Protein AF-A0A7C3YXE2-F1 (afdb_monomer_lite)

Structure (mmCIF, N/CA/C/O backbone):
data_AF-A0A7C3YXE2-F1
#
_entry.id   AF-A0A7C3YXE2-F1
#
loop_
_atom_site.group_PDB
_atom_site.id
_atom_site.type_symbol
_atom_site.label_atom_id
_atom_site.label_alt_id
_atom_site.label_comp_id
_atom_site.label_asym_id
_atom_site.label_entity_id
_atom_site.label_seq_id
_atom_site.pdbx_PDB_ins_code
_atom_site.Cartn_x
_atom_site.Cartn_y
_atom_site.Cartn_z
_atom_site.occupancy
_atom_site.B_iso_or_equiv
_atom_site.auth_seq_id
_atom_site.auth_comp_id
_atom_site.auth_asym_id
_atom_site.auth_atom_id
_atom_site.pdbx_PDB_model_num
ATOM 1 N N . MET A 1 1 ? 27.335 13.358 20.413 1.00 78.31 1 MET A N 1
ATOM 2 C CA . MET A 1 1 ? 26.277 12.509 19.819 1.00 78.31 1 MET A CA 1
ATOM 3 C C . MET A 1 1 ? 26.398 11.057 20.270 1.00 78.31 1 MET A C 1
ATOM 5 O O . MET A 1 1 ? 27.453 10.447 20.118 1.00 78.31 1 MET A O 1
ATOM 9 N N . LYS A 1 2 ? 25.299 10.468 20.757 1.00 79.69 2 LYS A N 1
ATOM 10 C CA . LYS A 1 2 ? 25.162 9.008 20.910 1.00 79.69 2 LYS A CA 1
ATOM 11 C C . LYS A 1 2 ? 24.327 8.440 19.769 1.00 79.69 2 LYS A C 1
ATOM 13 O O . LYS A 1 2 ? 23.264 8.982 19.465 1.00 79.69 2 LYS A O 1
ATOM 18 N N . LEU A 1 3 ? 24.813 7.360 19.159 1.00 84.31 3 LEU A N 1
ATOM 19 C CA . LEU A 1 3 ? 24.190 6.716 18.006 1.00 84.31 3 LEU A CA 1
ATOM 20 C C . LEU A 1 3 ? 23.857 5.260 18.322 1.00 84.31 3 LEU A C 1
ATOM 22 O O . LEU A 1 3 ? 24.724 4.492 18.732 1.00 84.31 3 LEU A O 1
ATOM 26 N N . PHE A 1 4 ? 22.603 4.887 18.087 1.00 86.56 4 PHE A N 1
ATOM 27 C CA . PHE A 1 4 ? 22.105 3.525 18.264 1.00 86.56 4 PHE A CA 1
ATOM 28 C C . PHE A 1 4 ? 21.360 3.076 17.014 1.00 86.56 4 PHE A C 1
ATOM 30 O O . PHE A 1 4 ? 20.896 3.897 16.221 1.00 86.56 4 PHE A O 1
ATOM 37 N N . LYS A 1 5 ? 21.221 1.761 16.844 1.00 88.50 5 LYS A N 1
ATOM 38 C CA . LYS A 1 5 ? 20.434 1.185 15.758 1.00 88.50 5 LYS A CA 1
ATOM 39 C C . LYS A 1 5 ? 19.344 0.298 16.334 1.00 88.50 5 LYS A C 1
ATOM 41 O O . LYS A 1 5 ? 19.643 -0.725 16.938 1.00 88.50 5 LYS A O 1
ATOM 46 N N . ASN A 1 6 ? 18.093 0.679 16.115 1.00 87.56 6 ASN A N 1
ATOM 47 C CA . ASN A 1 6 ? 16.924 -0.112 16.471 1.00 87.56 6 ASN A CA 1
ATOM 48 C C . ASN A 1 6 ? 15.952 -0.103 15.290 1.00 87.56 6 ASN A C 1
ATOM 50 O O . ASN A 1 6 ? 15.237 0.869 15.063 1.00 87.56 6 ASN A O 1
ATOM 54 N N . LYS A 1 7 ? 15.935 -1.197 14.526 1.00 83.06 7 LYS A N 1
ATOM 55 C CA . LYS A 1 7 ? 15.065 -1.336 13.349 1.00 83.06 7 LYS A CA 1
ATOM 56 C C . LYS A 1 7 ? 13.582 -1.509 13.700 1.00 83.06 7 LYS A C 1
ATOM 58 O O . LYS A 1 7 ? 12.754 -1.369 12.811 1.00 83.06 7 LYS A O 1
ATOM 63 N N . ASN A 1 8 ? 13.267 -1.771 14.968 1.00 79.06 8 ASN A N 1
ATOM 64 C CA . ASN A 1 8 ? 11.909 -1.986 15.464 1.00 79.06 8 ASN A CA 1
ATOM 65 C C . ASN A 1 8 ? 11.398 -0.773 16.261 1.00 79.06 8 ASN A C 1
ATOM 67 O O . ASN A 1 8 ? 10.461 -0.897 17.043 1.00 79.06 8 ASN A O 1
ATOM 71 N N . HIS A 1 9 ? 12.032 0.396 16.112 1.00 86.44 9 HIS A N 1
ATOM 72 C CA . HIS A 1 9 ? 11.605 1.600 16.817 1.00 86.44 9 HIS A CA 1
ATOM 73 C C . HIS A 1 9 ? 10.192 2.028 16.368 1.00 86.44 9 HIS A C 1
ATOM 75 O O . HIS A 1 9 ? 9.956 2.112 15.159 1.00 86.44 9 HIS A O 1
ATOM 81 N N . PRO A 1 10 ? 9.268 2.364 17.290 1.00 75.31 10 PRO A N 1
ATOM 82 C CA . PRO A 1 10 ? 7.867 2.664 16.960 1.00 75.31 10 PRO A CA 1
ATOM 83 C C . PRO A 1 10 ? 7.683 3.864 16.016 1.00 75.31 10 PRO A C 1
ATOM 85 O O . PRO A 1 10 ? 6.721 3.912 15.256 1.00 75.31 10 PRO A O 1
ATOM 88 N N . LEU A 1 11 ? 8.635 4.803 15.981 1.00 82.81 11 LEU A N 1
ATOM 89 C CA . LEU A 1 11 ? 8.600 5.938 15.043 1.00 82.81 11 LEU A CA 1
ATOM 90 C C . LEU A 1 11 ? 8.930 5.571 13.585 1.00 82.81 11 LEU A C 1
ATOM 92 O O . LEU A 1 11 ? 8.681 6.373 12.688 1.00 82.81 11 LEU A O 1
ATOM 96 N N . ILE A 1 12 ? 9.492 4.389 13.312 1.00 80.81 12 ILE A N 1
ATOM 97 C CA . ILE A 1 12 ? 9.786 3.968 11.932 1.00 80.81 12 ILE A CA 1
ATOM 98 C C . ILE A 1 12 ? 8.480 3.732 11.154 1.00 80.81 12 ILE A C 1
ATOM 100 O O . ILE A 1 12 ? 8.338 4.313 10.074 1.00 80.81 12 ILE A O 1
ATOM 104 N N . PRO A 1 13 ? 7.504 2.953 11.672 1.00 66.69 13 PRO A N 1
ATOM 105 C CA . PRO A 1 13 ? 6.154 2.912 11.116 1.00 66.69 13 PRO A CA 1
ATOM 106 C C . PRO A 1 13 ? 5.524 4.297 10.944 1.00 66.69 13 PRO A C 1
ATOM 108 O O . PRO A 1 13 ? 4.987 4.570 9.876 1.00 66.69 13 PRO A O 1
ATOM 111 N N . VAL A 1 14 ? 5.668 5.196 11.927 1.00 78.75 14 VAL A N 1
ATOM 112 C CA . VAL A 1 14 ? 5.126 6.567 11.855 1.00 78.75 14 VAL A CA 1
ATOM 113 C C . VAL A 1 14 ? 5.714 7.346 10.673 1.00 78.75 14 VAL A C 1
ATOM 115 O O . VAL A 1 14 ? 4.969 7.923 9.889 1.00 78.75 14 VAL A O 1
ATOM 118 N N . LEU A 1 15 ? 7.036 7.312 10.473 1.00 80.00 15 LEU A N 1
ATOM 119 C CA . LEU A 1 15 ? 7.688 7.938 9.312 1.00 80.00 15 LEU A CA 1
ATOM 120 C C . LEU A 1 15 ? 7.250 7.324 7.976 1.00 80.00 15 LEU A C 1
ATOM 122 O O . LEU A 1 15 ? 7.129 8.030 6.971 1.00 80.00 15 LEU A O 1
ATOM 126 N N . ASN A 1 16 ? 7.051 6.004 7.942 1.00 78.06 16 ASN A N 1
ATOM 127 C CA . ASN A 1 16 ? 6.598 5.299 6.745 1.00 78.06 16 ASN A CA 1
ATOM 128 C C . ASN A 1 16 ? 5.166 5.688 6.376 1.00 78.06 16 ASN A C 1
ATOM 130 O O . ASN A 1 16 ? 4.917 6.017 5.215 1.00 78.06 16 ASN A O 1
ATOM 134 N N . GLU A 1 17 ? 4.259 5.685 7.353 1.00 79.25 17 GLU A N 1
ATOM 135 C CA . GLU A 1 17 ? 2.869 6.092 7.160 1.00 79.25 17 GLU A CA 1
ATOM 136 C C . GLU A 1 17 ? 2.775 7.579 6.828 1.00 79.25 17 GLU A C 1
ATOM 138 O O . GLU A 1 17 ? 2.114 7.927 5.855 1.00 79.25 17 GLU A O 1
ATOM 143 N N . TRP A 1 18 ? 3.534 8.454 7.496 1.00 85.38 18 TRP A N 1
ATOM 144 C CA . TRP A 1 18 ? 3.583 9.871 7.134 1.00 85.38 18 TRP A CA 1
ATOM 145 C C . TRP A 1 18 ? 3.963 10.074 5.665 1.00 85.38 18 TRP A C 1
ATOM 147 O O . TRP A 1 18 ? 3.294 10.809 4.944 1.00 85.38 18 TRP A O 1
ATOM 157 N N . LYS A 1 19 ? 4.999 9.378 5.182 1.00 80.06 19 LYS A N 1
ATOM 158 C CA . LYS A 1 19 ? 5.432 9.465 3.779 1.00 80.06 19 LYS A CA 1
ATOM 159 C C . LYS A 1 19 ? 4.392 8.910 2.798 1.00 80.06 19 LYS A C 1
ATOM 161 O O . LYS A 1 19 ? 4.336 9.356 1.653 1.00 80.06 19 LYS A O 1
ATOM 166 N N . LYS A 1 20 ? 3.620 7.908 3.219 1.00 76.69 20 LYS A N 1
ATOM 167 C CA . LYS A 1 20 ? 2.567 7.270 2.422 1.00 76.69 20 LYS A CA 1
ATOM 168 C C . LYS A 1 20 ? 1.321 8.150 2.330 1.00 76.69 20 LYS A C 1
ATOM 170 O O . LYS A 1 20 ? 0.796 8.301 1.232 1.00 76.69 20 LYS A O 1
ATOM 175 N N . LEU A 1 21 ? 0.900 8.746 3.446 1.00 73.81 21 LEU A N 1
ATOM 176 C CA . LEU A 1 21 ? -0.204 9.707 3.513 1.00 73.81 21 LEU A CA 1
ATOM 177 C C . LEU A 1 21 ? 0.131 10.977 2.724 1.00 73.81 21 LEU A C 1
ATOM 179 O O . LEU A 1 21 ? -0.668 11.445 1.923 1.00 73.81 21 LEU A O 1
ATOM 183 N N . ASN A 1 22 ? 1.364 11.470 2.855 1.00 75.62 22 ASN A N 1
ATOM 184 C CA . ASN A 1 22 ? 1.864 12.639 2.134 1.00 75.62 22 ASN A CA 1
ATOM 185 C C . ASN A 1 22 ? 2.500 12.245 0.791 1.00 75.62 22 ASN A C 1
ATOM 187 O O . ASN A 1 22 ? 3.631 12.637 0.490 1.00 75.62 22 ASN A O 1
ATOM 191 N N . LYS A 1 23 ? 1.819 11.420 -0.016 1.00 76.06 23 LYS A N 1
ATOM 192 C CA . LYS A 1 23 ? 2.333 10.972 -1.319 1.00 76.06 23 LYS A CA 1
ATOM 193 C C . LYS A 1 23 ? 2.567 12.180 -2.235 1.00 76.06 23 LYS A C 1
ATOM 195 O O . LYS A 1 23 ? 1.632 12.740 -2.790 1.00 76.06 23 LYS A O 1
ATOM 200 N N . MET A 1 24 ? 3.834 12.556 -2.409 1.00 83.00 24 MET A N 1
ATOM 201 C CA . MET A 1 24 ? 4.199 13.745 -3.183 1.00 83.00 24 MET A CA 1
ATOM 202 C C . MET A 1 24 ? 4.261 13.458 -4.687 1.00 83.00 24 MET A C 1
ATOM 204 O O . MET A 1 24 ? 5.080 12.640 -5.133 1.00 83.00 24 MET A O 1
ATOM 208 N N . GLU A 1 25 ? 3.471 14.185 -5.473 1.00 83.94 25 GLU A N 1
ATOM 209 C CA . GLU A 1 25 ? 3.553 14.200 -6.937 1.00 83.94 25 GLU A CA 1
ATOM 210 C C . GLU A 1 25 ? 4.815 14.926 -7.396 1.00 83.94 25 GLU A C 1
ATOM 212 O O . GLU A 1 25 ? 5.172 15.958 -6.839 1.00 83.94 25 GLU A O 1
ATOM 217 N N . SER A 1 26 ? 5.500 14.410 -8.418 1.00 80.88 26 SER A N 1
ATOM 218 C CA . SER A 1 26 ? 6.638 15.112 -9.022 1.00 80.88 26 SER A CA 1
ATOM 219 C C . SER A 1 26 ? 6.165 15.916 -10.224 1.00 80.88 26 SER A C 1
ATOM 221 O O . SER A 1 26 ? 5.592 15.334 -11.142 1.00 80.88 26 SER A O 1
ATOM 223 N N . ARG A 1 27 ? 6.437 17.222 -10.239 1.00 80.56 27 ARG A N 1
ATOM 224 C CA . ARG A 1 27 ? 6.075 18.128 -11.337 1.00 80.56 27 ARG A CA 1
ATOM 225 C C . ARG A 1 27 ? 7.246 19.022 -11.744 1.00 80.56 27 ARG A C 1
ATOM 227 O O . ARG A 1 27 ? 8.227 19.149 -11.009 1.00 80.56 27 ARG A O 1
ATOM 234 N N . THR A 1 28 ? 7.146 19.622 -12.926 1.00 74.56 28 THR A N 1
ATOM 235 C CA . THR A 1 28 ? 8.038 20.703 -13.372 1.00 74.56 28 THR A CA 1
ATOM 236 C C . THR A 1 28 ? 7.448 22.049 -12.997 1.00 74.56 28 THR A C 1
ATOM 238 O O . THR A 1 28 ? 6.236 22.151 -12.810 1.00 74.56 28 THR A O 1
ATOM 241 N N . LEU A 1 29 ? 8.287 23.084 -12.916 1.00 77.44 29 LEU A N 1
ATOM 242 C CA . LEU A 1 29 ? 7.809 24.428 -12.602 1.00 77.44 29 LEU A CA 1
ATOM 243 C C . LEU A 1 29 ? 6.757 24.912 -13.615 1.00 77.44 29 LEU A C 1
ATOM 245 O O . LEU A 1 29 ? 5.714 25.406 -13.208 1.00 77.44 29 LEU A O 1
ATOM 249 N N . ASP A 1 30 ? 6.974 24.652 -14.906 1.00 74.44 30 ASP A N 1
ATOM 250 C CA . ASP A 1 30 ? 6.050 25.045 -15.983 1.00 74.44 30 ASP A CA 1
ATOM 251 C C . ASP A 1 30 ? 4.701 24.306 -15.945 1.00 74.44 30 ASP A C 1
ATOM 253 O O . ASP A 1 30 ? 3.745 24.718 -16.595 1.00 74.44 30 ASP A O 1
ATOM 257 N N . SER A 1 31 ? 4.616 23.199 -15.199 1.00 76.56 31 SER A N 1
ATOM 258 C CA . SER A 1 31 ? 3.384 22.414 -15.028 1.00 76.56 31 SER A CA 1
ATOM 259 C C . SER A 1 31 ? 2.580 22.797 -13.780 1.00 76.56 31 SER A C 1
ATOM 261 O O . SER A 1 31 ? 1.645 22.083 -13.411 1.00 76.56 31 SER A O 1
ATOM 263 N N . ILE A 1 32 ? 2.971 23.879 -13.096 1.00 82.12 32 ILE A N 1
ATOM 264 C CA . ILE A 1 32 ? 2.245 24.424 -11.949 1.00 82.12 32 ILE A CA 1
ATOM 265 C C . ILE A 1 32 ? 1.249 25.472 -12.448 1.00 82.12 32 ILE A C 1
ATOM 267 O O . ILE A 1 32 ? 1.629 26.552 -12.890 1.00 82.12 32 ILE A O 1
ATOM 271 N N . ASP A 1 33 ? -0.030 25.127 -12.368 1.00 78.12 33 ASP A N 1
ATOM 272 C CA . ASP A 1 33 ? -1.176 25.916 -12.827 1.00 78.12 33 ASP A CA 1
ATOM 273 C C . ASP A 1 33 ? -2.081 26.404 -11.681 1.00 78.12 33 ASP A C 1
ATOM 275 O O . ASP A 1 33 ? -2.885 27.318 -11.866 1.00 78.12 33 ASP A O 1
ATOM 279 N N . GLU A 1 34 ? -1.919 25.838 -10.484 1.00 81.06 34 GLU A N 1
ATOM 280 C CA . GLU A 1 34 ? -2.685 26.160 -9.278 1.00 81.06 34 GLU A CA 1
ATOM 281 C C . GLU A 1 34 ? -1.802 26.824 -8.204 1.00 81.06 34 GLU A C 1
ATOM 283 O O . GLU A 1 34 ? -0.666 26.393 -7.972 1.00 81.06 34 GLU A O 1
ATOM 288 N N . GLU A 1 35 ? -2.340 27.815 -7.479 1.00 84.88 35 GLU A N 1
ATOM 289 C CA . GLU A 1 35 ? -1.634 28.470 -6.366 1.00 84.88 35 GLU A CA 1
ATOM 290 C C . GLU A 1 35 ? -1.684 27.597 -5.093 1.00 84.88 35 GLU A C 1
ATOM 292 O O . GLU A 1 35 ? -2.773 27.274 -4.608 1.00 84.88 35 GLU A O 1
ATOM 297 N N . PRO A 1 36 ? -0.530 27.210 -4.525 1.00 87.12 36 PRO A N 1
ATOM 298 C CA . PRO A 1 36 ? -0.472 26.414 -3.299 1.00 87.12 36 PRO A CA 1
ATOM 299 C C . PRO A 1 36 ? -0.748 27.243 -2.036 1.00 87.12 36 PRO A C 1
ATOM 301 O O . PRO A 1 36 ? -0.425 28.427 -1.960 1.00 87.12 36 PRO A O 1
ATOM 304 N N . ILE A 1 37 ? -1.263 26.583 -0.994 1.00 84.81 37 ILE A N 1
ATOM 305 C CA . ILE A 1 37 ? -1.507 27.177 0.333 1.00 84.81 37 ILE A CA 1
ATOM 306 C C . ILE A 1 37 ? -0.189 27.473 1.051 1.00 84.81 37 ILE A C 1
ATOM 308 O O . ILE A 1 37 ? -0.042 28.505 1.703 1.00 84.81 37 ILE A O 1
ATOM 312 N N . LEU A 1 38 ? 0.774 26.559 0.940 1.00 87.50 38 LEU A N 1
ATOM 313 C CA . LEU A 1 38 ? 2.100 26.699 1.529 1.00 87.50 38 LEU A CA 1
ATOM 314 C C . LEU A 1 38 ? 3.158 26.326 0.490 1.00 87.50 38 LEU A C 1
ATOM 316 O O . LEU A 1 38 ? 3.027 25.343 -0.239 1.00 87.50 38 LEU A O 1
ATOM 320 N N . LYS A 1 39 ? 4.231 27.115 0.443 1.00 92.94 39 LYS A N 1
ATOM 321 C CA . LYS A 1 39 ? 5.383 26.905 -0.438 1.00 92.94 39 LYS A CA 1
ATOM 322 C C . LYS A 1 39 ? 6.627 26.813 0.420 1.00 92.94 39 LYS A C 1
ATOM 324 O O . LYS A 1 39 ? 6.935 27.763 1.138 1.00 92.94 39 LYS A O 1
ATOM 329 N N . THR A 1 40 ? 7.360 25.712 0.336 1.00 93.75 40 THR A N 1
ATOM 330 C CA . THR A 1 40 ? 8.627 25.556 1.055 1.00 93.75 40 THR A CA 1
ATOM 331 C C . THR A 1 40 ? 9.755 25.168 0.115 1.00 93.75 40 THR A C 1
ATOM 333 O O . THR A 1 40 ? 9.544 24.571 -0.944 1.00 93.75 40 THR A O 1
ATOM 336 N N . PHE A 1 41 ? 10.984 25.481 0.510 1.00 91.12 41 PHE A N 1
ATOM 337 C CA . PHE A 1 41 ? 12.154 24.917 -0.148 1.00 91.12 41 PHE A CA 1
ATOM 338 C C . PHE A 1 41 ? 12.254 23.416 0.137 1.00 91.12 41 PHE A C 1
ATOM 340 O O . PHE A 1 41 ? 11.876 22.944 1.211 1.00 91.12 41 PHE A O 1
ATOM 347 N N . LYS A 1 42 ? 12.781 22.660 -0.828 1.00 88.56 42 LYS A N 1
ATOM 348 C CA . LYS A 1 42 ? 13.110 21.250 -0.647 1.00 88.56 42 LYS A CA 1
ATOM 349 C C . LYS A 1 42 ? 14.563 21.122 -0.189 1.00 88.56 42 LYS A C 1
ATOM 351 O O . LYS A 1 42 ? 15.488 21.306 -0.980 1.00 88.56 42 LYS A O 1
ATOM 356 N N . ILE A 1 43 ? 14.749 20.805 1.087 1.00 89.31 43 ILE A N 1
ATOM 357 C CA . ILE A 1 43 ? 16.056 20.470 1.663 1.00 89.31 43 ILE A CA 1
ATOM 358 C C . ILE A 1 43 ? 16.457 19.054 1.225 1.00 89.31 43 ILE A C 1
ATOM 360 O O . ILE A 1 43 ? 15.605 18.169 1.110 1.00 89.31 43 ILE A O 1
ATOM 364 N N . ASP A 1 44 ? 17.747 18.873 0.941 1.00 79.25 44 ASP A N 1
ATOM 365 C CA . ASP A 1 44 ? 18.355 17.595 0.554 1.00 79.25 44 ASP A CA 1
ATOM 366 C C . ASP A 1 44 ? 19.072 16.981 1.770 1.00 79.25 44 ASP A C 1
ATOM 368 O O . ASP A 1 44 ? 20.267 17.195 1.990 1.00 79.25 44 ASP A O 1
ATOM 372 N N . GLY A 1 45 ? 18.313 16.289 2.627 1.00 87.44 45 GLY A N 1
ATOM 373 C CA . GLY A 1 45 ? 18.793 15.755 3.902 1.00 87.44 45 GLY A CA 1
ATOM 374 C C . GLY A 1 45 ? 18.247 14.361 4.231 1.00 87.44 45 GLY A C 1
ATOM 375 O O . GLY A 1 45 ? 17.862 13.586 3.357 1.00 87.44 45 GLY A O 1
ATOM 376 N N . GLU A 1 46 ? 18.287 13.994 5.512 1.00 92.00 46 GLU A N 1
ATOM 377 C CA . GLU A 1 46 ? 17.716 12.750 6.031 1.00 92.00 46 GLU A CA 1
ATOM 378 C C . GLU A 1 46 ? 16.390 13.036 6.748 1.00 92.00 46 GLU A C 1
ATOM 380 O O . GLU A 1 46 ? 16.372 13.615 7.838 1.00 92.00 46 GLU A O 1
ATOM 385 N N . LEU A 1 47 ? 15.281 12.567 6.168 1.00 93.56 47 LEU A N 1
ATOM 386 C CA . LEU A 1 47 ? 13.967 12.602 6.811 1.00 93.56 47 LEU A CA 1
ATOM 387 C C . LEU A 1 47 ? 14.014 11.927 8.190 1.00 93.56 47 LEU A C 1
ATOM 389 O O . LEU A 1 47 ? 14.341 10.738 8.311 1.00 93.56 47 LEU A O 1
ATOM 393 N N . THR A 1 48 ? 13.654 12.693 9.215 1.00 95.81 48 THR A N 1
ATOM 394 C CA . THR A 1 48 ? 13.828 12.334 10.622 1.00 95.81 48 THR A CA 1
ATOM 395 C C . THR A 1 48 ? 12.564 12.650 11.417 1.00 95.81 48 THR A C 1
ATOM 397 O O . THR A 1 48 ? 12.004 13.740 11.307 1.00 95.81 48 THR A O 1
ATOM 400 N N . ALA A 1 49 ? 12.131 11.694 12.241 1.00 96.12 49 ALA A N 1
ATOM 401 C CA . ALA A 1 49 ? 11.134 11.927 13.278 1.00 96.12 49 ALA A CA 1
ATOM 402 C C . ALA A 1 49 ? 11.845 12.283 14.579 1.00 96.12 49 ALA A C 1
ATOM 404 O O . ALA A 1 49 ? 12.868 11.686 14.918 1.00 96.12 49 ALA A O 1
ATOM 405 N N . VAL A 1 50 ? 11.290 13.231 15.317 1.00 97.38 50 VAL A N 1
ATOM 406 C CA . VAL A 1 50 ? 11.737 13.581 16.659 1.00 97.38 50 VAL A CA 1
ATOM 407 C C . VAL A 1 50 ? 10.650 13.195 17.638 1.00 97.38 50 VAL A C 1
ATOM 409 O O . VAL A 1 50 ? 9.485 13.520 17.422 1.00 97.38 50 VAL A O 1
ATOM 412 N N . TYR A 1 51 ? 11.051 12.524 18.710 1.00 95.31 51 TYR A N 1
ATOM 413 C CA . TYR A 1 51 ? 10.200 12.249 19.854 1.00 95.31 51 TYR A CA 1
ATOM 414 C C . TYR A 1 51 ? 10.739 12.981 21.072 1.00 95.31 51 TYR A C 1
ATOM 416 O O . TYR A 1 51 ? 11.888 12.780 21.473 1.00 95.31 51 TYR A O 1
ATOM 424 N N . TYR A 1 52 ? 9.906 13.863 21.608 1.00 96.00 52 TYR A N 1
ATOM 425 C CA . TYR A 1 52 ? 10.117 14.566 22.859 1.00 96.00 52 TYR A CA 1
ATOM 426 C C . TYR A 1 52 ? 9.200 13.953 23.919 1.00 96.00 52 TYR A C 1
ATOM 428 O O . TYR A 1 52 ? 8.002 13.823 23.677 1.00 96.00 52 TYR A O 1
ATOM 436 N N . ASN A 1 53 ? 9.742 13.600 25.083 1.00 92.06 53 ASN A N 1
ATOM 437 C CA . ASN A 1 53 ? 8.974 13.080 26.213 1.00 92.06 53 ASN A CA 1
ATOM 438 C C . ASN A 1 53 ? 9.578 13.562 27.538 1.00 92.06 53 ASN A C 1
ATOM 440 O O . ASN A 1 53 ? 10.646 13.105 27.935 1.00 92.06 53 ASN A O 1
ATOM 444 N N . ASN A 1 54 ? 8.898 14.481 28.224 1.00 90.00 54 ASN A N 1
ATOM 445 C CA . ASN A 1 54 ? 9.272 15.035 29.528 1.00 90.00 54 ASN A CA 1
ATOM 446 C C . ASN A 1 54 ? 10.750 15.467 29.612 1.00 90.00 54 ASN A C 1
ATOM 448 O O . ASN A 1 54 ? 11.456 15.162 30.573 1.00 90.00 54 ASN A O 1
ATOM 452 N N . GLY A 1 55 ? 11.229 16.173 28.584 1.00 88.69 55 GLY A N 1
ATOM 453 C CA . GLY A 1 55 ? 12.609 16.656 28.499 1.00 88.69 55 GLY A CA 1
ATOM 454 C C . GLY A 1 55 ? 13.601 15.687 27.849 1.00 88.69 55 GLY A C 1
ATOM 455 O O . GLY A 1 55 ? 14.711 16.111 27.526 1.00 88.69 55 GLY A O 1
ATOM 456 N N . ASP A 1 56 ? 13.226 14.433 27.590 1.00 93.81 56 ASP A N 1
ATOM 457 C CA . ASP A 1 56 ? 14.028 13.513 26.781 1.00 93.81 56 ASP A CA 1
ATOM 458 C C . ASP A 1 56 ? 13.752 13.720 25.290 1.00 93.81 56 ASP A C 1
ATOM 460 O O . ASP A 1 56 ? 12.607 13.877 24.879 1.00 93.81 56 ASP A O 1
ATOM 464 N N . VAL A 1 57 ? 14.811 13.718 24.472 1.00 97.00 57 VAL A N 1
ATOM 465 C CA . VAL A 1 57 ? 14.730 13.946 23.020 1.00 97.00 57 VAL A CA 1
ATOM 466 C C . VAL A 1 57 ? 15.438 12.834 22.263 1.00 97.00 57 VAL A C 1
ATOM 468 O O . VAL A 1 57 ? 16.616 12.547 22.507 1.00 97.00 57 VAL A O 1
ATOM 471 N N . GLU A 1 58 ? 14.741 12.262 21.286 1.00 95.25 58 GLU A N 1
ATOM 472 C CA . GLU A 1 58 ? 15.273 11.254 20.375 1.00 95.25 58 GLU A CA 1
ATOM 473 C C . GLU A 1 58 ? 15.014 11.640 18.920 1.00 95.25 58 GLU A C 1
ATOM 475 O O . GLU A 1 58 ? 13.893 11.977 18.551 1.00 95.25 58 GLU A O 1
ATOM 480 N N . LEU A 1 59 ? 16.046 11.554 18.079 1.00 96.81 59 LEU A N 1
ATOM 481 C CA . LEU A 1 59 ? 15.930 11.725 16.633 1.00 96.81 59 LEU A CA 1
ATOM 482 C C . LEU A 1 59 ? 16.047 10.364 15.961 1.00 96.81 59 LEU A C 1
ATOM 484 O O . LEU A 1 59 ? 17.069 9.695 16.108 1.00 96.81 59 LEU A O 1
ATOM 488 N N . VAL A 1 60 ? 15.034 9.963 15.203 1.00 94.38 60 VAL A N 1
ATOM 489 C CA . VAL A 1 60 ? 14.932 8.631 14.607 1.00 94.38 60 VAL A CA 1
ATOM 490 C C . VAL A 1 60 ? 14.798 8.742 13.097 1.00 94.38 60 VAL A C 1
ATOM 492 O O . VAL A 1 60 ? 13.879 9.378 12.586 1.00 94.38 60 VAL A O 1
ATOM 495 N N . SER A 1 61 ? 15.714 8.104 12.369 1.00 92.38 61 SER A N 1
ATOM 496 C CA . SER A 1 61 ? 15.640 8.020 10.910 1.00 92.38 61 SER A CA 1
ATOM 497 C C . SER A 1 61 ? 14.802 6.829 10.451 1.00 92.38 61 SER A C 1
ATOM 499 O O . SER A 1 61 ? 14.617 5.845 11.172 1.00 92.38 61 SER A O 1
ATOM 501 N N . LYS A 1 62 ? 14.382 6.850 9.183 1.00 86.94 62 LYS A N 1
ATOM 502 C CA . LYS A 1 62 ? 13.641 5.744 8.548 1.00 86.94 62 LYS A CA 1
ATOM 503 C C . LYS A 1 62 ? 14.375 4.391 8.600 1.00 86.94 62 LYS A C 1
ATOM 505 O O . LYS A 1 62 ? 13.753 3.338 8.512 1.00 86.94 62 LYS A O 1
ATOM 510 N N . THR A 1 63 ? 15.705 4.403 8.716 1.00 83.50 63 THR A N 1
ATOM 511 C CA . THR A 1 63 ? 16.526 3.175 8.770 1.00 83.50 63 THR A CA 1
ATOM 512 C C . THR A 1 63 ? 16.713 2.628 10.190 1.00 83.50 63 THR A C 1
ATOM 514 O O . THR A 1 63 ? 17.394 1.614 10.374 1.00 83.50 63 THR A O 1
ATOM 517 N N . GLY A 1 64 ? 16.107 3.288 11.183 1.00 84.00 64 GLY A N 1
ATOM 518 C CA . GLY A 1 64 ? 16.205 2.946 12.599 1.00 84.00 64 GLY A CA 1
ATOM 519 C C . GLY A 1 64 ? 17.479 3.434 13.275 1.00 84.00 64 GLY A C 1
ATOM 520 O O . GLY A 1 64 ? 17.861 2.891 14.311 1.00 84.00 64 GLY A O 1
ATOM 521 N N . THR A 1 65 ? 18.160 4.428 12.699 1.00 90.75 65 THR A N 1
ATOM 522 C CA . THR A 1 65 ? 19.257 5.124 13.383 1.00 90.75 65 THR A CA 1
ATOM 523 C C . THR A 1 65 ? 18.664 6.110 14.379 1.00 90.75 65 THR A C 1
ATOM 525 O O . THR A 1 65 ? 17.897 6.986 13.986 1.00 90.75 65 THR A O 1
ATOM 528 N N . ILE A 1 66 ? 19.040 5.973 15.648 1.00 93.56 66 ILE A N 1
ATOM 529 C CA . ILE A 1 66 ? 18.617 6.846 16.743 1.00 93.56 66 ILE A CA 1
ATOM 530 C C . ILE A 1 66 ? 19.794 7.734 17.129 1.00 93.56 66 ILE A C 1
ATOM 532 O O . ILE A 1 66 ? 20.887 7.225 17.396 1.00 93.56 66 ILE A O 1
ATOM 536 N N . ARG A 1 67 ? 19.570 9.048 17.176 1.00 93.56 67 ARG A N 1
ATOM 537 C CA . ARG A 1 67 ? 20.557 10.049 17.589 1.00 93.56 67 ARG A CA 1
ATOM 538 C C . ARG A 1 67 ? 20.057 10.797 18.817 1.00 93.56 67 ARG A C 1
ATOM 540 O O . ARG A 1 67 ? 18.920 11.263 18.852 1.00 93.56 67 ARG A O 1
ATOM 547 N N . LYS A 1 68 ? 20.936 10.911 19.811 1.00 93.12 68 LYS A N 1
ATOM 548 C CA . LYS A 1 68 ? 20.729 11.682 21.042 1.00 93.12 68 LYS A CA 1
ATOM 549 C C . LYS A 1 68 ? 21.929 12.586 21.302 1.00 93.12 68 LYS A C 1
ATOM 551 O O . LYS A 1 68 ? 23.019 12.342 20.772 1.00 93.12 68 LYS A O 1
ATOM 556 N N . GLU A 1 69 ? 21.736 13.575 22.172 1.00 90.12 69 GLU A N 1
ATOM 557 C CA . GLU A 1 69 ? 22.809 14.454 22.666 1.00 90.12 69 GLU A CA 1
ATOM 558 C C . GLU A 1 69 ? 23.508 15.217 21.526 1.00 90.12 69 GLU A C 1
ATOM 560 O O . GLU A 1 69 ? 24.735 15.300 21.471 1.00 90.12 69 GLU A O 1
ATOM 565 N N . LEU A 1 70 ? 22.720 15.717 20.570 1.00 92.75 70 LEU A N 1
ATOM 566 C CA . LEU A 1 70 ? 23.166 16.707 19.589 1.00 92.75 70 LEU A CA 1
ATOM 567 C C . LEU A 1 70 ? 22.877 18.118 20.123 1.00 92.75 70 LEU A C 1
ATOM 569 O O . LEU A 1 70 ? 21.916 18.275 20.875 1.00 92.75 70 LEU A O 1
ATOM 573 N N . PRO A 1 71 ? 23.619 19.159 19.700 1.00 93.19 71 PRO A N 1
ATOM 574 C CA . PRO A 1 71 ? 23.335 20.540 20.103 1.00 93.19 71 PRO A CA 1
ATOM 575 C C . PRO A 1 71 ? 21.874 20.970 19.877 1.00 93.19 71 PRO A C 1
ATOM 577 O O . PRO A 1 71 ? 21.288 21.620 20.736 1.00 93.19 71 PRO A O 1
ATOM 580 N N . LEU A 1 72 ? 21.252 20.525 18.777 1.00 94.88 72 LEU A N 1
ATOM 581 C CA . LEU A 1 72 ? 19.832 20.769 18.483 1.00 94.88 72 LEU A CA 1
ATOM 582 C C . LEU A 1 72 ? 18.861 20.151 19.504 1.00 94.88 72 LEU A C 1
ATOM 584 O O . LEU A 1 72 ? 17.735 20.620 19.623 1.00 94.88 72 LEU A O 1
ATOM 588 N N . CYS A 1 73 ? 19.264 19.113 20.249 1.00 96.00 73 CYS A N 1
ATOM 589 C CA . CYS A 1 73 ? 18.402 18.495 21.258 1.00 96.00 73 CYS A CA 1
ATOM 590 C C . CYS A 1 73 ? 18.122 19.454 22.418 1.00 96.00 73 CYS A C 1
ATOM 592 O O . CYS A 1 73 ? 17.036 19.401 22.980 1.00 96.00 73 CYS A O 1
ATOM 594 N N . GLU A 1 74 ? 19.066 20.329 22.769 1.00 96.25 74 GLU A N 1
ATOM 595 C CA . GLU A 1 74 ? 18.862 21.312 23.840 1.00 96.25 74 GLU A CA 1
ATOM 596 C C . GLU A 1 74 ? 17.892 22.420 23.413 1.00 96.25 74 GLU A C 1
ATOM 598 O O . GLU A 1 74 ? 17.050 22.832 24.205 1.00 96.25 74 GLU A O 1
ATOM 603 N N . GLU A 1 75 ? 17.938 22.840 22.145 1.00 97.31 75 GLU A N 1
ATOM 604 C CA . GLU A 1 75 ? 16.955 23.785 21.599 1.00 97.31 75 GLU A CA 1
ATOM 605 C C . GLU A 1 75 ? 15.550 23.171 21.538 1.00 97.31 75 GLU A C 1
ATOM 607 O O . GLU A 1 75 ? 14.587 23.823 21.925 1.00 97.31 75 GLU A O 1
ATOM 612 N N . ILE A 1 76 ? 15.429 21.894 21.146 1.00 97.50 76 ILE A N 1
ATOM 613 C CA . ILE A 1 76 ? 14.148 21.167 21.189 1.00 97.50 76 ILE A CA 1
ATOM 614 C C . ILE A 1 76 ? 13.589 21.132 22.615 1.00 97.50 76 ILE A C 1
ATOM 616 O O . ILE A 1 76 ? 12.398 21.364 22.811 1.00 97.50 76 ILE A O 1
ATOM 620 N N . LYS A 1 77 ? 14.434 20.852 23.616 1.00 97.25 77 LYS A N 1
ATOM 621 C CA . LYS A 1 77 ? 13.999 20.790 25.017 1.00 97.25 77 LYS A CA 1
ATOM 622 C C . LYS A 1 77 ? 13.471 22.122 25.523 1.00 97.25 77 LYS A C 1
ATOM 624 O O . LYS A 1 77 ? 12.461 22.133 26.215 1.00 97.25 77 LYS A O 1
ATOM 629 N N . ASP A 1 78 ? 14.154 23.218 25.202 1.00 96.50 78 ASP A N 1
ATOM 630 C CA . ASP A 1 78 ? 13.719 24.550 25.618 1.00 96.50 78 ASP A CA 1
ATOM 631 C C . ASP A 1 78 ? 12.435 24.982 24.896 1.00 96.50 78 ASP A C 1
ATOM 633 O O . ASP A 1 78 ? 11.521 25.487 25.550 1.00 96.50 78 ASP A O 1
ATOM 637 N N . ALA A 1 79 ? 12.333 24.713 23.589 1.00 94.69 79 ALA A N 1
ATOM 638 C CA . ALA A 1 79 ? 11.153 25.035 22.787 1.00 94.69 79 ALA A CA 1
ATOM 639 C C . ALA A 1 79 ? 9.898 24.281 23.255 1.00 94.69 79 ALA A C 1
ATOM 641 O O . ALA A 1 79 ? 8.797 24.822 23.219 1.00 94.69 79 ALA A O 1
ATOM 642 N N . LEU A 1 80 ? 10.058 23.030 23.703 1.00 94.94 80 LEU A N 1
ATOM 643 C CA . LEU A 1 80 ? 8.947 22.132 24.033 1.00 94.94 80 LEU A CA 1
ATOM 644 C C . LEU A 1 80 ? 8.723 21.932 25.538 1.00 94.94 80 LEU A C 1
ATOM 646 O O . LEU A 1 80 ? 7.957 21.056 25.920 1.00 94.94 80 LEU A O 1
ATOM 650 N N . LYS A 1 81 ? 9.352 22.734 26.405 1.00 93.19 81 LYS A N 1
ATOM 651 C CA . LYS A 1 81 ? 9.314 22.554 27.873 1.00 93.19 81 LYS A CA 1
ATOM 652 C C . LYS A 1 81 ? 7.924 22.609 28.517 1.00 93.19 81 LYS A C 1
ATOM 654 O O . LYS A 1 81 ? 7.760 22.096 29.619 1.00 93.19 81 LYS A O 1
ATOM 659 N N . GLU A 1 82 ? 6.960 23.250 27.858 1.00 88.12 82 GLU A N 1
ATOM 660 C CA . GLU A 1 82 ? 5.571 23.349 28.329 1.00 88.12 82 GLU A CA 1
ATOM 661 C C . GLU A 1 82 ? 4.728 22.120 27.943 1.00 88.12 82 GLU A C 1
ATOM 663 O O . GLU A 1 82 ? 3.617 21.957 28.440 1.00 88.12 82 GLU A O 1
ATOM 668 N N . TYR A 1 83 ? 5.255 21.244 27.082 1.00 86.75 83 TYR A N 1
ATOM 669 C CA . TYR A 1 83 ? 4.607 20.006 26.659 1.00 86.75 83 TYR A CA 1
ATOM 670 C C . TYR A 1 83 ? 5.174 18.816 27.435 1.00 86.75 83 TYR A C 1
ATOM 672 O O . TYR A 1 83 ? 6.315 18.829 27.898 1.00 86.75 83 TYR A O 1
ATOM 680 N N . LYS A 1 84 ? 4.390 17.747 27.566 1.00 86.00 84 LYS A N 1
ATOM 681 C CA . LYS A 1 84 ? 4.845 16.461 28.114 1.00 86.00 84 LYS A CA 1
ATOM 682 C C . LYS A 1 84 ? 5.360 15.544 27.019 1.00 86.00 84 LYS A C 1
ATOM 684 O O . LYS A 1 84 ? 6.350 14.858 27.236 1.00 86.00 84 LYS A O 1
ATOM 689 N N . GLU A 1 85 ? 4.705 15.512 25.867 1.00 87.94 85 GLU A N 1
ATOM 690 C CA . GLU A 1 85 ? 5.005 14.569 24.792 1.00 87.94 85 GLU A CA 1
ATOM 691 C C . GLU A 1 85 ? 4.766 15.212 23.424 1.00 87.94 85 GLU A C 1
ATOM 693 O O . GLU A 1 85 ? 3.685 15.728 23.169 1.00 87.94 85 GLU A O 1
ATOM 698 N N . VAL A 1 86 ? 5.744 15.177 22.517 1.00 90.44 86 VAL A N 1
ATOM 699 C CA . VAL A 1 86 ? 5.598 15.733 21.160 1.00 90.44 86 VAL A CA 1
ATOM 700 C C . VAL A 1 86 ? 6.275 14.824 20.139 1.00 90.44 86 VAL A C 1
ATOM 702 O O . VAL A 1 86 ? 7.412 14.393 20.335 1.00 90.44 86 VAL A O 1
ATOM 705 N N . ILE A 1 87 ? 5.599 14.571 19.018 1.00 92.69 87 ILE A N 1
ATOM 706 C CA . ILE A 1 87 ? 6.175 13.927 17.833 1.00 92.69 87 ILE A CA 1
ATOM 707 C C . ILE A 1 87 ? 6.191 14.952 16.704 1.00 92.69 87 ILE A C 1
ATOM 709 O O . ILE A 1 87 ? 5.142 15.472 16.328 1.00 92.69 87 ILE A O 1
ATOM 713 N N . LEU A 1 88 ? 7.359 15.216 16.122 1.00 96.12 88 LEU A N 1
ATOM 714 C CA . LEU A 1 88 ? 7.498 16.096 14.956 1.00 96.12 88 LEU A CA 1
ATOM 715 C C . LEU A 1 88 ? 8.345 15.457 13.856 1.00 96.12 88 LEU A C 1
ATOM 717 O O . LEU A 1 88 ? 9.122 14.534 14.100 1.00 96.12 88 LEU A O 1
ATOM 721 N N . ILE A 1 89 ? 8.184 15.944 12.630 1.00 96.38 89 ILE A N 1
ATOM 722 C CA . ILE A 1 89 ? 8.884 15.481 11.434 1.00 96.38 89 ILE A CA 1
ATOM 723 C C . ILE A 1 89 ? 9.628 16.649 10.797 1.00 96.38 89 ILE A C 1
ATOM 725 O O . ILE A 1 89 ? 9.107 17.761 10.676 1.00 96.38 89 ILE A O 1
ATOM 729 N N . GLY A 1 90 ? 10.852 16.376 10.353 1.00 96.00 90 GLY A N 1
ATOM 730 C CA . GLY A 1 90 ? 11.686 17.337 9.649 1.00 96.00 90 GLY A CA 1
ATOM 731 C C . GLY A 1 90 ? 12.804 16.687 8.845 1.00 96.00 90 GLY A C 1
ATOM 732 O O . GLY A 1 90 ? 12.992 15.469 8.864 1.00 96.00 90 GLY A O 1
ATOM 733 N N . GLU A 1 91 ? 13.564 17.527 8.155 1.00 95.75 91 GLU A N 1
ATOM 734 C CA . GLU A 1 91 ? 14.726 17.126 7.371 1.00 95.75 91 GLU A CA 1
ATOM 735 C C . GLU A 1 91 ? 16.007 17.461 8.142 1.00 95.75 91 GLU A C 1
ATOM 737 O O . GLU A 1 91 ? 16.263 18.623 8.476 1.00 95.75 91 GLU A O 1
ATOM 742 N N . LEU A 1 92 ? 16.806 16.439 8.454 1.00 96.06 92 LEU A N 1
ATOM 743 C CA . LEU A 1 92 ? 18.081 16.586 9.152 1.00 96.06 92 LEU A CA 1
ATOM 744 C C . LEU A 1 92 ? 19.209 16.750 8.128 1.00 96.06 92 LEU A C 1
ATOM 746 O O . LEU A 1 92 ? 19.387 15.891 7.264 1.00 96.06 92 LEU A O 1
ATOM 750 N N . TYR A 1 93 ? 19.983 17.829 8.212 1.00 94.75 93 TYR A N 1
ATOM 751 C CA . TYR A 1 93 ? 20.979 18.162 7.193 1.00 94.75 93 TYR A CA 1
ATOM 752 C C . TYR A 1 93 ? 22.259 18.782 7.773 1.00 94.75 93 TYR A C 1
ATOM 754 O O . TYR A 1 93 ? 22.289 19.221 8.923 1.00 94.75 93 TYR A O 1
ATOM 762 N N . GLY A 1 94 ? 23.342 18.773 6.991 1.00 92.12 94 GLY A N 1
ATOM 763 C CA . GLY A 1 94 ? 24.626 19.372 7.356 1.00 92.12 94 GLY A CA 1
ATOM 764 C C . GLY A 1 94 ? 24.833 20.752 6.731 1.00 92.12 94 GLY A C 1
ATOM 765 O O . GLY A 1 94 ? 24.354 21.026 5.631 1.00 92.12 94 GLY A O 1
ATOM 766 N N . VAL A 1 95 ? 25.592 21.612 7.409 1.00 92.50 95 VAL A N 1
ATOM 767 C CA . VAL A 1 95 ? 26.084 22.886 6.865 1.00 92.50 95 VAL A CA 1
ATOM 768 C C . VAL A 1 95 ? 27.613 22.961 6.873 1.00 92.50 95 VAL A C 1
ATOM 770 O O . VAL A 1 95 ? 28.279 22.281 7.649 1.00 92.50 95 VAL A O 1
ATOM 773 N N . ASP A 1 96 ? 28.194 23.784 6.006 1.00 86.56 96 ASP A N 1
ATOM 774 C CA . ASP A 1 96 ? 29.617 24.115 6.050 1.00 86.56 96 ASP A CA 1
ATOM 775 C C . ASP A 1 96 ? 29.940 25.092 7.202 1.00 86.56 96 ASP A C 1
ATOM 777 O O . ASP A 1 96 ? 29.075 25.490 7.987 1.00 86.56 96 ASP A O 1
ATOM 781 N N . GLU A 1 97 ? 31.206 25.497 7.320 1.00 83.19 97 GLU A N 1
ATOM 782 C CA . GLU A 1 97 ? 31.665 26.448 8.349 1.00 83.19 97 GLU A CA 1
ATOM 783 C C . GLU A 1 97 ? 31.022 27.843 8.231 1.00 83.19 97 GLU A C 1
ATOM 785 O O . GLU A 1 97 ? 31.002 28.604 9.198 1.00 83.19 97 GLU A O 1
ATOM 790 N N . ASN A 1 98 ? 30.467 28.171 7.062 1.00 80.50 98 ASN A N 1
ATOM 791 C CA . ASN A 1 98 ? 29.789 29.433 6.779 1.00 80.50 98 ASN A CA 1
ATOM 792 C C . ASN A 1 98 ? 28.259 29.322 6.919 1.00 80.50 98 ASN A C 1
ATOM 794 O O . ASN A 1 98 ? 27.552 30.297 6.657 1.00 80.50 98 ASN A O 1
ATOM 798 N N . GLY A 1 99 ? 27.736 28.156 7.318 1.00 81.25 99 GLY A N 1
ATOM 799 C CA . GLY A 1 99 ? 26.303 27.899 7.453 1.00 81.25 99 GLY A CA 1
ATOM 800 C C . GLY A 1 99 ? 25.585 27.579 6.137 1.00 81.25 99 GLY A C 1
ATOM 801 O O . GLY A 1 99 ? 24.355 27.558 6.112 1.00 81.25 99 GLY A O 1
ATOM 802 N N . LYS A 1 100 ? 26.312 27.331 5.039 1.00 83.44 100 LYS A N 1
ATOM 803 C CA . LYS A 1 100 ? 25.722 26.918 3.759 1.00 83.44 100 LYS A CA 1
ATOM 804 C C . LYS A 1 100 ? 25.398 25.427 3.788 1.00 83.44 100 LYS A C 1
ATOM 806 O O . LYS A 1 100 ? 26.214 24.628 4.227 1.00 83.44 100 LYS A O 1
ATOM 811 N N . MET A 1 101 ? 24.228 25.048 3.279 1.00 84.69 101 MET A N 1
ATOM 812 C CA . MET A 1 101 ? 23.794 23.652 3.216 1.00 84.69 101 MET A CA 1
ATOM 813 C C . MET A 1 101 ? 24.742 22.781 2.382 1.00 84.69 101 MET A C 1
ATOM 815 O O . MET A 1 101 ? 25.073 23.121 1.242 1.00 84.69 101 MET A O 1
ATOM 819 N N . LEU A 1 102 ? 25.143 21.650 2.957 1.00 83.81 102 LEU A N 1
ATOM 820 C CA . LEU A 1 102 ? 25.946 20.627 2.299 1.00 83.81 102 LEU A CA 1
ATOM 821 C C . LEU A 1 102 ? 25.055 19.703 1.457 1.00 83.81 102 LEU A C 1
ATOM 823 O O . LEU A 1 102 ? 23.909 19.462 1.841 1.00 83.81 102 LEU A O 1
ATOM 827 N N . PRO A 1 103 ? 25.558 19.143 0.344 1.00 76.38 103 PRO A N 1
ATOM 828 C CA . PRO A 1 103 ? 24.821 18.132 -0.407 1.00 76.38 103 PRO A CA 1
ATOM 829 C C . PRO A 1 103 ? 24.607 16.849 0.421 1.00 76.38 103 PRO A C 1
ATOM 831 O O . PRO A 1 103 ? 25.326 16.586 1.394 1.00 76.38 103 PRO A O 1
ATOM 834 N N . PHE A 1 104 ? 23.628 16.019 0.040 1.00 77.12 104 PHE A N 1
ATOM 835 C CA . PHE A 1 104 ? 23.231 14.854 0.841 1.00 77.12 104 PHE A CA 1
ATOM 836 C C . PHE A 1 104 ? 24.361 13.854 1.134 1.00 77.12 104 PHE A C 1
ATOM 838 O O . PHE A 1 104 ? 24.392 13.258 2.208 1.00 77.12 104 PHE A O 1
ATOM 845 N N . ASN A 1 105 ? 25.312 13.652 0.218 1.00 69.06 105 ASN A N 1
ATOM 846 C CA . ASN A 1 105 ? 26.449 12.748 0.435 1.00 69.06 105 ASN A CA 1
ATOM 847 C C . ASN A 1 105 ? 27.344 13.209 1.602 1.00 69.06 105 ASN A C 1
ATOM 849 O O . ASN A 1 105 ? 27.720 12.398 2.449 1.00 69.06 105 ASN A O 1
ATOM 853 N N . GLU A 1 106 ? 27.643 14.505 1.672 1.00 79.19 106 GLU A N 1
ATOM 854 C CA . GLU A 1 106 ? 28.431 15.114 2.745 1.00 79.19 106 GLU A CA 1
ATOM 855 C C . GLU A 1 106 ? 27.637 15.160 4.052 1.00 79.19 106 GLU A C 1
ATOM 857 O O . GLU A 1 106 ? 28.139 14.744 5.099 1.00 79.19 106 GLU A O 1
ATOM 862 N N . THR A 1 107 ? 26.359 15.544 3.975 1.00 84.94 107 THR A N 1
ATOM 863 C CA . THR A 1 107 ? 25.408 15.446 5.090 1.00 84.94 107 THR A CA 1
ATOM 864 C C . THR A 1 107 ? 25.382 14.024 5.661 1.00 84.94 107 THR A C 1
ATOM 866 O O . THR A 1 107 ? 25.564 13.832 6.861 1.00 84.94 107 THR A O 1
ATOM 869 N N . SER A 1 108 ? 25.237 12.998 4.818 1.00 79.81 108 SER A N 1
ATOM 870 C CA . SER A 1 108 ? 25.218 11.598 5.251 1.00 79.81 108 SER A CA 1
ATOM 871 C C . SER A 1 108 ? 26.540 11.163 5.881 1.00 79.81 108 SER A C 1
ATOM 873 O O . SER A 1 108 ? 26.517 10.273 6.733 1.00 79.81 108 SER A O 1
ATOM 875 N N . SER A 1 109 ? 27.673 11.727 5.459 1.00 81.19 109 SER A N 1
ATOM 876 C CA . SER A 1 109 ? 28.973 11.444 6.068 1.00 81.19 109 SER A CA 1
ATOM 877 C C . SER A 1 109 ? 29.020 11.979 7.501 1.00 81.19 109 SER A C 1
ATOM 879 O O . SER A 1 109 ? 29.291 11.222 8.436 1.00 81.19 109 SER A O 1
ATOM 881 N N . ILE A 1 110 ? 28.646 13.249 7.687 1.00 88.06 110 ILE A N 1
ATOM 882 C CA . ILE A 1 110 ? 28.608 13.909 9.000 1.00 88.06 110 ILE A CA 1
ATOM 883 C C . ILE A 1 110 ? 27.604 13.220 9.932 1.00 88.06 110 ILE A C 1
ATOM 885 O O . ILE A 1 110 ? 27.898 12.989 11.098 1.00 88.06 110 ILE A O 1
ATOM 889 N N . LEU A 1 111 ? 26.436 12.818 9.429 1.00 87.38 111 LEU A N 1
ATOM 890 C CA . LEU A 1 111 ? 25.399 12.172 10.241 1.00 87.38 111 LEU A CA 1
ATOM 891 C C . LEU A 1 111 ? 25.748 10.751 10.720 1.00 87.38 111 LEU A C 1
ATOM 893 O O . LEU A 1 111 ? 25.037 10.225 11.585 1.00 87.38 111 LEU A O 1
ATOM 897 N N . ARG A 1 112 ? 26.776 10.106 10.147 1.00 81.88 112 ARG A N 1
ATOM 898 C CA . ARG A 1 112 ? 27.232 8.762 10.550 1.00 81.88 112 ARG A CA 1
ATOM 899 C C . ARG A 1 112 ? 28.256 8.818 11.677 1.00 81.88 112 ARG A C 1
ATOM 901 O O . ARG A 1 112 ? 28.096 8.093 12.656 1.00 81.88 112 ARG A O 1
ATOM 908 N N . THR A 1 113 ? 29.274 9.665 11.536 1.00 81.81 113 THR A N 1
ATOM 909 C CA . THR A 1 113 ? 30.401 9.728 12.480 1.00 81.81 113 THR A CA 1
ATOM 910 C C . THR A 1 113 ? 30.934 11.166 12.602 1.00 81.81 113 THR A C 1
ATOM 912 O O . THR A 1 113 ? 32.042 11.440 12.143 1.00 81.81 113 THR A O 1
ATOM 915 N N . PRO A 1 114 ? 30.164 12.105 13.182 1.00 84.50 114 PRO A N 1
ATOM 916 C CA . PRO A 1 114 ? 30.584 13.493 13.311 1.00 84.50 114 PRO A CA 1
ATOM 917 C C . PRO A 1 114 ? 31.681 13.631 14.369 1.00 84.50 114 PRO A C 1
ATOM 919 O O . PRO A 1 114 ? 31.628 13.011 15.433 1.00 84.50 114 PRO A O 1
ATOM 922 N N . THR A 1 115 ? 32.655 14.498 14.117 1.00 86.06 115 THR A N 1
ATOM 923 C CA . THR A 1 115 ? 33.497 15.053 15.184 1.00 86.06 115 THR A CA 1
ATOM 924 C C . THR A 1 115 ? 32.719 16.078 16.019 1.00 86.06 115 THR A C 1
ATOM 926 O O . THR A 1 115 ? 31.674 16.580 15.608 1.00 86.06 115 THR A O 1
ATOM 929 N N . SER A 1 116 ? 33.237 16.451 17.193 1.00 83.31 116 SER A N 1
ATOM 930 C CA . SER A 1 116 ? 32.560 17.403 18.090 1.00 83.31 116 SER A CA 1
ATOM 931 C C . SER A 1 116 ? 32.307 18.786 17.470 1.00 83.31 116 SER A C 1
ATOM 933 O O . SER A 1 116 ? 31.334 19.444 17.835 1.00 83.31 116 SER A O 1
ATOM 935 N N . GLU A 1 117 ? 33.141 19.236 16.527 1.00 85.06 117 GLU A N 1
ATOM 936 C CA . GLU A 1 117 ? 32.876 20.474 15.776 1.00 85.06 117 GLU A CA 1
ATOM 937 C C . GLU A 1 117 ? 31.818 20.267 14.685 1.00 85.06 117 GLU A C 1
ATOM 939 O O . GLU A 1 117 ? 31.016 21.158 14.417 1.00 85.06 117 GLU A O 1
ATOM 944 N N . GLU A 1 118 ? 31.741 19.072 14.102 1.00 88.19 118 GLU A N 1
ATOM 945 C CA . GLU A 1 118 ? 30.752 18.742 13.076 1.00 88.19 118 GLU A CA 1
ATOM 946 C C . GLU A 1 118 ? 29.347 18.550 13.631 1.00 88.19 118 GLU A C 1
ATOM 948 O O . GLU A 1 118 ? 28.380 18.859 12.941 1.00 88.19 118 GLU A O 1
ATOM 953 N N . GLU A 1 119 ? 29.208 18.138 14.891 1.00 89.56 119 GLU A N 1
ATOM 954 C CA . GLU A 1 119 ? 27.905 18.107 15.563 1.00 89.56 119 GLU A CA 1
ATOM 955 C C . GLU A 1 119 ? 27.243 19.496 15.591 1.00 89.56 119 GLU A C 1
ATOM 957 O O . GLU A 1 119 ? 26.028 19.606 15.433 1.00 89.56 119 GLU A O 1
ATOM 962 N N . LYS A 1 120 ? 28.037 20.574 15.690 1.00 90.94 120 LYS A N 1
ATOM 963 C CA . LYS A 1 120 ? 27.559 21.970 15.617 1.00 90.94 120 LYS A CA 1
ATOM 964 C C . LYS A 1 120 ? 27.195 22.405 14.196 1.00 90.94 120 LYS A C 1
ATOM 966 O O . LYS A 1 120 ? 26.685 23.507 13.994 1.00 90.94 120 LYS A O 1
ATOM 971 N N . ARG A 1 121 ? 27.442 21.563 13.195 1.00 93.56 121 ARG A N 1
ATOM 972 C CA . ARG A 1 121 ? 27.084 21.784 11.788 1.00 93.56 121 ARG A CA 1
ATOM 973 C C . ARG A 1 121 ? 25.834 21.013 11.365 1.00 93.56 121 ARG A C 1
ATOM 975 O O . ARG A 1 121 ? 25.411 21.133 10.223 1.00 93.56 121 ARG A O 1
ATOM 982 N N . ILE A 1 122 ? 25.221 20.250 12.267 1.00 95.44 122 ILE A N 1
ATOM 983 C CA . ILE A 1 122 ? 23.963 19.547 11.999 1.00 95.44 122 ILE A CA 1
ATOM 984 C C . ILE A 1 122 ? 22.792 20.495 12.286 1.00 95.44 122 ILE A C 1
ATOM 986 O O . ILE A 1 122 ? 22.817 21.249 13.264 1.00 95.44 122 ILE A O 1
ATOM 990 N N . ARG A 1 123 ? 21.789 20.495 11.409 1.00 96.06 123 ARG A N 1
ATOM 991 C CA . ARG A 1 123 ? 20.558 21.285 11.509 1.00 96.06 123 ARG A CA 1
ATOM 992 C C . ARG A 1 123 ? 19.341 20.396 11.294 1.00 96.06 123 ARG A C 1
ATOM 994 O O . ARG A 1 123 ? 19.422 19.425 10.546 1.00 96.06 123 ARG A O 1
ATOM 1001 N N . LEU A 1 124 ? 18.224 20.744 11.928 1.00 97.50 124 LEU A N 1
ATOM 1002 C CA . LEU A 1 124 ? 16.921 20.129 11.688 1.00 97.50 124 LEU A CA 1
ATOM 1003 C C . LEU A 1 124 ? 15.935 21.186 11.199 1.00 97.50 124 LEU A C 1
ATOM 1005 O O . LEU A 1 124 ? 15.647 22.149 11.908 1.00 97.50 124 LEU A O 1
ATOM 1009 N N . SER A 1 125 ? 15.376 20.958 10.016 1.00 97.00 125 SER A N 1
ATOM 1010 C CA . SER A 1 125 ? 14.310 21.793 9.482 1.00 97.00 125 SER A CA 1
ATOM 1011 C C . SER A 1 125 ? 12.958 21.106 9.634 1.00 97.00 125 SER A C 1
ATOM 1013 O O . SER A 1 125 ? 12.698 20.093 8.987 1.00 97.00 125 SER A O 1
ATOM 1015 N N . VAL A 1 126 ? 12.112 21.625 10.518 1.00 97.44 126 VAL A N 1
ATOM 1016 C CA . VAL A 1 126 ? 10.836 21.008 10.902 1.00 97.44 126 VAL A CA 1
ATOM 1017 C C . VAL A 1 126 ? 9.747 21.373 9.901 1.00 97.44 126 VAL A C 1
ATOM 1019 O O . VAL A 1 126 ? 9.556 22.548 9.592 1.00 97.44 126 VAL A O 1
ATOM 1022 N N . ILE A 1 127 ? 9.014 2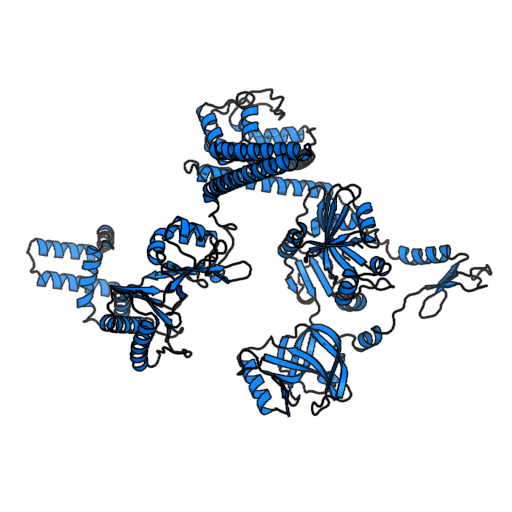0.371 9.416 1.00 94.94 127 ILE A N 1
ATOM 1023 C CA . ILE A 1 127 ? 7.887 20.574 8.498 1.00 94.94 127 ILE A CA 1
ATOM 1024 C C . ILE A 1 127 ? 6.530 20.351 9.161 1.00 94.94 127 ILE A C 1
ATOM 1026 O O . ILE A 1 127 ? 5.566 20.996 8.777 1.00 94.94 127 ILE A O 1
ATOM 1030 N N . GLN A 1 128 ? 6.427 19.464 10.148 1.00 94.25 128 GLN A N 1
ATOM 1031 C CA . GLN A 1 128 ? 5.140 19.147 10.767 1.00 94.25 128 GLN A CA 1
ATOM 1032 C C . GLN A 1 128 ? 5.325 18.689 12.207 1.00 94.25 128 GLN A C 1
ATOM 1034 O O . GLN A 1 128 ? 6.257 17.947 12.508 1.00 94.25 128 GLN A O 1
ATOM 1039 N N . ILE A 1 129 ? 4.396 19.075 13.077 1.00 93.69 129 ILE A N 1
ATOM 1040 C CA . ILE A 1 129 ? 4.165 18.394 14.355 1.00 93.69 129 ILE A CA 1
ATOM 1041 C C . ILE A 1 129 ? 3.050 17.385 14.098 1.00 93.69 129 ILE A C 1
ATOM 1043 O O . ILE A 1 129 ? 2.003 17.757 13.588 1.00 93.69 129 ILE A O 1
ATOM 1047 N N . LEU A 1 130 ? 3.290 16.106 14.379 1.00 88.19 130 LEU A N 1
ATOM 1048 C CA . LEU A 1 130 ? 2.282 15.052 14.243 1.00 88.19 130 LEU A CA 1
ATOM 1049 C C . LEU A 1 130 ? 1.404 14.953 15.474 1.00 88.19 130 LEU A C 1
ATOM 1051 O O . LEU A 1 130 ? 0.204 14.727 15.348 1.00 88.19 130 LEU A O 1
ATOM 1055 N N . SER A 1 131 ? 1.999 15.116 16.652 1.00 84.44 131 SER A N 1
ATOM 1056 C CA . SER A 1 131 ? 1.247 15.132 17.894 1.00 84.44 131 SER A CA 1
ATOM 1057 C C . SER A 1 131 ? 1.915 15.970 18.971 1.00 84.44 131 SER A C 1
ATOM 1059 O O . SER A 1 131 ? 3.141 16.025 19.029 1.00 84.44 131 SER A O 1
ATOM 1061 N N . ALA A 1 132 ? 1.112 16.574 19.843 1.00 85.31 132 ALA A N 1
ATOM 1062 C CA . ALA A 1 132 ? 1.547 17.259 21.057 1.00 85.31 132 ALA A CA 1
ATOM 1063 C C . ALA A 1 132 ? 0.561 16.946 22.194 1.00 85.31 132 ALA A C 1
ATOM 1065 O O . ALA A 1 132 ? -0.641 17.126 22.031 1.00 85.31 132 ALA A O 1
ATOM 1066 N N . ASP A 1 133 ? 1.044 16.416 23.317 1.00 78.62 133 ASP A N 1
ATOM 1067 C CA . ASP A 1 133 ? 0.259 15.974 24.479 1.00 78.62 133 ASP A CA 1
ATOM 1068 C C . ASP A 1 133 ? -0.970 15.128 24.115 1.00 78.62 133 ASP A C 1
ATOM 1070 O O . ASP A 1 133 ? -2.045 15.263 24.699 1.00 78.62 133 ASP A O 1
ATOM 1074 N N . LYS A 1 134 ? -0.774 14.206 23.159 1.00 60.47 134 LYS A N 1
ATOM 1075 C CA . LYS A 1 134 ? -1.783 13.291 22.587 1.00 60.47 134 LYS A CA 1
ATOM 1076 C C . LYS A 1 134 ? -2.822 13.940 21.664 1.00 60.47 134 LYS A C 1
ATOM 1078 O O . LYS A 1 134 ? -3.676 13.226 21.143 1.00 60.47 134 LYS A O 1
ATOM 1083 N N . LEU A 1 135 ? -2.738 15.244 21.407 1.00 60.84 135 LEU A N 1
ATOM 1084 C CA . LEU A 1 135 ? -3.442 15.876 20.292 1.00 60.84 135 LEU A CA 1
ATOM 1085 C C . LEU A 1 135 ? -2.708 15.531 18.994 1.00 60.84 135 LEU A C 1
ATOM 1087 O O . LEU A 1 135 ? -1.490 15.672 18.951 1.00 60.84 135 LEU A O 1
ATOM 1091 N N . PHE A 1 136 ? -3.422 15.094 17.956 1.00 69.88 136 PHE A N 1
ATOM 1092 C CA . PHE A 1 136 ? -2.847 14.757 16.649 1.00 69.88 136 PHE A CA 1
ATOM 1093 C C . PHE A 1 136 ? -3.204 15.814 15.607 1.00 69.88 136 PHE A C 1
ATOM 1095 O O . PHE A 1 136 ? -4.362 16.219 15.540 1.00 69.88 136 PHE A O 1
ATOM 1102 N N . PHE A 1 137 ? -2.232 16.191 14.777 1.00 76.12 137 PHE A N 1
ATOM 1103 C CA . PHE A 1 137 ? -2.422 17.104 13.650 1.00 76.12 137 PHE A CA 1
ATOM 1104 C C . PHE A 1 137 ? -2.462 16.309 12.346 1.00 76.12 137 PHE A C 1
ATOM 1106 O O . PHE A 1 137 ? -1.516 15.585 12.015 1.00 76.12 137 PHE A O 1
ATOM 1113 N N . ASP A 1 138 ? -3.539 16.471 11.586 1.00 67.00 138 ASP A N 1
ATOM 1114 C CA . ASP A 1 138 ? -3.838 15.623 10.433 1.00 67.00 138 ASP A CA 1
ATOM 1115 C C . ASP A 1 138 ? -3.130 16.110 9.158 1.00 67.00 138 ASP A C 1
ATOM 1117 O O . ASP A 1 138 ? -2.929 15.338 8.218 1.00 67.00 138 ASP A O 1
ATOM 1121 N N . SER A 1 139 ? -2.683 17.372 9.117 1.00 74.94 139 SER A N 1
ATOM 1122 C CA . SER A 1 139 ? -1.975 17.924 7.955 1.00 74.94 139 SER A CA 1
ATOM 1123 C C . SER A 1 139 ? -0.753 18.774 8.307 1.00 74.94 139 SER A C 1
ATOM 1125 O O . SER A 1 139 ? -0.655 19.378 9.377 1.00 74.94 139 SER A O 1
ATOM 1127 N N . VAL A 1 140 ? 0.176 18.871 7.347 1.00 82.38 140 VAL A N 1
ATOM 1128 C CA . VAL A 1 140 ? 1.317 19.798 7.419 1.00 82.38 140 VAL A CA 1
ATOM 1129 C C . VAL A 1 140 ? 0.819 21.220 7.667 1.00 82.38 140 VAL A C 1
ATOM 1131 O O . VAL A 1 140 ? 1.277 21.860 8.605 1.00 82.38 140 VAL A O 1
ATOM 1134 N N . ILE A 1 141 ? -0.163 21.674 6.880 1.00 77.56 141 ILE A N 1
ATOM 1135 C CA . ILE A 1 141 ? -0.706 23.042 6.913 1.00 77.56 141 ILE A CA 1
ATOM 1136 C C . ILE A 1 141 ? -1.199 23.411 8.318 1.00 77.56 141 ILE A C 1
ATOM 1138 O O . ILE A 1 141 ? -0.904 24.499 8.804 1.00 77.56 141 ILE A O 1
ATOM 1142 N N . GLU A 1 142 ? -1.907 22.492 8.972 1.00 72.56 142 GLU A N 1
ATOM 1143 C CA . GLU A 1 142 ? -2.490 22.683 10.301 1.00 72.56 142 GLU A CA 1
ATOM 1144 C C . GLU A 1 142 ? -1.425 22.927 11.377 1.00 72.56 142 GLU A C 1
ATOM 1146 O O . GLU A 1 142 ? -1.493 23.902 12.122 1.00 72.56 142 GLU A O 1
ATOM 1151 N N . SER A 1 143 ? -0.399 22.076 11.426 1.00 85.62 143 SER A N 1
ATOM 1152 C CA . SER A 1 143 ? 0.644 22.175 12.454 1.00 85.62 143 SER A CA 1
ATOM 1153 C C . SER A 1 143 ? 1.713 23.234 12.156 1.00 85.62 143 SER A C 1
ATOM 1155 O O . SER A 1 143 ? 2.476 23.618 13.043 1.00 85.62 143 SER A O 1
ATOM 1157 N N . TYR A 1 144 ? 1.814 23.708 10.911 1.00 90.12 144 TYR A N 1
ATOM 1158 C CA . TYR A 1 144 ? 2.966 24.497 10.475 1.00 90.12 144 TYR A CA 1
ATOM 1159 C C . TYR A 1 144 ? 3.049 25.885 11.119 1.00 90.12 144 TYR A C 1
ATOM 1161 O O . TYR A 1 144 ? 4.138 26.415 11.344 1.00 90.12 144 TYR A O 1
ATOM 1169 N N . SER A 1 145 ? 1.907 26.481 11.464 1.00 80.38 145 SER A N 1
ATOM 1170 C CA . SER A 1 145 ? 1.880 27.731 12.232 1.00 80.38 145 SER A CA 1
ATOM 1171 C C . SER A 1 145 ? 2.505 27.550 13.617 1.00 80.38 145 SER A C 1
ATOM 1173 O O . SER A 1 145 ? 3.327 28.371 14.019 1.00 80.38 145 SER A O 1
ATOM 1175 N N . LEU A 1 146 ? 2.205 26.433 14.288 1.00 81.88 146 LEU A N 1
ATOM 1176 C CA . LEU A 1 146 ? 2.806 26.079 15.574 1.00 81.88 146 LEU A CA 1
ATOM 1177 C C . LEU A 1 146 ? 4.301 25.758 15.424 1.00 81.88 146 LEU A C 1
ATOM 1179 O O . LEU A 1 146 ? 5.111 26.189 16.237 1.00 81.88 146 LEU A O 1
ATOM 1183 N N . VAL A 1 147 ? 4.699 25.080 14.341 1.00 92.56 147 VAL A N 1
ATOM 1184 C CA . VAL A 1 147 ? 6.121 24.884 14.000 1.00 92.56 147 VAL A CA 1
ATOM 1185 C C . VAL A 1 147 ? 6.852 26.229 13.924 1.00 92.56 147 VAL A C 1
ATOM 1187 O O . VAL A 1 147 ? 7.944 26.370 14.476 1.00 92.56 147 VAL A O 1
ATOM 1190 N N . LYS A 1 148 ? 6.261 27.235 13.269 1.00 91.75 148 LYS A N 1
ATOM 1191 C CA . LYS A 1 148 ? 6.849 28.579 13.194 1.00 91.75 148 LYS A CA 1
ATOM 1192 C C . LYS A 1 148 ? 6.955 29.246 14.550 1.00 91.75 148 LYS A C 1
ATOM 1194 O O . LYS A 1 148 ? 8.013 29.789 14.858 1.00 91.75 148 LYS A O 1
ATOM 1199 N N . GLU A 1 149 ? 5.887 29.211 15.330 1.00 86.19 149 GLU A N 1
ATOM 1200 C CA . GLU A 1 149 ? 5.869 29.791 16.668 1.00 86.19 149 GLU A CA 1
ATOM 1201 C C . GLU A 1 149 ? 6.969 29.196 17.555 1.00 86.19 149 GLU A C 1
ATOM 1203 O O . GLU A 1 149 ? 7.735 29.937 18.166 1.00 86.19 149 GLU A O 1
ATOM 1208 N N . LEU A 1 150 ? 7.098 27.867 17.556 1.00 88.50 150 LEU A N 1
ATOM 1209 C CA . LEU A 1 150 ? 8.021 27.163 18.439 1.00 88.50 150 LEU A CA 1
ATOM 1210 C C . LEU A 1 150 ? 9.483 27.266 18.000 1.00 88.50 150 LEU A C 1
ATOM 1212 O O . LEU A 1 150 ? 10.360 27.307 18.855 1.00 88.50 150 LEU A O 1
ATOM 1216 N N . PHE A 1 151 ? 9.775 27.286 16.694 1.00 94.81 151 PHE A N 1
ATOM 1217 C CA . PHE A 1 151 ? 11.147 27.058 16.220 1.00 94.81 151 PHE A CA 1
ATOM 1218 C C . PHE A 1 151 ? 11.820 28.253 15.524 1.00 94.81 151 PHE A C 1
ATOM 1220 O O . PHE A 1 151 ? 13.001 28.159 15.202 1.00 94.81 151 PHE A O 1
ATOM 1227 N N . SER A 1 152 ? 11.136 29.380 15.278 1.00 91.56 152 SER A N 1
ATOM 1228 C CA . SER A 1 152 ? 11.703 30.483 14.462 1.00 91.56 152 SER A CA 1
ATOM 1229 C C . SER A 1 152 ? 12.901 31.215 15.083 1.00 91.56 152 SER A C 1
ATOM 1231 O O . SER A 1 152 ? 13.696 31.801 14.350 1.00 91.56 152 SER A O 1
ATOM 1233 N N . GLU A 1 153 ? 13.038 31.198 16.411 1.00 90.06 153 GLU A N 1
ATOM 1234 C CA . GLU A 1 153 ? 14.096 31.923 17.138 1.00 90.06 153 GLU A CA 1
ATOM 1235 C C . GLU A 1 153 ? 15.360 31.072 17.386 1.00 90.06 153 GLU A C 1
ATOM 1237 O O . GLU A 1 153 ? 16.360 31.570 17.911 1.00 90.06 153 GLU A O 1
ATOM 1242 N N . TYR A 1 154 ? 15.332 29.791 17.007 1.00 93.19 154 TYR A N 1
ATOM 1243 C CA . TYR A 1 154 ? 16.404 28.831 17.262 1.00 93.19 154 TYR A CA 1
ATOM 1244 C C . TYR A 1 154 ? 17.371 28.702 16.074 1.00 93.19 154 TYR A C 1
ATOM 1246 O O . TYR A 1 154 ? 17.079 29.098 14.945 1.00 93.19 154 TYR A O 1
ATOM 1254 N N . THR A 1 155 ? 18.592 28.218 16.340 1.00 89.94 155 THR A N 1
ATOM 1255 C CA . THR A 1 155 ? 19.674 28.182 15.338 1.00 89.94 155 THR A CA 1
ATOM 1256 C C . THR A 1 155 ? 19.881 26.794 14.744 1.00 89.94 155 THR A C 1
ATOM 1258 O O . THR A 1 155 ? 20.160 26.669 13.548 1.00 89.94 155 THR A O 1
ATOM 1261 N N . TYR A 1 156 ? 19.827 25.754 15.573 1.00 95.19 156 TYR A N 1
ATOM 1262 C CA . TYR A 1 156 ? 20.053 24.368 15.176 1.00 95.19 156 TYR A CA 1
ATOM 1263 C C . TYR A 1 156 ? 18.768 23.645 14.760 1.00 95.19 156 TYR A C 1
ATOM 1265 O O . TYR A 1 156 ? 18.829 22.759 13.904 1.00 95.19 156 TYR A O 1
ATOM 1273 N N . ILE A 1 157 ? 17.626 24.035 15.322 1.00 96.38 157 ILE A N 1
ATOM 1274 C CA . ILE A 1 157 ? 16.284 23.669 14.864 1.00 96.38 157 ILE A CA 1
ATOM 1275 C C . ILE A 1 157 ? 15.561 24.906 14.332 1.00 96.38 157 ILE A C 1
ATOM 1277 O O . ILE A 1 157 ? 15.665 25.977 14.915 1.00 96.38 157 ILE A O 1
ATOM 1281 N N . HIS A 1 158 ? 14.848 24.777 13.216 1.00 96.44 158 HIS A N 1
ATOM 1282 C CA . HIS A 1 158 ? 14.059 25.875 12.654 1.00 96.44 158 HIS A CA 1
ATOM 1283 C C . HIS A 1 158 ? 12.910 25.345 11.781 1.00 96.44 158 HIS A C 1
ATOM 1285 O O . HIS A 1 158 ? 12.960 24.192 11.340 1.00 96.44 158 HIS A O 1
ATOM 1291 N N . PRO A 1 159 ? 11.888 26.161 11.468 1.00 96.38 159 PRO A N 1
ATOM 1292 C CA . PRO A 1 159 ? 10.848 25.792 10.511 1.00 96.38 159 PRO A CA 1
ATOM 1293 C C . PRO A 1 159 ? 11.436 25.543 9.121 1.00 96.38 159 PRO A C 1
ATOM 1295 O O . PRO A 1 159 ? 12.480 26.105 8.764 1.00 96.38 159 PRO A O 1
ATOM 1298 N N . MET A 1 160 ? 10.754 24.736 8.310 1.00 95.19 160 MET A N 1
ATOM 1299 C CA . MET A 1 160 ? 11.063 24.629 6.888 1.00 95.19 160 MET A CA 1
ATOM 1300 C C . MET A 1 160 ? 11.096 26.036 6.254 1.00 95.19 160 MET A C 1
ATOM 1302 O O . MET A 1 160 ? 10.249 26.878 6.543 1.00 95.19 160 MET A O 1
ATOM 1306 N N . PRO A 1 161 ? 12.104 26.395 5.446 1.00 91.44 161 PRO A N 1
ATOM 1307 C CA . PRO A 1 161 ? 12.129 27.730 4.865 1.00 91.44 161 PRO A CA 1
ATOM 1308 C C . PRO A 1 161 ? 10.966 27.927 3.880 1.00 91.44 161 PRO A C 1
ATOM 1310 O O . PRO A 1 161 ? 10.845 27.191 2.897 1.00 91.44 161 PRO A O 1
ATOM 1313 N N . GLU A 1 162 ? 10.118 28.923 4.142 1.00 91.06 162 GLU A N 1
ATOM 1314 C CA . GLU A 1 162 ? 9.014 29.298 3.254 1.00 91.06 162 GLU A CA 1
ATOM 1315 C C . GLU A 1 162 ? 9.502 30.066 2.016 1.00 91.06 162 GLU A C 1
ATOM 1317 O O . GLU A 1 162 ? 10.435 30.875 2.069 1.00 91.06 162 GLU A O 1
ATOM 1322 N N . VAL A 1 163 ? 8.812 29.854 0.897 1.00 88.00 163 VAL A N 1
ATOM 1323 C CA . VAL A 1 163 ? 9.028 30.558 -0.367 1.00 88.00 163 VAL A CA 1
ATOM 1324 C C . VAL A 1 163 ? 7.974 31.656 -0.494 1.00 88.00 163 VAL A C 1
ATOM 1326 O O . VAL A 1 163 ? 6.809 31.396 -0.784 1.00 88.00 163 VAL A O 1
ATOM 1329 N N . THR A 1 164 ? 8.387 32.900 -0.259 1.00 78.62 164 THR A N 1
ATOM 1330 C CA . THR A 1 164 ? 7.479 34.061 -0.185 1.00 78.62 164 THR A CA 1
ATOM 1331 C C . THR A 1 164 ? 7.426 34.908 -1.457 1.00 78.62 164 THR A C 1
ATOM 1333 O O . THR A 1 164 ? 6.563 35.775 -1.568 1.00 78.62 164 THR A O 1
ATOM 1336 N N . LYS A 1 165 ? 8.333 34.685 -2.417 1.00 77.12 165 LYS A N 1
ATOM 1337 C CA . LYS A 1 165 ? 8.331 35.374 -3.722 1.00 77.12 165 LYS A CA 1
ATOM 1338 C C . LYS A 1 165 ? 7.836 34.434 -4.823 1.00 77.12 165 LYS A C 1
ATOM 1340 O O . LYS A 1 165 ? 7.583 33.258 -4.563 1.00 77.12 165 LYS A O 1
ATOM 1345 N N . ASP A 1 166 ? 7.719 34.964 -6.037 1.00 78.19 166 ASP A N 1
ATOM 1346 C CA . ASP A 1 166 ? 7.356 34.184 -7.218 1.00 78.19 166 ASP A CA 1
ATOM 1347 C C . ASP A 1 166 ? 8.317 33.000 -7.425 1.00 78.19 166 ASP A C 1
ATOM 1349 O O . ASP A 1 166 ? 9.535 33.125 -7.242 1.00 78.19 166 ASP A O 1
ATOM 1353 N N . LEU A 1 167 ? 7.760 31.839 -7.781 1.00 79.06 167 LEU A N 1
ATOM 1354 C CA . LEU A 1 167 ? 8.541 30.616 -7.947 1.00 79.06 167 LEU A CA 1
ATOM 1355 C C . LEU A 1 167 ? 9.562 30.756 -9.086 1.00 79.06 167 LEU A C 1
ATOM 1357 O O . LEU A 1 167 ? 10.680 30.269 -8.927 1.00 79.06 167 LEU A O 1
ATOM 1361 N N . ASN A 1 168 ? 9.237 31.467 -10.174 1.00 72.12 168 ASN A N 1
ATOM 1362 C CA . ASN A 1 168 ? 10.139 31.675 -11.314 1.00 72.12 168 ASN A CA 1
ATOM 1363 C C . ASN A 1 168 ? 11.336 32.558 -10.946 1.00 72.12 168 ASN A C 1
ATOM 1365 O O . ASN A 1 168 ? 12.473 32.257 -11.320 1.00 72.12 168 ASN A O 1
ATOM 1369 N N . ASP A 1 169 ? 11.100 33.605 -10.152 1.00 69.62 169 ASP A N 1
ATOM 1370 C CA . ASP A 1 169 ? 12.149 34.524 -9.693 1.00 69.62 169 ASP A CA 1
ATOM 1371 C C . ASP A 1 169 ? 13.178 33.816 -8.795 1.00 69.62 169 ASP A C 1
ATOM 1373 O O . ASP A 1 169 ? 14.374 34.125 -8.808 1.00 69.62 169 ASP A O 1
ATOM 1377 N N . ILE A 1 170 ? 12.714 32.849 -7.999 1.00 70.12 170 ILE A N 1
ATOM 1378 C CA . ILE A 1 170 ? 13.530 32.104 -7.033 1.00 70.12 170 ILE A CA 1
ATOM 1379 C C . ILE A 1 170 ? 14.196 30.879 -7.677 1.00 70.12 170 ILE A C 1
ATOM 1381 O O . ILE A 1 170 ? 15.310 30.520 -7.272 1.00 70.12 170 ILE A O 1
ATOM 1385 N N . TRP A 1 171 ? 13.563 30.279 -8.693 1.00 65.00 171 TRP A N 1
ATOM 1386 C CA . TRP A 1 171 ? 13.982 29.032 -9.345 1.00 65.00 171 TRP A CA 1
ATOM 1387 C C . TRP A 1 171 ? 15.445 29.037 -9.784 1.00 65.00 171 TRP A C 1
ATOM 1389 O O . TRP A 1 171 ? 16.178 28.081 -9.551 1.00 65.00 171 TRP A O 1
ATOM 1399 N N . THR A 1 172 ? 15.907 30.144 -10.365 1.00 55.56 172 THR A N 1
ATOM 1400 C CA . THR A 1 172 ? 17.258 30.213 -10.946 1.00 55.56 172 THR A CA 1
ATOM 1401 C C . THR A 1 172 ? 18.310 30.685 -9.939 1.00 55.56 172 THR A C 1
ATOM 1403 O O . THR A 1 172 ? 19.473 30.284 -10.009 1.00 55.56 172 THR A O 1
ATOM 1406 N N . VAL A 1 173 ? 17.930 31.546 -8.987 1.00 52.84 173 VAL A N 1
ATOM 1407 C CA . VAL A 1 173 ? 18.886 32.215 -8.090 1.00 52.84 173 VAL A CA 1
ATOM 1408 C C . VAL A 1 173 ? 19.049 31.471 -6.773 1.00 52.84 173 VAL A C 1
ATOM 1410 O O . VAL A 1 173 ? 20.182 31.236 -6.366 1.00 52.84 173 VAL A O 1
ATOM 1413 N N . GLU A 1 174 ? 17.975 31.088 -6.081 1.00 57.00 174 GLU A N 1
ATOM 1414 C CA . GLU A 1 174 ? 18.093 30.546 -4.719 1.00 57.00 174 GLU A CA 1
ATOM 1415 C C . GLU A 1 174 ? 18.307 29.027 -4.700 1.00 57.00 174 GLU A C 1
ATOM 1417 O O . GLU A 1 174 ? 19.137 28.567 -3.917 1.00 57.00 174 GLU A O 1
ATOM 1422 N N . ILE A 1 175 ? 17.674 28.263 -5.602 1.00 62.88 175 ILE A N 1
ATOM 1423 C CA . ILE A 1 175 ? 17.908 26.808 -5.740 1.00 62.88 175 ILE A CA 1
ATOM 1424 C C . ILE A 1 175 ? 19.391 26.547 -6.049 1.00 62.88 175 ILE A C 1
ATOM 1426 O O . ILE A 1 175 ? 20.064 25.820 -5.320 1.00 62.88 175 ILE A O 1
ATOM 1430 N N . ALA A 1 176 ? 19.949 27.252 -7.041 1.00 51.69 176 ALA A N 1
ATOM 1431 C CA . ALA A 1 176 ? 21.342 27.081 -7.462 1.00 51.69 176 ALA A CA 1
ATOM 1432 C C . ALA A 1 176 ? 22.388 27.650 -6.478 1.00 51.69 176 ALA A C 1
ATOM 1434 O O . ALA A 1 176 ? 23.536 27.208 -6.476 1.00 51.69 176 ALA A O 1
ATOM 1435 N N . THR A 1 177 ? 22.053 28.659 -5.660 1.00 55.62 177 THR A N 1
ATOM 1436 C CA . THR A 1 177 ? 23.038 29.291 -4.751 1.00 55.62 177 THR A CA 1
ATOM 1437 C C . THR A 1 177 ? 23.000 28.748 -3.329 1.00 55.62 177 THR A C 1
ATOM 1439 O O . THR A 1 177 ? 24.055 28.687 -2.689 1.00 55.62 177 THR A O 1
ATOM 1442 N N . LYS A 1 178 ? 21.826 28.332 -2.841 1.00 64.44 178 LYS A N 1
ATOM 1443 C CA . LYS A 1 178 ? 21.623 27.800 -1.485 1.00 64.44 178 LYS A CA 1
ATOM 1444 C C . LYS A 1 178 ? 21.548 26.272 -1.431 1.00 64.44 178 LYS A C 1
ATOM 1446 O O . LYS A 1 178 ? 21.414 25.729 -0.341 1.00 64.44 178 LYS A O 1
ATOM 1451 N N . ASN A 1 179 ? 21.726 25.606 -2.574 1.00 70.19 179 ASN A N 1
ATOM 1452 C CA . ASN A 1 179 ? 21.824 24.151 -2.702 1.00 70.19 179 ASN A CA 1
ATOM 1453 C C . ASN A 1 179 ? 20.523 23.392 -2.379 1.00 70.19 179 ASN A C 1
ATOM 1455 O O . ASN A 1 179 ? 20.576 22.231 -1.992 1.00 70.19 179 ASN A O 1
ATOM 1459 N N . TYR A 1 180 ? 19.359 24.038 -2.503 1.00 78.56 180 TYR A N 1
ATOM 1460 C CA . TYR A 1 180 ? 18.068 23.354 -2.370 1.00 78.56 180 TYR A CA 1
ATOM 1461 C C . TYR A 1 180 ? 17.818 22.438 -3.574 1.00 78.56 180 TYR A C 1
ATOM 1463 O O . TYR A 1 180 ? 18.199 22.772 -4.691 1.00 78.56 180 TYR A O 1
ATOM 1471 N N . GLU A 1 181 ? 17.130 21.314 -3.370 1.00 74.50 181 GLU A N 1
ATOM 1472 C CA . GLU A 1 181 ? 16.811 20.357 -4.446 1.00 74.50 181 GLU A CA 1
ATOM 1473 C C . GLU A 1 181 ? 15.648 20.841 -5.334 1.00 74.50 181 GLU A C 1
ATOM 1475 O O . GLU A 1 181 ? 15.420 20.334 -6.432 1.00 74.50 181 GLU A O 1
ATOM 1480 N N . GLY A 1 182 ? 14.874 21.812 -4.846 1.00 85.56 182 GLY A N 1
ATOM 1481 C CA . GLY A 1 182 ? 13.663 22.287 -5.501 1.00 85.56 182 GLY A CA 1
ATOM 1482 C C . GLY A 1 182 ? 12.684 22.925 -4.524 1.00 85.56 182 GLY A C 1
ATOM 1483 O O . GLY A 1 182 ? 13.086 23.495 -3.506 1.00 85.56 182 GLY A O 1
ATOM 1484 N N . PHE A 1 183 ? 11.394 22.775 -4.812 1.00 89.50 183 PHE A N 1
ATOM 1485 C CA . PHE A 1 183 ? 10.296 23.207 -3.948 1.00 89.50 183 PHE A CA 1
ATOM 1486 C C . PHE A 1 183 ? 9.426 22.033 -3.502 1.00 89.50 183 PHE A C 1
ATOM 1488 O O . PHE A 1 183 ? 9.349 21.002 -4.177 1.00 89.50 183 PHE A O 1
ATOM 1495 N N . VAL A 1 184 ? 8.734 22.221 -2.382 1.00 92.19 184 VAL A N 1
ATOM 1496 C CA . VAL A 1 184 ? 7.562 21.432 -2.000 1.00 92.19 184 VAL A CA 1
ATOM 1497 C C . VAL A 1 184 ? 6.387 22.394 -1.854 1.00 92.19 184 VAL A C 1
ATOM 1499 O O . VAL A 1 184 ? 6.465 23.384 -1.127 1.00 92.19 184 VAL A O 1
ATOM 1502 N N . LEU A 1 185 ? 5.324 22.129 -2.604 1.00 92.50 185 LEU A N 1
ATOM 1503 C CA . LEU A 1 185 ? 4.111 22.931 -2.680 1.00 92.50 185 LEU A CA 1
ATOM 1504 C C . LEU A 1 185 ? 2.968 22.132 -2.052 1.00 92.50 185 LEU A C 1
ATOM 1506 O O . LEU A 1 185 ? 2.772 20.964 -2.392 1.00 92.50 185 LEU A O 1
ATOM 1510 N N . TYR A 1 186 ? 2.228 22.753 -1.142 1.00 90.56 186 TYR A N 1
ATOM 1511 C CA . TYR A 1 186 ? 1.151 22.116 -0.389 1.00 90.56 186 TYR A CA 1
ATOM 1512 C C . TYR A 1 186 ? -0.196 22.709 -0.804 1.00 90.56 186 TYR A C 1
ATOM 1514 O O . TYR A 1 186 ? -0.390 23.925 -0.741 1.00 90.56 186 TYR A O 1
ATOM 1522 N N . TYR A 1 187 ? -1.118 21.839 -1.197 1.00 84.75 187 TYR A N 1
ATOM 1523 C CA . TYR A 1 187 ? -2.500 22.135 -1.577 1.00 84.75 187 TYR A CA 1
ATOM 1524 C C . TYR A 1 187 ? -3.461 21.477 -0.565 1.00 84.75 187 TYR A C 1
ATOM 1526 O O . TYR A 1 187 ? -3.000 20.674 0.250 1.00 84.75 187 TYR A O 1
ATOM 1534 N N . PRO A 1 188 ? -4.777 21.783 -0.583 1.00 76.06 188 PRO A N 1
ATOM 1535 C CA . PRO A 1 188 ? -5.741 21.157 0.330 1.00 76.06 188 PRO A CA 1
ATOM 1536 C C . PRO A 1 188 ? -5.736 19.622 0.305 1.00 76.06 188 PRO A C 1
ATOM 1538 O O . PRO A 1 188 ? -5.939 18.988 1.334 1.00 76.06 188 PRO A O 1
ATOM 1541 N N . ASP A 1 189 ? -5.525 19.036 -0.872 1.00 78.75 189 ASP A N 1
ATOM 1542 C CA . ASP A 1 189 ? -5.729 17.615 -1.165 1.00 78.75 189 ASP A CA 1
ATOM 1543 C C . ASP A 1 189 ? -4.475 16.906 -1.706 1.00 78.75 189 ASP A C 1
ATOM 1545 O O . ASP A 1 189 ? -4.458 15.679 -1.820 1.00 78.75 189 ASP A O 1
ATOM 1549 N N . LYS A 1 190 ? -3.410 17.649 -2.035 1.00 85.25 190 LYS A N 1
ATOM 1550 C CA . LYS A 1 190 ? -2.181 17.100 -2.628 1.00 85.25 190 LYS A CA 1
ATOM 1551 C C . LYS A 1 190 ? -0.922 17.849 -2.201 1.00 85.25 190 LYS A C 1
ATOM 1553 O O . LYS A 1 190 ? -0.943 19.021 -1.830 1.00 85.25 190 LYS A O 1
ATOM 1558 N N . ILE A 1 191 ? 0.214 17.167 -2.321 1.00 89.38 191 ILE A N 1
ATOM 1559 C CA . ILE A 1 191 ? 1.544 17.752 -2.127 1.00 89.38 191 ILE A CA 1
ATOM 1560 C C . ILE A 1 191 ? 2.352 17.515 -3.395 1.00 89.38 191 ILE A C 1
ATOM 1562 O O . ILE A 1 191 ? 2.431 16.394 -3.898 1.00 89.38 191 ILE A O 1
ATOM 1566 N N . VAL A 1 192 ? 2.972 18.569 -3.908 1.00 89.19 192 VAL A N 1
ATOM 1567 C CA . VAL A 1 192 ? 3.729 18.541 -5.158 1.00 89.19 192 VAL A CA 1
ATOM 1568 C C . VAL A 1 192 ? 5.179 18.901 -4.870 1.00 89.19 192 VAL A C 1
ATOM 1570 O O . VAL A 1 192 ? 5.474 19.970 -4.347 1.00 89.19 192 VAL A O 1
ATOM 1573 N N . LYS A 1 193 ? 6.115 18.027 -5.241 1.00 87.94 193 LYS A N 1
ATOM 1574 C CA . LYS A 1 193 ? 7.542 18.360 -5.288 1.00 87.94 193 LYS A CA 1
ATOM 1575 C C . LYS A 1 193 ? 7.895 18.843 -6.692 1.00 87.94 193 LYS A C 1
ATOM 1577 O O . LYS A 1 193 ? 7.607 18.169 -7.683 1.00 87.94 193 LYS A O 1
ATOM 1582 N N . VAL A 1 194 ? 8.559 19.987 -6.761 1.00 84.94 194 VAL A N 1
ATOM 1583 C CA . VAL A 1 194 ? 8.997 20.598 -8.016 1.00 84.94 194 VAL A CA 1
ATOM 1584 C C . VAL A 1 194 ? 10.513 20.531 -8.067 1.00 84.94 194 VAL A C 1
ATOM 1586 O O . VAL A 1 194 ? 11.174 21.082 -7.188 1.00 84.94 194 VAL A O 1
ATOM 1589 N N . LYS A 1 195 ? 11.061 19.827 -9.061 1.00 74.94 195 LYS A N 1
ATOM 1590 C CA . LYS A 1 195 ? 12.510 19.659 -9.257 1.00 74.94 195 LYS A CA 1
ATOM 1591 C C . LYS A 1 195 ? 12.932 20.118 -10.656 1.00 74.94 195 LYS A C 1
ATOM 1593 O O . LYS A 1 195 ? 12.102 20.059 -11.567 1.00 74.94 195 LYS A O 1
ATOM 1598 N N . PRO A 1 196 ? 14.186 20.558 -10.850 1.00 64.88 196 PRO A N 1
ATOM 1599 C CA . PRO A 1 196 ? 14.710 20.853 -12.178 1.00 64.88 196 PRO A CA 1
ATOM 1600 C C . PRO A 1 196 ? 14.605 19.636 -13.102 1.00 64.88 196 PRO A C 1
ATOM 1602 O O . PRO A 1 196 ? 14.981 18.533 -12.711 1.00 64.88 196 PRO A O 1
ATOM 1605 N N . LYS A 1 197 ? 14.113 19.837 -14.330 1.00 64.81 197 LYS A N 1
ATOM 1606 C CA . LYS A 1 197 ? 14.358 18.907 -15.437 1.00 64.81 197 LYS A CA 1
ATOM 1607 C C . LYS A 1 197 ? 15.643 19.332 -16.124 1.00 64.81 197 LYS A C 1
ATOM 1609 O O . LYS A 1 197 ? 15.754 20.487 -16.532 1.00 64.81 197 LYS A O 1
ATOM 1614 N N . LEU A 1 198 ? 16.602 18.421 -16.223 1.00 74.50 198 LEU A N 1
ATOM 1615 C CA . LEU A 1 198 ? 17.848 18.670 -16.931 1.00 74.50 198 LEU A CA 1
ATOM 1616 C C . LEU A 1 198 ? 17.825 17.872 -18.228 1.00 74.50 198 LEU A C 1
ATOM 1618 O O . LEU A 1 198 ? 17.772 16.645 -18.204 1.00 74.50 198 LEU A O 1
ATOM 1622 N N . GLU A 1 199 ? 17.834 18.575 -19.353 1.00 86.38 199 GLU A N 1
ATOM 1623 C CA . GLU A 1 199 ? 17.925 17.969 -20.677 1.00 86.38 199 GLU A CA 1
ATOM 1624 C C . GLU A 1 199 ? 19.314 18.237 -21.255 1.00 86.38 199 GLU A C 1
ATOM 1626 O O . GLU A 1 199 ? 19.818 19.360 -21.183 1.00 86.38 199 GLU A O 1
ATOM 1631 N N . PHE A 1 200 ? 19.925 17.204 -21.823 1.00 92.31 200 PHE A N 1
ATOM 1632 C CA . PHE A 1 200 ? 21.257 17.260 -22.410 1.00 92.31 200 PHE A CA 1
ATOM 1633 C C . PHE A 1 200 ? 21.250 16.616 -23.786 1.00 92.31 200 PHE A C 1
ATOM 1635 O O . PHE A 1 200 ? 20.682 15.540 -23.966 1.00 92.31 200 PHE A O 1
ATOM 1642 N N . ASP A 1 201 ? 21.941 17.239 -24.730 1.00 95.38 201 ASP A N 1
ATOM 1643 C CA . ASP A 1 201 ? 22.285 16.619 -26.000 1.00 95.38 201 ASP A CA 1
ATOM 1644 C C . ASP A 1 201 ? 23.701 16.041 -25.886 1.00 95.38 201 ASP A C 1
ATOM 1646 O O . ASP A 1 201 ? 24.641 16.744 -25.501 1.00 95.38 201 ASP A O 1
ATOM 1650 N N . LEU A 1 202 ? 23.854 14.743 -26.157 1.00 97.81 202 LEU A N 1
ATOM 1651 C CA . LEU A 1 202 ? 25.086 13.991 -25.885 1.00 97.81 202 LEU A CA 1
ATOM 1652 C C . LEU A 1 202 ? 25.459 13.089 -27.056 1.00 97.81 202 LEU A C 1
ATOM 1654 O O . LEU A 1 202 ? 24.581 12.536 -27.720 1.00 97.81 202 LEU A O 1
ATOM 1658 N N . ALA A 1 203 ? 26.760 12.874 -27.260 1.00 97.69 203 ALA A N 1
ATOM 1659 C CA . ALA A 1 203 ? 27.237 11.847 -28.181 1.00 97.69 203 ALA A CA 1
ATOM 1660 C C . ALA A 1 203 ? 27.034 10.450 -27.593 1.00 97.69 203 ALA A C 1
ATOM 1662 O O . ALA A 1 203 ? 27.265 10.225 -26.401 1.00 97.69 203 ALA A O 1
ATOM 1663 N N . VAL A 1 204 ? 26.687 9.498 -28.458 1.00 97.81 204 VAL A N 1
ATOM 1664 C CA . VAL A 1 204 ? 26.732 8.068 -28.137 1.00 97.81 204 VAL A CA 1
ATOM 1665 C C . VAL A 1 204 ? 28.126 7.536 -28.458 1.00 97.81 204 VAL A C 1
ATOM 1667 O O . VAL A 1 204 ? 28.528 7.526 -29.617 1.00 97.81 204 VAL A O 1
ATOM 1670 N N . ILE A 1 205 ? 28.861 7.091 -27.439 1.00 97.56 205 ILE A N 1
ATOM 1671 C CA . ILE A 1 205 ? 30.247 6.607 -27.586 1.00 97.56 205 ILE A CA 1
ATOM 1672 C C . ILE A 1 205 ? 30.366 5.077 -27.519 1.00 97.56 205 ILE A C 1
ATOM 1674 O O . ILE A 1 205 ? 31.346 4.509 -27.999 1.00 97.56 205 ILE A O 1
ATOM 1678 N N . PHE A 1 206 ? 29.369 4.390 -26.955 1.00 97.75 206 PHE A N 1
ATOM 1679 C CA . PHE A 1 206 ? 29.273 2.931 -27.009 1.00 97.75 206 PHE A CA 1
ATOM 1680 C C . PHE A 1 206 ? 27.831 2.435 -26.860 1.00 97.75 206 PHE A C 1
ATOM 1682 O O . PHE A 1 206 ? 26.971 3.120 -26.303 1.00 97.75 206 PHE A O 1
ATOM 1689 N N . VAL A 1 207 ? 27.590 1.205 -27.310 1.00 98.00 207 VAL A N 1
ATOM 1690 C CA . VAL A 1 207 ? 26.364 0.433 -27.083 1.00 98.00 207 VAL A CA 1
ATOM 1691 C C . VAL A 1 207 ? 26.687 -0.731 -26.149 1.00 98.00 207 VAL A C 1
ATOM 1693 O O . VAL A 1 207 ? 27.542 -1.558 -26.454 1.00 98.00 207 VAL A O 1
ATOM 1696 N N . GLU A 1 208 ? 26.010 -0.804 -25.008 1.00 97.56 208 GLU A N 1
ATOM 1697 C CA . GLU A 1 208 ? 26.125 -1.912 -24.056 1.00 97.56 208 GLU A CA 1
ATOM 1698 C C . GLU A 1 208 ? 25.090 -2.991 -24.404 1.00 97.56 208 GLU A C 1
ATOM 1700 O O . GLU A 1 208 ? 23.892 -2.711 -24.495 1.00 97.56 208 GLU A O 1
ATOM 1705 N N . ILE A 1 209 ? 25.541 -4.224 -24.616 1.00 97.06 209 ILE A N 1
ATOM 1706 C CA . ILE A 1 209 ? 24.712 -5.405 -24.877 1.00 97.06 209 ILE A CA 1
ATOM 1707 C C . ILE A 1 209 ? 24.014 -5.807 -23.573 1.00 97.06 209 ILE A C 1
ATOM 1709 O O . ILE A 1 209 ? 24.624 -5.777 -22.507 1.00 97.06 209 ILE A O 1
ATOM 1713 N N . SER A 1 210 ? 22.732 -6.178 -23.630 1.00 93.62 210 SER A N 1
ATOM 1714 C CA . SER A 1 210 ? 22.016 -6.626 -22.432 1.00 93.62 210 SER A CA 1
ATOM 1715 C C . SER A 1 210 ? 22.544 -7.974 -21.932 1.00 93.62 210 SER A C 1
ATOM 1717 O O . SER A 1 210 ? 22.579 -8.946 -22.681 1.00 93.62 210 SER A O 1
ATOM 1719 N N . ASP A 1 211 ? 22.858 -8.051 -20.636 1.00 88.19 211 ASP A N 1
ATOM 1720 C CA . ASP A 1 211 ? 23.331 -9.290 -19.996 1.00 88.19 211 ASP A CA 1
ATOM 1721 C C . ASP A 1 211 ? 22.256 -10.395 -19.950 1.00 88.19 211 ASP A C 1
ATOM 1723 O O . ASP A 1 211 ? 22.577 -11.579 -19.918 1.00 88.19 211 ASP A O 1
ATOM 1727 N N . ILE A 1 212 ? 20.972 -10.014 -19.941 1.00 86.44 212 ILE A N 1
ATOM 1728 C CA . ILE A 1 212 ? 19.829 -10.942 -19.855 1.00 86.44 212 ILE A CA 1
ATOM 1729 C C . ILE A 1 212 ? 19.351 -11.351 -21.255 1.00 86.44 212 ILE A C 1
ATOM 1731 O O . ILE A 1 212 ? 18.930 -12.485 -21.464 1.00 86.44 212 ILE A O 1
ATOM 1735 N N . HIS A 1 213 ? 19.416 -10.426 -22.216 1.00 88.19 213 HIS A N 1
ATOM 1736 C CA . HIS A 1 213 ? 18.937 -10.622 -23.586 1.00 88.19 213 HIS A CA 1
ATOM 1737 C C . HIS A 1 213 ? 20.011 -10.166 -24.587 1.00 88.19 213 HIS A C 1
ATOM 1739 O O . HIS A 1 213 ? 19.956 -9.034 -25.074 1.00 88.19 213 HIS A O 1
ATOM 1745 N N . PRO A 1 214 ? 21.013 -11.012 -24.888 1.00 90.56 214 PRO A N 1
ATOM 1746 C CA . PRO A 1 214 ? 22.169 -10.625 -25.706 1.00 90.56 214 PRO A CA 1
ATOM 1747 C C . PRO A 1 214 ? 21.837 -10.214 -27.151 1.00 90.56 214 PRO A C 1
ATOM 1749 O O . PRO A 1 214 ? 22.689 -9.683 -27.865 1.00 90.56 214 PRO A O 1
ATOM 1752 N N . ASP A 1 215 ? 20.608 -10.471 -27.597 1.00 92.88 215 ASP A N 1
ATOM 1753 C CA . ASP A 1 215 ? 20.048 -10.085 -28.889 1.00 92.88 215 ASP A CA 1
ATOM 1754 C C . ASP A 1 215 ? 19.615 -8.611 -28.963 1.00 92.88 215 ASP A C 1
ATOM 1756 O O . ASP A 1 215 ? 19.253 -8.151 -30.045 1.00 92.88 215 ASP A O 1
ATOM 1760 N N . ARG A 1 216 ? 19.681 -7.849 -27.861 1.00 95.06 216 ARG A N 1
ATOM 1761 C CA . ARG A 1 216 ? 19.281 -6.432 -27.825 1.00 95.06 216 ARG A CA 1
ATOM 1762 C C . ARG A 1 216 ? 20.197 -5.548 -26.974 1.00 95.06 216 ARG A C 1
ATOM 1764 O O . ARG A 1 216 ? 20.942 -6.013 -26.109 1.00 95.06 216 ARG A O 1
ATOM 1771 N N . MET A 1 217 ? 20.116 -4.239 -27.205 1.00 97.38 217 MET A N 1
ATOM 1772 C CA . MET A 1 217 ? 20.834 -3.228 -26.426 1.00 97.38 217 MET A CA 1
ATOM 1773 C C . MET A 1 217 ? 20.288 -3.134 -24.989 1.00 97.38 217 MET A C 1
ATOM 1775 O O . MET A 1 217 ? 19.075 -3.057 -24.748 1.00 97.38 217 MET A O 1
ATOM 1779 N N . GLY A 1 218 ? 21.211 -3.134 -24.026 1.00 96.62 218 GLY A N 1
ATOM 1780 C CA . GLY A 1 218 ? 20.965 -2.880 -22.611 1.00 96.62 218 GLY A CA 1
ATOM 1781 C C . GLY A 1 218 ? 20.976 -1.387 -22.282 1.00 96.62 218 GLY A C 1
ATOM 1782 O O . GLY A 1 218 ? 20.022 -0.903 -21.664 1.00 96.62 218 GLY A O 1
ATOM 1783 N N . ALA A 1 219 ? 22.016 -0.667 -22.719 1.00 97.88 219 ALA A N 1
ATOM 1784 C CA . ALA A 1 219 ? 22.163 0.775 -22.515 1.00 97.88 219 ALA A CA 1
ATOM 1785 C C . ALA A 1 219 ? 23.016 1.463 -23.602 1.00 97.88 219 ALA A C 1
ATOM 1787 O O . ALA A 1 219 ? 23.808 0.818 -24.286 1.00 97.88 219 ALA A O 1
ATOM 1788 N N . LEU A 1 220 ? 22.899 2.790 -23.710 1.00 98.25 220 LEU A N 1
ATOM 1789 C CA . LEU A 1 220 ? 23.812 3.648 -24.474 1.00 98.25 220 LEU A CA 1
ATOM 1790 C C . LEU A 1 220 ? 24.810 4.337 -23.540 1.00 98.25 220 LEU A C 1
ATOM 1792 O O . LEU A 1 220 ? 24.405 4.893 -22.519 1.00 98.25 220 LEU A O 1
ATOM 1796 N N . GLY A 1 221 ? 26.090 4.334 -23.906 1.00 97.94 221 GLY A N 1
ATOM 1797 C CA . GLY A 1 221 ? 27.143 5.125 -23.274 1.00 97.94 221 GLY A CA 1
ATOM 1798 C C . GLY A 1 221 ? 27.190 6.537 -23.842 1.00 97.94 221 GLY A C 1
ATOM 1799 O O . GLY A 1 221 ? 27.266 6.707 -25.057 1.00 97.94 221 GLY A O 1
ATOM 1800 N N . LEU A 1 222 ? 27.148 7.538 -22.967 1.00 98.31 222 LEU A N 1
ATOM 1801 C CA . LEU A 1 222 ? 26.935 8.939 -23.325 1.00 98.31 222 LEU A CA 1
ATOM 1802 C C . LEU A 1 222 ? 28.157 9.791 -22.974 1.00 98.31 222 LEU A C 1
ATOM 1804 O O . LEU A 1 222 ? 28.808 9.543 -21.955 1.00 98.31 222 LEU A O 1
ATOM 1808 N N . ALA A 1 223 ? 28.438 10.822 -23.771 1.00 98.06 223 ALA A N 1
ATOM 1809 C CA . ALA A 1 223 ? 29.525 11.758 -23.501 1.00 98.06 223 ALA A CA 1
ATOM 1810 C C . ALA A 1 223 ? 29.212 13.203 -23.916 1.00 98.06 223 ALA A C 1
ATOM 1812 O O . ALA A 1 223 ? 28.551 13.448 -24.928 1.00 98.06 223 ALA A O 1
ATOM 1813 N N . PHE A 1 224 ? 29.757 14.147 -23.146 1.00 97.31 224 PHE A N 1
ATOM 1814 C CA . PHE A 1 224 ? 29.942 15.536 -23.571 1.00 97.31 224 PHE A CA 1
ATOM 1815 C C . PHE A 1 224 ? 31.196 15.648 -24.443 1.00 97.31 224 PHE A C 1
ATOM 1817 O O . PHE A 1 224 ? 32.100 14.822 -24.320 1.00 97.31 224 PHE A O 1
ATOM 1824 N N . MET A 1 225 ? 31.298 16.693 -25.262 1.00 95.44 225 MET A N 1
ATOM 1825 C CA . MET A 1 225 ? 32.539 17.040 -25.962 1.00 95.44 225 MET A CA 1
ATOM 1826 C C . MET A 1 225 ? 33.160 18.307 -25.364 1.00 95.44 225 MET A C 1
ATOM 1828 O O . MET A 1 225 ? 32.449 19.278 -25.109 1.00 95.44 225 MET A O 1
ATOM 1832 N N . ASP A 1 226 ? 34.472 18.305 -25.121 1.00 91.44 226 ASP A N 1
ATOM 1833 C CA . ASP A 1 226 ? 35.206 19.514 -24.722 1.00 91.44 226 ASP A CA 1
ATOM 1834 C C . ASP A 1 226 ? 35.748 20.309 -25.925 1.00 91.44 226 ASP A C 1
ATOM 1836 O O . ASP A 1 226 ? 35.679 19.861 -27.069 1.00 91.44 226 ASP A O 1
ATOM 1840 N N . GLU A 1 227 ? 36.282 21.512 -25.683 1.00 89.62 227 GLU A N 1
ATOM 1841 C CA . GLU A 1 227 ? 36.820 22.393 -26.740 1.00 89.62 227 GLU A CA 1
ATOM 1842 C C . GLU A 1 227 ? 37.978 21.750 -27.531 1.00 89.62 227 GLU A C 1
ATOM 1844 O O . GLU A 1 227 ? 38.196 22.066 -28.700 1.00 89.62 227 GLU A O 1
ATOM 1849 N N . GLU A 1 228 ? 38.699 20.808 -26.917 1.00 91.38 228 GLU A N 1
ATOM 1850 C CA . GLU A 1 228 ? 39.764 20.019 -27.548 1.00 91.38 228 GLU A CA 1
ATOM 1851 C C . GLU A 1 228 ? 39.214 18.840 -28.375 1.00 91.38 228 GLU A C 1
ATOM 1853 O O . GLU A 1 228 ? 39.988 18.084 -28.962 1.00 91.38 228 GLU A O 1
ATOM 1858 N N . ARG A 1 229 ? 37.883 18.709 -28.470 1.00 92.62 229 ARG A N 1
ATOM 1859 C CA . ARG A 1 229 ? 37.148 17.640 -29.164 1.00 92.62 229 ARG A CA 1
ATOM 1860 C C . ARG A 1 229 ? 37.329 16.255 -28.535 1.00 92.62 229 ARG A C 1
ATOM 1862 O O . ARG A 1 229 ? 37.210 15.250 -29.235 1.00 92.62 229 ARG A O 1
ATOM 1869 N N . ASN A 1 230 ? 37.600 16.196 -27.231 1.00 95.75 230 ASN A N 1
ATOM 1870 C CA . ASN A 1 230 ? 37.606 14.943 -26.480 1.00 95.75 230 ASN A CA 1
ATOM 1871 C C . ASN A 1 230 ? 36.211 14.648 -25.919 1.00 95.75 230 ASN A C 1
ATOM 1873 O O . ASN A 1 230 ? 35.505 15.555 -25.472 1.00 95.75 230 ASN A O 1
ATOM 1877 N N . PHE A 1 231 ? 35.846 13.372 -25.874 1.00 97.56 231 PHE A N 1
ATOM 1878 C CA . PHE A 1 231 ? 34.595 12.884 -25.307 1.00 97.56 231 PHE A CA 1
ATOM 1879 C C . PHE A 1 231 ? 34.753 12.599 -23.815 1.00 97.56 231 PHE A C 1
ATOM 1881 O O . PHE A 1 231 ? 35.455 11.667 -23.427 1.00 97.56 231 PHE A O 1
ATOM 1888 N N . ARG A 1 232 ? 34.082 13.379 -22.966 1.00 96.62 232 ARG A N 1
ATOM 1889 C CA . ARG A 1 232 ? 34.055 13.177 -21.512 1.00 96.62 232 ARG A CA 1
ATOM 1890 C C . ARG A 1 232 ? 32.832 12.369 -21.129 1.00 96.62 232 ARG A C 1
ATOM 1892 O O . ARG A 1 232 ? 31.703 12.811 -21.358 1.00 96.62 232 ARG A O 1
ATOM 1899 N N . TYR A 1 233 ? 33.049 11.197 -20.541 1.00 97.50 233 TYR A N 1
ATOM 1900 C CA . TYR A 1 233 ? 31.967 10.292 -20.181 1.00 97.50 233 TYR A CA 1
ATOM 1901 C C . TYR A 1 233 ? 30.949 10.973 -19.257 1.00 97.50 233 TYR A C 1
ATOM 1903 O O . TYR A 1 233 ? 31.316 11.647 -18.290 1.00 97.50 233 TYR A O 1
ATOM 1911 N N . ALA A 1 234 ? 29.666 10.797 -19.573 1.00 96.25 234 ALA A N 1
ATOM 1912 C CA . ALA A 1 234 ? 28.535 11.416 -18.886 1.00 96.25 234 ALA A CA 1
ATOM 1913 C C . ALA A 1 234 ? 27.619 10.389 -18.192 1.00 96.25 234 ALA A C 1
ATOM 1915 O O . ALA A 1 234 ? 26.701 10.764 -17.464 1.00 96.25 234 ALA A O 1
ATOM 1916 N N . GLY A 1 235 ? 27.864 9.087 -18.371 1.00 96.06 235 GLY A N 1
ATOM 1917 C CA . GLY A 1 235 ? 27.032 8.008 -17.831 1.00 96.06 235 GLY A CA 1
ATOM 1918 C C . GLY A 1 235 ? 26.393 7.148 -18.922 1.00 96.06 235 GLY A C 1
ATOM 1919 O O . GLY A 1 235 ? 26.745 7.247 -20.096 1.00 96.06 235 GLY A O 1
ATOM 1920 N N . LYS A 1 236 ? 25.444 6.291 -18.525 1.00 96.88 236 LYS A N 1
ATOM 1921 C CA . LYS A 1 236 ? 24.725 5.400 -19.444 1.00 96.88 236 LYS A CA 1
ATOM 1922 C C . LYS A 1 236 ? 23.215 5.477 -19.274 1.00 96.88 236 LYS A C 1
ATOM 1924 O O . LYS A 1 236 ? 22.739 5.464 -18.140 1.00 96.88 236 LYS A O 1
ATOM 1929 N N . ALA A 1 237 ? 22.475 5.502 -20.380 1.00 97.06 237 ALA A N 1
ATOM 1930 C CA . ALA A 1 237 ? 21.012 5.465 -20.396 1.00 97.06 237 ALA A CA 1
ATOM 1931 C C . ALA A 1 237 ? 20.517 4.070 -20.789 1.00 97.06 237 ALA A C 1
ATOM 1933 O O . ALA A 1 237 ? 20.801 3.598 -21.886 1.00 97.06 237 ALA A O 1
ATOM 1934 N N . GLY A 1 238 ? 19.773 3.416 -19.892 1.00 95.12 238 GLY A N 1
ATOM 1935 C CA . GLY A 1 238 ? 19.159 2.100 -20.128 1.00 95.12 238 GLY A CA 1
ATOM 1936 C C . GLY A 1 238 ? 17.631 2.130 -20.232 1.00 95.12 238 GLY A C 1
ATOM 1937 O O . GLY A 1 238 ? 17.009 1.090 -20.439 1.00 95.12 238 GLY A O 1
ATOM 1938 N N . THR A 1 239 ? 17.009 3.300 -20.072 1.00 89.81 239 THR A N 1
ATOM 1939 C CA . THR A 1 239 ? 15.552 3.515 -20.057 1.00 89.81 239 THR A CA 1
ATOM 1940 C C . THR A 1 239 ? 15.158 4.599 -21.061 1.00 89.81 239 THR A C 1
ATOM 1942 O O . THR A 1 239 ? 16.000 5.402 -21.454 1.00 89.81 239 THR A O 1
ATOM 1945 N N . GLY A 1 240 ? 13.886 4.629 -21.472 1.00 91.81 240 GLY A N 1
ATOM 1946 C CA . GLY A 1 240 ? 13.376 5.553 -22.503 1.00 91.81 240 GLY A CA 1
ATOM 1947 C C . GLY A 1 240 ? 13.284 4.951 -23.911 1.00 91.81 240 GLY A C 1
ATOM 1948 O O . GLY A 1 240 ? 12.749 5.578 -24.811 1.00 91.81 240 GLY A O 1
ATOM 1949 N N . PHE A 1 241 ? 13.746 3.713 -24.093 1.00 93.88 241 PHE A N 1
ATOM 1950 C CA . PHE A 1 241 ? 13.745 3.008 -25.377 1.00 93.88 241 PHE A CA 1
ATOM 1951 C C . PHE A 1 241 ? 12.546 2.067 -25.513 1.00 93.88 241 PHE A C 1
ATOM 1953 O O . PHE A 1 241 ? 12.249 1.303 -24.587 1.00 93.88 241 PHE A O 1
ATOM 1960 N N . SER A 1 242 ? 11.923 2.044 -26.690 1.00 89.31 242 SER A N 1
ATOM 1961 C CA . SER A 1 242 ? 11.033 0.955 -27.092 1.00 89.31 242 SER A CA 1
ATOM 1962 C C . SER A 1 242 ? 11.828 -0.333 -27.356 1.00 89.31 242 SER A C 1
ATOM 1964 O O . SER A 1 242 ? 13.052 -0.316 -27.499 1.00 89.31 242 SER A O 1
ATOM 1966 N N . ASN A 1 243 ? 11.146 -1.481 -27.449 1.00 89.12 243 ASN A N 1
ATOM 1967 C CA . ASN A 1 243 ? 11.819 -2.731 -27.825 1.00 89.12 243 ASN A CA 1
ATOM 1968 C C . ASN A 1 243 ? 12.471 -2.628 -29.208 1.00 89.12 243 ASN A C 1
ATOM 1970 O O . ASN A 1 243 ? 13.580 -3.122 -29.377 1.00 89.12 243 ASN A O 1
ATOM 1974 N N . LYS A 1 244 ? 11.820 -1.947 -30.158 1.00 92.44 244 LYS A N 1
ATOM 1975 C CA . LYS A 1 244 ? 12.371 -1.711 -31.493 1.00 92.44 244 LYS A CA 1
ATOM 1976 C C . LYS A 1 244 ? 13.676 -0.916 -31.415 1.00 92.44 244 LYS A C 1
ATOM 1978 O O . LYS A 1 244 ? 14.682 -1.382 -31.932 1.00 92.44 244 LYS A O 1
ATOM 1983 N N . ASP A 1 245 ? 13.692 0.192 -30.670 1.00 92.00 245 ASP A N 1
ATOM 1984 C CA . ASP A 1 245 ? 14.905 1.006 -30.502 1.00 92.00 245 ASP A CA 1
ATOM 1985 C C . ASP A 1 245 ? 16.069 0.172 -29.955 1.00 92.00 245 ASP A C 1
ATOM 1987 O O . ASP A 1 245 ? 17.214 0.364 -30.348 1.00 92.00 245 ASP A O 1
ATOM 1991 N N . ARG A 1 246 ? 15.800 -0.787 -29.059 1.00 96.50 246 ARG A N 1
ATOM 1992 C CA . ARG A 1 246 ? 16.845 -1.662 -28.505 1.00 96.50 246 ARG A CA 1
ATOM 1993 C C . ARG A 1 246 ? 17.467 -2.600 -29.535 1.00 96.50 246 ARG A C 1
ATOM 1995 O O . ARG A 1 246 ? 18.658 -2.892 -29.416 1.00 96.50 246 ARG A O 1
ATOM 2002 N N . TYR A 1 247 ? 16.687 -3.086 -30.495 1.00 96.62 247 TYR A N 1
ATOM 2003 C CA . TYR A 1 247 ? 17.210 -3.879 -31.606 1.00 96.62 247 TYR A CA 1
ATOM 2004 C C . TYR A 1 247 ? 17.980 -2.983 -32.577 1.00 96.62 247 TYR A C 1
ATOM 2006 O O . TYR A 1 247 ? 19.154 -3.248 -32.839 1.00 96.62 247 TYR A O 1
ATOM 2014 N N . ASP A 1 248 ? 17.371 -1.867 -32.983 1.00 95.69 248 ASP A N 1
ATOM 2015 C CA . ASP A 1 248 ? 17.945 -0.911 -33.932 1.00 95.69 248 ASP A CA 1
ATOM 2016 C C . ASP A 1 248 ? 19.288 -0.351 -33.427 1.00 95.69 248 ASP A C 1
ATOM 2018 O O . ASP A 1 248 ? 20.254 -0.267 -34.181 1.00 95.69 248 ASP A O 1
ATOM 2022 N N . TRP A 1 249 ? 19.403 -0.016 -32.136 1.00 97.31 249 TRP A N 1
ATOM 2023 C CA . TRP A 1 249 ? 20.658 0.465 -31.545 1.00 97.31 249 TRP A CA 1
ATOM 2024 C C . TRP A 1 249 ? 21.741 -0.609 -31.444 1.00 97.31 249 TRP A C 1
ATOM 2026 O O . TRP A 1 249 ? 22.923 -0.287 -31.571 1.00 97.31 249 TRP A O 1
ATOM 2036 N N . LEU A 1 250 ? 21.375 -1.874 -31.213 1.00 97.31 250 LEU A N 1
ATOM 2037 C CA . LEU A 1 250 ? 22.364 -2.951 -31.189 1.00 97.31 250 LEU A CA 1
ATOM 2038 C C . LEU A 1 250 ? 22.897 -3.240 -32.593 1.00 97.31 250 LEU A C 1
ATOM 2040 O O . LEU A 1 250 ? 24.103 -3.410 -32.761 1.00 97.31 250 LEU A O 1
ATOM 2044 N N . GLU A 1 251 ? 22.014 -3.296 -33.588 1.00 96.69 251 GLU A N 1
ATOM 2045 C CA . GLU A 1 251 ? 22.401 -3.443 -34.991 1.00 96.69 251 GLU A CA 1
ATOM 2046 C C . GLU A 1 251 ? 23.272 -2.266 -35.435 1.00 96.69 251 GLU A C 1
ATOM 2048 O O . GLU A 1 251 ? 24.388 -2.473 -35.913 1.00 96.69 251 GLU A O 1
ATOM 2053 N N . TYR A 1 252 ? 22.840 -1.040 -35.125 1.00 95.88 252 TYR A N 1
ATOM 2054 C CA . TYR A 1 252 ? 23.614 0.177 -35.352 1.00 95.88 252 TYR A CA 1
ATOM 2055 C C . TYR A 1 252 ? 25.027 0.094 -34.774 1.00 95.88 252 TYR A C 1
ATOM 2057 O O . TYR A 1 252 ? 25.998 0.457 -35.441 1.00 95.88 252 TYR A O 1
ATOM 2065 N N . GLY A 1 253 ? 25.143 -0.392 -33.533 1.00 95.31 253 GLY A N 1
ATOM 2066 C CA . GLY A 1 253 ? 26.428 -0.527 -32.870 1.00 95.31 253 GLY A CA 1
ATOM 2067 C C . GLY A 1 253 ? 27.338 -1.553 -33.536 1.00 95.31 253 GLY A C 1
ATOM 2068 O O . GLY A 1 253 ? 28.517 -1.275 -33.724 1.00 95.31 253 GLY A O 1
ATOM 2069 N N . LYS A 1 254 ? 26.791 -2.698 -33.963 1.00 94.56 254 LYS A N 1
ATOM 2070 C CA . LYS A 1 254 ? 27.546 -3.737 -34.685 1.00 94.56 254 LYS A CA 1
ATOM 2071 C C . LYS A 1 254 ? 28.063 -3.248 -36.040 1.00 94.56 254 LYS A C 1
ATOM 2073 O O . LYS A 1 254 ? 29.183 -3.573 -36.414 1.00 94.56 254 LYS A O 1
ATOM 2078 N N . GLU A 1 255 ? 27.275 -2.461 -36.771 1.00 94.62 255 GLU A N 1
ATOM 2079 C CA . GLU A 1 255 ? 27.680 -1.913 -38.076 1.00 94.62 255 GLU A CA 1
ATOM 2080 C C . GLU A 1 255 ? 28.810 -0.879 -37.983 1.00 94.62 255 GLU A C 1
ATOM 2082 O O . GLU A 1 255 ? 29.564 -0.693 -38.938 1.00 94.62 255 GLU A O 1
ATOM 2087 N N . ARG A 1 256 ? 28.901 -0.170 -36.853 1.00 93.00 256 ARG A N 1
ATOM 2088 C CA . ARG A 1 256 ? 29.813 0.969 -36.640 1.00 93.00 256 ARG A CA 1
ATOM 2089 C C . ARG A 1 256 ? 30.838 0.708 -35.544 1.00 93.00 256 ARG A C 1
ATOM 2091 O O . ARG A 1 256 ? 31.394 1.656 -34.985 1.00 93.00 256 ARG A O 1
ATOM 2098 N N . GLU A 1 257 ? 31.074 -0.563 -35.240 1.00 95.12 257 GLU A N 1
ATOM 2099 C CA . GLU A 1 257 ? 32.030 -0.993 -34.231 1.00 95.12 257 GLU A CA 1
ATOM 2100 C C . GLU A 1 257 ? 33.434 -0.480 -34.577 1.00 95.12 257 GLU A C 1
ATOM 2102 O O . GLU A 1 257 ? 33.995 -0.780 -35.631 1.00 95.12 257 GLU A O 1
ATOM 2107 N N . VAL A 1 258 ? 34.003 0.303 -33.662 1.00 94.00 258 VAL A N 1
ATOM 2108 C CA . VAL A 1 258 ? 35.413 0.711 -33.684 1.00 94.00 258 VAL A CA 1
ATOM 2109 C C . VAL A 1 258 ? 36.237 -0.294 -32.889 1.00 94.00 258 VAL A C 1
ATOM 2111 O O . VAL A 1 258 ? 37.305 -0.722 -33.326 1.00 94.00 258 VAL A O 1
ATOM 2114 N N . ARG A 1 259 ? 35.726 -0.682 -31.715 1.00 94.62 259 ARG A N 1
ATOM 2115 C CA . ARG A 1 259 ? 36.261 -1.767 -30.892 1.00 94.62 259 ARG A CA 1
ATOM 2116 C C . ARG A 1 259 ? 35.191 -2.319 -29.959 1.00 94.62 259 ARG A C 1
ATOM 2118 O O . ARG A 1 259 ? 34.192 -1.655 -29.686 1.00 94.62 259 ARG A O 1
ATOM 2125 N N . LYS A 1 260 ? 35.453 -3.488 -29.385 1.00 93.00 260 LYS A N 1
ATOM 2126 C CA . LYS A 1 260 ? 34.592 -4.118 -28.387 1.00 93.00 260 LYS A CA 1
ATOM 2127 C C . LYS A 1 260 ? 35.378 -4.489 -27.136 1.00 93.00 260 LYS A C 1
ATOM 2129 O O . LYS A 1 260 ? 36.448 -5.085 -27.229 1.00 93.00 260 LYS A O 1
ATOM 2134 N N . GLU A 1 261 ? 34.819 -4.156 -25.980 1.00 92.06 261 GLU A N 1
ATOM 2135 C CA . GLU A 1 261 ? 35.352 -4.465 -24.652 1.00 92.06 261 GLU A CA 1
ATOM 2136 C C . GLU A 1 261 ? 34.217 -5.041 -23.801 1.00 92.06 261 GLU A C 1
ATOM 2138 O O . GLU A 1 261 ? 33.208 -4.375 -23.578 1.00 92.06 261 GLU A O 1
ATOM 2143 N N . ASP A 1 262 ? 34.353 -6.289 -23.351 1.00 90.06 262 ASP A N 1
ATOM 2144 C CA . ASP A 1 262 ? 33.308 -7.024 -22.630 1.00 90.06 262 ASP A CA 1
ATOM 2145 C C . ASP A 1 262 ? 31.942 -6.981 -23.353 1.00 90.06 262 ASP A C 1
ATOM 2147 O O . ASP A 1 262 ? 31.802 -7.441 -24.494 1.00 90.06 262 ASP A O 1
ATOM 2151 N N . ASN A 1 263 ? 30.920 -6.430 -22.694 1.00 93.12 263 ASN A N 1
ATOM 2152 C CA . ASN A 1 263 ? 29.581 -6.232 -23.235 1.00 93.12 263 ASN A CA 1
ATOM 2153 C C . ASN A 1 263 ? 29.393 -4.851 -23.893 1.00 93.12 263 ASN A C 1
ATOM 2155 O O . ASN A 1 263 ? 28.273 -4.520 -24.265 1.00 93.12 263 ASN A O 1
ATOM 2159 N N . LYS A 1 264 ? 30.449 -4.050 -24.086 1.00 96.44 264 LYS A N 1
ATOM 2160 C CA . LYS A 1 264 ? 30.389 -2.720 -24.713 1.00 96.44 264 LYS A CA 1
ATOM 2161 C C . LYS A 1 264 ? 30.977 -2.738 -26.119 1.00 96.44 264 LYS A C 1
ATOM 2163 O O . LYS A 1 264 ? 32.131 -3.103 -26.326 1.00 96.44 264 LYS A O 1
ATOM 2168 N N . ILE A 1 265 ? 30.191 -2.282 -27.083 1.00 97.25 265 ILE A N 1
ATOM 2169 C CA . ILE A 1 265 ? 30.617 -2.023 -28.456 1.00 97.25 265 ILE A CA 1
ATOM 2170 C C . ILE A 1 265 ? 30.875 -0.520 -28.559 1.00 97.25 265 ILE A C 1
ATOM 2172 O O . ILE A 1 265 ? 29.924 0.259 -28.553 1.00 97.25 265 ILE A O 1
ATOM 2176 N N . PHE A 1 266 ? 32.136 -0.093 -28.602 1.00 97.38 266 PHE A N 1
ATOM 2177 C CA . PHE A 1 266 ? 32.487 1.303 -28.861 1.00 97.38 266 PHE A CA 1
ATOM 2178 C C . PHE A 1 266 ? 32.233 1.616 -30.330 1.00 97.38 266 PHE A C 1
ATOM 2180 O O . PHE A 1 266 ? 32.663 0.874 -31.217 1.00 97.38 266 PHE A O 1
ATOM 2187 N N . ILE A 1 267 ? 31.529 2.715 -30.579 1.00 96.19 267 ILE A N 1
ATOM 2188 C CA . ILE A 1 267 ? 31.044 3.083 -31.909 1.00 96.19 267 ILE A CA 1
ATOM 2189 C C . ILE A 1 267 ? 31.564 4.454 -32.275 1.00 96.19 267 ILE A C 1
ATOM 2191 O O . ILE A 1 267 ? 31.724 5.298 -31.399 1.00 96.19 267 ILE A O 1
ATOM 2195 N N . LYS A 1 268 ? 31.774 4.714 -33.565 1.00 91.56 268 LYS A N 1
ATOM 2196 C CA . LYS A 1 268 ? 32.097 6.073 -34.000 1.00 91.56 268 LYS A CA 1
ATOM 2197 C C . LYS A 1 268 ? 30.986 7.029 -33.514 1.00 91.56 268 LYS A C 1
ATOM 2199 O O . LYS A 1 268 ? 29.830 6.786 -33.849 1.00 91.56 268 LYS A O 1
ATOM 2204 N N . PRO A 1 269 ? 31.302 8.084 -32.743 1.00 90.19 269 PRO A N 1
ATOM 2205 C CA . PRO A 1 269 ? 30.301 8.969 -32.152 1.00 90.19 269 PRO A CA 1
ATOM 2206 C C . PRO A 1 269 ? 29.775 9.956 -33.197 1.00 90.19 269 PRO A C 1
ATOM 2208 O O . PRO A 1 269 ? 30.185 11.109 -33.258 1.00 90.19 269 PRO A O 1
ATOM 2211 N N . ASP A 1 270 ? 28.897 9.470 -34.067 1.00 90.31 270 ASP A N 1
ATOM 2212 C CA . ASP A 1 270 ? 28.256 10.208 -35.160 1.00 90.31 270 ASP A CA 1
ATOM 2213 C C . ASP A 1 270 ? 26.762 10.480 -34.909 1.00 90.31 270 ASP A C 1
ATOM 2215 O O . ASP A 1 270 ? 26.126 11.176 -35.697 1.00 90.31 270 ASP A O 1
ATOM 2219 N N . ARG A 1 271 ? 26.205 9.980 -33.797 1.00 93.00 271 ARG A N 1
ATOM 2220 C CA . ARG A 1 271 ? 24.835 10.266 -33.350 1.00 93.00 271 ARG A CA 1
ATOM 2221 C C . ARG A 1 271 ? 24.807 11.072 -32.061 1.00 93.00 271 ARG A C 1
ATOM 2223 O O . ARG A 1 271 ? 25.451 10.709 -31.073 1.00 93.00 271 ARG A O 1
ATOM 2230 N N . VAL A 1 272 ? 23.968 12.105 -32.071 1.00 96.06 272 VAL A N 1
ATOM 2231 C CA . VAL A 1 272 ? 23.581 12.876 -30.890 1.00 96.06 272 VAL A CA 1
ATOM 2232 C C . VAL A 1 272 ? 22.198 12.430 -30.430 1.00 96.06 272 VAL A C 1
ATOM 2234 O O . VAL A 1 272 ? 21.282 12.246 -31.234 1.00 96.06 272 VAL A O 1
ATOM 2237 N N . VAL A 1 273 ? 22.043 12.240 -29.125 1.00 96.50 273 VAL A N 1
ATOM 2238 C CA . VAL A 1 273 ? 20.769 11.876 -28.498 1.00 96.50 273 VAL A CA 1
ATOM 2239 C C . VAL A 1 273 ? 20.385 12.902 -27.447 1.00 96.50 273 VAL A C 1
ATOM 2241 O O . VAL A 1 273 ? 21.247 13.418 -26.733 1.00 96.50 273 VAL A O 1
ATOM 2244 N N . LYS A 1 274 ? 19.082 13.164 -27.339 1.00 95.44 274 LYS A N 1
ATOM 2245 C CA . LYS A 1 274 ? 18.513 13.978 -26.271 1.00 95.44 274 LYS A CA 1
ATOM 2246 C C . LYS A 1 274 ? 18.228 13.093 -25.064 1.00 95.44 274 LYS A C 1
ATOM 2248 O O . LYS A 1 274 ? 17.508 12.095 -25.165 1.00 95.44 274 LYS A O 1
ATOM 2253 N N . ILE A 1 275 ? 18.789 13.471 -23.923 1.00 95.88 275 ILE A N 1
ATOM 2254 C CA . ILE A 1 275 ? 18.695 12.753 -22.655 1.00 95.88 275 ILE A CA 1
ATOM 2255 C C . ILE A 1 275 ? 18.053 13.656 -21.611 1.00 95.88 275 ILE A C 1
ATOM 2257 O O . ILE A 1 275 ? 18.526 14.764 -21.372 1.00 95.88 275 ILE A O 1
ATOM 2261 N N . GLU A 1 276 ? 17.014 13.159 -20.947 1.00 87.94 276 GLU A N 1
ATOM 2262 C CA . GLU A 1 276 ? 16.497 13.752 -19.714 1.00 87.94 276 GLU A CA 1
ATOM 2263 C C . GLU A 1 276 ? 17.230 13.110 -18.529 1.00 87.94 276 GLU A C 1
ATOM 2265 O O . GLU A 1 276 ? 17.368 11.891 -18.464 1.00 87.94 276 GLU A O 1
ATOM 2270 N N . ALA A 1 277 ? 17.716 13.905 -17.583 1.00 83.88 277 ALA A N 1
ATOM 2271 C CA . ALA A 1 277 ? 18.325 13.420 -16.352 1.00 83.88 277 ALA A CA 1
ATOM 2272 C C . ALA A 1 277 ? 17.718 14.126 -15.139 1.00 83.88 277 ALA A C 1
ATOM 2274 O O . ALA A 1 277 ? 17.319 15.291 -15.197 1.00 83.88 277 ALA A O 1
ATOM 2275 N N . MET A 1 278 ? 17.677 13.412 -14.013 1.00 71.31 278 MET A N 1
ATOM 2276 C CA . MET A 1 278 ? 17.159 13.966 -12.761 1.00 71.31 278 MET A CA 1
ATOM 2277 C C . MET A 1 278 ? 18.161 14.922 -12.102 1.00 71.31 278 MET A C 1
ATOM 2279 O O . MET A 1 278 ? 17.755 15.839 -11.397 1.00 71.31 278 MET A O 1
ATOM 2283 N N . ASP A 1 279 ? 19.460 14.666 -12.272 1.00 68.38 279 ASP A N 1
ATOM 2284 C CA . ASP A 1 279 ? 20.539 15.414 -11.621 1.00 68.38 279 ASP A CA 1
ATOM 2285 C C . ASP A 1 279 ? 21.881 15.200 -12.348 1.00 68.38 279 ASP A C 1
ATOM 2287 O O . ASP A 1 279 ? 22.009 14.260 -13.142 1.00 68.38 279 ASP A O 1
ATOM 2291 N N . VAL A 1 280 ? 22.889 16.025 -12.046 1.00 78.00 280 VAL A N 1
ATOM 2292 C CA . VAL A 1 280 ? 24.260 15.905 -12.575 1.00 78.00 280 VAL A CA 1
ATOM 2293 C C . VAL A 1 280 ? 25.298 16.046 -11.467 1.00 78.00 280 VAL A C 1
ATOM 2295 O O . VAL A 1 280 ? 25.377 17.067 -10.790 1.00 78.00 280 VAL A O 1
ATOM 2298 N N . PHE A 1 281 ? 26.170 15.047 -11.336 1.00 76.56 281 PHE A N 1
ATOM 2299 C CA . PHE A 1 281 ? 27.301 15.081 -10.410 1.00 76.56 281 PHE A CA 1
ATOM 2300 C C . PHE A 1 281 ? 28.586 15.512 -11.109 1.00 76.56 281 PHE A C 1
ATOM 2302 O O . PHE A 1 281 ? 28.966 14.930 -12.121 1.00 76.56 281 PHE A O 1
ATOM 2309 N N . ILE A 1 282 ? 29.306 16.469 -10.531 1.00 80.44 282 ILE A N 1
ATOM 2310 C CA . ILE A 1 282 ? 30.608 16.902 -11.048 1.00 80.44 282 ILE A CA 1
ATOM 2311 C C . ILE A 1 282 ? 31.704 16.043 -10.418 1.00 80.44 282 ILE A C 1
ATOM 2313 O O . ILE A 1 282 ? 31.887 16.072 -9.201 1.00 80.44 282 ILE A O 1
ATOM 2317 N N . ARG A 1 283 ? 32.420 15.260 -11.229 1.00 80.44 283 ARG A N 1
ATOM 2318 C CA . ARG A 1 283 ? 33.556 14.437 -10.780 1.00 80.44 283 ARG A CA 1
ATOM 2319 C C . ARG A 1 283 ? 34.487 14.086 -11.938 1.00 80.44 283 ARG A C 1
ATOM 2321 O O . ARG A 1 283 ? 34.121 14.260 -13.095 1.00 80.44 283 ARG A O 1
ATOM 2328 N N . GLU A 1 284 ? 35.671 13.579 -11.619 1.00 85.94 284 GLU A N 1
ATOM 2329 C CA . GLU A 1 284 ? 36.575 12.981 -12.607 1.00 85.94 284 GLU A CA 1
ATOM 2330 C C . GLU A 1 284 ? 35.923 11.751 -13.255 1.00 85.94 284 GLU A C 1
ATOM 2332 O O . GLU A 1 284 ? 35.281 10.944 -12.570 1.00 85.94 284 GLU A O 1
ATOM 2337 N N . ALA A 1 285 ? 36.040 11.647 -14.577 1.00 90.62 285 ALA A N 1
ATOM 2338 C CA . ALA A 1 285 ? 35.483 10.558 -15.363 1.00 90.62 285 ALA A CA 1
ATOM 2339 C C . ALA A 1 285 ? 36.315 10.281 -16.616 1.00 90.62 285 ALA A C 1
ATOM 2341 O O . ALA A 1 285 ? 37.010 11.168 -17.124 1.00 90.62 285 ALA A O 1
ATOM 2342 N N . GLU A 1 286 ? 36.160 9.064 -17.136 1.00 95.75 286 GLU A N 1
ATOM 2343 C CA . GLU A 1 286 ? 36.883 8.587 -18.307 1.00 95.75 286 GLU A CA 1
ATOM 2344 C C . GLU A 1 286 ? 36.711 9.548 -19.487 1.00 95.75 286 GLU A C 1
ATOM 2346 O O . GLU A 1 286 ? 35.594 9.942 -19.844 1.00 95.75 286 GLU A O 1
ATOM 2351 N N . THR A 1 287 ? 37.830 9.950 -20.083 1.00 96.69 287 THR A N 1
ATOM 2352 C CA . THR A 1 287 ? 37.852 10.824 -21.254 1.00 96.69 287 THR A CA 1
ATOM 2353 C C . THR A 1 287 ? 38.520 10.117 -22.421 1.00 96.69 287 THR A C 1
ATOM 2355 O O . THR A 1 287 ? 39.542 9.447 -22.257 1.00 96.69 287 THR A O 1
ATOM 2358 N N . TYR A 1 288 ? 37.945 10.292 -23.608 1.00 96.38 288 TYR A N 1
ATOM 2359 C CA . TYR A 1 288 ? 38.386 9.648 -24.835 1.00 96.38 288 TYR A CA 1
ATOM 2360 C C . TYR A 1 288 ? 38.706 10.669 -25.930 1.00 96.38 288 TYR A C 1
ATOM 2362 O O . TYR A 1 288 ? 38.056 11.710 -26.015 1.00 96.38 288 TYR A O 1
ATOM 2370 N N . ASP A 1 289 ? 39.690 10.375 -26.778 1.00 95.12 289 ASP A N 1
ATOM 2371 C CA . ASP A 1 289 ? 39.964 11.166 -27.984 1.00 95.12 289 ASP A CA 1
ATOM 2372 C C . ASP A 1 289 ? 38.938 10.885 -29.109 1.00 95.12 289 ASP A C 1
ATOM 2374 O O . ASP A 1 289 ? 37.954 10.165 -28.922 1.00 95.12 289 ASP A O 1
ATOM 2378 N N . GLN A 1 290 ? 39.146 11.465 -30.296 1.00 92.00 290 GLN A N 1
ATOM 2379 C CA . GLN A 1 290 ? 38.240 11.300 -31.445 1.00 92.00 290 GLN A CA 1
ATOM 2380 C C . GLN A 1 290 ? 38.195 9.874 -32.008 1.00 92.00 290 GLN A C 1
ATOM 2382 O O . GLN A 1 290 ? 37.195 9.493 -32.616 1.00 92.00 290 GLN A O 1
ATOM 2387 N N . ASP A 1 291 ? 39.250 9.095 -31.781 1.00 90.75 291 ASP A N 1
ATOM 2388 C CA . ASP A 1 291 ? 39.340 7.681 -32.147 1.00 90.75 291 ASP A CA 1
ATOM 2389 C C . ASP A 1 291 ? 38.875 6.776 -30.985 1.00 90.75 291 ASP A C 1
ATOM 2391 O O . ASP A 1 291 ? 39.027 5.553 -31.017 1.00 90.75 291 ASP A O 1
ATOM 2395 N N . LEU A 1 292 ? 38.278 7.386 -29.954 1.00 93.50 292 LEU A N 1
ATOM 2396 C CA . LEU A 1 292 ? 37.801 6.786 -28.717 1.00 93.50 292 LEU A CA 1
ATOM 2397 C C . LEU A 1 292 ? 38.886 6.117 -27.865 1.00 93.50 292 LEU A C 1
ATOM 2399 O O . LEU A 1 292 ? 38.571 5.273 -27.023 1.00 93.50 292 LEU A O 1
ATOM 2403 N N . ASN A 1 293 ? 40.163 6.459 -28.021 1.00 93.31 293 ASN A N 1
ATOM 2404 C CA . ASN A 1 293 ? 41.208 5.975 -27.119 1.00 93.31 293 ASN A CA 1
ATOM 2405 C C . ASN A 1 293 ? 41.106 6.689 -25.774 1.00 93.31 293 ASN A C 1
ATOM 2407 O O . ASN A 1 293 ? 40.911 7.899 -25.721 1.00 93.31 293 ASN A O 1
ATOM 2411 N N . TYR A 1 294 ? 41.249 5.943 -24.681 1.00 94.00 294 TYR A N 1
ATOM 2412 C CA . TYR A 1 294 ? 41.256 6.520 -23.340 1.00 94.00 294 TYR A CA 1
ATOM 2413 C C . TYR A 1 294 ? 42.502 7.393 -23.135 1.00 94.00 294 TYR A C 1
ATOM 2415 O O . TYR A 1 294 ? 43.626 6.926 -23.326 1.00 94.00 294 TYR A O 1
ATOM 2423 N N . ILE A 1 295 ? 42.304 8.647 -22.719 1.00 95.25 295 ILE A N 1
ATOM 2424 C CA . ILE A 1 295 ? 43.377 9.640 -22.531 1.00 95.25 295 ILE A CA 1
ATOM 2425 C C . ILE A 1 295 ? 43.528 10.110 -21.076 1.00 95.25 295 ILE A C 1
ATOM 2427 O O . ILE A 1 295 ? 44.245 11.076 -20.806 1.00 95.25 295 ILE A O 1
ATOM 2431 N N . GLY A 1 296 ? 42.882 9.418 -20.136 1.00 91.75 296 GLY A N 1
ATOM 2432 C CA . GLY A 1 296 ? 42.864 9.758 -18.715 1.00 91.75 296 GLY A CA 1
ATOM 2433 C C . GLY A 1 296 ? 41.492 10.222 -18.234 1.00 91.75 296 GLY A C 1
ATOM 2434 O O . GLY A 1 296 ? 40.561 10.402 -19.022 1.00 91.75 296 GLY A O 1
ATOM 2435 N N . ASP A 1 297 ? 41.387 10.442 -16.928 1.00 91.75 297 ASP A N 1
ATOM 2436 C CA . ASP A 1 297 ? 40.205 11.046 -16.332 1.00 91.75 297 ASP A CA 1
ATOM 2437 C C . ASP A 1 297 ? 40.297 12.575 -16.418 1.00 91.75 297 ASP A C 1
ATOM 2439 O O . ASP A 1 297 ? 41.354 13.165 -16.167 1.00 91.75 297 ASP A O 1
ATOM 2443 N N . LYS A 1 298 ? 39.189 13.214 -16.800 1.00 91.38 298 LYS A N 1
ATOM 2444 C CA . LYS A 1 298 ? 38.999 14.666 -16.694 1.00 91.38 298 LYS A CA 1
ATOM 2445 C C . LYS A 1 298 ? 37.680 14.942 -15.977 1.00 91.38 298 LYS A C 1
ATOM 2447 O O . LYS A 1 298 ? 36.742 14.143 -16.029 1.00 91.38 298 LYS A O 1
ATOM 2452 N N . THR A 1 299 ? 37.561 16.119 -15.363 1.00 86.75 299 THR A N 1
ATOM 2453 C CA . THR A 1 299 ? 36.308 16.561 -14.741 1.00 86.75 299 THR A CA 1
ATOM 2454 C C . THR A 1 299 ? 35.167 16.551 -15.766 1.00 86.75 299 THR A C 1
ATOM 2456 O O . THR A 1 299 ? 35.256 17.204 -16.810 1.00 86.75 299 THR A O 1
ATOM 2459 N N . SER A 1 300 ? 34.082 15.847 -15.451 1.00 91.50 300 SER A N 1
ATOM 2460 C CA . SER A 1 300 ? 32.885 15.711 -16.282 1.00 91.50 300 SER A CA 1
ATOM 2461 C C . SER A 1 300 ? 31.606 15.877 -15.450 1.00 91.50 300 SER A C 1
ATOM 2463 O O . SER A 1 300 ? 31.648 15.905 -14.215 1.00 91.50 300 SER A O 1
ATOM 2465 N N . GLY A 1 301 ? 30.460 15.978 -16.124 1.00 86.25 301 GLY A N 1
ATOM 2466 C CA . GLY A 1 301 ? 29.140 15.874 -15.507 1.00 86.25 301 GLY A CA 1
ATOM 2467 C C . GLY A 1 301 ? 28.567 14.471 -15.669 1.00 86.25 301 GLY A C 1
ATOM 2468 O O . GLY A 1 301 ? 28.308 14.031 -16.782 1.00 86.25 301 GLY A O 1
ATOM 2469 N N . ILE A 1 302 ? 28.336 13.772 -14.562 1.00 92.38 302 ILE A N 1
ATOM 2470 C CA . ILE A 1 302 ? 27.762 12.426 -14.551 1.00 92.38 302 ILE A CA 1
ATOM 2471 C C . ILE A 1 302 ? 26.270 12.494 -14.269 1.00 92.38 302 ILE A C 1
ATOM 2473 O O . ILE A 1 302 ? 25.849 12.889 -13.181 1.00 92.38 302 ILE A O 1
ATOM 2477 N N . LEU A 1 303 ? 25.479 12.064 -15.247 1.00 88.94 303 LEU A N 1
ATOM 2478 C CA . LEU A 1 303 ? 24.026 12.107 -15.202 1.00 88.94 303 LEU A CA 1
ATOM 2479 C C . LEU A 1 303 ? 23.461 11.059 -14.240 1.00 88.94 303 LEU A C 1
ATOM 2481 O O . LEU A 1 303 ? 23.845 9.885 -14.255 1.00 88.94 303 LEU A O 1
ATOM 2485 N N . ARG A 1 304 ? 22.488 11.472 -13.426 1.00 83.44 304 ARG A N 1
ATOM 2486 C CA . ARG A 1 304 ? 21.729 10.598 -12.530 1.00 83.44 304 ARG A CA 1
ATOM 2487 C C . ARG A 1 304 ? 20.380 10.254 -13.153 1.00 83.44 304 ARG A C 1
ATOM 2489 O O . ARG A 1 304 ? 19.588 11.144 -13.447 1.00 83.44 304 ARG A O 1
ATOM 2496 N N . GLN A 1 305 ? 20.105 8.953 -13.265 1.00 82.38 305 GLN A N 1
ATOM 2497 C CA . GLN A 1 305 ? 18.890 8.415 -13.895 1.00 82.38 305 GLN A CA 1
ATOM 2498 C C . GLN A 1 305 ? 18.637 8.995 -15.301 1.00 82.38 305 GLN A C 1
ATOM 2500 O O . GLN A 1 305 ? 17.564 9.543 -15.537 1.00 82.38 305 GLN A O 1
ATOM 2505 N N . PRO A 1 306 ? 19.616 8.909 -16.223 1.00 92.44 306 PRO A N 1
ATOM 2506 C CA . PRO A 1 306 ? 19.418 9.382 -17.586 1.00 92.44 306 PRO A CA 1
ATOM 2507 C C . PRO A 1 306 ? 18.378 8.519 -18.317 1.00 92.44 306 PRO A C 1
ATOM 2509 O O . PRO A 1 306 ? 18.436 7.285 -18.293 1.00 92.44 306 PRO A O 1
ATOM 2512 N N . VAL A 1 307 ? 17.444 9.183 -18.986 1.00 91.12 307 VAL A N 1
ATOM 2513 C CA . VAL A 1 307 ? 16.363 8.607 -19.783 1.00 91.12 307 VAL A CA 1
ATOM 2514 C C . VAL A 1 307 ? 16.507 9.116 -21.210 1.00 91.12 307 VAL A C 1
ATOM 2516 O O . VAL A 1 307 ? 16.624 10.319 -21.440 1.00 91.12 307 VAL A O 1
ATOM 2519 N N . PHE A 1 308 ? 16.514 8.199 -22.172 1.00 96.12 308 PHE A N 1
ATOM 2520 C CA . PHE A 1 308 ? 16.500 8.551 -23.586 1.00 96.12 308 PHE A CA 1
ATOM 2521 C C . PHE A 1 308 ? 15.160 9.172 -23.982 1.00 96.12 308 PHE A C 1
ATOM 2523 O O . PHE A 1 308 ? 14.110 8.650 -23.608 1.00 96.12 308 PHE A O 1
ATOM 2530 N N . ILE A 1 309 ? 15.215 10.272 -24.736 1.00 91.12 309 ILE A N 1
ATOM 2531 C CA . ILE A 1 309 ? 14.033 10.956 -25.267 1.00 91.12 309 ILE A CA 1
ATOM 2532 C C . ILE A 1 309 ? 13.933 10.737 -26.775 1.00 91.12 309 ILE A C 1
ATOM 2534 O O . ILE A 1 309 ? 12.944 10.184 -27.246 1.00 91.12 309 ILE A O 1
ATOM 2538 N N . GLU A 1 310 ? 14.956 11.144 -27.528 1.00 89.75 310 GLU A N 1
ATOM 2539 C CA . GLU A 1 310 ? 14.956 11.054 -28.992 1.00 89.75 310 GLU A CA 1
ATOM 2540 C C . GLU A 1 310 ? 16.373 11.115 -29.585 1.00 89.75 310 GLU A C 1
ATOM 2542 O O . GLU A 1 310 ? 17.337 11.523 -28.927 1.00 89.75 310 GLU A O 1
ATOM 2547 N N . ILE A 1 311 ? 16.494 10.716 -30.855 1.00 94.00 311 ILE A N 1
ATOM 2548 C CA . ILE A 1 311 ? 17.685 10.968 -31.676 1.00 94.00 311 ILE A CA 1
ATOM 2549 C C . ILE A 1 311 ? 17.585 12.390 -32.225 1.00 94.00 311 ILE A C 1
ATOM 2551 O O . ILE A 1 311 ? 16.558 12.771 -32.781 1.00 94.00 311 ILE A O 1
ATOM 2555 N N . ARG A 1 312 ? 18.661 13.167 -32.101 1.00 91.06 312 ARG A N 1
ATOM 2556 C CA . ARG A 1 312 ? 18.736 14.538 -32.608 1.00 91.06 312 ARG A CA 1
ATOM 2557 C C . ARG A 1 312 ? 19.335 14.542 -34.004 1.00 91.06 312 ARG A C 1
ATOM 2559 O O . ARG A 1 312 ? 20.528 14.768 -34.172 1.00 91.06 312 ARG A O 1
ATOM 2566 N N . GLU A 1 313 ? 18.498 14.264 -35.003 1.00 88.62 313 GLU A N 1
ATOM 2567 C CA . GLU A 1 313 ? 18.896 14.295 -36.422 1.00 88.62 313 GLU A CA 1
ATOM 2568 C C . GLU A 1 313 ? 19.344 15.692 -36.886 1.00 88.62 313 GLU A C 1
ATOM 2570 O O . GLU A 1 313 ? 20.023 15.826 -37.900 1.00 88.62 313 GLU A O 1
ATOM 2575 N N . ASP A 1 314 ? 18.979 16.732 -36.133 1.00 76.94 314 ASP A N 1
ATOM 2576 C CA . ASP A 1 314 ? 19.352 18.125 -36.361 1.00 76.94 314 ASP A CA 1
ATOM 2577 C C . ASP A 1 314 ? 20.712 18.520 -35.757 1.00 76.94 314 ASP A C 1
ATOM 2579 O O . ASP A 1 314 ? 21.099 19.683 -35.872 1.00 76.94 314 ASP A O 1
ATOM 2583 N N . LYS A 1 315 ? 21.428 17.591 -35.107 1.00 88.06 315 LYS A N 1
ATOM 2584 C CA . LYS A 1 315 ? 22.687 17.858 -34.397 1.00 88.06 315 LYS A CA 1
ATOM 2585 C C . LYS A 1 315 ? 23.806 16.904 -34.787 1.00 88.06 315 LYS A C 1
ATOM 2587 O O . LYS A 1 315 ? 23.576 15.735 -35.088 1.00 88.06 315 LYS A O 1
ATOM 2592 N N . GLU A 1 316 ? 25.039 17.387 -34.682 1.00 90.44 316 GLU A N 1
ATOM 2593 C CA . GLU A 1 316 ? 26.247 16.597 -34.923 1.00 90.44 316 GLU A CA 1
ATOM 2594 C C . GLU A 1 316 ? 27.107 16.501 -33.656 1.00 90.44 316 GLU A C 1
ATOM 2596 O O . GLU A 1 316 ? 27.002 17.316 -32.744 1.00 90.44 316 GLU A O 1
ATOM 2601 N N . ALA A 1 317 ? 27.991 15.502 -33.570 1.00 91.00 317 ALA A N 1
ATOM 2602 C CA . ALA A 1 317 ? 28.916 15.361 -32.444 1.00 91.00 317 ALA A CA 1
ATOM 2603 C C . ALA A 1 317 ? 30.054 16.400 -32.525 1.00 91.00 317 ALA A C 1
ATOM 2605 O O . ALA A 1 317 ? 31.199 16.089 -32.863 1.00 91.00 317 ALA A O 1
ATOM 2606 N N . THR A 1 318 ? 29.716 17.656 -32.245 1.00 91.19 318 THR A N 1
ATOM 2607 C CA . THR A 1 318 ? 30.610 18.818 -32.265 1.00 91.19 318 THR A CA 1
ATOM 2608 C C . THR A 1 318 ? 30.716 19.441 -30.871 1.00 91.19 318 THR A C 1
ATOM 2610 O O . THR A 1 318 ? 29.789 19.294 -30.067 1.00 91.19 318 THR A O 1
ATOM 2613 N N . PRO A 1 319 ? 31.810 20.162 -30.550 1.00 88.56 319 PRO A N 1
ATOM 2614 C CA . PRO A 1 319 ? 31.905 20.875 -29.279 1.00 88.56 319 PRO A CA 1
ATOM 2615 C C . PRO A 1 319 ? 30.715 21.811 -29.071 1.00 88.56 319 PRO A C 1
ATOM 2617 O O . PRO A 1 319 ? 30.214 21.933 -27.966 1.00 88.56 319 PRO A O 1
ATOM 2620 N N . GLU A 1 320 ? 30.195 22.431 -30.125 1.00 86.56 320 GLU A N 1
ATOM 2621 C CA . GLU A 1 320 ? 29.065 23.344 -30.038 1.00 86.56 320 GLU A CA 1
ATOM 2622 C C . GLU A 1 320 ? 27.769 22.631 -29.631 1.00 86.56 320 GLU A C 1
ATOM 2624 O O . GLU A 1 320 ? 27.079 23.105 -28.727 1.00 86.56 320 GLU A O 1
ATOM 2629 N N . ASP A 1 321 ? 27.443 21.495 -30.247 1.00 81.88 321 ASP A N 1
ATOM 2630 C CA . ASP A 1 321 ? 26.151 20.825 -30.060 1.00 81.88 321 ASP A CA 1
ATOM 2631 C C . ASP A 1 321 ? 26.051 20.008 -28.774 1.00 81.88 321 ASP A C 1
ATOM 2633 O O . ASP A 1 321 ? 24.952 19.918 -28.214 1.00 81.88 321 ASP A O 1
ATOM 2637 N N . ILE A 1 322 ? 27.176 19.448 -28.312 1.00 92.25 322 ILE A N 1
ATOM 2638 C CA . ILE A 1 322 ? 27.245 18.529 -27.163 1.00 92.25 322 ILE A CA 1
ATOM 2639 C C . ILE A 1 322 ? 28.255 18.969 -26.083 1.00 92.25 322 ILE A C 1
ATOM 2641 O O . ILE A 1 322 ? 28.755 18.149 -25.308 1.00 92.25 322 ILE A O 1
ATOM 2645 N N . ARG A 1 323 ? 28.555 20.273 -26.006 1.00 92.38 323 ARG A N 1
ATOM 2646 C CA . ARG A 1 323 ? 29.422 20.887 -24.979 1.00 92.38 323 ARG A CA 1
ATOM 2647 C C . ARG A 1 323 ? 29.037 20.538 -23.548 1.00 92.38 323 ARG A C 1
ATOM 2649 O O . ARG A 1 323 ? 27.856 20.451 -23.207 1.00 92.38 323 ARG A O 1
ATOM 2656 N N . ILE A 1 324 ? 30.036 20.483 -22.674 1.00 86.88 324 ILE A N 1
ATOM 2657 C CA . ILE A 1 324 ? 29.834 20.320 -21.229 1.00 86.88 324 ILE A CA 1
ATOM 2658 C C . ILE A 1 324 ? 29.174 21.547 -20.574 1.00 86.88 324 ILE A C 1
ATOM 2660 O O . ILE A 1 324 ? 28.471 21.431 -19.572 1.00 86.88 324 ILE A O 1
ATOM 2664 N N . GLU A 1 325 ? 29.304 22.722 -21.191 1.00 83.50 325 GLU A N 1
ATOM 2665 C CA . GLU A 1 325 ? 28.668 23.977 -20.782 1.00 83.50 325 GLU A CA 1
ATOM 2666 C C . GLU A 1 325 ? 27.133 23.954 -20.898 1.00 83.50 325 GLU A C 1
ATOM 2668 O O . GLU A 1 325 ? 26.479 24.910 -20.480 1.00 83.50 325 GLU A O 1
ATOM 2673 N N . GLN A 1 326 ? 26.543 22.876 -21.433 1.00 82.50 326 GLN A N 1
ATOM 2674 C CA . GLN A 1 326 ? 25.112 22.590 -21.287 1.00 82.50 326 GLN A CA 1
ATOM 2675 C C . GLN A 1 326 ? 24.704 22.446 -19.813 1.00 82.50 326 GLN A C 1
ATOM 2677 O O . GLN A 1 326 ? 23.563 22.737 -19.462 1.00 82.50 326 GLN A O 1
ATOM 2682 N N . ILE A 1 327 ? 25.627 22.033 -18.937 1.00 78.75 327 ILE A N 1
ATOM 2683 C CA . ILE A 1 327 ? 25.396 21.976 -17.493 1.00 78.75 327 ILE A CA 1
ATOM 2684 C C . ILE A 1 327 ? 25.262 23.410 -16.960 1.00 78.75 327 ILE A C 1
ATOM 2686 O O . ILE A 1 327 ? 26.224 24.191 -17.041 1.00 78.75 327 ILE A O 1
ATOM 2690 N N . PRO A 1 328 ? 24.107 23.780 -16.369 1.00 67.94 328 PRO A N 1
ATOM 2691 C CA . PRO A 1 328 ? 23.896 25.127 -15.866 1.00 67.94 328 PRO A CA 1
ATOM 2692 C C . PRO A 1 328 ? 25.000 25.537 -14.892 1.00 67.94 328 PRO A C 1
ATOM 2694 O O . PRO A 1 328 ? 25.285 24.847 -13.916 1.00 67.94 328 PRO A O 1
ATOM 2697 N N . ASN A 1 329 ? 25.613 26.695 -15.140 1.00 61.66 329 ASN A N 1
ATOM 2698 C CA . ASN A 1 329 ? 26.694 27.240 -14.318 1.00 61.66 329 ASN A CA 1
ATOM 2699 C C . ASN A 1 329 ? 27.975 26.378 -14.251 1.00 61.66 329 ASN A C 1
ATOM 2701 O O . ASN A 1 329 ? 28.726 26.540 -13.291 1.00 61.66 329 ASN A O 1
ATOM 2705 N N . TRP A 1 330 ? 28.283 25.537 -15.250 1.00 70.12 330 TRP A N 1
ATOM 2706 C CA . TRP A 1 330 ? 29.518 24.726 -15.327 1.00 70.12 330 TRP A CA 1
ATOM 2707 C C . TRP A 1 330 ? 30.785 25.471 -14.861 1.00 70.12 330 TRP A C 1
ATOM 2709 O O . TRP A 1 330 ? 31.429 25.078 -13.890 1.00 70.12 330 TRP A O 1
ATOM 2719 N N . ASN A 1 331 ? 31.072 26.637 -15.449 1.00 66.00 331 ASN A N 1
ATOM 2720 C CA . ASN A 1 331 ? 32.236 27.467 -15.102 1.00 66.00 331 ASN A CA 1
ATOM 2721 C C . ASN A 1 331 ? 32.267 27.933 -13.638 1.00 66.00 331 ASN A C 1
ATOM 2723 O O . ASN A 1 331 ? 33.333 28.205 -13.083 1.00 66.00 331 ASN A O 1
ATOM 2727 N N . LYS A 1 332 ? 31.095 28.061 -13.008 1.00 54.47 332 LYS A N 1
ATOM 2728 C CA . LYS A 1 332 ? 30.965 28.375 -11.587 1.00 54.47 332 LYS A CA 1
ATOM 2729 C C . LYS A 1 332 ? 31.113 27.103 -10.765 1.00 54.47 332 LYS A C 1
ATOM 2731 O O . LYS A 1 332 ? 31.875 27.141 -9.818 1.00 54.47 332 LYS A O 1
ATOM 2736 N N . LEU A 1 333 ? 30.478 25.988 -11.121 1.00 50.59 333 LEU A N 1
ATOM 2737 C CA . LEU A 1 333 ? 30.577 24.705 -10.409 1.00 50.59 333 LEU A CA 1
ATOM 2738 C C . LEU A 1 333 ? 32.025 24.194 -10.338 1.00 50.59 333 LEU A C 1
ATOM 2740 O O . LEU A 1 333 ? 32.485 23.826 -9.260 1.00 50.59 333 LEU A O 1
ATOM 2744 N N . VAL A 1 334 ? 32.782 24.322 -11.432 1.00 48.97 334 VAL A N 1
ATOM 2745 C CA . VAL A 1 334 ? 34.217 23.988 -11.489 1.00 48.97 334 VAL A CA 1
ATOM 2746 C C . VAL A 1 334 ? 35.074 24.955 -10.655 1.00 48.97 334 VAL A C 1
ATOM 2748 O O . VAL A 1 334 ? 36.077 24.545 -10.084 1.00 48.97 334 VAL A O 1
ATOM 2751 N N . LYS A 1 335 ? 34.674 26.231 -10.515 1.00 39.75 335 LYS A N 1
ATOM 2752 C CA . LYS A 1 335 ? 35.360 27.228 -9.659 1.00 39.75 335 LYS A CA 1
ATOM 2753 C C . LYS A 1 335 ? 34.914 27.196 -8.191 1.00 39.75 335 LYS A C 1
ATOM 2755 O O . LYS A 1 335 ? 35.670 27.602 -7.314 1.00 39.75 335 LYS A O 1
ATOM 2760 N N . THR A 1 336 ? 33.704 26.729 -7.896 1.00 37.06 336 THR A N 1
ATOM 2761 C CA . THR A 1 336 ? 33.087 26.732 -6.554 1.00 37.06 336 THR A CA 1
ATOM 2762 C C . THR A 1 336 ? 33.529 25.527 -5.724 1.00 37.06 336 THR A C 1
ATOM 2764 O O . THR A 1 336 ? 33.359 25.549 -4.511 1.00 37.06 336 THR A O 1
ATOM 2767 N N . SER A 1 337 ? 34.224 24.554 -6.325 1.00 35.38 337 SER A N 1
ATOM 2768 C CA . SER A 1 337 ? 35.108 23.643 -5.585 1.00 35.38 337 SER A CA 1
ATOM 2769 C C . SER A 1 337 ? 36.319 24.360 -4.958 1.00 35.38 337 SER A C 1
ATOM 2771 O O . SER A 1 337 ? 37.088 23.722 -4.244 1.00 35.38 337 SER A O 1
ATOM 2773 N N . SER A 1 338 ? 36.498 25.677 -5.190 1.00 30.33 338 SER A N 1
ATOM 2774 C CA . SER A 1 338 ? 37.713 26.389 -4.781 1.00 30.33 338 SER A CA 1
ATOM 2775 C C . SER A 1 338 ? 37.618 27.757 -4.078 1.00 30.33 338 SER A C 1
ATOM 2777 O O . SER A 1 338 ? 38.701 28.212 -3.763 1.00 30.33 338 SER A O 1
ATOM 2779 N N . LEU A 1 339 ? 36.483 28.426 -3.757 1.00 28.02 339 LEU A N 1
ATOM 2780 C CA . LEU A 1 339 ? 36.477 29.677 -2.920 1.00 28.02 339 LEU A CA 1
ATOM 2781 C C . LEU A 1 339 ? 35.057 30.215 -2.548 1.00 28.02 339 LEU A C 1
ATOM 2783 O O . LEU A 1 339 ? 34.228 30.418 -3.434 1.00 28.02 339 LEU A O 1
ATOM 2787 N N . SER A 1 340 ? 34.797 30.561 -1.270 1.00 28.34 340 SER A N 1
ATOM 2788 C CA . SER A 1 340 ? 33.566 31.221 -0.745 1.00 28.34 340 SER A CA 1
ATOM 2789 C C . SER A 1 340 ? 33.871 32.538 0.013 1.00 28.34 340 SER A C 1
ATOM 2791 O O . SER A 1 340 ? 34.910 32.633 0.660 1.00 28.34 340 SER A O 1
ATOM 2793 N N . VAL A 1 341 ? 32.997 33.566 -0.040 1.00 38.97 341 VAL A N 1
ATOM 2794 C CA . VAL A 1 341 ? 33.263 34.940 0.484 1.00 38.97 341 VAL A CA 1
ATOM 2795 C C . VAL A 1 341 ? 32.057 35.556 1.236 1.00 38.97 341 VAL A C 1
ATOM 2797 O O . VAL A 1 341 ? 30.955 35.554 0.691 1.00 38.97 341 VAL A O 1
ATOM 2800 N N . VAL A 1 342 ? 32.271 36.174 2.422 1.00 42.28 342 VAL A N 1
ATOM 2801 C CA . VAL A 1 342 ? 31.322 37.069 3.157 1.00 42.28 342 VAL A CA 1
ATOM 2802 C C . VAL A 1 342 ? 32.079 38.147 3.971 1.00 42.28 342 VAL A C 1
ATOM 2804 O O . VAL A 1 342 ? 33.190 37.886 4.398 1.00 42.28 342 VAL A O 1
ATOM 2807 N N . SER A 1 343 ? 31.503 39.339 4.213 1.00 53.44 343 SER A N 1
ATOM 2808 C CA . SER A 1 343 ? 32.065 40.476 4.998 1.00 53.44 343 SER A CA 1
ATOM 2809 C C . SER A 1 343 ? 32.386 40.162 6.473 1.00 53.44 343 SER A C 1
ATOM 2811 O O . SER A 1 343 ? 31.686 39.378 7.106 1.00 53.44 343 SER A O 1
ATOM 2813 N N . TYR A 1 344 ? 33.399 40.825 7.051 1.00 69.94 344 TYR A N 1
ATOM 2814 C CA . TYR A 1 344 ? 34.033 40.405 8.312 1.00 69.94 344 TYR A CA 1
ATOM 2815 C C . TYR A 1 344 ? 34.426 41.564 9.241 1.00 69.94 344 TYR A C 1
ATOM 2817 O O . TYR A 1 344 ? 34.587 42.712 8.820 1.00 69.94 344 TYR A O 1
ATOM 2825 N N . ILE A 1 345 ? 34.600 41.248 10.528 1.00 78.44 345 ILE A N 1
ATOM 2826 C CA . ILE A 1 345 ? 35.125 42.173 11.540 1.00 78.44 345 ILE A CA 1
ATOM 2827 C C . ILE A 1 345 ? 36.639 42.001 11.620 1.00 78.44 345 ILE A C 1
ATOM 2829 O O . ILE A 1 345 ? 37.139 40.891 11.791 1.00 78.44 345 ILE A O 1
ATOM 2833 N N . GLN A 1 346 ? 37.376 43.103 11.533 1.00 85.69 346 GLN A N 1
ATOM 2834 C CA . GLN A 1 346 ? 38.833 43.108 11.605 1.00 85.69 346 GLN A CA 1
ATOM 2835 C C . GLN A 1 346 ? 39.313 44.072 12.690 1.00 85.69 346 GLN A C 1
ATOM 2837 O O . GLN A 1 346 ? 38.839 45.204 12.778 1.00 85.69 346 GLN A O 1
ATOM 2842 N N . TYR A 1 347 ? 40.296 43.649 13.489 1.00 90.56 347 TYR A N 1
ATOM 2843 C CA . TYR A 1 347 ? 41.039 44.561 14.356 1.00 90.56 347 TYR A CA 1
ATOM 2844 C C . TYR A 1 347 ? 42.149 45.251 13.567 1.00 90.56 347 TYR A C 1
ATOM 2846 O O . TYR A 1 347 ? 42.986 44.597 12.946 1.00 90.56 347 TYR A O 1
ATOM 2854 N N . ILE A 1 348 ? 42.191 46.575 13.626 1.00 86.62 348 ILE A N 1
ATOM 2855 C CA . ILE A 1 348 ? 43.229 47.403 13.028 1.00 86.62 348 ILE A CA 1
ATOM 2856 C C . ILE A 1 348 ? 43.841 48.256 14.140 1.00 86.62 348 ILE A C 1
ATOM 2858 O O . ILE A 1 348 ? 43.249 49.224 14.624 1.00 86.62 348 ILE A O 1
ATOM 2862 N N . LYS A 1 349 ? 45.053 47.879 14.563 1.00 86.00 349 LYS A N 1
ATOM 2863 C CA . LYS A 1 349 ? 45.798 48.545 15.641 1.00 86.00 349 LYS A CA 1
ATOM 2864 C C . LYS A 1 349 ? 46.005 50.028 15.305 1.00 86.00 349 LYS A C 1
ATOM 2866 O O . LYS A 1 349 ? 46.456 50.355 14.214 1.00 86.00 349 LYS A O 1
ATOM 2871 N N . ASN A 1 350 ? 45.700 50.912 16.258 1.00 87.56 350 ASN A N 1
ATOM 2872 C CA . ASN A 1 350 ? 45.749 52.378 16.129 1.00 87.56 350 ASN A CA 1
ATOM 2873 C C . ASN A 1 350 ? 44.752 53.004 15.129 1.00 87.56 350 ASN A C 1
ATOM 2875 O O . ASN A 1 350 ? 44.847 54.209 14.882 1.00 87.56 350 ASN A O 1
ATOM 2879 N N . HIS A 1 351 ? 43.791 52.246 14.576 1.00 89.25 351 HIS A N 1
ATOM 2880 C CA . HIS A 1 351 ? 42.749 52.829 13.722 1.00 89.25 351 HIS A CA 1
ATOM 2881 C C . HIS A 1 351 ? 41.865 53.785 14.525 1.00 89.25 351 HIS A C 1
ATOM 2883 O O . HIS A 1 351 ? 41.478 53.503 15.664 1.00 89.25 351 HIS A O 1
ATOM 2889 N N . LYS A 1 352 ? 41.561 54.935 13.922 1.00 90.50 352 LYS A N 1
ATOM 2890 C CA . LYS A 1 352 ? 40.709 55.972 14.498 1.00 90.50 352 LYS A CA 1
ATOM 2891 C C . LYS A 1 352 ? 39.495 56.170 13.607 1.00 90.50 352 LYS A C 1
ATOM 2893 O O . LYS A 1 352 ? 39.608 56.142 12.384 1.00 90.50 352 LYS A O 1
ATOM 2898 N N . ASN A 1 353 ? 38.334 56.372 14.217 1.00 86.50 353 ASN A N 1
ATOM 2899 C CA . ASN A 1 353 ? 37.139 56.720 13.456 1.00 86.50 353 ASN A CA 1
ATOM 2900 C C . ASN A 1 353 ? 37.269 58.139 12.867 1.00 86.50 353 ASN A C 1
ATOM 2902 O O . ASN A 1 353 ? 38.221 58.874 13.142 1.00 86.50 353 ASN A O 1
ATOM 2906 N N . SER A 1 354 ? 36.278 58.557 12.082 1.00 80.50 354 SER A N 1
ATOM 2907 C CA . SER A 1 354 ? 36.248 59.882 11.447 1.00 80.50 354 SER A CA 1
ATOM 2908 C C . SER A 1 354 ? 36.279 61.069 12.425 1.00 80.50 354 SER A C 1
ATOM 2910 O O . SER A 1 354 ? 36.492 62.195 11.988 1.00 80.50 354 SER A O 1
ATOM 2912 N N . LYS A 1 355 ? 36.110 60.842 13.737 1.00 83.88 355 LYS A N 1
ATOM 2913 C CA . LYS A 1 355 ? 36.199 61.861 14.797 1.00 83.88 355 LYS A CA 1
ATOM 2914 C C . LYS A 1 355 ? 37.566 61.897 15.501 1.00 83.88 355 LYS A C 1
ATOM 2916 O O . LYS A 1 355 ? 37.742 62.648 16.452 1.00 83.88 355 LYS A O 1
ATOM 2921 N N . GLY A 1 356 ? 38.539 61.097 15.057 1.00 83.56 356 GLY A N 1
ATOM 2922 C CA . GLY A 1 356 ? 39.886 61.044 15.639 1.00 83.56 356 GLY A CA 1
ATOM 2923 C C . GLY A 1 356 ? 39.996 60.212 16.923 1.00 83.56 356 GLY A C 1
ATOM 2924 O O . GLY A 1 356 ? 41.063 60.182 17.549 1.00 83.56 356 GLY A O 1
ATOM 2925 N N . GLU A 1 357 ? 38.928 59.511 17.301 1.00 88.25 357 GLU A N 1
ATOM 2926 C CA . GLU A 1 357 ? 38.890 58.647 18.479 1.00 88.25 357 GLU A CA 1
ATOM 2927 C C . GLU A 1 357 ? 39.399 57.238 18.141 1.00 88.25 357 GLU A C 1
ATOM 2929 O O . GLU A 1 357 ? 39.098 56.745 17.050 1.00 88.25 357 GLU A O 1
ATOM 2934 N N . PRO A 1 358 ? 40.127 56.556 19.049 1.00 88.19 358 PRO A N 1
ATOM 2935 C CA . PRO A 1 358 ? 40.543 55.169 18.842 1.00 88.19 358 PRO A CA 1
ATOM 2936 C C . PRO A 1 358 ? 39.325 54.262 18.637 1.00 88.19 358 PRO A C 1
ATOM 2938 O O . PRO A 1 358 ? 38.480 54.163 19.522 1.00 88.19 358 PRO A O 1
ATOM 2941 N N . ALA A 1 359 ? 39.238 53.612 17.478 1.00 90.31 359 ALA A N 1
ATOM 2942 C CA . ALA A 1 359 ? 38.133 52.732 17.107 1.00 90.31 359 ALA A CA 1
ATOM 2943 C C . ALA A 1 359 ? 38.660 51.516 16.332 1.00 90.31 359 ALA A C 1
ATOM 2945 O O . ALA A 1 359 ? 38.381 51.370 15.144 1.00 90.31 359 ALA A O 1
ATOM 2946 N N . PRO A 1 360 ? 39.489 50.674 16.966 1.00 85.38 360 PRO A N 1
ATOM 2947 C CA . PRO A 1 360 ? 40.301 49.705 16.251 1.00 85.38 360 PRO A CA 1
ATOM 2948 C C . PRO A 1 360 ? 39.511 48.519 15.682 1.00 85.38 360 PRO A C 1
ATOM 2950 O O . PRO A 1 360 ? 40.060 47.777 14.878 1.00 85.38 360 PRO A O 1
ATOM 2953 N N . TRP A 1 361 ? 38.243 48.324 16.048 1.00 88.94 361 TRP A N 1
ATOM 2954 C CA . TRP A 1 361 ? 37.422 47.219 15.549 1.00 88.94 361 TRP A CA 1
ATOM 2955 C C . TRP A 1 361 ? 36.531 47.685 14.403 1.00 88.94 361 TRP A C 1
ATOM 2957 O O . TRP A 1 361 ? 35.602 48.463 14.601 1.00 88.94 361 TRP A O 1
ATOM 2967 N N . VAL A 1 362 ? 36.813 47.231 13.183 1.00 87.31 362 VAL A N 1
ATOM 2968 C CA . VAL A 1 362 ? 36.126 47.697 11.974 1.00 87.31 362 VAL A CA 1
ATOM 2969 C C . VAL A 1 362 ? 35.311 46.591 11.322 1.00 87.31 362 VAL A C 1
ATOM 2971 O O . VAL A 1 362 ? 35.746 45.445 11.277 1.00 87.31 362 VAL A O 1
ATOM 2974 N N . ILE A 1 363 ? 34.147 46.938 10.776 1.00 82.62 363 ILE A N 1
ATOM 2975 C CA . ILE A 1 363 ? 33.371 46.061 9.896 1.00 82.62 363 ILE A CA 1
ATOM 2976 C C . ILE A 1 363 ? 33.811 46.358 8.467 1.00 82.62 363 ILE A C 1
ATOM 2978 O O . ILE A 1 363 ? 33.677 47.499 8.017 1.00 82.62 363 ILE A O 1
ATOM 2982 N N . LYS A 1 364 ? 34.336 45.358 7.759 1.00 71.25 364 LYS A N 1
ATOM 2983 C CA . LYS A 1 364 ? 34.818 45.493 6.385 1.00 71.25 364 LYS A CA 1
ATOM 2984 C C . LYS A 1 364 ? 34.000 44.679 5.405 1.00 71.25 364 LYS A C 1
ATOM 2986 O O . LYS A 1 364 ? 33.646 43.530 5.654 1.00 71.25 364 LYS A O 1
ATOM 2991 N N . GLU A 1 365 ? 33.782 45.282 4.249 1.00 60.41 365 GLU A N 1
ATOM 2992 C CA . GLU A 1 365 ? 33.296 44.587 3.070 1.00 60.41 365 GLU A CA 1
ATOM 2993 C C . GLU A 1 365 ? 34.441 43.770 2.446 1.00 60.41 365 GLU A C 1
ATOM 2995 O O . GLU A 1 365 ? 35.508 44.317 2.160 1.00 60.41 365 GLU A O 1
ATOM 3000 N N . HIS A 1 366 ? 34.248 42.460 2.255 1.00 53.62 366 HIS A N 1
ATOM 3001 C CA . HIS A 1 366 ? 35.332 41.536 1.872 1.00 53.62 366 HIS A CA 1
ATOM 3002 C C . HIS A 1 366 ? 35.886 41.794 0.452 1.00 53.62 366 HIS A C 1
ATOM 3004 O O . HIS A 1 366 ? 37.048 41.497 0.188 1.00 53.62 366 HIS A O 1
ATOM 3010 N N . ASN A 1 367 ? 35.087 42.399 -0.440 1.00 41.97 367 ASN A N 1
ATOM 3011 C CA . ASN A 1 367 ? 35.447 42.610 -1.852 1.00 41.97 367 ASN A CA 1
ATOM 3012 C C . ASN A 1 367 ? 36.215 43.913 -2.089 1.00 41.97 367 ASN A C 1
ATOM 3014 O O . ASN A 1 367 ? 37.094 43.987 -2.940 1.00 41.97 367 ASN A O 1
ATOM 3018 N N . THR A 1 368 ? 35.864 44.963 -1.351 1.00 56.22 368 THR A N 1
ATOM 3019 C CA . THR A 1 368 ? 36.452 46.297 -1.526 1.00 56.22 368 THR A CA 1
ATOM 3020 C C . THR A 1 368 ? 37.480 46.608 -0.441 1.00 56.22 368 THR A C 1
ATOM 3022 O O . THR A 1 368 ? 38.185 47.612 -0.520 1.00 56.22 368 THR A O 1
ATOM 3025 N N . GLY A 1 369 ? 37.532 45.791 0.621 1.00 61.81 369 GLY A N 1
ATOM 3026 C CA . GLY A 1 369 ? 38.255 46.099 1.854 1.00 61.81 369 GLY A CA 1
ATOM 3027 C C . GLY A 1 369 ? 37.728 47.356 2.553 1.00 61.81 369 GLY A C 1
ATOM 3028 O O . GLY A 1 369 ? 38.350 47.833 3.511 1.00 61.81 369 GLY A O 1
ATOM 3029 N N . ARG A 1 370 ? 36.605 47.916 2.076 1.00 74.12 370 ARG A N 1
ATOM 3030 C CA . ARG A 1 370 ? 36.056 49.180 2.546 1.00 74.12 370 ARG A CA 1
ATOM 3031 C C . ARG A 1 370 ? 35.505 48.988 3.943 1.00 74.12 370 ARG A C 1
ATOM 3033 O O . ARG A 1 370 ? 34.732 48.072 4.217 1.00 74.12 370 ARG A O 1
ATOM 3040 N N . ILE A 1 371 ? 35.893 49.895 4.827 1.00 86.00 371 ILE A N 1
ATOM 3041 C CA . ILE A 1 371 ? 35.369 49.940 6.183 1.00 86.00 371 ILE A CA 1
ATOM 3042 C C . ILE A 1 371 ? 33.946 50.505 6.123 1.00 86.00 371 ILE A C 1
ATOM 3044 O O . ILE A 1 371 ? 33.751 51.671 5.779 1.00 86.00 371 ILE A O 1
ATOM 3048 N N . LEU A 1 372 ? 32.965 49.662 6.438 1.00 79.62 372 LEU A N 1
ATOM 3049 C CA . LEU A 1 372 ? 31.547 50.013 6.525 1.00 79.62 372 LEU A CA 1
ATOM 3050 C C . LEU A 1 372 ? 31.251 50.768 7.825 1.00 79.62 372 LEU A C 1
ATOM 3052 O O . LEU A 1 372 ? 30.468 51.713 7.833 1.00 79.62 372 LEU A O 1
ATOM 3056 N N . SER A 1 373 ? 31.899 50.379 8.928 1.00 87.44 373 SER A N 1
ATOM 3057 C CA . SER A 1 373 ? 31.869 51.120 10.196 1.00 87.44 373 SER A CA 1
ATOM 3058 C C . SER A 1 373 ? 33.058 50.763 11.100 1.00 87.44 373 SER A C 1
ATOM 3060 O O . SER A 1 373 ? 33.738 49.763 10.873 1.00 87.44 373 SER A O 1
ATOM 3062 N N . SER A 1 374 ? 33.355 51.595 12.104 1.00 92.88 374 SER A N 1
ATOM 3063 C CA . SER A 1 374 ? 34.472 51.412 13.049 1.00 92.88 374 SER A CA 1
ATOM 3064 C C . SER A 1 374 ? 34.017 51.668 14.481 1.00 92.88 374 SER A C 1
ATOM 3066 O O . SER A 1 374 ? 33.274 52.619 14.718 1.00 92.88 374 SER A O 1
ATOM 3068 N N . HIS A 1 375 ? 34.503 50.858 15.417 1.00 91.94 375 HIS A N 1
ATOM 3069 C CA . HIS A 1 375 ? 34.009 50.763 16.790 1.00 91.94 375 HIS A CA 1
ATOM 3070 C C . HIS A 1 375 ? 35.148 50.677 17.800 1.00 91.94 375 HIS A C 1
ATOM 3072 O O . HIS A 1 375 ? 36.254 50.229 17.473 1.00 91.94 375 HIS A O 1
ATOM 3078 N N . LYS A 1 376 ? 34.891 51.129 19.033 1.00 89.75 376 LYS A N 1
ATOM 3079 C CA . LYS A 1 376 ? 35.904 51.150 20.099 1.00 89.75 376 LYS A CA 1
ATOM 3080 C C . LYS A 1 376 ? 36.173 49.740 20.598 1.00 89.75 376 LYS A C 1
ATOM 3082 O O . LYS A 1 376 ? 37.330 49.390 20.836 1.00 89.75 376 LYS A O 1
ATOM 3087 N N . THR A 1 377 ? 35.126 48.927 20.688 1.00 86.81 377 THR A N 1
ATOM 3088 C CA . THR A 1 377 ? 35.204 47.532 21.128 1.00 86.81 377 THR A CA 1
ATOM 3089 C C . THR A 1 377 ? 34.722 46.566 20.049 1.00 86.81 377 THR A C 1
ATOM 3091 O O . THR A 1 377 ? 34.037 46.941 19.093 1.00 86.81 377 THR A O 1
ATOM 3094 N N . LYS A 1 378 ? 35.109 45.296 20.193 1.00 79.38 378 LYS A N 1
ATOM 3095 C CA . LYS A 1 378 ? 34.671 44.226 19.297 1.00 79.38 378 LYS A CA 1
ATOM 3096 C C . LYS A 1 378 ? 33.169 43.979 19.437 1.00 79.38 378 LYS A C 1
ATOM 3098 O O . LYS A 1 378 ? 32.499 43.867 18.416 1.00 79.38 378 LYS A O 1
ATOM 3103 N N . GLU A 1 379 ? 32.635 43.980 20.664 1.00 76.50 379 GLU A N 1
ATOM 3104 C CA . GLU A 1 379 ? 31.194 43.814 20.889 1.00 76.50 379 GLU A CA 1
ATOM 3105 C C . GLU A 1 379 ? 30.366 44.909 20.209 1.00 76.50 379 GLU A C 1
ATOM 3107 O O . GLU A 1 379 ? 29.295 44.625 19.678 1.00 76.50 379 GLU A O 1
ATOM 3112 N N . GLU A 1 380 ? 30.843 46.157 20.183 1.00 77.88 380 GLU A N 1
ATOM 3113 C CA . GLU A 1 380 ? 30.163 47.245 19.470 1.00 77.88 380 GLU A CA 1
ATOM 3114 C C . GLU A 1 380 ? 30.112 46.982 17.957 1.00 77.88 380 GLU A C 1
ATOM 3116 O O . GLU A 1 380 ? 29.060 47.155 17.335 1.00 77.88 380 GLU A O 1
ATOM 3121 N N . ALA A 1 381 ? 31.211 46.488 17.373 1.00 77.75 381 ALA A N 1
ATOM 3122 C CA . ALA A 1 381 ? 31.255 46.094 15.966 1.00 77.75 381 ALA A CA 1
ATOM 3123 C C . ALA A 1 381 ? 30.337 44.904 15.666 1.00 77.75 381 ALA A C 1
ATOM 3125 O O . ALA A 1 381 ? 29.619 44.919 14.669 1.00 77.75 381 ALA A O 1
ATOM 3126 N N . GLU A 1 382 ? 30.308 43.900 16.538 1.00 62.22 382 GLU A N 1
ATOM 3127 C CA . GLU A 1 382 ? 29.438 42.728 16.403 1.00 62.22 382 GLU A CA 1
ATOM 3128 C C . GLU A 1 382 ? 27.958 43.106 16.546 1.00 62.22 382 GLU A C 1
ATOM 3130 O O . GLU A 1 382 ? 27.119 42.666 15.758 1.00 62.22 382 GLU A O 1
ATOM 3135 N N . LYS A 1 383 ? 27.625 43.986 17.494 1.00 68.19 383 LYS A N 1
ATOM 3136 C CA . LYS A 1 383 ? 26.262 44.489 17.690 1.00 68.19 383 LYS A CA 1
ATOM 3137 C C . LYS A 1 383 ? 25.800 45.338 16.509 1.00 68.19 383 LYS A C 1
ATOM 3139 O O . LYS A 1 383 ? 24.662 45.189 16.066 1.00 68.19 383 LYS A O 1
ATOM 3144 N N . HIS A 1 384 ? 26.673 46.186 15.965 1.00 68.44 384 HIS A N 1
ATOM 3145 C CA . HIS A 1 384 ? 26.342 46.981 14.786 1.00 68.44 384 HIS A CA 1
ATOM 3146 C C . HIS A 1 384 ? 26.206 46.106 13.534 1.00 68.44 384 HIS A C 1
ATOM 3148 O O . HIS A 1 384 ? 25.284 46.314 12.748 1.00 68.44 384 HIS A O 1
ATOM 3154 N N . LEU A 1 385 ? 27.043 45.073 13.385 1.00 60.84 385 LEU A N 1
ATOM 31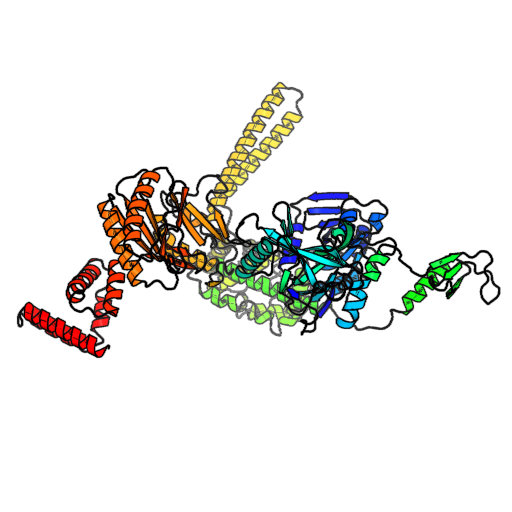55 C CA . LEU A 1 385 ? 26.905 44.081 12.319 1.00 60.84 385 LEU A CA 1
ATOM 3156 C C . LEU A 1 385 ? 25.538 43.380 12.394 1.00 60.84 385 LEU A C 1
ATOM 3158 O O . LEU A 1 385 ? 24.838 43.297 11.391 1.00 60.84 385 LEU A O 1
ATOM 3162 N N . LYS A 1 386 ? 25.107 42.971 13.595 1.00 52.03 386 LYS A N 1
ATOM 3163 C CA . LYS A 1 386 ? 23.777 42.382 13.839 1.00 52.03 386 LYS A CA 1
ATOM 3164 C C . LYS A 1 386 ? 22.628 43.360 13.564 1.00 52.03 386 LYS A C 1
ATOM 3166 O O . LYS A 1 386 ? 21.614 42.964 13.000 1.00 52.03 386 LYS A O 1
ATOM 3171 N N . GLN A 1 387 ? 22.783 44.644 13.891 1.00 49.56 387 GLN A N 1
ATOM 3172 C CA . GLN A 1 387 ? 21.776 45.669 13.582 1.00 49.56 387 GLN A CA 1
ATOM 3173 C C . GLN A 1 387 ? 21.621 45.920 12.079 1.00 49.56 387 GLN A C 1
ATOM 3175 O O . GLN A 1 387 ? 20.495 46.090 11.612 1.00 49.56 387 GLN A O 1
ATOM 3180 N N . ILE A 1 388 ? 22.718 45.889 11.313 1.00 52.78 388 ILE A N 1
ATOM 3181 C CA . ILE A 1 388 ? 22.674 45.973 9.844 1.00 52.78 388 ILE A CA 1
ATOM 3182 C C . ILE A 1 388 ? 21.812 44.836 9.262 1.00 52.78 388 ILE A C 1
ATOM 3184 O O . ILE A 1 388 ? 21.092 45.055 8.288 1.00 52.78 388 ILE A O 1
ATOM 3188 N N . TYR A 1 389 ? 21.824 43.654 9.887 1.00 46.59 389 TYR A N 1
ATOM 3189 C CA . TYR A 1 389 ? 20.980 42.521 9.497 1.00 46.59 389 TYR A CA 1
ATOM 3190 C C . TYR A 1 389 ? 19.525 42.647 9.984 1.00 46.59 389 TYR A C 1
ATOM 3192 O O . TYR A 1 389 ? 18.602 42.362 9.224 1.00 46.59 389 TYR A O 1
ATOM 3200 N N . TYR A 1 390 ? 19.300 43.158 11.197 1.00 36.28 390 TYR A N 1
ATOM 3201 C CA . TYR A 1 390 ? 17.971 43.294 11.808 1.00 36.28 390 TYR A CA 1
ATOM 3202 C C . TYR A 1 390 ? 17.031 44.267 11.064 1.00 36.28 390 TYR A C 1
ATOM 3204 O O . TYR A 1 390 ? 15.850 43.979 10.869 1.00 36.28 390 TYR A O 1
ATOM 3212 N N . PHE A 1 391 ? 17.531 45.411 10.578 1.00 35.84 391 PHE A N 1
ATOM 3213 C CA . PHE A 1 391 ? 16.679 46.419 9.919 1.00 35.84 391 PHE A CA 1
ATOM 3214 C C . PHE A 1 391 ? 16.158 46.016 8.529 1.00 35.84 391 PHE A C 1
ATOM 3216 O O . PHE A 1 391 ? 15.296 46.704 7.982 1.00 35.84 391 PHE A O 1
ATOM 3223 N N . ARG A 1 392 ? 16.615 44.890 7.967 1.00 45.31 392 ARG A N 1
ATOM 3224 C CA . ARG A 1 392 ? 16.100 44.368 6.692 1.00 45.31 392 ARG A CA 1
ATOM 3225 C C . ARG A 1 392 ? 14.784 43.588 6.817 1.00 45.31 392 ARG A C 1
ATOM 3227 O O . ARG A 1 392 ? 14.141 43.398 5.791 1.00 45.31 392 ARG A O 1
ATOM 3234 N N . HIS A 1 393 ? 14.350 43.193 8.021 1.00 38.75 393 HIS A N 1
ATOM 3235 C CA . HIS A 1 393 ? 13.252 42.222 8.186 1.00 38.75 393 HIS A CA 1
ATOM 3236 C C . HIS A 1 393 ? 11.928 42.739 8.785 1.00 38.75 393 HIS A C 1
ATOM 3238 O O . HIS A 1 393 ? 10.939 42.018 8.773 1.00 38.75 393 HIS A O 1
ATOM 3244 N N . LYS A 1 394 ? 11.822 43.993 9.238 1.00 29.67 394 LYS A N 1
ATOM 3245 C CA . LYS A 1 394 ? 10.640 44.477 9.990 1.00 29.67 394 LYS A CA 1
ATOM 3246 C C . LYS A 1 394 ? 9.459 45.005 9.138 1.00 29.67 394 LYS A C 1
ATOM 3248 O O . LYS A 1 394 ? 8.866 46.019 9.496 1.00 29.67 394 LYS A O 1
ATOM 3253 N N . LYS A 1 395 ? 9.118 44.398 7.992 1.00 29.80 395 LYS A N 1
ATOM 3254 C CA . LYS A 1 395 ? 8.139 44.987 7.044 1.00 29.80 395 LYS A CA 1
ATOM 3255 C C . LYS A 1 395 ? 7.086 44.009 6.480 1.00 29.80 395 LYS A C 1
ATOM 3257 O O . LYS A 1 395 ? 6.940 43.951 5.269 1.00 29.80 395 LYS A O 1
ATOM 3262 N N . ALA A 1 396 ? 6.345 43.279 7.320 1.00 30.59 396 ALA A N 1
ATOM 3263 C CA . ALA A 1 396 ? 5.057 42.643 6.966 1.00 30.59 396 ALA A CA 1
ATOM 3264 C C . ALA A 1 396 ? 4.344 42.137 8.240 1.00 30.59 396 ALA A C 1
ATOM 3266 O O . ALA A 1 396 ? 5.003 41.546 9.086 1.00 30.59 396 ALA A O 1
ATOM 3267 N N . GLY A 1 397 ? 3.037 42.366 8.403 1.00 36.81 397 GLY A N 1
ATOM 3268 C CA . GLY A 1 397 ? 2.248 41.876 9.547 1.00 36.81 397 GLY A CA 1
ATOM 3269 C C . GLY A 1 397 ? 0.807 41.532 9.155 1.00 36.81 397 GLY A C 1
ATOM 3270 O O . GLY A 1 397 ? 0.301 42.145 8.218 1.00 36.81 397 GLY A O 1
ATOM 3271 N N . TYR A 1 398 ? 0.177 40.576 9.859 1.00 30.27 398 TYR A N 1
ATOM 3272 C CA . TYR A 1 398 ? -1.279 40.320 9.907 1.00 30.27 398 TYR A CA 1
ATOM 3273 C C . TYR A 1 398 ? -1.649 39.358 11.066 1.00 30.27 398 TYR A C 1
ATOM 3275 O O . TYR A 1 398 ? -0.839 38.495 11.399 1.00 30.27 398 TYR A O 1
ATOM 3283 N N . GLN A 1 399 ? -2.843 39.508 11.667 1.00 33.88 399 GLN A N 1
ATOM 3284 C CA . GLN A 1 399 ? -3.353 38.747 12.829 1.00 33.88 399 GLN A CA 1
ATOM 3285 C C . GLN A 1 399 ? -4.899 38.603 12.772 1.00 33.88 399 GLN A C 1
ATOM 3287 O O . GLN A 1 399 ? -5.575 39.607 12.551 1.00 33.88 399 GLN A O 1
ATOM 3292 N N . MET A 1 400 ? -5.435 37.385 12.982 1.00 29.88 400 MET A N 1
ATOM 3293 C CA . MET A 1 400 ? -6.783 37.035 13.505 1.00 29.88 400 MET A CA 1
ATOM 3294 C C . MET A 1 400 ? -6.778 35.553 13.982 1.00 29.88 400 MET A C 1
ATOM 3296 O O . MET A 1 400 ? -5.975 34.776 13.472 1.00 29.88 400 MET A O 1
ATOM 3300 N N . GLU A 1 401 ? -7.581 35.208 15.001 1.00 47.34 401 GLU A N 1
ATOM 3301 C CA . GLU A 1 401 ? -7.303 34.203 16.060 1.00 47.34 401 GLU A CA 1
ATOM 3302 C C . GLU A 1 401 ? -7.476 32.703 15.697 1.00 47.34 401 GLU A C 1
ATOM 3304 O O . GLU A 1 401 ? -8.459 32.295 15.090 1.00 47.34 401 GLU A O 1
ATOM 3309 N N . LEU A 1 402 ? -6.492 31.887 16.106 1.00 38.91 402 LEU A N 1
ATOM 3310 C CA . LEU A 1 402 ? -6.276 30.463 15.779 1.00 38.91 402 LEU A CA 1
ATOM 3311 C C . LEU A 1 402 ? -7.094 29.477 16.648 1.00 38.91 402 LEU A C 1
ATOM 3313 O O . LEU A 1 402 ? -7.251 28.319 16.269 1.00 38.91 402 LEU A O 1
ATOM 3317 N N . ASP A 1 403 ? -7.600 29.923 17.800 1.00 46.75 403 ASP A N 1
ATOM 3318 C CA . ASP A 1 403 ? -8.168 29.055 18.845 1.00 46.75 403 ASP A CA 1
ATOM 3319 C C . ASP A 1 403 ? -9.563 28.512 18.481 1.00 46.75 403 ASP A C 1
ATOM 3321 O O . ASP A 1 403 ? -9.810 27.309 18.574 1.00 46.75 403 ASP A O 1
ATOM 3325 N N . ASP A 1 404 ? -10.448 29.361 17.948 1.00 52.56 404 ASP A N 1
ATOM 3326 C CA . ASP A 1 404 ? -11.806 28.955 17.552 1.00 52.56 404 ASP A CA 1
ATOM 3327 C C . ASP A 1 404 ? -11.786 27.928 16.411 1.00 52.56 404 ASP A C 1
ATOM 3329 O O . ASP A 1 404 ? -12.508 26.932 16.439 1.00 52.56 404 ASP A O 1
ATOM 3333 N N . TYR A 1 405 ? -10.885 28.113 15.441 1.00 50.59 405 TYR A N 1
ATOM 3334 C CA . TYR A 1 405 ? -10.710 27.181 14.327 1.00 50.59 405 TYR A CA 1
ATOM 3335 C C . TYR A 1 405 ? -10.271 25.785 14.801 1.00 50.59 405 TYR A C 1
ATOM 3337 O O . TYR A 1 405 ? -10.772 24.774 14.307 1.00 50.59 405 TYR A O 1
ATOM 3345 N N . LEU A 1 406 ? -9.359 25.709 15.778 1.00 51.03 406 LEU A N 1
ATOM 3346 C CA . LEU A 1 406 ? -8.895 24.430 16.324 1.00 51.03 406 LEU A CA 1
ATOM 3347 C C . LEU A 1 406 ? -10.008 23.694 17.076 1.00 51.03 406 LEU A C 1
ATOM 3349 O O . LEU A 1 406 ? -10.140 22.478 16.928 1.00 51.03 406 LEU A O 1
ATOM 3353 N N . LYS A 1 407 ? -10.842 24.414 17.836 1.00 72.38 407 LYS A N 1
ATOM 3354 C CA . LYS A 1 407 ? -11.983 23.815 18.542 1.00 72.38 407 LYS A CA 1
ATOM 3355 C C . LYS A 1 407 ? -13.018 23.244 17.577 1.00 72.38 407 LYS A C 1
ATOM 3357 O O . LYS A 1 407 ? -13.478 22.122 17.789 1.00 72.38 407 LYS A O 1
ATOM 3362 N N . GLU A 1 408 ? -13.350 23.962 16.501 1.00 72.25 408 GLU A N 1
ATOM 3363 C CA . GLU A 1 408 ? -14.290 23.464 15.487 1.00 72.25 408 GLU A CA 1
ATOM 3364 C C . GLU A 1 408 ? -13.795 22.170 14.831 1.00 72.25 408 GLU A C 1
ATOM 3366 O O . GLU A 1 408 ? -14.553 21.212 14.685 1.00 72.25 408 GLU A O 1
ATOM 3371 N N . ARG A 1 409 ? -12.505 22.104 14.489 1.00 64.81 409 ARG A N 1
ATOM 3372 C CA . ARG A 1 409 ? -11.911 20.923 13.844 1.00 64.81 409 ARG A CA 1
ATOM 3373 C C . ARG A 1 409 ? -11.802 19.737 14.798 1.00 64.81 409 ARG A C 1
ATOM 3375 O O . ARG A 1 409 ? -12.083 18.606 14.403 1.00 64.81 409 ARG A O 1
ATOM 3382 N N . LEU A 1 410 ? -11.457 19.993 16.061 1.00 71.19 410 LEU A N 1
ATOM 3383 C CA . LEU A 1 410 ? -11.449 18.976 17.113 1.00 71.19 410 LEU A CA 1
ATOM 3384 C C . LEU A 1 410 ? -12.845 18.381 17.317 1.00 71.19 410 LEU A C 1
ATOM 3386 O O . LEU A 1 410 ? -12.985 17.165 17.449 1.00 71.19 410 LEU A O 1
ATOM 3390 N N . PHE A 1 411 ? -13.871 19.231 17.299 1.00 85.31 411 PHE A N 1
ATOM 3391 C CA . PHE A 1 411 ? -15.264 18.814 17.356 1.00 85.31 411 PHE A CA 1
ATOM 3392 C C . PHE A 1 411 ? -15.663 17.949 16.158 1.00 85.31 411 PHE A C 1
ATOM 3394 O O . PHE A 1 411 ? -16.178 16.852 16.364 1.00 85.31 411 PHE A O 1
ATOM 3401 N N . GLU A 1 412 ? -15.373 18.385 14.927 1.00 81.62 412 GLU A N 1
ATOM 3402 C CA . GLU A 1 412 ? -15.664 17.616 13.708 1.00 81.62 412 GLU A CA 1
ATOM 3403 C C . GLU A 1 412 ? -15.021 16.225 13.749 1.00 81.62 412 GLU A C 1
ATOM 3405 O O . GLU A 1 412 ? -15.676 15.222 13.464 1.00 81.62 412 GLU A O 1
ATOM 3410 N N . LYS A 1 413 ? -13.745 16.150 14.139 1.00 78.69 413 LYS A N 1
ATOM 3411 C CA . LYS A 1 413 ? -13.007 14.889 14.249 1.00 78.69 413 LYS A CA 1
ATOM 3412 C C . LYS A 1 413 ? -13.600 13.976 15.312 1.00 78.69 413 LYS A C 1
ATOM 3414 O O . LYS A 1 413 ? -13.941 12.837 15.010 1.00 78.69 413 LYS A O 1
ATOM 3419 N N . TYR A 1 414 ? -13.774 14.489 16.530 1.00 83.56 414 TYR A N 1
ATOM 3420 C CA . TYR A 1 414 ? -14.342 13.722 17.635 1.00 83.56 414 TYR A CA 1
ATOM 3421 C C . TYR A 1 414 ? -15.734 13.186 17.295 1.00 83.56 414 TYR A C 1
ATOM 3423 O O . TYR A 1 414 ? -16.033 12.023 17.556 1.00 83.56 414 TYR A O 1
ATOM 3431 N N . LEU A 1 415 ? -16.573 14.024 16.682 1.00 90.00 415 LEU A N 1
ATOM 3432 C CA . LEU A 1 415 ? -17.913 13.651 16.261 1.00 90.00 415 LEU A CA 1
ATOM 3433 C C . LEU A 1 415 ? -17.882 12.557 15.187 1.00 90.00 415 LEU A C 1
ATOM 3435 O O . LEU A 1 415 ? -18.613 11.577 15.302 1.00 90.00 415 LEU A O 1
ATOM 3439 N N . ASN A 1 416 ? -17.019 12.684 14.177 1.00 83.69 416 ASN A N 1
ATOM 3440 C CA . ASN A 1 416 ? -16.886 11.684 13.117 1.00 83.69 416 ASN A CA 1
ATOM 3441 C C . ASN A 1 416 ? -16.355 10.345 13.646 1.00 83.69 416 ASN A C 1
ATOM 3443 O O . ASN A 1 416 ? -16.914 9.298 13.323 1.00 83.69 416 ASN A O 1
ATOM 3447 N N . ASP A 1 417 ? -15.313 10.367 14.479 1.00 82.81 417 ASP A N 1
ATOM 3448 C CA . ASP A 1 417 ? -14.740 9.164 15.091 1.00 82.81 417 ASP A CA 1
ATOM 3449 C C . ASP A 1 417 ? -15.769 8.461 15.982 1.00 82.81 417 ASP A C 1
ATOM 3451 O O . ASP A 1 417 ? -15.921 7.238 15.931 1.00 82.81 417 ASP A O 1
ATOM 3455 N N . HIS A 1 418 ? -16.530 9.242 16.753 1.00 92.81 418 HIS A N 1
ATOM 3456 C CA . HIS A 1 418 ? -17.626 8.739 17.565 1.00 92.81 418 HIS A CA 1
ATOM 3457 C C . HIS A 1 418 ? -18.715 8.088 16.702 1.00 92.81 418 HIS A C 1
ATOM 3459 O O . HIS A 1 418 ? -19.001 6.908 16.895 1.00 92.81 418 HIS A O 1
ATOM 3465 N N . ILE A 1 419 ? -19.251 8.796 15.699 1.00 93.38 419 ILE A N 1
ATOM 3466 C CA . ILE A 1 419 ? -20.277 8.267 14.785 1.00 93.38 419 ILE A CA 1
ATOM 3467 C C . ILE A 1 419 ? -19.793 6.978 14.111 1.00 93.38 419 ILE A C 1
ATOM 3469 O O . ILE A 1 419 ? -20.536 5.999 14.050 1.00 93.38 419 ILE A O 1
ATOM 3473 N N . ASN A 1 420 ? -18.547 6.940 13.632 1.00 87.88 420 ASN A N 1
ATOM 3474 C CA . ASN A 1 420 ? -17.978 5.750 13.000 1.00 87.88 420 ASN A CA 1
ATOM 3475 C C . ASN A 1 420 ? -17.880 4.573 13.979 1.00 87.88 420 ASN A C 1
ATOM 3477 O O . ASN A 1 420 ? -18.272 3.458 13.636 1.00 87.88 420 ASN A O 1
ATOM 3481 N N . SER A 1 421 ? -17.435 4.826 15.213 1.00 91.44 421 SER A N 1
ATOM 3482 C CA . SER A 1 421 ? -17.383 3.812 16.269 1.00 91.44 421 SER A CA 1
ATOM 3483 C C . SER A 1 421 ? -18.774 3.257 16.594 1.00 91.44 421 SER A C 1
ATOM 3485 O O . SER A 1 421 ? -18.956 2.038 16.669 1.00 91.44 421 SER A O 1
ATOM 3487 N N . VAL A 1 422 ? -19.792 4.122 16.688 1.00 96.06 422 VAL A N 1
ATOM 3488 C CA . VAL A 1 422 ? -21.186 3.696 16.884 1.00 96.06 422 VAL A CA 1
ATOM 3489 C C . VAL A 1 422 ? -21.667 2.853 15.707 1.00 96.06 422 VAL A C 1
ATOM 3491 O O . VAL A 1 422 ? -22.179 1.754 15.921 1.00 96.06 422 VAL A O 1
ATOM 3494 N N . LYS A 1 423 ? -21.440 3.291 14.463 1.00 93.94 423 LYS A N 1
ATOM 3495 C CA . LYS A 1 423 ? -21.792 2.522 13.257 1.00 93.94 423 LYS A CA 1
ATOM 3496 C C . LYS A 1 423 ? -21.154 1.137 13.253 1.00 93.94 423 LYS A C 1
ATOM 3498 O O . LYS A 1 423 ? -21.824 0.153 12.941 1.00 93.94 423 LYS A O 1
ATOM 3503 N N . ASP A 1 424 ? -19.883 1.033 13.616 1.00 90.06 424 ASP A N 1
ATOM 3504 C CA . ASP A 1 424 ? -19.180 -0.248 13.657 1.00 90.06 424 ASP A CA 1
ATOM 3505 C C . ASP A 1 424 ? -19.684 -1.154 14.782 1.00 90.06 424 ASP A C 1
ATOM 3507 O O . ASP A 1 424 ? -19.846 -2.360 14.581 1.00 90.06 424 ASP A O 1
ATOM 3511 N N . ASN A 1 425 ? -20.016 -0.590 15.941 1.00 95.25 425 ASN A N 1
ATOM 3512 C CA . ASN A 1 425 ? -20.640 -1.336 17.030 1.00 95.25 425 ASN A CA 1
ATOM 3513 C C . ASN A 1 425 ? -22.049 -1.828 16.650 1.00 95.25 425 ASN A C 1
ATOM 3515 O O . ASN A 1 425 ? -22.366 -2.996 16.888 1.00 95.25 425 ASN A O 1
ATOM 3519 N N . VAL A 1 426 ? -22.858 -1.009 15.968 1.00 94.88 426 VAL A N 1
ATOM 3520 C CA . VAL A 1 426 ? -24.158 -1.434 15.420 1.00 94.88 426 VAL A CA 1
ATOM 3521 C C . VAL A 1 426 ? -23.976 -2.594 14.439 1.00 94.88 426 VAL A C 1
ATOM 3523 O O . VAL A 1 426 ? -24.661 -3.609 14.570 1.00 94.88 426 VAL A O 1
ATOM 3526 N N . LYS A 1 427 ? -23.017 -2.508 13.504 1.00 88.31 427 LYS A N 1
ATOM 3527 C CA . LYS A 1 427 ? -22.716 -3.601 12.558 1.00 88.31 427 LYS A CA 1
ATOM 3528 C C . LYS A 1 427 ? -22.366 -4.903 13.276 1.00 88.31 427 LYS A C 1
ATOM 3530 O O . LYS A 1 427 ? -22.890 -5.947 12.895 1.00 88.31 427 LYS A O 1
ATOM 3535 N N . LYS A 1 428 ? -21.525 -4.857 14.317 1.00 87.38 428 LYS A N 1
ATOM 3536 C CA . LYS A 1 428 ? -21.147 -6.047 15.105 1.00 87.38 428 LYS A CA 1
ATOM 3537 C C . LYS A 1 428 ? -22.364 -6.708 15.749 1.00 87.38 428 LYS A C 1
ATOM 3539 O O . LYS A 1 428 ? -22.513 -7.927 15.671 1.00 87.38 428 LYS A O 1
ATOM 3544 N N . ILE A 1 429 ? -23.251 -5.915 16.354 1.00 91.81 429 ILE A N 1
ATOM 3545 C CA . ILE A 1 429 ? -24.458 -6.447 16.994 1.00 91.81 429 ILE A CA 1
ATOM 3546 C C . ILE A 1 429 ? -25.421 -7.018 15.945 1.00 91.81 429 ILE A C 1
ATOM 3548 O O . ILE A 1 429 ? -25.897 -8.140 16.112 1.00 91.81 429 ILE A O 1
ATOM 3552 N N . VAL A 1 430 ? -25.674 -6.297 14.848 1.00 86.94 430 VAL A N 1
ATOM 3553 C CA . VAL A 1 430 ? -26.569 -6.740 13.763 1.00 86.94 430 VAL A CA 1
ATOM 3554 C C . VAL A 1 430 ? -26.042 -7.995 13.069 1.00 86.94 430 VAL A C 1
ATOM 3556 O O . VAL A 1 430 ? -26.828 -8.871 12.727 1.00 86.94 430 VAL A O 1
ATOM 3559 N N . PHE A 1 431 ? -24.726 -8.135 12.907 1.00 80.25 431 PHE A N 1
ATOM 3560 C CA . PHE A 1 431 ? -24.122 -9.351 12.362 1.00 80.25 431 PHE A CA 1
ATOM 3561 C C . PHE A 1 431 ? -24.483 -10.588 13.197 1.00 80.25 431 PHE A C 1
ATOM 3563 O O . PHE A 1 431 ? -24.855 -11.623 12.648 1.00 80.25 431 PHE A O 1
ATOM 3570 N N . LYS A 1 432 ? -24.437 -10.469 14.530 1.00 81.81 432 LYS A N 1
ATOM 3571 C CA . LYS A 1 432 ? -24.817 -11.553 15.448 1.00 81.81 432 LYS A CA 1
ATOM 3572 C C . LYS A 1 432 ? -26.334 -11.710 15.601 1.00 81.81 432 LYS A C 1
ATOM 3574 O O . LYS A 1 432 ? -26.808 -12.813 15.866 1.00 81.81 432 LYS A O 1
ATOM 3579 N N . TYR A 1 433 ? -27.095 -10.633 15.416 1.00 87.94 433 TYR A N 1
ATOM 3580 C CA . TYR A 1 433 ? -28.553 -10.609 15.531 1.00 87.94 433 TYR A CA 1
ATOM 3581 C C . TYR A 1 433 ? -29.208 -9.939 14.304 1.00 87.94 433 TYR A C 1
ATOM 3583 O O . TYR A 1 433 ? -29.693 -8.803 14.400 1.00 87.94 433 TYR A O 1
ATOM 3591 N N . PRO A 1 434 ? -29.268 -10.634 13.147 1.00 84.69 434 PRO A N 1
ATOM 3592 C CA . PRO A 1 434 ? -29.707 -10.050 11.873 1.00 84.69 434 PRO A CA 1
ATOM 3593 C C . PRO A 1 434 ? -31.140 -9.514 11.867 1.00 84.69 434 PRO A C 1
ATOM 3595 O O . PRO A 1 434 ? -31.485 -8.678 11.034 1.00 84.69 434 PRO A O 1
ATOM 3598 N N . GLN A 1 435 ? -31.990 -9.950 12.801 1.00 89.81 435 GLN A N 1
ATOM 3599 C CA . GLN A 1 435 ? -33.350 -9.432 12.944 1.00 89.81 435 GLN A CA 1
ATOM 3600 C C . GLN A 1 435 ? -33.402 -7.922 13.243 1.00 89.81 435 GLN A C 1
ATOM 3602 O O . GLN A 1 435 ? -34.429 -7.298 12.992 1.00 89.81 435 GLN A O 1
ATOM 3607 N N . TYR A 1 436 ? -32.303 -7.324 13.720 1.00 94.19 436 TYR A N 1
ATOM 3608 C CA . TYR A 1 436 ? -32.192 -5.887 13.989 1.00 94.19 436 TYR A CA 1
ATOM 3609 C C . TYR A 1 436 ? -31.560 -5.097 12.835 1.00 94.19 436 TYR A C 1
ATOM 3611 O O . TYR A 1 436 ? -31.046 -4.005 13.054 1.00 94.19 436 TYR A O 1
ATOM 3619 N N . ILE A 1 437 ? -31.599 -5.606 11.597 1.00 89.25 437 ILE A N 1
ATOM 3620 C CA . ILE A 1 437 ? -30.970 -4.957 10.430 1.00 89.25 437 ILE A CA 1
ATOM 3621 C C . ILE A 1 437 ? -31.384 -3.491 10.228 1.00 89.25 437 ILE A C 1
ATOM 3623 O O . ILE A 1 437 ? -30.571 -2.685 9.789 1.00 89.25 437 ILE A O 1
ATOM 3627 N N . LYS A 1 438 ? -32.605 -3.114 10.630 1.00 91.25 438 LYS A N 1
ATOM 3628 C CA . LYS A 1 438 ? -33.090 -1.723 10.603 1.00 91.25 438 LYS A CA 1
ATOM 3629 C C . LYS A 1 438 ? -32.253 -0.761 11.453 1.00 91.25 438 LYS A C 1
ATOM 3631 O O . LYS A 1 438 ? -32.240 0.432 11.173 1.00 91.25 438 LYS A O 1
ATOM 3636 N N . ALA A 1 439 ? -31.520 -1.250 12.454 1.00 91.75 439 ALA A N 1
ATOM 3637 C CA . ALA A 1 439 ? -30.593 -0.421 13.220 1.00 91.75 439 ALA A CA 1
ATOM 3638 C C . ALA A 1 439 ? -29.464 0.155 12.342 1.00 91.75 439 ALA A C 1
ATOM 3640 O O . ALA A 1 439 ? -28.989 1.252 12.623 1.00 91.75 439 ALA A O 1
ATOM 3641 N N . LEU A 1 440 ? -29.086 -0.526 11.246 1.00 87.56 440 LEU A N 1
ATOM 3642 C CA . LEU A 1 440 ? -28.133 0.008 10.263 1.00 87.56 440 LEU A CA 1
ATOM 3643 C C . LEU A 1 440 ? -28.687 1.223 9.511 1.00 87.56 440 LEU A C 1
ATOM 3645 O O . LEU A 1 440 ? -27.914 2.086 9.121 1.00 87.56 440 LEU A O 1
ATOM 3649 N N . GLU A 1 441 ? -30.004 1.303 9.315 1.00 91.19 441 GLU A N 1
ATOM 3650 C CA . GLU A 1 441 ? -30.644 2.478 8.712 1.00 91.19 441 GLU A CA 1
ATOM 3651 C C . GLU A 1 441 ? -30.749 3.620 9.732 1.00 91.19 441 GLU A C 1
ATOM 3653 O O . GLU A 1 441 ? -30.481 4.770 9.401 1.00 91.19 441 GLU A O 1
ATOM 3658 N N . ASN A 1 442 ? -31.091 3.310 10.989 1.00 90.75 442 ASN A N 1
ATOM 3659 C CA . ASN A 1 442 ? -31.220 4.309 12.056 1.00 90.75 442 ASN A CA 1
ATOM 3660 C C . ASN A 1 442 ? -29.894 5.022 12.361 1.00 90.75 442 ASN A C 1
ATOM 3662 O O . ASN A 1 442 ? -29.870 6.248 12.475 1.00 90.75 442 ASN A O 1
ATOM 3666 N N . VAL A 1 443 ? -28.794 4.265 12.440 1.00 94.38 443 VAL A N 1
ATOM 3667 C CA . VAL A 1 443 ? -27.472 4.800 12.804 1.00 94.38 443 VAL A CA 1
ATOM 3668 C C . VAL A 1 443 ? -26.892 5.748 11.745 1.00 94.38 443 VAL A C 1
ATOM 3670 O O . VAL A 1 443 ? -25.964 6.504 12.024 1.00 94.38 443 VAL A O 1
ATOM 3673 N N . GLU A 1 444 ? -27.444 5.774 10.527 1.00 92.06 444 GLU A N 1
ATOM 3674 C CA . GLU A 1 444 ? -27.053 6.760 9.514 1.00 92.06 444 GLU A CA 1
ATOM 3675 C C . GLU A 1 444 ? -27.428 8.193 9.902 1.00 92.06 444 GLU A C 1
ATOM 3677 O O . GLU A 1 444 ? -26.803 9.128 9.405 1.00 92.06 444 GLU A O 1
ATOM 3682 N N . GLU A 1 445 ? -28.396 8.381 10.802 1.00 91.38 445 GLU A N 1
ATOM 3683 C CA . GLU A 1 445 ? -28.786 9.686 11.350 1.00 91.38 445 GLU A CA 1
ATOM 3684 C C . GLU A 1 445 ? -28.166 9.974 12.732 1.00 91.38 445 GLU A C 1
ATOM 3686 O O . GLU A 1 445 ? -28.469 11.010 13.330 1.00 91.38 445 GLU A O 1
ATOM 3691 N N . HIS A 1 446 ? -27.297 9.088 13.237 1.00 95.00 446 HIS A N 1
ATOM 3692 C CA . HIS A 1 446 ? -26.697 9.204 14.565 1.00 95.00 446 HIS A CA 1
ATOM 3693 C C . HIS A 1 446 ? -25.965 10.544 14.731 1.00 95.00 446 HIS A C 1
ATOM 3695 O O . HIS A 1 446 ? -25.137 10.925 13.903 1.00 95.00 446 HIS A O 1
ATOM 3701 N N . ASP A 1 447 ? -26.307 11.273 15.797 1.00 93.44 447 ASP A N 1
ATOM 3702 C CA . ASP A 1 447 ? -25.687 12.535 16.211 1.00 93.44 447 ASP A CA 1
ATOM 3703 C C . ASP A 1 447 ? -25.657 13.693 15.201 1.00 93.44 447 ASP A C 1
ATOM 3705 O O . ASP A 1 447 ? -25.035 14.726 15.461 1.00 93.44 447 ASP A O 1
ATOM 3709 N N . LYS A 1 448 ? -26.395 13.613 14.087 1.00 91.06 448 LYS A N 1
ATOM 3710 C CA . LYS A 1 448 ? -26.426 14.694 13.085 1.00 91.06 448 LYS A CA 1
ATOM 3711 C C . LYS A 1 448 ? -26.881 16.043 13.632 1.00 91.06 448 LYS A C 1
ATOM 3713 O O . LYS A 1 448 ? -26.457 17.071 13.107 1.00 91.06 448 LYS A O 1
ATOM 3718 N N . LEU A 1 449 ? -27.711 16.052 14.678 1.00 90.50 449 LEU A N 1
ATOM 3719 C CA . LEU A 1 449 ? -28.154 17.286 15.329 1.00 90.50 449 LEU A CA 1
ATOM 3720 C C . LEU A 1 449 ? -26.982 18.102 15.888 1.00 90.50 449 LEU A C 1
ATOM 3722 O O . LEU A 1 449 ? -27.036 19.324 15.812 1.00 90.50 449 LEU A O 1
ATOM 3726 N N . LYS A 1 450 ? -25.878 17.457 16.299 1.00 91.38 450 LYS A N 1
ATOM 3727 C CA . LYS A 1 450 ? -24.675 18.146 16.790 1.00 91.38 450 LYS A CA 1
ATOM 3728 C C . LYS A 1 450 ? -24.010 19.005 15.709 1.00 91.38 450 LYS A C 1
ATOM 3730 O O . LYS A 1 450 ? -23.278 19.926 16.035 1.00 91.38 450 LYS A O 1
ATOM 3735 N N . ASN A 1 451 ? -24.277 18.753 14.425 1.00 88.44 451 ASN A N 1
ATOM 3736 C CA . ASN A 1 451 ? -23.794 19.584 13.316 1.00 88.44 451 ASN A CA 1
ATOM 3737 C C . ASN A 1 451 ? -24.728 20.755 12.967 1.00 88.44 451 ASN A C 1
ATOM 3739 O O . ASN A 1 451 ? -24.438 21.507 12.036 1.00 88.44 451 ASN A O 1
ATOM 3743 N N . LEU A 1 452 ? -25.845 20.917 13.677 1.00 91.00 452 LEU A N 1
ATOM 3744 C CA . LEU A 1 452 ? -26.843 21.951 13.425 1.00 91.00 452 LEU A CA 1
ATOM 3745 C C . LEU A 1 452 ? -27.001 22.856 14.649 1.00 91.00 452 LEU A C 1
ATOM 3747 O O . LEU A 1 452 ? -26.878 22.426 15.792 1.00 91.00 452 LEU A O 1
ATOM 3751 N N . GLU A 1 453 ? -27.312 24.127 14.415 1.00 89.25 453 GLU A N 1
ATOM 3752 C CA . GLU A 1 453 ? -27.732 25.016 15.499 1.00 89.25 453 GLU A CA 1
ATOM 3753 C C . GLU A 1 453 ? -29.108 24.584 16.039 1.00 89.25 453 GLU A C 1
ATOM 3755 O O . GLU A 1 453 ? -29.971 24.179 15.250 1.00 89.25 453 GLU A O 1
ATOM 3760 N N . PRO A 1 454 ? -29.349 24.671 17.360 1.00 90.25 454 PRO A N 1
ATOM 3761 C CA . PRO A 1 454 ? -28.528 25.341 18.380 1.00 90.25 454 PRO A CA 1
ATOM 3762 C C . PRO A 1 454 ? -27.462 24.453 19.058 1.00 90.25 454 PRO A C 1
ATOM 3764 O O . PRO A 1 454 ? -26.877 24.863 20.057 1.00 90.25 454 PRO A O 1
ATOM 3767 N N . GLU A 1 455 ? -27.246 23.215 18.597 1.00 90.38 455 GLU A N 1
ATOM 3768 C CA . GLU A 1 455 ? -26.326 22.274 19.255 1.00 90.38 455 GLU A CA 1
ATOM 3769 C C . GLU A 1 455 ? -24.866 22.506 18.867 1.00 90.38 455 GLU A C 1
ATOM 3771 O O . GLU A 1 455 ? -23.998 22.365 19.725 1.00 90.38 455 GLU A O 1
ATOM 3776 N N . ARG A 1 456 ? -24.589 22.868 17.609 1.00 92.12 456 ARG A N 1
ATOM 3777 C CA . ARG A 1 456 ? -23.226 22.895 17.061 1.00 92.12 456 ARG A CA 1
ATOM 3778 C C . ARG A 1 456 ? -22.270 23.776 17.858 1.00 92.12 456 ARG A C 1
ATOM 3780 O O . ARG A 1 456 ? -21.282 23.253 18.372 1.00 92.12 456 ARG A O 1
ATOM 3787 N N . THR A 1 457 ? -22.537 25.077 17.985 1.00 90.00 457 THR A N 1
ATOM 3788 C CA . THR A 1 457 ? -21.627 25.983 18.709 1.00 90.00 457 THR A CA 1
ATOM 3789 C C . THR A 1 457 ? -21.360 25.536 20.156 1.00 90.00 457 THR A C 1
ATOM 3791 O O . THR A 1 457 ? -20.190 25.411 20.521 1.00 90.00 457 THR A O 1
ATOM 3794 N N . PRO A 1 458 ? -22.366 25.206 20.986 1.00 91.62 458 PRO A N 1
ATOM 3795 C CA . PRO A 1 458 ? -22.096 24.715 22.337 1.00 91.62 458 PRO A CA 1
ATOM 3796 C C . PRO A 1 458 ? -21.407 23.341 22.376 1.00 91.62 458 PRO A C 1
ATOM 3798 O O . PRO A 1 458 ? -20.622 23.078 23.286 1.00 91.62 458 PRO A O 1
ATOM 3801 N N . TYR A 1 459 ? -21.655 22.457 21.400 1.00 90.56 459 TYR A N 1
ATOM 3802 C CA . TYR A 1 459 ? -20.989 21.152 21.340 1.00 90.56 459 TYR A CA 1
ATOM 3803 C C . TYR A 1 459 ? -19.506 21.233 20.970 1.00 90.56 459 TYR A C 1
ATOM 3805 O O . TYR A 1 459 ? -18.735 20.361 21.388 1.00 90.56 459 TYR A O 1
ATOM 3813 N N . ILE A 1 460 ? -19.093 22.281 20.253 1.00 84.38 460 ILE A N 1
ATOM 3814 C CA . ILE A 1 460 ? -17.679 22.580 20.006 1.00 84.38 460 ILE A CA 1
ATOM 3815 C C . ILE A 1 460 ? -16.949 22.808 21.337 1.00 84.38 460 ILE A C 1
ATOM 3817 O O . ILE A 1 460 ? -15.952 22.139 21.627 1.00 84.38 460 ILE A O 1
ATOM 3821 N N . GLU A 1 461 ? -17.503 23.661 22.201 1.00 85.12 461 GLU A N 1
ATOM 3822 C CA . GLU A 1 461 ? -16.940 23.937 23.529 1.00 85.12 461 GLU A CA 1
ATOM 3823 C C . GLU A 1 461 ? -17.062 22.739 24.484 1.00 85.12 461 GLU A C 1
ATOM 3825 O O . GLU A 1 461 ? -16.108 22.408 25.193 1.00 85.12 461 GLU A O 1
ATOM 3830 N N . LEU A 1 462 ? -18.189 22.013 24.464 1.00 83.38 462 LEU A N 1
ATOM 3831 C CA . LEU A 1 462 ? -18.368 20.790 25.259 1.00 83.38 462 LEU A CA 1
ATOM 3832 C C . LEU A 1 462 ? -17.328 19.724 24.923 1.00 83.38 462 LEU A C 1
ATOM 3834 O O . LEU A 1 462 ? -16.799 19.070 25.823 1.00 83.38 462 LEU A O 1
ATOM 3838 N N . THR A 1 463 ? -17.048 19.529 23.637 1.00 82.19 463 THR A N 1
ATOM 3839 C CA . THR A 1 463 ? -16.088 18.522 23.178 1.00 82.19 463 THR A CA 1
ATOM 3840 C C . THR A 1 463 ? -14.682 18.882 23.628 1.00 82.19 463 THR A C 1
ATOM 3842 O O . THR A 1 463 ? -13.988 18.033 24.190 1.00 82.19 463 THR A O 1
ATOM 3845 N N . TYR A 1 464 ? -14.306 20.155 23.483 1.00 77.69 464 TYR A N 1
ATOM 3846 C CA . TYR A 1 464 ? -13.061 20.682 24.025 1.00 77.69 464 TYR A CA 1
ATOM 3847 C C . TYR A 1 464 ? -12.973 20.421 25.540 1.00 77.69 464 TYR A C 1
ATOM 3849 O O . TYR A 1 464 ? -12.086 19.703 26.001 1.00 77.69 464 TYR A O 1
ATOM 3857 N N . LYS A 1 465 ? -13.949 20.879 26.330 1.00 79.44 465 LYS A N 1
ATOM 3858 C CA . LYS A 1 465 ? -13.965 20.681 27.790 1.00 79.44 465 LYS A CA 1
ATOM 3859 C C . LYS A 1 465 ? -13.893 19.211 28.206 1.00 79.44 465 LYS A C 1
ATOM 3861 O O . LYS A 1 465 ? -13.144 18.883 29.128 1.00 79.44 465 LYS A O 1
ATOM 3866 N N . LYS A 1 466 ? -14.624 18.324 27.521 1.00 72.56 466 LYS A N 1
ATOM 3867 C CA . LYS A 1 466 ? -14.639 16.877 27.788 1.00 72.56 466 LYS A CA 1
ATOM 3868 C C . LYS A 1 466 ? -13.250 16.261 27.619 1.00 72.56 466 LYS A C 1
ATOM 3870 O O . LYS A 1 466 ? -12.820 15.514 28.494 1.00 72.56 466 LYS A O 1
ATOM 3875 N N . LEU A 1 467 ? -12.543 16.598 26.539 1.00 63.31 467 LEU A N 1
ATOM 3876 C CA . LEU A 1 467 ? -11.200 16.078 26.255 1.00 63.31 467 LEU A CA 1
ATOM 3877 C C . LEU A 1 467 ? -10.151 16.560 27.269 1.00 63.31 467 LEU A C 1
ATOM 3879 O O . LEU A 1 467 ? -9.232 15.813 27.600 1.00 63.31 467 LEU A O 1
ATOM 3883 N N . TYR A 1 468 ? -10.326 17.762 27.823 1.00 62.72 468 TYR A N 1
ATOM 3884 C CA . TYR A 1 468 ? -9.434 18.333 28.839 1.00 62.72 468 TYR A CA 1
ATOM 3885 C C . TYR A 1 468 ? -9.900 18.106 30.289 1.00 62.72 468 TYR A C 1
ATOM 3887 O O . TYR A 1 468 ? -9.286 18.617 31.226 1.00 62.72 468 TYR A O 1
ATOM 3895 N N . GLY A 1 469 ? -10.967 17.329 30.506 1.00 65.00 469 GLY A N 1
ATOM 3896 C CA . GLY A 1 469 ? -11.471 16.996 31.844 1.00 65.00 469 GLY A CA 1
ATOM 3897 C C . GLY A 1 469 ? -12.071 18.178 32.618 1.00 65.00 469 GLY A C 1
ATOM 3898 O O . GLY A 1 469 ? -12.135 18.138 33.850 1.00 65.00 469 GLY A O 1
ATOM 3899 N N . ILE A 1 470 ? -12.509 19.228 31.919 1.00 72.25 470 ILE A N 1
ATOM 3900 C CA . ILE A 1 470 ? -13.153 20.412 32.498 1.00 72.25 470 ILE A CA 1
ATOM 3901 C C . ILE A 1 470 ? -14.624 20.082 32.786 1.00 72.25 470 ILE A C 1
ATOM 3903 O O . ILE A 1 470 ? -15.350 19.636 31.901 1.00 72.25 470 ILE A O 1
ATOM 3907 N N . LYS A 1 471 ? -15.071 20.295 34.030 1.00 72.31 471 LYS A N 1
ATOM 3908 C CA . LYS A 1 471 ? -16.415 19.892 34.494 1.00 72.31 471 LYS A CA 1
ATOM 3909 C C . LYS A 1 471 ? -17.466 21.009 34.489 1.00 72.31 471 LYS A C 1
ATOM 3911 O O . LYS A 1 471 ? -18.652 20.704 34.569 1.00 72.31 471 LYS A O 1
ATOM 3916 N N . ASP A 1 472 ? -17.055 22.272 34.401 1.00 79.31 472 ASP A N 1
ATOM 3917 C CA . ASP A 1 472 ? -17.973 23.413 34.480 1.00 79.31 472 ASP A CA 1
ATOM 3918 C C . ASP A 1 472 ? -18.642 23.694 33.128 1.00 79.31 472 ASP A C 1
ATOM 3920 O O . ASP A 1 472 ? -17.988 24.095 32.157 1.00 79.31 472 ASP A O 1
ATOM 3924 N N . LEU A 1 473 ? -19.965 23.503 33.086 1.00 78.75 473 LEU A N 1
ATOM 3925 C CA . LEU A 1 473 ? -20.791 23.729 31.901 1.00 78.75 473 LEU A CA 1
ATOM 3926 C C . LEU A 1 473 ? -21.554 25.056 31.981 1.00 78.75 473 LEU A C 1
ATOM 3928 O O . LEU A 1 473 ? -22.205 25.332 32.992 1.00 78.75 473 LEU A O 1
ATOM 3932 N N . SER A 1 474 ? -21.526 25.840 30.904 1.00 85.38 474 SER A N 1
ATOM 3933 C CA . SER A 1 474 ? -22.346 27.043 30.737 1.00 85.38 474 SER A CA 1
ATOM 3934 C C . SER A 1 474 ? -23.832 26.687 30.588 1.00 85.38 474 SER A C 1
ATOM 3936 O O . SER A 1 474 ? -24.197 25.533 30.351 1.00 85.38 474 SER A O 1
ATOM 3938 N N . GLU A 1 475 ? -24.719 27.675 30.732 1.00 84.00 475 GLU A N 1
ATOM 3939 C CA . GLU A 1 475 ? -26.156 27.459 30.512 1.00 84.00 475 GLU A CA 1
ATOM 3940 C C . GLU A 1 475 ? -26.462 27.051 29.063 1.00 84.00 475 GLU A C 1
ATOM 3942 O O . GLU A 1 475 ? -27.305 26.186 28.842 1.00 84.00 475 GLU A O 1
ATOM 3947 N N . GLU A 1 476 ? -25.744 27.611 28.087 1.00 86.75 476 GLU A N 1
ATOM 3948 C CA . GLU A 1 476 ? -25.886 27.296 26.658 1.00 86.75 476 GLU A CA 1
ATOM 3949 C C . GLU A 1 476 ? -25.454 25.852 26.356 1.00 86.75 476 GLU A C 1
ATOM 3951 O O . GLU A 1 476 ? -26.160 25.121 25.664 1.00 86.75 476 GLU A O 1
ATOM 3956 N N . GLU A 1 477 ? -24.347 25.398 26.950 1.00 86.06 477 GLU A N 1
ATOM 3957 C CA . GLU A 1 477 ? -23.868 24.014 26.849 1.00 86.06 477 GLU A CA 1
ATOM 3958 C C . GLU A 1 477 ? -24.852 23.022 27.485 1.00 86.06 477 GLU A C 1
ATOM 3960 O O . GLU A 1 477 ? -25.131 21.962 26.923 1.00 86.06 477 GLU A O 1
ATOM 3965 N N . GLN A 1 478 ? -25.435 23.373 28.636 1.00 84.69 478 GLN A N 1
ATOM 3966 C CA . GLN A 1 478 ? -26.471 22.558 29.277 1.00 84.69 478 GLN A CA 1
ATOM 3967 C C . GLN A 1 478 ? -27.752 22.494 28.432 1.00 84.69 478 GLN A C 1
ATOM 3969 O O . GLN A 1 478 ? -28.361 21.429 28.329 1.00 84.69 478 GLN A O 1
ATOM 3974 N N . GLN A 1 479 ? -28.149 23.605 27.806 1.00 87.00 479 GLN A N 1
ATOM 3975 C CA . GLN A 1 479 ? -29.313 23.662 26.919 1.00 87.00 479 GLN A CA 1
ATOM 3976 C C . GLN A 1 479 ? -29.103 22.847 25.643 1.00 87.00 479 GLN A C 1
ATOM 3978 O O . GLN A 1 479 ? -30.003 22.100 25.266 1.00 87.00 479 GLN A O 1
ATOM 3983 N N . ALA A 1 480 ? -27.930 22.934 25.012 1.00 89.00 480 ALA A N 1
ATOM 3984 C CA . ALA A 1 480 ? -27.594 22.136 23.835 1.00 89.00 480 ALA A CA 1
ATOM 3985 C C . ALA A 1 480 ? -27.563 20.638 24.150 1.00 89.00 480 ALA A C 1
ATOM 3987 O O . ALA A 1 480 ? -28.143 19.839 23.420 1.00 89.00 480 ALA A O 1
ATOM 3988 N N . LEU A 1 481 ? -26.960 20.252 25.277 1.00 87.06 481 LEU A N 1
ATOM 3989 C CA . LEU A 1 481 ? -26.953 18.868 25.741 1.00 87.06 481 LEU A CA 1
ATOM 3990 C C . LEU A 1 481 ? -28.371 18.348 26.008 1.00 87.06 481 LEU A C 1
ATOM 3992 O O . LEU A 1 481 ? -28.707 17.237 25.607 1.00 87.06 481 LEU A O 1
ATOM 3996 N N . PHE A 1 482 ? -29.219 19.152 26.655 1.00 86.88 482 PHE A N 1
ATOM 3997 C CA . PHE A 1 482 ? -30.617 18.793 26.889 1.00 86.88 482 PHE A CA 1
ATOM 3998 C C . PHE A 1 482 ? -31.418 18.700 25.582 1.00 86.88 482 PHE A C 1
ATOM 4000 O O . PHE A 1 482 ? -32.199 17.766 25.399 1.00 86.88 482 PHE A O 1
ATOM 4007 N N . HIS A 1 483 ? -31.203 19.636 24.654 1.00 90.69 483 HIS A N 1
ATOM 4008 C CA . HIS A 1 483 ? -31.809 19.609 23.327 1.00 90.69 483 HIS A CA 1
ATOM 4009 C C . HIS A 1 483 ? -31.421 18.327 22.581 1.00 90.69 483 HIS A C 1
ATOM 4011 O O . HIS A 1 483 ? -32.299 17.640 22.060 1.00 90.69 483 HIS A O 1
ATOM 4017 N N . HIS A 1 484 ? -30.145 17.952 22.623 1.00 91.94 484 HIS A N 1
ATOM 4018 C CA . HIS A 1 484 ? -29.631 16.748 21.990 1.00 91.94 484 HIS A CA 1
ATOM 4019 C C . HIS A 1 484 ? -30.289 15.472 22.533 1.00 91.94 484 HIS A C 1
ATOM 4021 O O . HIS A 1 484 ? -30.919 14.728 21.780 1.00 91.94 484 HIS A O 1
ATOM 4027 N N . ILE A 1 485 ? -30.226 15.237 23.850 1.00 89.25 485 ILE A N 1
ATOM 4028 C CA . ILE A 1 485 ? -30.780 14.010 24.455 1.00 89.25 485 ILE A CA 1
ATOM 4029 C C . ILE A 1 485 ? -32.305 13.915 24.300 1.00 89.25 485 ILE A C 1
ATOM 4031 O O . ILE A 1 485 ? -32.859 12.818 24.284 1.00 89.25 485 ILE A O 1
ATOM 4035 N N . LYS A 1 486 ? -33.006 15.053 24.180 1.00 89.19 486 LYS A N 1
ATOM 4036 C CA . LYS A 1 486 ? -34.465 15.074 24.032 1.00 89.19 486 LYS A CA 1
ATOM 4037 C C . LYS A 1 486 ? -34.929 14.866 22.590 1.00 89.19 486 LYS A C 1
ATOM 4039 O O . LYS A 1 486 ? -36.062 14.435 22.391 1.00 89.19 486 LYS A O 1
ATOM 4044 N N . ASN A 1 487 ? -34.077 15.146 21.602 1.00 91.25 487 ASN A N 1
ATOM 4045 C CA . ASN A 1 487 ? -34.419 15.056 20.179 1.00 91.25 487 ASN A CA 1
ATOM 4046 C C . ASN A 1 487 ? -33.740 13.887 19.442 1.00 91.25 487 ASN A C 1
ATOM 4048 O O . ASN A 1 487 ? -34.159 13.543 18.335 1.00 91.25 487 ASN A O 1
ATOM 4052 N N . SER A 1 488 ? -32.761 13.229 20.061 1.00 92.88 488 SER A N 1
ATOM 4053 C CA . SER A 1 488 ? -32.053 12.075 19.498 1.00 92.88 488 SER A CA 1
ATOM 4054 C C . SER A 1 488 ? -32.657 10.749 19.973 1.00 92.88 488 SER A C 1
ATOM 4056 O O . SER A 1 488 ? -32.622 10.418 21.154 1.00 92.88 488 SER A O 1
ATOM 4058 N N . LYS A 1 489 ? -33.185 9.946 19.038 1.00 95.12 489 LYS A N 1
ATOM 4059 C CA . LYS A 1 489 ? -33.944 8.707 19.324 1.00 95.12 489 LYS A CA 1
ATOM 4060 C C . LYS A 1 489 ? -33.157 7.602 20.037 1.00 95.12 489 LYS A C 1
ATOM 4062 O O . LYS A 1 489 ? -33.777 6.722 20.629 1.00 95.12 489 LYS A O 1
ATOM 4067 N N . HIS A 1 490 ? -31.827 7.619 19.973 1.00 94.25 490 HIS A N 1
ATOM 4068 C CA . HIS A 1 490 ? -30.983 6.668 20.700 1.00 94.25 490 HIS A CA 1
ATOM 4069 C C . HIS A 1 490 ? -30.783 7.041 22.177 1.00 94.25 490 HIS A C 1
ATOM 4071 O O . HIS A 1 490 ? -30.258 6.227 22.929 1.00 94.25 490 HIS A O 1
ATOM 4077 N N . HIS A 1 491 ? -31.220 8.226 22.622 1.00 93.62 491 HIS A N 1
ATOM 4078 C CA . HIS A 1 491 ? -31.213 8.588 24.042 1.00 93.62 491 HIS A CA 1
ATOM 4079 C C . HIS A 1 491 ? -32.521 8.156 24.724 1.00 93.62 491 HIS A C 1
ATOM 4081 O O . HIS A 1 491 ? -33.605 8.406 24.186 1.00 93.62 491 HIS A O 1
ATOM 4087 N N . PRO A 1 492 ? -32.463 7.556 25.927 1.00 92.56 492 PRO A N 1
ATOM 4088 C CA . PRO A 1 492 ? -33.648 7.194 26.708 1.00 92.56 492 PRO A CA 1
ATOM 4089 C C . PRO A 1 492 ? -34.640 8.344 26.935 1.00 92.56 492 PRO A C 1
ATOM 4091 O O . PRO A 1 492 ? -35.853 8.139 26.909 1.00 92.56 492 PRO A O 1
ATOM 4094 N N . GLU A 1 493 ? -34.133 9.563 27.126 1.00 91.75 493 GLU A N 1
ATOM 4095 C CA . GLU A 1 493 ? -34.897 10.779 27.416 1.00 91.75 493 GLU A CA 1
ATOM 4096 C C . GLU A 1 493 ? -35.848 11.195 26.280 1.00 91.75 493 GLU A C 1
ATOM 4098 O O . GLU A 1 493 ? -36.872 11.840 26.538 1.00 91.75 493 GLU A O 1
ATOM 4103 N N . TYR A 1 494 ? -35.563 10.796 25.036 1.00 93.12 494 TYR A N 1
ATOM 4104 C CA . TYR A 1 494 ? -36.464 10.985 23.895 1.00 93.12 494 TYR A CA 1
ATOM 4105 C C . TYR A 1 494 ? -37.817 10.290 24.118 1.00 93.12 494 TYR A C 1
ATOM 4107 O O . TYR A 1 494 ? -38.861 10.801 23.716 1.00 93.12 494 TYR A O 1
ATOM 4115 N N . TRP A 1 495 ? -37.814 9.142 24.803 1.00 93.62 495 TRP A N 1
ATOM 4116 C CA . TRP A 1 495 ? -38.971 8.252 24.925 1.00 93.62 495 TRP A CA 1
ATOM 4117 C C . TRP A 1 495 ? -39.846 8.517 26.158 1.00 93.62 495 TRP A C 1
ATOM 4119 O O . TRP A 1 495 ? -40.921 7.921 26.279 1.00 93.62 495 TRP A O 1
ATOM 4129 N N . ASP A 1 496 ? -39.434 9.427 27.046 1.00 90.56 496 ASP A N 1
ATOM 4130 C CA . ASP A 1 496 ? -40.193 9.807 28.240 1.00 90.56 496 ASP A CA 1
ATOM 4131 C C . ASP A 1 496 ? -40.665 11.267 28.186 1.00 90.56 496 ASP A C 1
ATOM 4133 O O . ASP A 1 496 ? -39.903 12.213 28.397 1.00 90.56 496 ASP A O 1
ATOM 4137 N N . ASP A 1 497 ? -41.961 11.459 27.942 1.00 84.12 497 ASP A N 1
ATOM 4138 C CA . ASP A 1 497 ? -42.613 12.770 27.841 1.00 84.12 497 ASP A CA 1
ATOM 4139 C C . ASP A 1 497 ? -42.535 13.602 29.138 1.00 84.12 497 ASP A C 1
ATOM 4141 O O . ASP A 1 497 ? -42.736 14.816 29.101 1.00 84.12 497 ASP A O 1
ATOM 4145 N N . LEU A 1 498 ? -42.244 12.979 30.288 1.00 80.81 498 LEU A N 1
ATOM 4146 C CA . LEU A 1 498 ? -42.189 13.649 31.592 1.00 80.81 498 LEU A CA 1
ATOM 4147 C C . LEU A 1 498 ? -40.831 14.298 31.890 1.00 80.81 498 LEU A C 1
ATOM 4149 O O . LEU A 1 498 ? -40.701 15.024 32.879 1.00 80.81 498 LEU A O 1
ATOM 4153 N N . VAL A 1 499 ? -39.818 14.066 31.054 1.00 79.94 499 VAL A N 1
ATOM 4154 C CA . VAL A 1 499 ? -38.481 14.652 31.215 1.00 79.94 499 VAL A CA 1
ATOM 4155 C C . VAL A 1 499 ? -38.513 16.134 30.831 1.00 79.94 499 VAL A C 1
ATOM 4157 O O . VAL A 1 499 ? -38.594 16.474 29.651 1.00 79.94 499 VAL A O 1
ATOM 4160 N N . GLN A 1 500 ? -38.461 17.014 31.839 1.00 66.06 500 GLN A N 1
ATOM 4161 C CA . GLN A 1 500 ? -38.541 18.474 31.660 1.00 66.06 500 GLN A CA 1
ATOM 4162 C C . GLN A 1 500 ? -37.204 19.195 31.850 1.00 66.06 500 GLN A C 1
ATOM 4164 O O . GLN A 1 500 ? -37.057 20.320 31.378 1.00 66.06 500 GLN A O 1
ATOM 4169 N N . ASN A 1 501 ? -36.242 18.584 32.548 1.00 64.38 501 ASN A N 1
ATOM 4170 C CA . ASN A 1 501 ? -34.903 19.140 32.720 1.00 64.38 501 ASN A CA 1
ATOM 4171 C C . ASN A 1 501 ? -33.946 18.042 33.197 1.00 64.38 501 ASN A C 1
ATOM 4173 O O . ASN A 1 501 ? -34.249 17.353 34.170 1.00 64.38 501 ASN A O 1
ATOM 4177 N N . VAL A 1 502 ? -32.794 17.878 32.548 1.00 58.66 502 VAL A N 1
ATOM 4178 C CA . VAL A 1 502 ? -31.800 16.876 32.956 1.00 58.66 502 VAL A CA 1
ATOM 4179 C C . VAL A 1 502 ? -30.462 17.563 33.148 1.00 58.66 502 VAL A C 1
ATOM 4181 O O . VAL A 1 502 ? -29.832 18.004 32.191 1.00 58.66 502 VAL A O 1
ATOM 4184 N N . ARG A 1 503 ? -29.996 17.625 34.398 1.00 57.53 503 ARG A N 1
ATOM 4185 C CA . ARG A 1 503 ? -28.575 17.860 34.658 1.00 57.53 503 ARG A CA 1
ATOM 4186 C C . ARG A 1 503 ? -27.841 16.557 34.395 1.00 57.53 503 ARG A C 1
ATOM 4188 O O . ARG A 1 503 ? -28.144 15.542 35.016 1.00 57.53 503 ARG A O 1
ATOM 4195 N N . ASN A 1 504 ? -26.884 16.585 33.474 1.00 53.97 504 ASN A N 1
ATOM 4196 C CA . ASN A 1 504 ? -26.130 15.403 33.075 1.00 53.97 504 ASN A CA 1
ATOM 4197 C C . ASN A 1 504 ? -24.992 15.096 34.063 1.00 53.97 504 ASN A C 1
ATOM 4199 O O . ASN A 1 504 ? -23.838 14.969 33.670 1.00 53.97 504 ASN A O 1
ATOM 4203 N N . ASP A 1 505 ? -25.320 15.016 35.353 1.00 57.38 505 ASP A N 1
ATOM 4204 C CA . ASP A 1 505 ? -24.434 14.446 36.363 1.00 57.38 505 ASP A CA 1
ATOM 4205 C C . ASP A 1 505 ? -24.863 12.982 36.585 1.00 57.38 505 ASP A C 1
ATOM 4207 O O . ASP A 1 505 ? -25.904 12.736 37.204 1.00 57.38 505 ASP A O 1
ATOM 4211 N N . PRO A 1 506 ? -24.111 11.990 36.065 1.00 48.28 506 PRO A N 1
ATOM 4212 C CA . PRO A 1 506 ? -24.421 10.571 36.236 1.00 48.28 506 PRO A CA 1
ATOM 4213 C C . PRO A 1 506 ? -24.427 10.119 37.703 1.00 48.28 506 PRO A C 1
ATOM 4215 O O . PRO A 1 506 ? -24.902 9.016 37.980 1.00 48.28 506 PRO A O 1
ATOM 4218 N N . ASP A 1 507 ? -23.879 10.933 38.613 1.00 46.75 507 ASP A N 1
ATOM 4219 C CA . ASP A 1 507 ? -23.840 10.699 40.057 1.00 46.75 507 ASP A CA 1
ATOM 4220 C C . ASP A 1 507 ? -24.943 11.460 40.825 1.00 46.75 507 ASP A C 1
ATOM 4222 O O . ASP A 1 507 ? -25.111 11.241 42.023 1.00 46.75 507 ASP A O 1
ATOM 4226 N N . ASN A 1 508 ? -25.730 12.309 40.149 1.00 53.69 508 ASN A N 1
ATOM 4227 C CA . ASN A 1 508 ? -26.721 13.213 40.757 1.00 53.69 508 ASN A CA 1
ATOM 4228 C C . ASN A 1 508 ? -28.011 13.337 39.917 1.00 53.69 508 ASN A C 1
ATOM 4230 O O . ASN A 1 508 ? -28.623 14.405 39.833 1.00 53.69 508 ASN A O 1
ATOM 4234 N N . ALA A 1 509 ? -28.439 12.247 39.274 1.00 58.06 509 ALA A N 1
ATOM 4235 C CA . ALA A 1 509 ? -29.689 12.229 38.519 1.00 58.06 509 ALA A CA 1
ATOM 4236 C C . ALA A 1 509 ? -30.886 12.488 39.456 1.00 58.06 509 ALA A C 1
ATOM 4238 O O . ALA A 1 509 ? -31.149 11.719 40.378 1.00 58.06 509 ALA A O 1
ATOM 4239 N N . THR A 1 510 ? -31.614 13.585 39.228 1.00 62.53 510 THR A N 1
ATOM 4240 C CA . THR A 1 510 ? -32.755 14.000 40.065 1.00 62.53 510 THR A CA 1
ATOM 4241 C C . THR A 1 510 ? -34.104 13.465 39.585 1.00 62.53 510 THR A C 1
ATOM 4243 O O . THR A 1 510 ? -35.116 13.707 40.240 1.00 62.53 510 THR A O 1
ATOM 4246 N N . GLN A 1 511 ? -34.140 12.784 38.436 1.00 74.88 511 GLN A N 1
ATOM 4247 C CA . GLN A 1 511 ? -35.363 12.310 37.794 1.00 74.88 511 GLN A CA 1
ATOM 4248 C C . GLN A 1 511 ? -35.148 10.927 37.163 1.00 74.88 511 GLN A C 1
ATOM 4250 O O . GLN A 1 511 ? -34.158 10.707 36.465 1.00 74.88 511 GLN A O 1
ATOM 4255 N N . GLU A 1 512 ? -36.092 10.016 37.404 1.00 86.06 512 GLU A N 1
ATOM 4256 C CA . GLU A 1 512 ? -36.184 8.722 36.723 1.00 86.06 512 GLU A CA 1
ATOM 4257 C C . GLU A 1 512 ? -36.755 8.907 35.308 1.00 86.06 512 GLU A C 1
ATOM 4259 O O . GLU A 1 512 ? -37.696 9.678 35.112 1.00 86.06 512 GLU A O 1
ATOM 4264 N N . VAL A 1 513 ? -36.199 8.183 34.337 1.00 88.69 513 VAL A N 1
ATOM 4265 C CA . VAL A 1 513 ? -36.596 8.198 32.924 1.00 88.69 513 VAL A CA 1
ATOM 4266 C C . VAL A 1 513 ? -37.140 6.821 32.551 1.00 88.69 513 VAL A C 1
ATOM 4268 O O . VAL A 1 513 ? -36.434 5.811 32.636 1.00 88.69 513 VAL A O 1
ATOM 4271 N N . ASN A 1 514 ? -38.401 6.766 32.133 1.00 91.25 514 ASN A N 1
ATOM 4272 C CA . ASN A 1 514 ? -39.064 5.538 31.717 1.00 91.25 514 ASN A CA 1
ATOM 4273 C C . ASN A 1 514 ? -38.762 5.212 30.248 1.00 91.25 514 ASN A C 1
ATOM 4275 O O . ASN A 1 514 ? -39.277 5.850 29.333 1.00 91.25 514 ASN A O 1
ATOM 4279 N N . VAL A 1 515 ? -37.991 4.147 30.026 1.00 92.75 515 VAL A N 1
ATOM 4280 C CA . VAL A 1 515 ? -37.492 3.765 28.695 1.00 92.75 515 VAL A CA 1
ATOM 4281 C C . VAL A 1 515 ? -38.388 2.727 28.009 1.00 92.75 515 VAL A C 1
ATOM 4283 O O . VAL A 1 515 ? -38.110 2.286 26.898 1.00 92.75 515 VAL A O 1
ATOM 4286 N N . SER A 1 516 ? -39.507 2.331 28.625 1.00 93.19 516 SER A N 1
ATOM 4287 C CA . SER A 1 516 ? -40.362 1.234 28.134 1.00 93.19 516 SER A CA 1
ATOM 4288 C C . SER A 1 516 ? -40.948 1.433 26.729 1.00 93.19 516 SER A C 1
ATOM 4290 O O . SER A 1 516 ? -41.351 0.456 26.103 1.00 93.19 516 SER A O 1
ATOM 4292 N N . LYS A 1 517 ? -40.993 2.672 26.218 1.00 95.25 517 LYS A N 1
ATOM 4293 C CA . LYS A 1 517 ? -41.469 2.988 24.859 1.00 95.25 517 LYS A CA 1
ATOM 4294 C C . LYS A 1 517 ? -40.382 2.877 23.778 1.00 95.25 517 LYS A C 1
ATOM 4296 O O . LYS A 1 517 ? -40.724 2.946 22.601 1.00 95.25 517 LYS A O 1
ATOM 4301 N N . MET A 1 518 ? -39.109 2.736 24.155 1.00 96.56 518 MET A N 1
ATOM 4302 C CA . MET A 1 518 ? -37.971 2.692 23.231 1.00 96.56 518 MET A CA 1
ATOM 4303 C C . MET A 1 518 ? -37.933 1.367 22.450 1.00 96.56 518 MET A C 1
ATOM 4305 O O . MET A 1 518 ? -37.809 0.312 23.082 1.00 96.56 518 MET A O 1
ATOM 4309 N N . PRO A 1 519 ? -38.018 1.398 21.105 1.00 97.06 519 PRO A N 1
ATOM 4310 C CA . PRO A 1 519 ? -37.895 0.209 20.264 1.00 97.06 519 PRO A CA 1
ATOM 4311 C C . PRO A 1 519 ? -36.518 -0.454 20.372 1.00 97.06 519 PRO A C 1
ATOM 4313 O O . PRO A 1 519 ? -35.508 0.225 20.577 1.00 97.06 519 PRO A O 1
ATOM 4316 N N . ASP A 1 520 ? -36.476 -1.770 20.161 1.00 97.56 520 ASP A N 1
ATOM 4317 C CA . ASP A 1 520 ? -35.264 -2.589 20.281 1.00 97.56 520 ASP A CA 1
ATOM 4318 C C . ASP A 1 520 ? -34.121 -2.101 19.370 1.00 97.56 520 ASP A C 1
ATOM 4320 O O . ASP A 1 520 ? -32.956 -2.157 19.760 1.00 97.56 520 ASP A O 1
ATOM 4324 N N . GLU A 1 521 ? -34.430 -1.578 18.176 1.00 96.50 521 GLU A N 1
ATOM 4325 C CA . GLU A 1 521 ? -33.422 -1.069 17.238 1.00 96.50 521 GLU A CA 1
ATOM 4326 C C . GLU A 1 521 ? -32.697 0.173 17.767 1.00 96.50 521 GLU A C 1
ATOM 4328 O O . GLU A 1 521 ? -31.498 0.326 17.543 1.00 96.50 521 GLU A O 1
ATOM 4333 N N . TYR A 1 522 ? -33.404 1.048 18.486 1.00 96.81 522 TYR A N 1
ATOM 4334 C CA . TYR A 1 522 ? -32.783 2.206 19.130 1.00 96.81 522 TYR A CA 1
ATOM 4335 C C . TYR A 1 522 ? -32.092 1.808 20.432 1.00 96.81 522 TYR A C 1
ATOM 4337 O O . TYR A 1 522 ? -31.076 2.400 20.780 1.00 96.81 522 TYR A O 1
ATOM 4345 N N . LEU A 1 523 ? -32.587 0.775 21.126 1.00 96.69 523 LEU A N 1
ATOM 4346 C CA . LEU A 1 523 ? -31.914 0.174 22.282 1.00 96.69 523 LEU A CA 1
ATOM 4347 C C . LEU A 1 523 ? -30.522 -0.364 21.900 1.00 96.69 523 LEU A C 1
ATOM 4349 O O . LEU A 1 523 ? -29.565 -0.224 22.655 1.00 96.69 523 LEU A O 1
ATOM 4353 N N . LEU A 1 524 ? -30.413 -0.954 20.707 1.00 97.44 524 LEU A N 1
ATOM 4354 C CA . LEU A 1 524 ? -29.156 -1.401 20.110 1.00 97.44 524 LEU A CA 1
ATOM 4355 C C . LEU A 1 524 ? -28.224 -0.218 19.814 1.00 97.44 524 LEU A C 1
ATOM 4357 O O . LEU A 1 524 ? -27.066 -0.246 20.230 1.00 97.44 524 LEU A O 1
ATOM 4361 N N . GLU A 1 525 ? -28.726 0.822 19.137 1.00 97.56 525 GLU A N 1
ATOM 4362 C CA . GLU A 1 525 ? -27.961 2.049 18.851 1.00 97.56 525 GLU A CA 1
ATOM 4363 C C . GLU A 1 525 ? -27.450 2.710 20.142 1.00 97.56 525 GLU A C 1
ATOM 4365 O O . GLU A 1 525 ? -26.287 3.092 20.215 1.00 97.56 525 GLU A O 1
ATOM 4370 N N . MET A 1 526 ? -28.273 2.749 21.195 1.00 96.88 526 MET A N 1
ATOM 4371 C CA . MET A 1 526 ? -27.903 3.248 22.524 1.00 96.88 526 MET A CA 1
ATOM 4372 C C . MET A 1 526 ? -26.737 2.461 23.138 1.00 96.88 526 MET A C 1
ATOM 4374 O O . MET A 1 526 ? -25.796 3.048 23.660 1.00 96.88 526 MET A O 1
ATOM 4378 N N . VAL A 1 527 ? -26.760 1.127 23.065 1.00 97.19 527 VAL A N 1
ATOM 4379 C CA . VAL A 1 527 ? -25.649 0.299 23.569 1.00 97.19 527 VAL A CA 1
ATOM 4380 C C . VAL A 1 527 ? -24.373 0.516 22.745 1.00 97.19 527 VAL A C 1
ATOM 4382 O O . VAL A 1 527 ? -23.272 0.531 23.300 1.00 97.19 527 VAL A O 1
ATOM 4385 N N . ALA A 1 528 ? -24.506 0.715 21.431 1.00 97.12 528 ALA A N 1
ATOM 4386 C CA . ALA A 1 528 ? -23.386 1.031 20.549 1.00 97.12 528 ALA A CA 1
ATOM 4387 C C . ALA A 1 528 ? -22.758 2.406 20.857 1.00 97.12 528 ALA A C 1
ATOM 4389 O O . ALA A 1 528 ? -21.527 2.502 20.893 1.00 97.12 528 ALA A O 1
ATOM 4390 N N . ASP A 1 529 ? -23.581 3.423 21.141 1.00 96.44 529 ASP A N 1
ATOM 4391 C CA . ASP A 1 529 ? -23.166 4.737 21.662 1.00 96.44 529 ASP A CA 1
ATOM 4392 C C . ASP A 1 529 ? -22.443 4.608 23.006 1.00 96.44 529 ASP A C 1
ATOM 4394 O O . ASP A 1 529 ? -21.330 5.117 23.184 1.00 96.44 529 ASP A O 1
ATOM 4398 N N . TRP A 1 530 ? -23.013 3.835 23.935 1.00 95.06 530 TRP A N 1
ATOM 4399 C CA . TRP A 1 530 ? -22.389 3.610 25.233 1.00 95.06 530 TRP A CA 1
ATOM 4400 C C . TRP A 1 530 ? -21.001 3.011 25.116 1.00 95.06 530 TRP A C 1
ATOM 4402 O O . TRP A 1 530 ? -20.082 3.471 25.794 1.00 95.06 530 TRP A O 1
ATOM 4412 N N . LYS A 1 531 ? -20.828 2.031 24.227 1.00 94.81 531 LYS A N 1
ATOM 4413 C CA . LYS A 1 531 ? -19.520 1.439 23.957 1.00 94.81 531 LYS A CA 1
ATOM 4414 C C . LYS A 1 531 ? -18.547 2.449 23.355 1.00 94.81 531 LYS A C 1
ATOM 4416 O O . LYS A 1 531 ? -17.424 2.555 23.843 1.00 94.81 531 LYS A O 1
ATOM 4421 N N . ALA A 1 532 ? -18.974 3.212 22.348 1.00 93.19 532 ALA A N 1
ATOM 4422 C CA . ALA A 1 532 ? -18.130 4.219 21.706 1.00 93.19 532 ALA A CA 1
ATOM 4423 C C . ALA A 1 532 ? -17.665 5.292 22.704 1.00 93.19 532 ALA A C 1
ATOM 4425 O O . ALA A 1 532 ? -16.495 5.672 22.723 1.00 93.19 532 ALA A O 1
ATOM 4426 N N . THR A 1 533 ? -18.561 5.749 23.580 1.00 89.50 533 THR A N 1
ATOM 4427 C CA . THR A 1 533 ? -18.225 6.699 24.645 1.00 89.50 533 THR A CA 1
ATOM 4428 C C . THR A 1 533 ? -17.336 6.070 25.722 1.00 89.50 533 THR A C 1
ATOM 4430 O O . THR A 1 533 ? -16.405 6.723 26.197 1.00 89.50 533 THR A O 1
ATOM 4433 N N . ALA A 1 534 ? -17.591 4.819 26.113 1.00 86.88 534 ALA A N 1
ATOM 4434 C CA . ALA A 1 534 ? -16.803 4.114 27.120 1.00 86.88 534 ALA A CA 1
ATOM 4435 C C . ALA A 1 534 ? -15.343 3.922 26.676 1.00 86.88 534 ALA A C 1
ATOM 4437 O O . ALA A 1 534 ? -14.441 4.177 27.473 1.00 86.88 534 ALA A O 1
ATOM 4438 N N . ASP A 1 535 ? -15.109 3.596 25.402 1.00 84.12 535 ASP A N 1
ATOM 4439 C CA . ASP A 1 535 ? -13.763 3.448 24.830 1.00 84.12 535 ASP A CA 1
ATOM 4440 C C . ASP A 1 535 ? -12.943 4.736 24.915 1.00 84.12 535 ASP A C 1
ATOM 4442 O O . ASP A 1 535 ? -11.779 4.712 25.315 1.00 84.12 535 ASP A O 1
ATOM 4446 N N . VAL A 1 536 ? -13.567 5.879 24.620 1.00 78.19 536 VAL A N 1
ATOM 4447 C CA . VAL A 1 536 ? -12.929 7.200 24.746 1.00 78.19 536 VAL A CA 1
ATOM 4448 C C . VAL A 1 536 ? -12.538 7.496 26.196 1.00 78.19 536 VAL A C 1
ATOM 4450 O O . VAL A 1 536 ? -11.504 8.111 26.452 1.00 78.19 536 VAL A O 1
ATOM 4453 N N . LEU A 1 537 ? -13.370 7.085 27.154 1.00 77.19 537 LEU A N 1
ATOM 4454 C CA . LEU A 1 537 ? -13.185 7.381 28.576 1.00 77.19 537 LEU A CA 1
ATOM 4455 C C . LEU A 1 537 ? -12.367 6.314 29.322 1.00 77.19 537 LEU A C 1
ATOM 4457 O O . LEU A 1 537 ? -12.153 6.459 30.526 1.00 77.19 537 LEU A O 1
ATOM 4461 N N . GLY A 1 538 ? -11.920 5.253 28.639 1.00 78.00 538 GLY A N 1
ATOM 4462 C CA . GLY A 1 538 ? -11.205 4.135 29.257 1.00 78.00 538 GLY A CA 1
ATOM 4463 C C . GLY A 1 538 ? -12.065 3.331 30.240 1.00 78.00 538 GLY A C 1
ATOM 4464 O O . GLY A 1 538 ? -11.575 2.918 31.289 1.00 78.00 538 GLY A O 1
ATOM 4465 N N . ASN A 1 539 ? -13.352 3.152 29.933 1.00 85.12 539 ASN A N 1
ATOM 4466 C CA . ASN A 1 539 ? -14.318 2.400 30.738 1.00 85.12 539 ASN A CA 1
ATOM 4467 C C . ASN A 1 539 ? -15.036 1.330 29.881 1.00 85.12 539 ASN A C 1
ATOM 4469 O O . ASN A 1 539 ? -14.702 1.148 28.715 1.00 85.12 539 ASN A O 1
ATOM 4473 N N . THR A 1 540 ? -16.026 0.627 30.440 1.00 89.88 540 THR A N 1
ATOM 4474 C CA . THR A 1 540 ? -16.859 -0.360 29.731 1.00 89.88 540 THR A CA 1
ATOM 4475 C C . THR A 1 540 ? -18.326 0.068 29.659 1.00 89.88 540 THR A C 1
ATOM 4477 O O . THR A 1 540 ? -18.853 0.719 30.567 1.00 89.88 540 THR A O 1
ATOM 4480 N N . ALA A 1 541 ? -19.015 -0.321 28.587 1.00 92.50 541 ALA A N 1
ATOM 4481 C CA . ALA A 1 541 ? -20.460 -0.168 28.446 1.00 92.50 541 ALA A CA 1
ATOM 4482 C C . ALA A 1 541 ? -21.199 -0.935 29.552 1.00 92.50 541 ALA A C 1
ATOM 4484 O O . ALA A 1 541 ? -22.187 -0.434 30.094 1.00 92.50 541 ALA A O 1
ATOM 4485 N N . ARG A 1 542 ? -20.683 -2.110 29.950 1.00 93.00 542 ARG A N 1
ATOM 4486 C CA . ARG A 1 542 ? -21.209 -2.888 31.080 1.00 93.00 542 ARG A CA 1
ATOM 4487 C C . ARG A 1 542 ? -21.222 -2.099 32.387 1.00 93.00 542 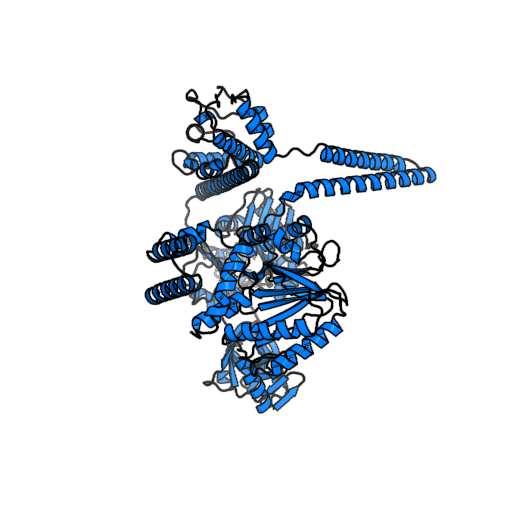ARG A C 1
ATOM 4489 O O . ARG A 1 542 ? -22.268 -2.026 33.032 1.00 93.00 542 ARG A O 1
ATOM 4496 N N . SER A 1 543 ? -20.106 -1.469 32.762 1.00 88.75 543 SER A N 1
ATOM 4497 C CA . SER A 1 543 ? -20.043 -0.709 34.017 1.00 88.75 543 SER A CA 1
ATOM 4498 C C . SER A 1 543 ? -20.981 0.501 33.990 1.00 88.75 543 SER A C 1
ATOM 4500 O O . SER A 1 543 ? -21.589 0.849 35.006 1.00 88.75 543 SER A O 1
ATOM 4502 N N . TRP A 1 544 ? -21.150 1.126 32.818 1.00 86.00 544 TRP A N 1
ATOM 4503 C CA . TRP A 1 544 ? -22.061 2.252 32.660 1.00 86.00 544 TRP A CA 1
ATOM 4504 C C . TRP A 1 544 ? -23.524 1.818 32.808 1.00 86.00 544 TRP A C 1
ATOM 4506 O O . TRP A 1 544 ? -24.269 2.435 33.577 1.00 86.00 544 TRP A O 1
ATOM 4516 N N . PHE A 1 545 ? -23.911 0.715 32.161 1.00 92.81 545 PHE A N 1
ATOM 4517 C CA . PHE A 1 545 ? -25.244 0.133 32.292 1.00 92.81 545 PHE A CA 1
ATOM 4518 C C . PHE A 1 545 ? -25.567 -0.222 33.748 1.00 92.81 545 PHE A C 1
ATOM 4520 O O . PHE A 1 545 ? -26.595 0.207 34.273 1.00 92.81 545 PHE A O 1
ATOM 4527 N N . GLU A 1 546 ? -24.668 -0.923 34.440 1.00 90.00 546 GLU A N 1
ATOM 4528 C CA . GLU A 1 546 ? -24.842 -1.307 35.848 1.00 90.00 546 GLU A CA 1
ATOM 4529 C C . GLU A 1 546 ? -24.951 -0.095 36.783 1.00 90.00 546 GLU A C 1
ATOM 4531 O O . GLU A 1 546 ? -25.685 -0.125 37.775 1.00 90.00 546 GLU A O 1
ATOM 4536 N N . LYS A 1 547 ? -24.259 1.005 36.463 1.00 86.56 547 LYS A N 1
ATOM 4537 C CA . LYS A 1 547 ? -24.324 2.238 37.254 1.00 86.56 547 LYS A CA 1
ATOM 4538 C C . LYS A 1 547 ? -25.688 2.927 37.150 1.00 86.56 547 LYS A C 1
ATOM 4540 O O . LYS A 1 547 ? -26.115 3.516 38.146 1.00 86.56 547 LYS A O 1
ATOM 4545 N N . GLN A 1 548 ? -26.336 2.881 35.982 1.00 85.75 548 GLN A N 1
ATOM 4546 C CA . GLN A 1 548 ? -27.522 3.690 35.657 1.00 85.75 548 GLN A CA 1
ATOM 4547 C C . GLN A 1 548 ? -28.849 2.913 35.670 1.00 85.75 548 GLN A C 1
ATOM 4549 O O . GLN A 1 548 ? -29.898 3.515 35.930 1.00 85.75 548 GLN A O 1
ATOM 4554 N N . ASN A 1 549 ? -28.818 1.602 35.415 1.00 89.50 549 ASN A N 1
ATOM 4555 C CA . ASN A 1 549 ? -30.000 0.741 35.385 1.00 89.50 549 ASN A CA 1
ATOM 4556 C C . ASN A 1 549 ? -30.729 0.745 36.739 1.00 89.50 549 ASN A C 1
ATOM 4558 O O . ASN A 1 549 ? -30.124 0.506 37.785 1.00 89.50 549 ASN A O 1
ATOM 4562 N N . GLY A 1 550 ? -32.030 1.040 36.723 1.00 84.62 550 GLY A N 1
ATOM 4563 C CA . GLY A 1 550 ? -32.857 1.109 37.930 1.00 84.62 550 GLY A CA 1
ATOM 4564 C C . GLY A 1 550 ? -32.577 2.321 38.827 1.00 84.62 550 GLY A C 1
ATOM 4565 O O . GLY A 1 550 ? -33.142 2.399 39.914 1.00 84.62 550 GLY A O 1
ATOM 4566 N N . LYS A 1 551 ? -31.714 3.253 38.394 1.00 85.44 551 LYS A N 1
ATOM 4567 C CA . LYS A 1 551 ? -31.476 4.539 39.070 1.00 85.44 551 LYS A CA 1
ATOM 4568 C C . LYS A 1 551 ? -31.944 5.712 38.223 1.00 85.44 551 LYS A C 1
ATOM 4570 O O . LYS A 1 551 ? -32.836 6.443 38.628 1.00 85.44 551 LYS A O 1
ATOM 4575 N N . ARG A 1 552 ? -31.331 5.891 37.051 1.00 86.00 552 ARG A N 1
ATOM 4576 C CA . ARG A 1 552 ? -31.695 6.952 36.103 1.00 86.00 552 ARG A CA 1
ATOM 4577 C C . ARG A 1 552 ? -32.657 6.428 35.051 1.00 86.00 552 ARG A C 1
ATOM 4579 O O . ARG A 1 552 ? -33.654 7.077 34.765 1.00 86.00 552 ARG A O 1
ATOM 4586 N N . TRP A 1 553 ? -32.374 5.250 34.502 1.00 91.12 553 TRP A N 1
ATOM 4587 C CA . TRP A 1 553 ? -33.160 4.656 33.426 1.00 91.12 553 TRP A CA 1
ATOM 4588 C C . TRP A 1 553 ? -33.907 3.424 33.928 1.00 91.12 553 TRP A C 1
ATOM 4590 O O . TRP A 1 553 ? -33.307 2.489 34.469 1.00 91.12 553 TRP A O 1
ATOM 4600 N N . ILE A 1 554 ? -35.226 3.432 33.744 1.00 93.31 554 ILE A N 1
ATOM 4601 C CA . ILE A 1 554 ? -36.115 2.333 34.113 1.00 93.31 554 ILE A CA 1
ATOM 4602 C C . ILE A 1 554 ? -36.429 1.526 32.851 1.00 93.31 554 ILE A C 1
ATOM 4604 O O . ILE A 1 554 ? -37.254 1.927 32.026 1.00 93.31 554 ILE A O 1
ATOM 4608 N N . PHE A 1 555 ? -35.742 0.393 32.705 1.00 95.12 555 PHE A N 1
ATOM 4609 C CA . PHE A 1 555 ? -35.911 -0.548 31.598 1.00 95.12 555 PHE A CA 1
ATOM 4610 C C . PHE A 1 555 ? -36.900 -1.665 31.956 1.00 95.12 555 PHE A C 1
ATOM 4612 O O . PHE A 1 555 ? -37.020 -2.074 33.111 1.00 95.12 555 PHE A O 1
ATOM 4619 N N . THR A 1 556 ? -37.591 -2.204 30.952 1.00 96.25 556 THR A N 1
ATOM 4620 C CA . THR A 1 556 ? -38.357 -3.453 31.108 1.00 96.25 556 THR A CA 1
ATOM 4621 C C . THR A 1 556 ? -37.419 -4.663 31.194 1.00 96.25 556 THR A C 1
ATOM 4623 O O . THR A 1 556 ? -36.277 -4.601 30.742 1.00 96.25 556 THR A O 1
ATOM 4626 N N . SER A 1 557 ? -37.896 -5.801 31.710 1.00 93.69 557 SER A N 1
ATOM 4627 C CA . SER A 1 557 ? -37.091 -7.036 31.757 1.00 93.69 557 SER A CA 1
ATOM 4628 C C . SER A 1 557 ? -36.593 -7.471 30.371 1.00 93.69 557 SER A C 1
ATOM 4630 O O . SER A 1 557 ? -35.429 -7.821 30.230 1.00 93.69 557 SER A O 1
ATOM 4632 N N . HIS A 1 558 ? -37.436 -7.353 29.337 1.00 96.12 558 HIS A N 1
ATOM 4633 C CA . HIS A 1 558 ? -37.053 -7.622 27.942 1.00 96.12 558 HIS A CA 1
ATOM 4634 C C . HIS A 1 558 ? -35.901 -6.722 27.472 1.00 96.12 558 HIS A C 1
ATOM 4636 O O . HIS A 1 558 ? -34.930 -7.203 26.895 1.00 96.12 558 HIS A O 1
ATOM 4642 N N . GLN A 1 559 ? -35.971 -5.422 27.768 1.00 97.50 559 GLN A N 1
ATOM 4643 C CA . GLN A 1 559 ? -34.916 -4.472 27.405 1.00 97.50 559 GLN A CA 1
ATOM 4644 C C . GLN A 1 559 ? -33.606 -4.755 28.152 1.00 97.50 559 GLN A C 1
ATOM 4646 O O . GLN A 1 559 ? -32.543 -4.690 27.544 1.00 97.50 559 GLN A O 1
ATOM 4651 N N . ILE A 1 560 ? -33.663 -5.121 29.437 1.00 96.19 560 ILE A N 1
ATOM 4652 C CA . ILE A 1 560 ? -32.474 -5.520 30.211 1.00 96.19 560 ILE A CA 1
ATOM 4653 C C . ILE A 1 560 ? -31.805 -6.753 29.586 1.00 96.19 560 ILE A C 1
ATOM 4655 O O . ILE A 1 560 ? -30.580 -6.787 29.453 1.00 96.19 560 ILE A O 1
ATOM 4659 N N . ASP A 1 561 ? -32.592 -7.746 29.171 1.00 94.44 561 ASP A N 1
ATOM 4660 C CA . ASP A 1 561 ? -32.073 -8.952 28.521 1.00 94.44 561 ASP A CA 1
ATOM 4661 C C . ASP A 1 561 ? -31.408 -8.630 27.175 1.00 94.44 561 ASP A C 1
ATOM 4663 O O . ASP A 1 561 ? -30.342 -9.168 26.862 1.00 94.44 561 ASP A O 1
ATOM 4667 N N . LEU A 1 562 ? -31.999 -7.732 26.380 1.00 96.12 562 LEU A N 1
ATOM 4668 C CA . LEU A 1 562 ? -31.412 -7.285 25.115 1.00 96.12 562 LEU A CA 1
ATOM 4669 C C . LEU A 1 562 ? -30.137 -6.467 25.309 1.00 96.12 562 LEU A C 1
ATOM 4671 O O . LEU A 1 562 ? -29.147 -6.741 24.635 1.00 96.12 562 LEU A O 1
ATOM 4675 N N . ILE A 1 563 ? -30.126 -5.520 26.249 1.00 97.00 563 ILE A N 1
ATOM 4676 C CA . ILE A 1 563 ? -28.938 -4.711 26.551 1.00 97.00 563 ILE A CA 1
ATOM 4677 C C . ILE A 1 563 ? -27.769 -5.617 26.931 1.00 97.00 563 ILE A C 1
ATOM 4679 O O . ILE A 1 563 ? -26.689 -5.479 26.364 1.00 97.00 563 ILE A O 1
ATOM 4683 N N . ASN A 1 564 ? -27.986 -6.594 27.819 1.00 93.50 564 ASN A N 1
ATOM 4684 C CA . ASN A 1 564 ? -26.939 -7.550 28.181 1.00 93.50 564 ASN A CA 1
ATOM 4685 C C . ASN A 1 564 ? -26.440 -8.341 26.966 1.00 93.50 564 ASN A C 1
ATOM 4687 O O . ASN A 1 564 ? -25.233 -8.423 26.761 1.00 93.50 564 ASN A O 1
ATOM 4691 N N . LYS A 1 565 ? -27.345 -8.847 26.116 1.00 92.88 565 LYS A N 1
ATOM 4692 C CA . LYS A 1 565 ? -26.969 -9.564 24.886 1.00 92.88 565 LYS A CA 1
ATOM 4693 C C . LYS A 1 565 ? -26.134 -8.719 23.935 1.00 92.88 565 LYS A C 1
ATOM 4695 O O . LYS A 1 565 ? -25.242 -9.270 23.296 1.00 92.88 565 LYS A O 1
ATOM 4700 N N . PHE A 1 566 ? -26.458 -7.436 23.791 1.00 96.88 566 PHE A N 1
ATOM 4701 C CA . PHE A 1 566 ? -25.745 -6.501 22.923 1.00 96.88 566 PHE A CA 1
ATOM 4702 C C . PHE A 1 566 ? -24.377 -6.140 23.502 1.00 96.88 566 PHE A C 1
ATOM 4704 O O . PHE A 1 566 ? -23.381 -6.214 22.782 1.00 96.88 566 PHE A O 1
ATOM 4711 N N . ILE A 1 567 ? -24.311 -5.856 24.806 1.00 95.00 567 ILE A N 1
ATOM 4712 C CA . ILE A 1 567 ? -23.052 -5.643 25.527 1.00 95.00 567 ILE A CA 1
ATOM 4713 C C . ILE A 1 567 ? -22.155 -6.874 25.387 1.00 95.00 567 ILE A C 1
ATOM 4715 O O . ILE A 1 567 ? -21.000 -6.712 25.036 1.00 95.00 567 ILE A O 1
ATOM 4719 N N . ASP A 1 568 ? -22.669 -8.097 25.528 1.00 89.94 568 ASP A N 1
ATOM 4720 C CA . ASP A 1 568 ? -21.873 -9.325 25.366 1.00 89.94 568 ASP A CA 1
ATOM 4721 C C . ASP A 1 568 ? -21.336 -9.542 23.940 1.00 89.94 568 ASP A C 1
ATOM 4723 O O . ASP A 1 568 ? -20.412 -10.330 23.740 1.00 89.94 568 ASP A O 1
ATOM 4727 N N . VAL A 1 569 ? -21.904 -8.884 22.922 1.00 88.94 569 VAL A N 1
ATOM 4728 C CA . VAL A 1 569 ? -21.305 -8.873 21.574 1.00 88.94 569 VAL A CA 1
ATOM 4729 C C . VAL A 1 569 ? -20.116 -7.923 21.515 1.00 88.94 569 VAL A C 1
ATOM 4731 O O . VAL A 1 569 ? -19.108 -8.240 20.889 1.00 88.94 569 VAL A O 1
ATOM 4734 N N . LEU A 1 570 ? -20.253 -6.746 22.125 1.00 91.00 570 LEU A N 1
ATOM 4735 C CA . LEU A 1 570 ? -19.255 -5.677 22.069 1.00 91.00 570 LEU A CA 1
ATOM 4736 C C . LEU A 1 570 ? -18.132 -5.847 23.100 1.00 91.00 570 LEU A C 1
ATOM 4738 O O . LEU A 1 570 ? -17.024 -5.358 22.895 1.00 91.00 570 LEU A O 1
ATOM 4742 N N . GLU A 1 571 ? -18.437 -6.531 24.195 1.00 89.12 571 GLU A N 1
ATOM 4743 C CA . GLU A 1 571 ? -17.609 -6.787 25.369 1.00 89.12 571 GLU A CA 1
ATOM 4744 C C . GLU A 1 571 ? -17.757 -8.266 25.766 1.00 89.12 571 GLU A C 1
ATOM 4746 O O . GLU A 1 571 ? -18.285 -8.571 26.845 1.00 89.12 571 GLU A O 1
ATOM 4751 N N . PRO A 1 572 ? -17.357 -9.205 24.882 1.00 71.44 572 PRO A N 1
ATOM 4752 C CA . PRO A 1 572 ? -17.456 -10.625 25.173 1.00 71.44 572 PRO A CA 1
ATOM 4753 C C . PRO A 1 572 ? -16.692 -10.925 26.460 1.00 71.44 572 PRO A C 1
ATOM 4755 O O . PRO A 1 572 ? -15.527 -10.560 26.612 1.00 71.44 572 PRO A O 1
ATOM 4758 N N . GLN A 1 573 ? -17.372 -11.563 27.409 1.00 59.91 573 GLN A N 1
ATOM 4759 C CA . GLN A 1 573 ? -16.717 -12.054 28.612 1.00 59.91 573 GLN A CA 1
ATOM 4760 C C . GLN A 1 573 ? -15.680 -13.106 28.208 1.00 59.91 573 GLN A C 1
ATOM 4762 O O . GLN A 1 573 ? -15.981 -13.989 27.401 1.00 59.91 573 GLN A O 1
ATOM 4767 N N . GLU A 1 574 ? -14.481 -13.017 28.785 1.00 55.94 574 GLU A N 1
ATOM 4768 C CA . GLU A 1 574 ? -13.492 -14.098 28.743 1.00 55.94 574 GLU A CA 1
ATOM 4769 C C . GLU A 1 574 ? -14.183 -15.413 29.116 1.00 55.94 574 GLU A C 1
ATOM 4771 O O . GLU A 1 574 ? -14.953 -15.472 30.084 1.00 55.94 574 GLU A O 1
ATOM 4776 N N . SER A 1 575 ? -13.950 -16.468 28.337 1.00 58.47 575 SER A N 1
ATOM 4777 C CA . SER A 1 575 ? -14.552 -17.766 28.643 1.00 58.47 575 SER A CA 1
ATOM 4778 C C . SER A 1 575 ? -14.052 -18.265 30.009 1.00 58.47 575 SER A C 1
ATOM 4780 O O . SER A 1 575 ? -12.922 -17.985 30.409 1.00 58.47 575 SER A O 1
ATOM 4782 N N . ASN A 1 576 ? -14.874 -19.025 30.746 1.00 59.81 576 ASN A N 1
ATOM 4783 C CA . ASN A 1 576 ? -14.435 -19.644 32.010 1.00 59.81 576 ASN A CA 1
ATOM 4784 C C . ASN A 1 576 ? -13.170 -20.498 31.820 1.00 59.81 576 ASN A C 1
ATOM 4786 O O . ASN A 1 576 ? -12.359 -20.615 32.729 1.00 59.81 576 ASN A O 1
ATOM 4790 N N . GLU A 1 577 ? -13.004 -21.077 30.635 1.00 59.19 577 GLU A N 1
ATOM 4791 C CA . GLU A 1 577 ? -11.844 -21.873 30.249 1.00 59.19 577 GLU A CA 1
ATOM 4792 C C . GLU A 1 577 ? -10.588 -21.002 30.083 1.00 59.19 577 GLU A C 1
ATOM 4794 O O . GLU A 1 577 ? -9.544 -21.325 30.641 1.00 59.19 577 GLU A O 1
ATOM 4799 N N . GLU A 1 578 ? -10.711 -19.834 29.442 1.00 58.53 578 GLU A N 1
ATOM 4800 C CA . GLU A 1 578 ? -9.631 -18.845 29.320 1.00 58.53 578 GLU A CA 1
ATOM 4801 C C . GLU A 1 578 ? -9.211 -18.284 30.686 1.00 58.53 578 GLU A C 1
ATOM 4803 O O . GLU A 1 578 ? -8.019 -18.202 30.978 1.00 58.53 578 GLU A O 1
ATOM 4808 N N . ARG A 1 579 ? -10.172 -17.975 31.567 1.00 68.75 579 ARG A N 1
ATOM 4809 C CA . ARG A 1 579 ? -9.873 -17.543 32.943 1.00 68.75 579 ARG A CA 1
ATOM 4810 C C . ARG A 1 579 ? -9.152 -18.609 33.754 1.00 68.75 579 ARG A C 1
ATOM 4812 O O . ARG A 1 579 ? -8.205 -18.276 34.461 1.00 68.75 579 ARG A O 1
ATOM 4819 N N . ASN A 1 580 ? -9.580 -19.865 33.652 1.00 72.00 580 ASN A N 1
ATOM 4820 C CA . ASN A 1 580 ? -8.928 -20.966 34.356 1.00 72.00 580 ASN A CA 1
ATOM 4821 C C . ASN A 1 580 ? -7.488 -21.153 33.864 1.00 72.00 580 ASN A C 1
ATOM 4823 O O . ASN A 1 580 ? -6.592 -21.298 34.685 1.00 72.00 580 ASN A O 1
ATOM 4827 N N . LEU A 1 581 ? -7.251 -21.068 32.550 1.00 74.38 581 LEU A N 1
ATOM 4828 C CA . LEU A 1 581 ? -5.907 -21.162 31.973 1.00 74.38 581 LEU A CA 1
ATOM 4829 C C . LEU A 1 581 ? -5.007 -19.997 32.400 1.00 74.38 581 LEU A C 1
ATOM 4831 O O . LEU A 1 581 ? -3.863 -20.222 32.784 1.00 74.38 581 LEU A O 1
ATOM 4835 N N . ILE A 1 582 ? -5.519 -18.760 32.391 1.00 68.06 582 ILE A N 1
ATOM 4836 C CA . ILE A 1 582 ? -4.776 -17.587 32.882 1.00 68.06 582 ILE A CA 1
ATOM 4837 C C . ILE A 1 582 ? -4.429 -17.759 34.364 1.00 68.06 582 ILE A C 1
ATOM 4839 O O . ILE A 1 582 ? -3.292 -17.509 34.761 1.00 68.06 582 ILE A O 1
ATOM 4843 N N . GLN A 1 583 ? -5.383 -18.220 35.176 1.00 80.06 583 GLN A N 1
ATOM 4844 C CA . GLN A 1 583 ? -5.151 -18.474 36.593 1.00 80.06 583 GLN A CA 1
ATOM 4845 C C . GLN A 1 583 ? -4.088 -19.564 36.811 1.00 80.06 583 GLN A C 1
ATOM 4847 O O . GLN A 1 583 ? -3.209 -19.372 37.648 1.00 80.06 583 GLN A O 1
ATOM 4852 N N . SER A 1 584 ? -4.117 -20.654 36.040 1.00 81.88 584 SER A N 1
ATOM 4853 C CA . SER A 1 584 ? -3.097 -21.707 36.101 1.00 81.88 584 SER A CA 1
ATOM 4854 C C . SER A 1 584 ? -1.704 -21.179 35.741 1.00 81.88 584 SER A C 1
ATOM 4856 O O . SER A 1 584 ? -0.771 -21.393 36.506 1.00 81.88 584 SER A O 1
ATOM 4858 N N . VAL A 1 585 ? -1.559 -20.382 34.672 1.00 77.38 585 VAL A N 1
ATOM 4859 C CA . VAL A 1 585 ? -0.273 -19.733 34.333 1.00 77.38 585 VAL A CA 1
ATOM 4860 C C . VAL A 1 585 ? 0.224 -18.841 35.476 1.00 77.38 585 VAL A C 1
ATOM 4862 O O . VAL A 1 585 ? 1.408 -18.846 35.812 1.00 77.38 585 VAL A O 1
ATOM 4865 N N . GLU A 1 586 ? -0.662 -18.057 36.095 1.00 74.50 586 GLU A N 1
ATOM 4866 C CA . GLU A 1 586 ? -0.275 -17.212 37.224 1.00 74.50 586 GLU A CA 1
ATOM 4867 C C . GLU A 1 586 ? 0.175 -18.010 38.454 1.00 74.50 586 GLU A C 1
ATOM 4869 O O . GLU A 1 586 ? 1.035 -17.534 39.199 1.00 74.50 586 GLU A O 1
ATOM 4874 N N . GLU A 1 587 ? -0.437 -19.165 38.714 1.00 87.31 587 GLU A N 1
ATOM 4875 C CA . GLU A 1 587 ? -0.089 -20.048 39.829 1.00 87.31 587 GLU A CA 1
ATOM 4876 C C . GLU A 1 587 ? 1.298 -20.674 39.623 1.00 87.31 587 GLU A C 1
ATOM 4878 O O . GLU A 1 587 ? 2.136 -20.546 40.521 1.00 87.31 587 GLU A O 1
ATOM 4883 N N . GLU A 1 588 ? 1.595 -21.185 38.424 1.00 88.50 588 GLU A N 1
ATOM 4884 C CA . GLU A 1 588 ? 2.921 -21.720 38.066 1.00 88.50 588 GLU A CA 1
ATOM 4885 C C . GLU A 1 588 ? 4.008 -20.630 38.151 1.00 88.50 588 GLU A C 1
ATOM 4887 O O . GLU A 1 588 ? 5.053 -20.806 38.778 1.00 88.50 588 GLU A O 1
ATOM 4892 N N . ILE A 1 589 ? 3.750 -19.418 37.637 1.00 80.38 589 ILE A N 1
ATOM 4893 C CA . ILE A 1 589 ? 4.711 -18.299 37.735 1.00 80.38 589 ILE A CA 1
ATOM 4894 C C . ILE A 1 589 ? 4.968 -17.900 39.200 1.00 80.38 589 ILE A C 1
ATOM 4896 O O . ILE A 1 589 ? 6.098 -17.556 39.578 1.00 80.38 589 ILE A O 1
ATOM 4900 N N . LYS A 1 590 ? 3.934 -17.925 40.053 1.00 85.44 590 LYS A N 1
ATOM 4901 C CA . LYS A 1 590 ? 4.082 -17.662 41.495 1.00 85.44 590 LYS A CA 1
ATOM 4902 C C . LYS A 1 590 ? 4.917 -18.758 42.164 1.00 85.44 590 LYS A C 1
ATOM 4904 O O . LYS A 1 590 ? 5.749 -18.421 43.011 1.00 85.44 590 LYS A O 1
ATOM 4909 N N . ALA A 1 591 ? 4.736 -20.018 41.777 1.00 84.38 591 ALA A N 1
ATOM 4910 C CA . ALA A 1 591 ? 5.512 -21.148 42.274 1.00 84.38 591 ALA A CA 1
ATOM 4911 C C . ALA A 1 591 ? 6.986 -21.061 41.846 1.00 84.38 591 ALA A C 1
ATOM 4913 O O . ALA A 1 591 ? 7.866 -21.075 42.710 1.00 84.38 591 ALA A O 1
ATOM 4914 N N . VAL A 1 592 ? 7.269 -20.805 40.564 1.00 82.75 592 VAL A N 1
ATOM 4915 C CA . VAL A 1 592 ? 8.627 -20.557 40.038 1.00 82.75 592 VAL A CA 1
ATOM 4916 C C . VAL A 1 592 ? 9.341 -19.473 40.844 1.00 82.75 592 VAL A C 1
ATOM 4918 O O . VAL A 1 592 ? 10.484 -19.650 41.280 1.00 82.75 592 VAL A O 1
ATOM 4921 N N . LYS A 1 593 ? 8.663 -18.349 41.104 1.00 81.81 593 LYS A N 1
ATOM 4922 C CA . LYS A 1 593 ? 9.230 -17.250 41.895 1.00 81.81 593 LYS A CA 1
ATOM 4923 C C . LYS A 1 593 ? 9.514 -17.665 43.340 1.00 81.81 593 LYS A C 1
ATOM 4925 O O . LYS A 1 593 ? 10.570 -17.336 43.876 1.00 81.81 593 LYS A O 1
ATOM 4930 N N . LEU A 1 594 ? 8.597 -18.403 43.962 1.00 89.69 594 LEU A N 1
ATOM 4931 C CA . LEU A 1 594 ? 8.752 -18.899 45.326 1.00 89.69 594 LEU A CA 1
ATOM 4932 C C . LEU A 1 594 ? 9.937 -19.873 45.447 1.00 89.69 594 LEU A C 1
ATOM 4934 O O . LEU A 1 594 ? 10.750 -19.739 46.364 1.00 89.69 594 LEU A O 1
ATOM 4938 N N . TYR A 1 595 ? 10.065 -20.825 44.523 1.00 85.81 595 TYR A N 1
ATOM 4939 C CA . TYR A 1 595 ? 11.164 -21.792 44.513 1.00 85.81 595 TYR A CA 1
ATOM 4940 C C . TYR A 1 595 ? 12.507 -21.140 44.187 1.00 85.81 595 TYR A C 1
ATOM 4942 O O . TYR A 1 595 ? 13.511 -21.472 44.820 1.00 85.81 595 TYR A O 1
ATOM 4950 N N . THR A 1 596 ? 12.520 -20.141 43.303 1.00 87.25 596 THR A N 1
ATOM 4951 C CA . THR A 1 596 ? 13.701 -19.305 43.039 1.00 87.25 596 THR A CA 1
ATOM 4952 C C . THR A 1 596 ? 14.164 -18.596 44.316 1.00 87.25 596 THR A C 1
ATOM 4954 O O . THR A 1 596 ? 15.334 -18.689 44.691 1.00 87.25 596 THR A O 1
ATOM 4957 N N . ASP A 1 597 ? 13.240 -17.973 45.054 1.00 88.19 597 ASP A N 1
ATOM 4958 C CA . ASP A 1 597 ? 13.547 -17.302 46.322 1.00 88.19 597 ASP A CA 1
ATOM 4959 C C . ASP A 1 597 ? 14.065 -18.275 47.399 1.00 88.19 597 ASP A C 1
ATOM 4961 O O . ASP A 1 597 ? 14.880 -17.888 48.244 1.00 88.19 597 ASP A O 1
ATOM 4965 N N . PHE A 1 598 ? 13.588 -19.526 47.423 1.00 88.19 598 PHE A N 1
ATOM 4966 C CA . PHE A 1 598 ? 14.079 -20.551 48.352 1.00 88.19 598 PHE A CA 1
ATOM 4967 C C . PHE A 1 598 ? 15.458 -21.083 47.965 1.00 88.19 598 PHE A C 1
ATOM 4969 O O . PHE A 1 598 ? 16.322 -21.214 48.839 1.00 88.19 598 PHE A O 1
ATOM 4976 N N . ARG A 1 599 ? 15.682 -21.335 46.672 1.00 93.00 599 ARG A N 1
ATOM 4977 C CA . ARG A 1 599 ? 16.983 -21.719 46.118 1.00 93.00 599 ARG A CA 1
ATOM 4978 C C . ARG A 1 599 ? 18.056 -20.694 46.475 1.00 93.00 599 ARG A C 1
ATOM 4980 O O . ARG A 1 599 ? 19.134 -21.066 46.932 1.00 93.00 599 ARG A O 1
ATOM 4987 N N . ASP A 1 600 ? 17.746 -19.409 46.332 1.00 88.56 600 ASP A N 1
ATOM 4988 C CA . ASP A 1 600 ? 18.710 -18.325 46.548 1.00 88.56 600 ASP A CA 1
ATOM 4989 C C . ASP A 1 600 ? 19.044 -18.099 48.035 1.00 88.56 600 ASP A C 1
ATOM 4991 O O . ASP A 1 600 ? 20.065 -17.496 48.366 1.00 88.56 600 ASP A O 1
ATOM 4995 N N . LYS A 1 601 ? 18.216 -18.617 48.953 1.00 90.69 601 LYS A N 1
ATOM 4996 C CA . LYS A 1 601 ? 18.428 -18.532 50.411 1.00 90.69 601 LYS A CA 1
ATOM 4997 C C . LYS A 1 601 ? 19.201 -19.712 50.996 1.00 90.69 601 LYS A C 1
ATOM 4999 O O . LYS A 1 601 ? 19.606 -19.639 52.159 1.00 90.69 601 LYS A O 1
ATOM 5004 N N . THR A 1 602 ? 19.396 -20.796 50.245 1.00 85.94 602 THR A N 1
ATOM 5005 C CA . THR A 1 602 ? 20.149 -21.966 50.715 1.00 85.94 602 THR A CA 1
ATOM 5006 C C . THR A 1 602 ? 21.594 -21.949 50.214 1.00 85.94 602 THR A C 1
ATOM 5008 O O . THR A 1 602 ? 21.883 -21.574 49.082 1.00 85.94 602 THR A O 1
ATOM 5011 N N . ASN A 1 603 ? 22.522 -22.396 51.064 1.00 89.62 603 ASN A N 1
ATOM 5012 C CA . ASN A 1 603 ? 23.932 -22.593 50.706 1.00 89.62 603 ASN A CA 1
ATOM 5013 C C . ASN A 1 603 ? 24.265 -24.065 50.401 1.00 89.62 603 ASN A C 1
ATOM 5015 O O . ASN A 1 603 ? 25.415 -24.376 50.104 1.00 89.62 603 ASN A O 1
ATOM 5019 N N . ASP A 1 604 ? 23.290 -24.972 50.511 1.00 93.69 604 ASP A N 1
ATOM 5020 C CA . ASP A 1 604 ? 23.473 -26.393 50.210 1.00 93.69 604 ASP A CA 1
ATOM 5021 C C . ASP A 1 604 ? 23.228 -26.649 48.718 1.00 93.69 604 ASP A C 1
ATOM 5023 O O . ASP A 1 604 ? 22.103 -26.525 48.234 1.00 93.69 604 ASP A O 1
ATOM 5027 N N . GLU A 1 605 ? 24.288 -27.010 47.995 1.00 89.25 605 GLU A N 1
ATOM 5028 C CA . GLU A 1 605 ? 24.242 -27.268 46.551 1.00 89.25 605 GLU A CA 1
ATOM 5029 C C . GLU A 1 605 ? 23.296 -28.415 46.176 1.00 89.25 605 GLU A C 1
ATOM 5031 O O . GLU A 1 605 ? 22.590 -28.316 45.179 1.00 89.25 605 GLU A O 1
ATOM 5036 N N . LYS A 1 606 ? 23.165 -29.457 47.009 1.00 88.62 606 LYS A N 1
ATOM 5037 C CA . LYS A 1 606 ? 22.217 -30.547 46.716 1.00 88.62 606 LYS A CA 1
ATOM 5038 C C . LYS A 1 606 ? 20.773 -30.074 46.802 1.00 88.62 606 LYS A C 1
ATOM 5040 O O . LYS A 1 606 ? 19.914 -30.574 46.089 1.00 88.62 606 LYS A O 1
ATOM 5045 N N . VAL A 1 607 ? 20.501 -29.127 47.696 1.00 86.25 607 VAL A N 1
ATOM 5046 C CA . VAL A 1 607 ? 19.173 -28.527 47.841 1.00 86.25 607 VAL A CA 1
ATOM 5047 C C . VAL A 1 607 ? 18.893 -27.566 46.683 1.00 86.25 607 VAL A C 1
ATOM 5049 O O . VAL A 1 607 ? 17.763 -27.514 46.205 1.00 86.25 607 VAL A O 1
ATOM 5052 N N . LYS A 1 608 ? 19.907 -26.842 46.190 1.00 87.62 608 LYS A N 1
ATOM 5053 C CA . LYS A 1 608 ? 19.766 -26.005 44.989 1.00 87.62 608 LYS A CA 1
ATOM 5054 C C . LYS A 1 608 ? 19.460 -26.825 43.742 1.00 87.62 608 LYS A C 1
ATOM 5056 O O . LYS A 1 608 ? 18.585 -26.417 42.990 1.00 87.62 608 LYS A O 1
ATOM 5061 N N . ASP A 1 609 ? 20.120 -27.967 43.558 1.00 87.94 609 ASP A N 1
ATOM 5062 C CA . ASP A 1 609 ? 19.853 -28.868 42.430 1.00 87.94 609 ASP A CA 1
ATOM 5063 C C . ASP A 1 609 ? 18.398 -29.352 42.430 1.00 87.94 609 ASP A C 1
ATOM 5065 O O . ASP A 1 609 ? 17.742 -29.345 41.391 1.00 87.94 609 ASP A O 1
ATOM 5069 N N . VAL A 1 610 ? 17.861 -29.692 43.608 1.00 90.56 610 VAL A N 1
ATOM 5070 C CA . VAL A 1 610 ? 16.445 -30.060 43.757 1.00 90.56 610 VAL A CA 1
ATOM 5071 C C . VAL A 1 610 ? 15.527 -28.890 43.397 1.00 90.56 610 VAL A C 1
ATOM 5073 O O . VAL A 1 610 ? 14.567 -29.089 42.663 1.00 90.56 610 VAL A O 1
ATOM 5076 N N . TYR A 1 611 ? 15.814 -27.668 43.861 1.00 90.69 611 TYR A N 1
ATOM 5077 C CA . TYR A 1 611 ? 14.992 -26.508 43.500 1.00 90.69 611 TYR A CA 1
ATOM 5078 C C . TYR A 1 611 ? 15.085 -26.136 42.022 1.00 90.69 611 TYR A C 1
ATOM 5080 O O . TYR A 1 611 ? 14.080 -25.718 41.468 1.00 90.69 611 TYR A O 1
ATOM 5088 N N . ASN A 1 612 ? 16.247 -26.280 41.381 1.00 84.62 612 ASN A N 1
ATOM 5089 C CA . ASN A 1 612 ? 16.373 -26.042 39.943 1.00 84.62 612 ASN A CA 1
ATOM 5090 C C . ASN A 1 612 ? 15.491 -27.012 39.155 1.00 84.62 612 ASN A C 1
ATOM 5092 O O . ASN A 1 612 ? 14.762 -26.571 38.282 1.00 84.62 612 ASN A O 1
ATOM 5096 N N . HIS A 1 613 ? 15.485 -28.295 39.528 1.00 88.69 613 HIS A N 1
ATOM 5097 C CA . HIS A 1 613 ? 14.619 -29.279 38.883 1.00 88.69 613 HIS A CA 1
ATOM 5098 C C . HIS A 1 613 ? 13.130 -28.934 39.031 1.00 88.69 613 HIS A C 1
ATOM 5100 O O . HIS A 1 613 ? 12.405 -28.974 38.048 1.00 88.69 613 HIS A O 1
ATOM 5106 N N . VAL A 1 614 ? 12.700 -28.526 40.231 1.00 86.94 614 VAL A N 1
ATOM 5107 C CA . VAL A 1 614 ? 11.312 -28.090 40.468 1.00 86.94 614 VAL A CA 1
ATOM 5108 C C . VAL A 1 614 ? 10.987 -26.812 39.687 1.00 86.94 614 VAL A C 1
ATOM 5110 O O . VAL A 1 614 ? 9.911 -26.700 39.125 1.00 86.94 614 VAL A O 1
ATOM 5113 N N . ILE A 1 615 ? 11.906 -25.845 39.616 1.00 86.75 615 ILE A N 1
ATOM 5114 C CA . ILE A 1 615 ? 11.709 -24.622 38.821 1.00 86.75 615 ILE A CA 1
ATOM 5115 C C . ILE A 1 615 ? 11.543 -24.957 37.335 1.00 86.75 615 ILE A C 1
ATOM 5117 O O . ILE A 1 615 ? 10.672 -24.376 36.695 1.00 86.75 615 ILE A O 1
ATOM 5121 N N . ASP A 1 616 ? 12.358 -25.871 36.806 1.00 84.19 616 ASP A N 1
ATOM 5122 C CA . ASP A 1 616 ? 12.284 -26.292 35.406 1.00 84.19 616 ASP A CA 1
ATOM 5123 C C . ASP A 1 616 ? 10.938 -26.983 35.104 1.00 84.19 616 ASP A C 1
ATOM 5125 O O . ASP A 1 616 ? 10.318 -26.665 34.093 1.00 84.19 616 ASP A O 1
ATOM 5129 N N . GLU A 1 617 ? 10.445 -27.849 36.001 1.00 87.94 617 GLU A N 1
ATOM 5130 C CA . GLU A 1 617 ? 9.130 -28.507 35.867 1.00 87.94 617 GLU A CA 1
ATOM 5131 C C . GLU A 1 617 ? 7.965 -27.497 35.878 1.00 87.94 617 GLU A C 1
ATOM 5133 O O . GLU A 1 617 ? 7.092 -27.540 35.014 1.00 87.94 617 GLU A O 1
ATOM 5138 N N . GLU A 1 618 ? 7.964 -26.536 36.806 1.00 85.88 618 GLU A N 1
ATOM 5139 C CA . GLU A 1 618 ? 6.905 -25.512 36.893 1.00 85.88 618 GLU A CA 1
ATOM 5140 C C . GLU A 1 618 ? 6.966 -24.528 35.704 1.00 85.88 618 GLU A C 1
ATOM 5142 O O . GLU A 1 618 ? 5.950 -23.992 35.258 1.00 85.88 618 GLU A O 1
ATOM 5147 N N . MET A 1 619 ? 8.158 -24.291 35.140 1.00 77.06 619 MET A N 1
ATOM 5148 C CA . MET A 1 619 ? 8.301 -23.534 33.892 1.00 77.06 619 MET A CA 1
ATOM 5149 C C . MET A 1 619 ? 7.732 -24.296 32.688 1.00 77.06 619 MET A C 1
ATOM 5151 O O . MET A 1 619 ? 7.067 -23.674 31.860 1.00 77.06 619 MET A O 1
ATOM 5155 N N . GLU A 1 620 ? 7.945 -25.612 32.605 1.00 85.19 620 GLU A N 1
ATOM 5156 C CA . GLU A 1 620 ? 7.373 -26.468 31.556 1.00 85.19 620 GLU A CA 1
ATOM 5157 C C . GLU A 1 620 ? 5.836 -26.470 31.628 1.00 85.19 620 GLU A C 1
ATOM 5159 O O . GLU A 1 620 ? 5.170 -26.213 30.624 1.00 85.19 620 GLU A O 1
ATOM 5164 N N . HIS A 1 621 ? 5.256 -26.608 32.825 1.00 83.56 621 HIS A N 1
ATOM 5165 C CA . HIS A 1 621 ? 3.805 -26.492 33.017 1.00 83.56 621 HIS A CA 1
ATOM 5166 C C . HIS A 1 621 ? 3.260 -25.109 32.621 1.00 83.56 621 HIS A C 1
ATOM 5168 O O . HIS A 1 621 ? 2.212 -25.007 31.975 1.00 83.56 621 HIS A O 1
ATOM 5174 N N . ALA A 1 622 ? 3.963 -24.023 32.964 1.00 78.69 622 ALA A N 1
ATOM 5175 C CA . ALA A 1 622 ? 3.559 -22.676 32.562 1.00 78.69 622 ALA A CA 1
ATOM 5176 C C . ALA A 1 622 ? 3.542 -22.510 31.030 1.00 78.69 622 ALA A C 1
ATOM 5178 O O . ALA A 1 622 ? 2.647 -21.852 30.490 1.00 78.69 622 ALA A O 1
ATOM 5179 N N . GLU A 1 623 ? 4.506 -23.109 30.325 1.00 76.38 623 GLU A N 1
ATOM 5180 C CA . GLU A 1 623 ? 4.556 -23.130 28.859 1.00 76.38 623 GLU A CA 1
ATOM 5181 C C . GLU A 1 623 ? 3.397 -23.940 28.255 1.00 76.38 623 GLU A C 1
ATOM 5183 O O . GLU A 1 623 ? 2.741 -23.452 27.329 1.00 76.38 623 GLU A O 1
ATOM 5188 N N . GLU A 1 624 ? 3.063 -25.103 28.822 1.00 80.94 624 GLU A N 1
ATOM 5189 C CA . GLU A 1 624 ? 1.913 -25.914 28.397 1.00 80.94 624 GLU A CA 1
ATOM 5190 C C . GLU A 1 624 ? 0.582 -25.153 28.532 1.00 80.94 624 GLU A C 1
ATOM 5192 O O . GLU A 1 624 ? -0.236 -25.132 27.602 1.00 80.94 624 GLU A O 1
ATOM 5197 N N . PHE A 1 625 ? 0.365 -24.459 29.656 1.00 79.31 625 PHE A N 1
ATOM 5198 C CA . PHE A 1 625 ? -0.834 -23.638 29.852 1.00 79.31 625 PHE A CA 1
ATOM 5199 C C . PHE A 1 625 ? -0.874 -22.419 28.921 1.00 79.31 625 PHE A C 1
ATOM 5201 O O . PHE A 1 625 ? -1.947 -22.051 28.431 1.00 79.31 625 PHE A O 1
ATOM 5208 N N . LEU A 1 626 ? 0.274 -21.797 28.635 1.00 72.38 626 LEU A N 1
ATOM 5209 C CA . LEU A 1 626 ? 0.367 -20.693 27.677 1.00 72.38 626 LEU A CA 1
ATOM 5210 C C . LEU A 1 626 ? 0.030 -21.137 26.251 1.00 72.38 626 LEU A C 1
ATOM 5212 O O . LEU A 1 626 ? -0.637 -20.395 25.526 1.00 72.38 626 LEU A O 1
ATOM 5216 N N . ASP A 1 627 ? 0.448 -22.331 25.842 1.00 72.06 627 ASP A N 1
ATOM 5217 C CA . ASP A 1 627 ? 0.106 -22.875 24.529 1.00 72.06 627 ASP A CA 1
ATOM 5218 C C . ASP A 1 627 ? -1.372 -23.280 24.443 1.00 72.06 627 ASP A C 1
ATOM 5220 O O . ASP A 1 627 ? -2.037 -22.969 23.450 1.00 72.06 627 ASP A O 1
ATOM 5224 N N . ALA A 1 628 ? -1.949 -23.844 25.508 1.00 73.44 628 ALA A N 1
ATOM 5225 C CA . ALA A 1 628 ? -3.394 -24.066 25.599 1.00 73.44 628 ALA A CA 1
ATOM 5226 C C . ALA A 1 628 ? -4.194 -22.749 25.515 1.00 73.44 628 ALA A C 1
ATOM 5228 O O . ALA A 1 628 ? -5.217 -22.675 24.824 1.00 73.44 628 ALA A O 1
ATOM 5229 N N . LEU A 1 629 ? -3.706 -21.680 26.154 1.00 68.06 629 LEU A N 1
ATOM 5230 C CA . LEU A 1 629 ? -4.310 -20.348 26.100 1.00 68.06 629 LEU A CA 1
ATOM 5231 C C . LEU A 1 629 ? -4.242 -19.745 24.690 1.00 68.06 629 LEU A C 1
ATOM 5233 O O . LEU A 1 629 ? -5.234 -19.188 24.214 1.00 68.06 629 LEU A O 1
ATOM 5237 N N . LYS A 1 630 ? -3.103 -19.883 23.995 1.00 65.81 630 LYS A N 1
ATOM 5238 C CA . LYS A 1 630 ? -2.959 -19.463 22.590 1.00 65.81 630 LYS A CA 1
ATOM 5239 C C . LYS A 1 630 ? -3.938 -20.204 21.691 1.00 65.81 630 LYS A C 1
ATOM 5241 O O . LYS A 1 630 ? -4.639 -19.550 20.931 1.00 65.81 630 LYS A O 1
ATOM 5246 N N . ASN A 1 631 ? -4.048 -21.524 21.824 1.00 65.06 631 ASN A N 1
ATOM 5247 C CA . ASN A 1 631 ? -4.968 -22.333 21.022 1.00 65.06 631 ASN A CA 1
ATOM 5248 C C . ASN A 1 631 ? -6.441 -21.963 21.283 1.00 65.06 631 ASN A C 1
ATOM 5250 O O . ASN A 1 631 ? -7.232 -21.845 20.348 1.00 65.06 631 ASN A O 1
ATOM 5254 N N . THR A 1 632 ? -6.800 -21.697 22.544 1.00 62.56 632 THR A N 1
ATOM 5255 C CA . THR A 1 632 ? -8.148 -21.241 22.935 1.00 62.56 632 THR A CA 1
ATOM 5256 C C . THR A 1 632 ? -8.464 -19.863 22.345 1.00 62.56 632 THR A C 1
ATOM 5258 O O . THR A 1 632 ? -9.556 -19.632 21.821 1.00 62.56 632 THR A O 1
ATOM 5261 N N . ARG A 1 633 ? -7.486 -18.949 22.356 1.00 50.62 633 ARG A N 1
ATOM 5262 C CA . ARG A 1 633 ? -7.609 -17.630 21.722 1.00 50.62 633 ARG A CA 1
ATOM 5263 C C . ARG A 1 633 ? -7.639 -17.707 20.202 1.00 50.62 633 ARG A C 1
ATOM 5265 O O . ARG A 1 633 ? -8.426 -16.985 19.605 1.00 50.62 633 ARG A O 1
ATOM 5272 N N . GLU A 1 634 ? -6.853 -18.576 19.573 1.00 48.25 634 GLU A N 1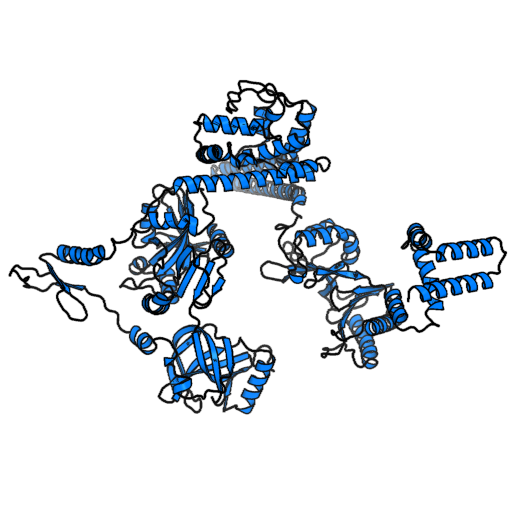
ATOM 5273 C CA . GLU A 1 634 ? -6.869 -18.801 18.122 1.00 48.25 634 GLU A CA 1
ATOM 5274 C C . GLU A 1 634 ? -8.228 -19.349 17.646 1.00 48.25 634 GLU A C 1
ATOM 5276 O O . GLU A 1 634 ? -8.729 -18.918 16.608 1.00 48.25 634 GLU A O 1
ATOM 5281 N N . ALA A 1 635 ? -8.897 -20.185 18.451 1.00 46.44 635 ALA A N 1
ATOM 5282 C CA . ALA A 1 635 ? -10.264 -20.643 18.191 1.00 46.44 635 ALA A CA 1
ATOM 5283 C C . ALA A 1 635 ? -11.320 -19.516 18.300 1.00 46.44 635 ALA A C 1
ATOM 5285 O O . ALA A 1 635 ? -12.280 -19.487 17.529 1.00 46.44 635 ALA A O 1
ATOM 5286 N N . LEU A 1 636 ? -11.130 -18.544 19.202 1.00 41.28 636 LEU A N 1
ATOM 5287 C CA . LEU A 1 636 ? -11.938 -17.312 19.297 1.00 41.28 636 LEU A CA 1
ATOM 5288 C C . LEU A 1 636 ? -11.603 -16.291 18.189 1.00 41.28 636 LEU A C 1
ATOM 5290 O O . LEU A 1 636 ? -12.471 -15.539 17.740 1.00 41.28 636 LEU A O 1
ATOM 5294 N N . PHE A 1 637 ? -10.363 -16.312 17.696 1.00 39.75 637 PHE A N 1
ATOM 5295 C CA . PHE A 1 637 ? -9.874 -15.555 16.540 1.00 39.75 637 PHE A CA 1
ATOM 5296 C C . PHE A 1 637 ? -10.415 -16.068 15.202 1.00 39.75 637 PHE A C 1
ATOM 5298 O O . PHE A 1 637 ? -10.142 -15.451 14.175 1.00 39.75 637 PHE A O 1
ATOM 5305 N N . MET A 1 638 ? -11.258 -17.107 15.182 1.00 42.06 638 MET A N 1
ATOM 5306 C CA . MET A 1 638 ? -11.947 -17.545 13.963 1.00 42.06 638 MET A CA 1
ATOM 5307 C C . MET A 1 638 ? -12.915 -16.481 13.381 1.00 42.06 638 MET A C 1
ATOM 5309 O O . MET A 1 638 ? -13.497 -16.693 12.324 1.00 42.06 638 MET A O 1
ATOM 5313 N N . ASN A 1 639 ? -13.041 -15.304 14.011 1.00 41.66 639 ASN A N 1
ATOM 5314 C CA . ASN A 1 639 ? -13.657 -14.092 13.445 1.00 41.66 639 ASN A CA 1
ATOM 5315 C C . ASN A 1 639 ? -12.673 -13.162 12.687 1.00 41.66 639 ASN A C 1
ATOM 5317 O O . ASN A 1 639 ? -13.086 -12.109 12.204 1.00 41.66 639 ASN A O 1
ATOM 5321 N N . ALA A 1 640 ? -11.386 -13.511 12.565 1.00 43.16 640 ALA A N 1
ATOM 5322 C CA . ALA A 1 640 ? -10.348 -12.693 11.919 1.00 43.16 640 ALA A CA 1
ATOM 5323 C C . ALA A 1 640 ? -10.165 -12.952 10.409 1.00 43.16 640 ALA A C 1
ATOM 5325 O O . ALA A 1 640 ? -9.256 -12.392 9.799 1.00 43.16 640 ALA A O 1
ATOM 5326 N N . TYR A 1 641 ? -11.016 -13.775 9.789 1.00 59.00 641 TYR A N 1
ATOM 5327 C CA . TYR A 1 641 ? -10.902 -14.130 8.365 1.00 59.00 641 TYR A CA 1
ATOM 5328 C C . TYR A 1 641 ? -11.532 -13.118 7.410 1.00 59.00 641 TYR A C 1
ATOM 5330 O O . TYR A 1 641 ? -11.517 -13.327 6.200 1.00 59.00 641 TYR A O 1
ATOM 5338 N N . PHE A 1 642 ? -12.074 -12.015 7.924 1.00 64.81 642 PHE A N 1
ATOM 5339 C CA . PHE A 1 642 ? -12.583 -10.942 7.081 1.00 64.81 642 PHE A CA 1
ATOM 5340 C C . PHE A 1 642 ? -11.422 -10.102 6.518 1.00 64.81 642 PHE A C 1
ATOM 5342 O O . PHE A 1 642 ? -10.429 -9.887 7.220 1.00 64.81 642 PHE A O 1
ATOM 5349 N N . PRO A 1 643 ? -11.525 -9.593 5.277 1.00 77.62 643 PRO A N 1
ATOM 5350 C CA . PRO A 1 643 ? -10.528 -8.705 4.702 1.00 77.62 643 PRO A CA 1
ATOM 5351 C C . PRO A 1 643 ? -10.100 -7.584 5.642 1.00 77.6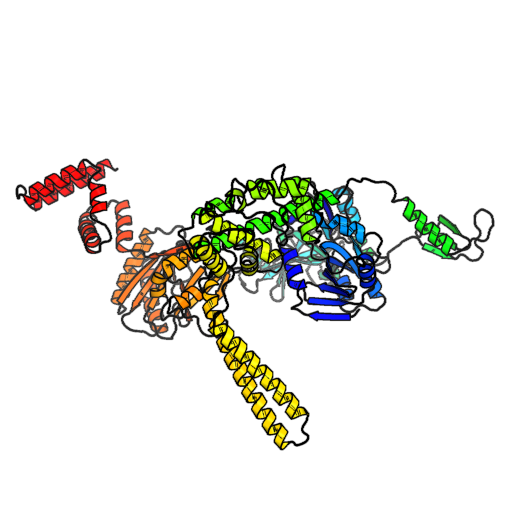2 643 PRO A C 1
ATOM 5353 O O . PRO A 1 643 ? -10.927 -6.829 6.150 1.00 77.62 643 PRO A O 1
ATOM 5356 N N . SER A 1 644 ? -8.788 -7.455 5.829 1.00 74.06 644 SER A N 1
ATOM 5357 C CA . SER A 1 644 ? -8.186 -6.393 6.645 1.00 74.06 644 SER A CA 1
ATOM 5358 C C . SER A 1 644 ? -8.492 -4.985 6.119 1.00 74.06 644 SER A C 1
ATOM 5360 O O . SER A 1 644 ? -8.537 -4.035 6.895 1.00 74.06 644 SER A O 1
ATOM 5362 N N . HIS A 1 645 ? -8.710 -4.848 4.806 1.00 83.44 645 HIS A N 1
ATOM 5363 C CA . HIS A 1 645 ? -9.043 -3.587 4.149 1.00 83.44 645 HIS A CA 1
ATOM 5364 C C . HIS A 1 645 ? -10.146 -3.849 3.110 1.00 83.44 645 HIS A C 1
ATOM 5366 O O . HIS A 1 645 ? -9.865 -3.889 1.909 1.00 83.44 645 HIS A O 1
ATOM 5372 N N . PRO A 1 646 ? -11.404 -4.051 3.542 1.00 84.12 646 PRO A N 1
ATOM 5373 C CA . PRO A 1 646 ? -12.469 -4.573 2.686 1.00 84.12 646 PRO A CA 1
ATOM 5374 C C . PRO A 1 646 ? -12.703 -3.745 1.422 1.00 84.12 646 PRO A C 1
ATOM 5376 O O . PRO A 1 646 ? -12.961 -4.325 0.374 1.00 84.12 646 PRO A O 1
ATOM 5379 N N . ASP A 1 647 ? -12.545 -2.423 1.497 1.00 90.25 647 ASP A N 1
ATOM 5380 C CA . ASP A 1 647 ? -12.809 -1.502 0.384 1.00 90.25 647 ASP A CA 1
ATOM 5381 C C . ASP A 1 647 ? -11.600 -1.300 -0.547 1.00 90.25 647 ASP A C 1
ATOM 5383 O O . ASP A 1 647 ? -11.668 -0.576 -1.544 1.00 90.25 647 ASP A O 1
ATOM 5387 N N . LYS A 1 648 ? -10.459 -1.927 -0.247 1.00 91.56 648 LYS A N 1
ATOM 5388 C CA . LYS A 1 648 ? -9.239 -1.758 -1.033 1.00 91.56 648 LYS A CA 1
ATOM 5389 C C . LYS A 1 648 ? -9.335 -2.512 -2.347 1.00 91.56 648 LYS A C 1
ATOM 5391 O O . LYS A 1 648 ? -9.501 -3.725 -2.348 1.00 91.56 648 LYS A O 1
ATOM 5396 N N . ILE A 1 649 ? -9.149 -1.806 -3.461 1.00 92.94 649 ILE A N 1
ATOM 5397 C CA . ILE A 1 649 ? -9.091 -2.407 -4.799 1.00 92.94 649 ILE A CA 1
ATOM 5398 C C . ILE A 1 649 ? -7.810 -3.237 -4.934 1.00 92.94 649 ILE A C 1
ATOM 5400 O O . ILE A 1 649 ? -6.705 -2.709 -4.803 1.00 92.94 649 ILE A O 1
ATOM 5404 N N . VAL A 1 650 ? -7.971 -4.527 -5.224 1.00 93.00 650 VAL A N 1
ATOM 5405 C CA . VAL A 1 650 ? -6.876 -5.499 -5.363 1.00 93.00 650 VAL A CA 1
ATOM 5406 C C . VAL A 1 650 ? -6.620 -5.847 -6.827 1.00 93.00 650 VAL A C 1
ATOM 5408 O O . VAL A 1 650 ? -5.466 -5.994 -7.218 1.00 93.00 650 VAL A O 1
ATOM 5411 N N . ILE A 1 651 ? -7.673 -5.927 -7.651 1.00 91.62 651 ILE A N 1
ATOM 5412 C CA . ILE A 1 651 ? -7.572 -6.132 -9.105 1.00 91.62 651 ILE A CA 1
ATOM 5413 C C . ILE A 1 651 ? -8.049 -4.843 -9.791 1.00 91.62 651 ILE A C 1
ATOM 5415 O O . ILE A 1 651 ? -9.263 -4.661 -9.949 1.00 91.62 651 ILE A O 1
ATOM 5419 N N . PRO A 1 652 ? -7.138 -3.922 -10.171 1.00 86.12 652 PRO A N 1
ATOM 5420 C CA . PRO A 1 652 ? -7.510 -2.597 -10.667 1.00 86.12 652 PRO A CA 1
ATOM 5421 C C . PRO A 1 652 ? -8.357 -2.630 -11.938 1.00 86.12 652 PRO A C 1
ATOM 5423 O O . PRO A 1 652 ? -9.345 -1.905 -12.026 1.00 86.12 652 PRO A O 1
ATOM 5426 N N . GLU A 1 653 ? -8.013 -3.499 -12.892 1.00 87.12 653 GLU A N 1
ATOM 5427 C CA . GLU A 1 653 ? -8.718 -3.613 -14.177 1.00 87.12 653 GLU A CA 1
ATOM 5428 C C . GLU A 1 653 ? -10.183 -4.033 -13.996 1.00 87.12 653 GLU A C 1
ATOM 5430 O O . GLU A 1 653 ? -11.076 -3.504 -14.656 1.00 87.12 653 GLU A O 1
ATOM 5435 N N . ALA A 1 654 ? -10.440 -4.926 -13.039 1.00 88.12 654 ALA A N 1
ATOM 5436 C CA . ALA A 1 654 ? -11.775 -5.416 -12.706 1.00 88.12 654 ALA A CA 1
ATOM 5437 C C . ALA A 1 654 ? -12.495 -4.573 -11.638 1.00 88.12 654 ALA A C 1
ATOM 5439 O O . ALA A 1 654 ? -13.646 -4.865 -11.311 1.00 88.12 654 ALA A O 1
ATOM 5440 N N . LYS A 1 655 ? -11.812 -3.574 -11.056 1.00 92.75 655 LYS A N 1
ATOM 5441 C CA . LYS A 1 655 ? -12.255 -2.790 -9.889 1.00 92.75 655 LYS A CA 1
ATOM 5442 C C . LYS A 1 655 ? -12.743 -3.658 -8.718 1.00 92.75 655 LYS A C 1
ATOM 5444 O O . LYS A 1 655 ? -13.674 -3.273 -8.018 1.00 92.75 655 LYS A O 1
ATOM 5449 N N . LYS A 1 656 ? -12.133 -4.830 -8.507 1.00 93.12 656 LYS A N 1
ATOM 5450 C CA . LYS A 1 656 ? -12.508 -5.736 -7.408 1.00 93.12 656 LYS A CA 1
ATOM 5451 C C . LYS A 1 656 ? -11.770 -5.384 -6.127 1.00 93.12 656 LYS A C 1
ATOM 5453 O O . LYS A 1 656 ? -10.541 -5.266 -6.138 1.00 93.12 656 LYS A O 1
ATOM 5458 N N . THR A 1 657 ? -12.522 -5.248 -5.043 1.00 95.38 657 THR A N 1
ATOM 5459 C CA . THR A 1 657 ? -12.005 -5.000 -3.693 1.00 95.38 657 THR A CA 1
ATOM 5460 C C . THR A 1 657 ? -11.613 -6.290 -2.962 1.00 95.38 657 THR A C 1
ATOM 5462 O O . THR A 1 657 ? -11.992 -7.379 -3.403 1.00 95.38 657 THR A O 1
ATOM 5465 N N . GLU A 1 658 ? -10.882 -6.198 -1.840 1.00 93.19 658 GLU A N 1
ATOM 5466 C CA . GLU A 1 658 ? -10.593 -7.370 -0.992 1.00 93.19 658 GLU A CA 1
ATOM 5467 C C . GLU A 1 658 ? -11.898 -8.064 -0.565 1.00 93.19 658 GLU A C 1
ATOM 5469 O O . GLU A 1 658 ? -11.989 -9.292 -0.594 1.00 93.19 658 GLU A O 1
ATOM 5474 N N . LYS A 1 659 ? -12.940 -7.283 -0.245 1.00 91.19 659 LYS A N 1
ATOM 5475 C CA . LYS A 1 659 ? -14.274 -7.792 0.092 1.00 91.19 659 LYS A CA 1
ATOM 5476 C C . LYS A 1 659 ? -14.934 -8.526 -1.066 1.00 91.19 659 LYS A C 1
ATOM 5478 O O . LYS A 1 659 ? -15.521 -9.581 -0.849 1.00 91.19 659 LYS A O 1
ATOM 5483 N N . ASP A 1 660 ? -14.830 -8.013 -2.289 1.00 94.12 660 ASP A N 1
ATOM 5484 C CA . ASP A 1 660 ? -15.419 -8.674 -3.459 1.00 94.12 660 ASP A CA 1
ATOM 5485 C C . ASP A 1 660 ? -14.771 -10.032 -3.738 1.00 94.12 660 ASP A C 1
ATOM 5487 O O . ASP A 1 660 ? -15.460 -10.988 -4.095 1.00 94.12 660 ASP A O 1
ATOM 5491 N N . ILE A 1 661 ? -13.447 -10.115 -3.587 1.00 96.06 661 ILE A N 1
ATOM 5492 C CA . ILE A 1 661 ? -12.686 -11.356 -3.774 1.00 96.06 661 ILE A CA 1
ATOM 5493 C C . ILE A 1 661 ? -13.022 -12.351 -2.670 1.00 96.06 661 ILE A C 1
ATOM 5495 O O . ILE A 1 661 ? -13.305 -13.513 -2.960 1.00 96.06 661 ILE A O 1
ATOM 5499 N N . TRP A 1 662 ? -13.039 -11.884 -1.422 1.00 94.75 662 TRP A N 1
ATOM 5500 C CA . TRP A 1 662 ? -13.382 -12.708 -0.273 1.00 94.75 662 TRP A CA 1
ATOM 5501 C C . TRP A 1 662 ? -14.794 -13.280 -0.392 1.00 94.75 662 TRP A C 1
ATOM 5503 O O . TRP A 1 662 ? -14.956 -14.494 -0.321 1.00 94.75 662 TRP A O 1
ATOM 5513 N N . ASN A 1 663 ? -15.790 -12.427 -0.673 1.00 89.69 663 ASN A N 1
ATOM 5514 C CA . ASN A 1 663 ? -17.186 -12.832 -0.864 1.00 89.69 663 ASN A CA 1
ATOM 5515 C C . ASN A 1 663 ? -17.326 -13.832 -2.017 1.00 89.69 663 ASN A C 1
ATOM 5517 O O . ASN A 1 663 ? -18.107 -14.777 -1.929 1.00 89.69 663 ASN A O 1
ATOM 5521 N N . TYR A 1 664 ? -16.588 -13.620 -3.114 1.00 95.88 664 TYR A N 1
ATOM 5522 C CA . TYR A 1 664 ? -16.594 -14.551 -4.236 1.00 95.88 664 TYR A CA 1
ATOM 5523 C C . TYR A 1 664 ? -16.128 -15.936 -3.791 1.00 95.88 664 TYR A C 1
ATOM 5525 O O . TYR A 1 664 ? -16.860 -16.905 -3.985 1.00 95.88 664 TYR A O 1
ATOM 5533 N N . TYR A 1 665 ? -14.949 -16.024 -3.174 1.00 96.56 665 TYR A N 1
ATOM 5534 C CA . TYR A 1 665 ? -14.389 -17.299 -2.748 1.00 96.56 665 TYR A CA 1
ATOM 5535 C C . TYR A 1 665 ? -15.210 -17.958 -1.643 1.00 96.56 665 TYR A C 1
ATOM 5537 O O . TYR A 1 665 ? -15.451 -19.158 -1.722 1.00 96.56 665 TYR A O 1
ATOM 5545 N N . ASP A 1 666 ? -15.732 -17.182 -0.695 1.00 93.06 666 ASP A N 1
ATOM 5546 C CA . ASP A 1 666 ? -16.630 -17.680 0.346 1.00 93.06 666 ASP A CA 1
ATOM 5547 C C . ASP A 1 666 ? -17.904 -18.301 -0.255 1.00 93.06 666 ASP A C 1
ATOM 5549 O O . ASP A 1 666 ? -18.317 -19.388 0.139 1.00 93.06 666 ASP A O 1
ATOM 5553 N N . SER A 1 667 ? -18.460 -17.695 -1.310 1.00 91.50 667 SER A N 1
ATOM 5554 C CA . SER A 1 667 ? -19.654 -18.222 -1.988 1.00 91.50 667 SER A CA 1
ATOM 5555 C C . SER A 1 667 ? -19.427 -19.514 -2.789 1.00 91.50 667 SER A C 1
ATOM 5557 O O . SER A 1 667 ? -20.394 -20.191 -3.140 1.00 91.50 667 SER A O 1
ATOM 5559 N N . ILE A 1 668 ? -18.173 -19.861 -3.113 1.00 94.00 668 ILE A N 1
ATOM 5560 C CA . ILE A 1 668 ? -17.830 -21.023 -3.957 1.00 94.00 668 ILE A CA 1
ATOM 5561 C C . ILE A 1 668 ? -16.856 -22.008 -3.303 1.00 94.00 668 ILE A C 1
ATOM 5563 O O . ILE A 1 668 ? -16.486 -22.994 -3.946 1.00 94.00 668 ILE A O 1
ATOM 5567 N N . LYS A 1 669 ? -16.461 -21.794 -2.042 1.00 94.19 669 LYS A N 1
ATOM 5568 C CA . LYS A 1 669 ? -15.425 -22.587 -1.361 1.00 94.19 669 LYS A CA 1
ATOM 5569 C C . LYS A 1 669 ? -15.730 -24.079 -1.314 1.00 94.19 669 LYS A C 1
ATOM 5571 O O . LYS A 1 669 ? -14.846 -24.874 -1.607 1.00 94.19 669 LYS A O 1
ATOM 5576 N N . GLU A 1 670 ? -16.983 -24.475 -1.087 1.00 92.44 670 GLU A N 1
ATOM 5577 C CA . GLU A 1 670 ? -17.386 -25.891 -1.125 1.00 92.44 670 GLU A CA 1
ATOM 5578 C C . GLU A 1 670 ? -17.172 -26.517 -2.508 1.00 92.44 670 GLU A C 1
ATOM 5580 O O . GLU A 1 670 ? -16.657 -27.628 -2.640 1.00 92.44 670 GLU A O 1
ATOM 5585 N N . LYS A 1 671 ? -17.526 -25.781 -3.567 1.00 93.81 671 LYS A N 1
ATOM 5586 C CA . LYS A 1 671 ? -17.360 -26.242 -4.947 1.00 93.81 671 LYS A CA 1
ATOM 5587 C C . LYS A 1 671 ? -15.886 -26.345 -5.318 1.00 93.81 671 LYS A C 1
ATOM 5589 O O . LYS A 1 671 ? -15.488 -27.300 -5.980 1.00 93.81 671 LYS A O 1
ATOM 5594 N N . MET A 1 672 ? -15.097 -25.358 -4.906 1.00 95.25 672 MET A N 1
ATOM 5595 C CA . MET A 1 672 ? -13.673 -25.274 -5.201 1.00 95.25 672 MET A CA 1
ATOM 5596 C C . MET A 1 672 ? -12.860 -26.307 -4.419 1.00 95.25 672 MET A C 1
ATOM 5598 O O . MET A 1 672 ? -11.925 -26.881 -4.974 1.00 95.25 672 MET A O 1
ATOM 5602 N N . LEU A 1 673 ? -13.257 -26.618 -3.182 1.00 95.44 673 LEU A N 1
ATOM 5603 C CA . LEU A 1 673 ? -12.605 -27.623 -2.343 1.00 95.44 673 LEU A CA 1
ATOM 5604 C C . LEU A 1 673 ? -12.533 -28.996 -3.029 1.00 95.44 673 LEU A C 1
ATOM 5606 O O . LEU A 1 673 ? -11.519 -29.678 -2.911 1.00 95.44 673 LEU A O 1
ATOM 5610 N N . ASN A 1 674 ? -13.542 -29.362 -3.828 1.00 93.94 674 ASN A N 1
ATOM 5611 C CA . ASN A 1 674 ? -13.538 -30.603 -4.615 1.00 93.94 674 ASN A CA 1
ATOM 5612 C C . ASN A 1 674 ? -12.378 -30.699 -5.622 1.00 93.94 674 ASN A C 1
ATOM 5614 O O . ASN A 1 674 ? -12.029 -31.800 -6.036 1.00 93.94 674 ASN A O 1
ATOM 5618 N N . TYR A 1 675 ? -11.797 -29.567 -6.028 1.00 94.56 675 TYR A N 1
ATOM 5619 C CA . TYR A 1 675 ? -10.654 -29.522 -6.941 1.00 94.56 675 TYR A CA 1
ATOM 5620 C C . TYR A 1 675 ? -9.322 -29.398 -6.201 1.00 94.56 675 TYR A C 1
ATOM 5622 O O . TYR A 1 675 ? -8.311 -29.869 -6.711 1.00 94.56 675 TYR A O 1
ATOM 5630 N N . LEU A 1 676 ? -9.313 -28.770 -5.023 1.00 96.12 676 LEU A N 1
ATOM 5631 C CA . LEU A 1 676 ? -8.096 -28.500 -4.252 1.00 96.12 676 LEU A CA 1
ATOM 5632 C C . LEU A 1 676 ? -7.682 -29.675 -3.357 1.00 96.12 676 LEU A C 1
ATOM 5634 O O . LEU A 1 676 ? -6.491 -29.915 -3.164 1.00 96.12 676 LEU A O 1
ATOM 5638 N N . LYS A 1 677 ? -8.659 -30.410 -2.819 1.00 94.44 677 LYS A N 1
ATOM 5639 C CA . LYS A 1 677 ? -8.426 -31.482 -1.851 1.00 94.44 677 LYS A CA 1
ATOM 5640 C C . LYS A 1 677 ? -7.507 -32.563 -2.420 1.00 94.44 677 LYS A C 1
ATOM 5642 O O . LYS A 1 677 ? -7.743 -33.074 -3.510 1.00 94.44 677 LYS A O 1
ATOM 5647 N N . GLY A 1 678 ? -6.495 -32.943 -1.640 1.00 89.81 678 GLY A N 1
ATOM 5648 C CA . GLY A 1 678 ? -5.524 -33.977 -2.010 1.00 89.81 678 GLY A CA 1
ATOM 5649 C C . GLY A 1 678 ? -4.344 -33.501 -2.864 1.00 89.81 678 GLY A C 1
ATOM 5650 O O . GLY A 1 678 ? -3.423 -34.286 -3.074 1.00 89.81 678 GLY A O 1
ATOM 5651 N N . TYR A 1 679 ? -4.319 -32.236 -3.295 1.00 93.44 679 TYR A N 1
ATOM 5652 C CA . TYR A 1 679 ? -3.212 -31.658 -4.060 1.00 93.44 679 TYR A CA 1
ATOM 5653 C C . TYR A 1 679 ? -2.382 -30.686 -3.214 1.00 93.44 679 TYR A C 1
ATOM 5655 O O . TYR A 1 679 ? -2.875 -30.084 -2.257 1.00 93.44 679 TYR A O 1
ATOM 5663 N N . ASP A 1 680 ? -1.120 -30.509 -3.604 1.00 95.44 680 ASP A N 1
ATOM 5664 C CA . ASP A 1 680 ? -0.321 -29.379 -3.138 1.00 95.44 680 ASP A CA 1
ATOM 5665 C C . ASP A 1 680 ? -0.810 -28.111 -3.847 1.00 95.44 680 ASP A C 1
ATOM 5667 O O . ASP A 1 680 ? -1.121 -28.130 -5.039 1.00 95.44 680 ASP A O 1
ATOM 5671 N N . ILE A 1 681 ? -0.897 -27.001 -3.122 1.00 97.25 681 ILE A N 1
ATOM 5672 C CA . ILE A 1 681 ? -1.488 -25.755 -3.602 1.00 97.25 681 ILE A CA 1
ATOM 5673 C C . ILE A 1 681 ? -0.421 -24.669 -3.711 1.00 97.25 681 ILE A C 1
ATOM 5675 O O . ILE A 1 681 ? 0.404 -24.469 -2.823 1.00 97.25 681 ILE A O 1
ATOM 5679 N N . VAL A 1 682 ? -0.468 -23.921 -4.808 1.00 97.38 682 VAL A N 1
ATOM 5680 C CA . VAL A 1 682 ? 0.326 -22.711 -5.012 1.00 97.38 682 VAL A CA 1
ATOM 5681 C C . VAL A 1 682 ? -0.620 -21.520 -5.065 1.00 97.38 682 VAL A C 1
ATOM 5683 O O . VAL A 1 682 ? -1.544 -21.477 -5.872 1.00 97.38 682 VAL A O 1
ATOM 5686 N N . LEU A 1 683 ? -0.404 -20.545 -4.191 1.00 97.31 683 LEU A N 1
ATOM 5687 C CA . LEU A 1 683 ? -1.242 -19.356 -4.093 1.00 97.31 683 LEU A CA 1
ATOM 5688 C C . LEU A 1 683 ? -0.585 -18.188 -4.815 1.00 97.31 683 LEU A C 1
ATOM 5690 O O . LEU A 1 683 ? 0.609 -17.929 -4.645 1.00 97.31 683 LEU A O 1
ATOM 5694 N N . ARG A 1 684 ? -1.379 -17.430 -5.566 1.00 96.81 684 ARG A N 1
ATOM 5695 C CA . ARG A 1 684 ? -0.967 -16.144 -6.125 1.00 96.81 684 ARG A CA 1
ATOM 5696 C C . ARG A 1 684 ? -1.692 -15.025 -5.396 1.00 96.81 684 ARG A C 1
ATOM 5698 O O . ARG A 1 684 ? -2.916 -14.914 -5.467 1.00 96.81 684 ARG A O 1
ATOM 5705 N N . ILE A 1 685 ? -0.925 -14.211 -4.682 1.00 94.44 685 ILE A N 1
ATOM 5706 C CA . ILE A 1 685 ? -1.437 -13.213 -3.738 1.00 94.44 685 ILE A CA 1
ATOM 5707 C C . ILE A 1 685 ? -1.048 -11.825 -4.229 1.00 94.44 685 ILE A C 1
ATOM 5709 O O . ILE A 1 685 ? 0.119 -11.601 -4.542 1.00 94.44 685 ILE A O 1
ATOM 5713 N N . ILE A 1 686 ? -1.983 -10.875 -4.268 1.00 92.56 686 ILE A N 1
ATOM 5714 C CA . ILE A 1 686 ? -1.646 -9.470 -4.534 1.00 92.56 686 ILE A CA 1
ATOM 5715 C C . ILE A 1 686 ? -1.349 -8.756 -3.213 1.00 92.56 686 ILE A C 1
ATOM 5717 O O . ILE A 1 686 ? -2.216 -8.537 -2.363 1.00 92.56 686 ILE A O 1
ATOM 5721 N N . THR A 1 687 ? -0.091 -8.357 -3.054 1.00 89.94 687 THR A N 1
ATOM 5722 C CA . THR A 1 687 ? 0.349 -7.480 -1.966 1.00 89.94 687 THR A CA 1
ATOM 5723 C C . THR A 1 687 ? 0.412 -6.035 -2.440 1.00 89.94 687 THR A C 1
ATOM 5725 O O . THR A 1 687 ? 0.347 -5.744 -3.633 1.00 89.94 687 THR A O 1
ATOM 5728 N N . ASP A 1 688 ? 0.618 -5.116 -1.505 1.00 83.19 688 ASP A N 1
ATOM 5729 C CA . ASP A 1 688 ? 0.827 -3.699 -1.823 1.00 83.19 688 ASP A CA 1
ATOM 5730 C C . ASP A 1 688 ? 2.107 -3.455 -2.644 1.00 83.19 688 ASP A C 1
ATOM 5732 O O . ASP A 1 688 ? 2.224 -2.440 -3.326 1.00 83.19 688 ASP A O 1
ATOM 5736 N N . SER A 1 689 ? 3.044 -4.408 -2.612 1.00 85.19 689 SER A N 1
ATOM 5737 C CA . SER A 1 689 ? 4.279 -4.413 -3.402 1.00 85.19 689 SER A CA 1
ATOM 5738 C C . SER A 1 689 ? 4.126 -5.121 -4.756 1.00 85.19 689 SER A C 1
ATOM 5740 O O . SER A 1 689 ? 5.099 -5.221 -5.501 1.00 85.19 689 SER A O 1
ATOM 5742 N N . GLY A 1 690 ? 2.930 -5.628 -5.074 1.00 86.69 690 GLY A N 1
ATOM 5743 C CA . GLY A 1 690 ? 2.642 -6.406 -6.277 1.00 86.69 690 GLY A CA 1
ATOM 5744 C C . GLY A 1 690 ? 2.331 -7.885 -6.003 1.00 86.69 690 GLY A C 1
ATOM 5745 O O . GLY A 1 690 ? 2.227 -8.306 -4.842 1.00 86.69 690 GLY A O 1
ATOM 5746 N N . PRO A 1 691 ? 2.134 -8.682 -7.068 1.00 90.75 691 PRO A N 1
ATOM 5747 C CA . PRO A 1 691 ? 1.795 -10.092 -6.954 1.00 90.75 691 PRO A CA 1
ATOM 5748 C C . PRO A 1 691 ? 2.987 -10.919 -6.461 1.00 90.75 691 PRO A C 1
ATOM 5750 O O . PRO A 1 691 ? 4.102 -10.781 -6.958 1.00 90.75 691 PRO A O 1
ATOM 5753 N N . ILE A 1 692 ? 2.732 -11.821 -5.519 1.00 93.69 692 ILE A N 1
ATOM 5754 C CA . ILE A 1 692 ? 3.682 -12.821 -5.027 1.00 93.69 692 ILE A CA 1
ATOM 5755 C C . ILE A 1 692 ? 3.120 -14.227 -5.234 1.00 93.69 692 ILE A C 1
ATOM 5757 O O . ILE A 1 692 ? 1.906 -14.417 -5.335 1.00 93.69 692 ILE A O 1
ATOM 5761 N N . ILE A 1 693 ? 4.016 -15.210 -5.279 1.00 95.12 693 ILE A N 1
ATOM 5762 C CA . ILE A 1 693 ? 3.676 -16.631 -5.361 1.00 95.12 693 ILE A CA 1
ATOM 5763 C C . ILE A 1 693 ? 4.091 -17.288 -4.049 1.00 95.12 693 ILE A C 1
ATOM 5765 O O . ILE A 1 693 ? 5.235 -17.141 -3.620 1.00 95.12 693 ILE A O 1
ATOM 5769 N N . VAL A 1 694 ? 3.173 -18.025 -3.430 1.00 94.94 694 VAL A N 1
ATOM 5770 C CA . VAL A 1 694 ? 3.397 -18.733 -2.170 1.00 94.94 694 VAL A CA 1
ATOM 5771 C C . VAL A 1 694 ? 3.152 -20.220 -2.397 1.00 94.94 694 VAL A C 1
ATOM 5773 O O . VAL A 1 694 ? 2.063 -20.619 -2.794 1.00 94.94 694 VAL A O 1
ATOM 5776 N N . ARG A 1 695 ? 4.189 -21.032 -2.178 1.00 93.88 695 ARG A N 1
ATOM 5777 C CA . ARG A 1 695 ? 4.144 -22.500 -2.327 1.00 93.88 695 ARG A CA 1
ATOM 5778 C C . ARG A 1 695 ? 4.153 -23.231 -0.988 1.00 93.88 695 ARG A C 1
ATOM 5780 O O . ARG A 1 695 ? 3.647 -24.343 -0.891 1.00 93.88 695 ARG A O 1
ATOM 5787 N N . HIS A 1 696 ? 4.730 -22.591 0.025 1.00 94.12 696 HIS A N 1
ATOM 5788 C CA . HIS A 1 696 ? 4.910 -23.159 1.349 1.00 94.12 696 HIS A CA 1
ATOM 5789 C C . HIS A 1 696 ? 4.164 -22.331 2.384 1.00 94.12 696 HIS A C 1
ATOM 5791 O O . HIS A 1 696 ? 4.142 -21.100 2.301 1.00 94.12 696 HIS A O 1
ATOM 5797 N N . ASP A 1 697 ? 3.581 -23.007 3.365 1.00 89.00 697 ASP A N 1
ATOM 5798 C CA . ASP A 1 697 ? 3.016 -22.362 4.537 1.00 89.00 697 ASP A CA 1
ATOM 5799 C C . ASP A 1 697 ? 4.154 -21.686 5.320 1.00 89.00 697 ASP A C 1
ATOM 5801 O O . ASP A 1 697 ? 5.083 -22.367 5.754 1.00 89.00 697 ASP A O 1
ATOM 5805 N N . PRO A 1 698 ? 4.135 -20.356 5.516 1.00 79.69 698 PRO A N 1
ATOM 5806 C CA . PRO A 1 698 ? 5.224 -19.656 6.187 1.00 79.69 698 PRO A CA 1
ATOM 5807 C C . PRO A 1 698 ? 5.373 -20.053 7.662 1.00 79.69 698 PRO A C 1
ATOM 5809 O O . PRO A 1 698 ? 6.424 -19.782 8.239 1.00 79.69 698 PRO A O 1
ATOM 5812 N N . LYS A 1 699 ? 4.351 -20.669 8.278 1.00 81.56 699 LYS A N 1
ATOM 5813 C CA . LYS A 1 699 ? 4.427 -21.165 9.658 1.00 81.56 699 LYS A CA 1
ATOM 5814 C C . LYS A 1 699 ? 5.125 -22.523 9.742 1.00 81.56 699 LYS A C 1
ATOM 5816 O O . LYS A 1 699 ? 5.931 -22.721 10.643 1.00 81.56 699 LYS A O 1
ATOM 5821 N N . THR A 1 700 ? 4.814 -23.448 8.832 1.00 87.31 700 THR A N 1
ATOM 5822 C CA . THR A 1 700 ? 5.302 -24.840 8.911 1.00 87.31 700 THR A CA 1
ATOM 5823 C C . THR A 1 700 ? 6.471 -25.131 7.969 1.00 87.31 700 THR A C 1
ATOM 5825 O O . THR A 1 700 ? 7.227 -26.067 8.199 1.00 87.31 700 THR A O 1
ATOM 5828 N N . GLY A 1 701 ? 6.639 -24.339 6.907 1.00 90.75 701 GLY A N 1
ATOM 5829 C CA . GLY A 1 701 ? 7.589 -24.588 5.820 1.00 90.75 701 GLY A CA 1
ATOM 5830 C C . GLY A 1 701 ? 7.154 -25.689 4.844 1.00 90.75 701 GLY A C 1
ATOM 5831 O O . GLY A 1 701 ? 7.852 -25.941 3.863 1.00 90.75 701 GLY A O 1
ATOM 5832 N N . GLU A 1 702 ? 6.012 -26.336 5.080 1.00 92.38 702 GLU A N 1
ATOM 5833 C CA . GLU A 1 702 ? 5.488 -27.418 4.242 1.00 92.38 702 GLU A CA 1
ATOM 5834 C C . GLU A 1 702 ? 4.720 -26.881 3.029 1.00 92.38 702 GLU A C 1
ATOM 5836 O O . GLU A 1 702 ? 4.286 -25.729 3.020 1.00 92.38 702 GLU A O 1
ATOM 5841 N N . ASN A 1 703 ? 4.531 -27.712 1.997 1.00 94.38 703 ASN A N 1
ATOM 5842 C CA . ASN A 1 703 ? 3.654 -27.372 0.870 1.00 94.38 703 ASN A CA 1
ATOM 5843 C C . ASN A 1 703 ? 2.233 -27.086 1.370 1.00 94.38 703 ASN A C 1
ATOM 5845 O O . ASN A 1 703 ? 1.713 -27.796 2.233 1.00 94.38 703 ASN A O 1
ATOM 5849 N N . ILE A 1 704 ? 1.593 -26.057 0.815 1.00 96.19 704 ILE A N 1
ATOM 5850 C CA . ILE A 1 704 ? 0.232 -25.690 1.213 1.00 96.19 704 ILE A CA 1
ATOM 5851 C C . ILE A 1 704 ? -0.733 -26.794 0.779 1.00 96.19 704 ILE A C 1
ATOM 5853 O O . ILE A 1 704 ? -0.717 -27.215 -0.374 1.00 96.19 704 ILE A O 1
ATOM 5857 N N . LYS A 1 705 ? -1.612 -27.224 1.685 1.00 95.81 705 LYS A N 1
ATOM 5858 C CA . LYS A 1 705 ? -2.704 -28.159 1.395 1.00 95.81 705 LYS A CA 1
ATOM 5859 C C . LYS A 1 705 ? -4.022 -27.566 1.864 1.00 95.81 705 LYS A C 1
ATOM 5861 O O . LYS A 1 705 ? -4.071 -26.936 2.916 1.00 95.81 705 LYS A O 1
ATOM 5866 N N . ILE A 1 706 ? -5.071 -27.765 1.071 1.00 96.25 706 ILE A N 1
ATOM 5867 C CA . ILE A 1 706 ? -6.427 -27.300 1.378 1.00 96.25 706 ILE A CA 1
ATOM 5868 C C . ILE A 1 706 ? -7.364 -28.503 1.279 1.00 96.25 706 ILE A C 1
ATOM 5870 O O . ILE A 1 706 ? -7.808 -28.862 0.190 1.00 96.25 706 ILE A O 1
ATOM 5874 N N . ASN A 1 707 ? -7.606 -29.171 2.410 1.00 95.50 707 ASN A N 1
ATOM 5875 C CA . ASN A 1 707 ? -8.382 -30.412 2.476 1.00 95.50 707 ASN A CA 1
ATOM 5876 C C . ASN A 1 707 ? -9.752 -30.237 3.134 1.00 95.50 707 ASN A C 1
ATOM 5878 O O . ASN A 1 707 ? -10.643 -31.065 2.904 1.00 95.50 707 ASN A O 1
ATOM 5882 N N . THR A 1 708 ? -9.919 -29.178 3.924 1.00 95.00 708 THR A N 1
ATOM 5883 C CA . THR A 1 708 ? -11.178 -28.811 4.573 1.00 95.00 708 THR A CA 1
ATOM 5884 C C . THR A 1 708 ? -11.580 -27.366 4.262 1.00 95.00 708 THR A C 1
ATOM 5886 O O . THR A 1 708 ? -10.839 -26.613 3.626 1.00 95.00 708 THR A O 1
ATOM 5889 N N . ILE A 1 709 ? -12.786 -26.979 4.683 1.00 90.50 709 ILE A N 1
ATOM 5890 C CA . ILE A 1 709 ? -13.269 -25.598 4.552 1.00 90.50 709 ILE A CA 1
ATOM 5891 C C . ILE A 1 709 ? -12.471 -24.666 5.464 1.00 90.50 709 ILE A C 1
ATOM 5893 O O . ILE A 1 709 ? -12.157 -23.551 5.070 1.00 90.50 709 ILE A O 1
ATOM 5897 N N . GLU A 1 710 ? -12.066 -25.146 6.634 1.00 85.56 710 GLU A N 1
ATOM 5898 C CA . GLU A 1 710 ? -11.230 -24.405 7.575 1.00 85.56 710 GLU A CA 1
ATOM 5899 C C . GLU A 1 710 ? -9.843 -24.123 6.979 1.00 85.56 710 GLU A C 1
ATOM 5901 O O . GLU A 1 710 ? -9.352 -22.997 7.076 1.00 85.56 710 GLU A O 1
ATOM 5906 N N . ASP A 1 711 ? -9.241 -25.101 6.285 1.00 91.88 711 ASP A N 1
ATOM 5907 C CA . ASP A 1 711 ? -7.998 -24.874 5.537 1.00 91.88 711 ASP A CA 1
ATOM 5908 C C . ASP A 1 711 ? -8.193 -23.802 4.457 1.00 91.88 711 ASP A C 1
ATOM 5910 O O . ASP A 1 711 ? -7.315 -22.971 4.232 1.00 91.88 711 ASP A O 1
ATOM 5914 N N . PHE A 1 712 ? -9.338 -23.817 3.768 1.00 94.19 712 PHE A N 1
ATOM 5915 C CA . PHE A 1 712 ? -9.647 -22.850 2.718 1.00 94.19 712 PHE A CA 1
ATOM 5916 C C . PHE A 1 712 ? -9.798 -21.438 3.296 1.00 94.19 712 PHE A C 1
ATOM 5918 O O . PHE A 1 712 ? -9.171 -20.494 2.809 1.00 94.19 712 PHE A O 1
ATOM 5925 N N . ASP A 1 713 ? -10.589 -21.299 4.360 1.00 88.31 713 ASP A N 1
ATOM 5926 C CA . ASP A 1 713 ? -10.875 -20.027 5.028 1.00 88.31 713 ASP A CA 1
ATOM 5927 C C . ASP A 1 713 ? -9.605 -19.408 5.630 1.00 88.31 713 ASP A C 1
ATOM 5929 O O . ASP A 1 713 ? -9.423 -18.192 5.573 1.00 88.31 713 ASP A O 1
ATOM 5933 N N . ARG A 1 714 ? -8.654 -20.238 6.082 1.00 88.56 714 ARG A N 1
ATOM 5934 C CA . ARG A 1 714 ? -7.323 -19.791 6.519 1.00 88.56 714 ARG A CA 1
ATOM 5935 C C . ARG A 1 714 ? -6.571 -19.003 5.440 1.00 88.56 714 ARG A C 1
ATOM 5937 O O . ARG A 1 714 ? -5.806 -18.093 5.768 1.00 88.56 714 ARG A O 1
ATOM 5944 N N . TRP A 1 715 ? -6.758 -19.350 4.168 1.00 92.12 715 TRP A N 1
ATOM 5945 C CA . TRP A 1 715 ? -6.092 -18.693 3.041 1.00 92.12 715 TRP A CA 1
ATOM 5946 C C . TRP A 1 715 ? -6.972 -17.646 2.348 1.00 92.12 715 TRP A C 1
ATOM 5948 O O . TRP A 1 715 ? -6.440 -16.728 1.723 1.00 92.12 715 TRP A O 1
ATOM 5958 N N . ASN A 1 716 ? -8.298 -17.712 2.481 1.00 92.31 716 ASN A N 1
ATOM 5959 C CA . ASN A 1 716 ? -9.209 -16.729 1.902 1.00 92.31 716 ASN A CA 1
ATOM 5960 C C . ASN A 1 716 ? -9.252 -15.426 2.722 1.00 92.31 716 ASN A C 1
ATOM 5962 O O . ASN A 1 716 ? -10.139 -15.209 3.538 1.00 92.31 716 ASN A O 1
ATOM 5966 N N . ASN A 1 717 ? -8.311 -14.520 2.461 1.00 88.50 717 ASN A N 1
ATOM 5967 C CA . ASN A 1 717 ? -8.221 -13.206 3.117 1.00 88.50 717 ASN A CA 1
ATOM 5968 C C . ASN A 1 717 ? -8.596 -12.023 2.200 1.00 88.50 717 ASN A C 1
ATOM 5970 O O . ASN A 1 717 ? -8.288 -10.873 2.509 1.00 88.50 717 ASN A O 1
ATOM 5974 N N . GLY A 1 718 ? -9.187 -12.295 1.031 1.00 91.69 718 GLY A N 1
ATOM 5975 C CA . GLY A 1 718 ? -9.500 -11.279 0.018 1.00 91.69 718 GLY A CA 1
ATOM 5976 C C . GLY A 1 718 ? -8.319 -10.830 -0.856 1.00 91.69 718 GLY A C 1
ATOM 5977 O O . GLY A 1 718 ? -8.515 -10.052 -1.786 1.00 91.69 718 GLY A O 1
ATOM 5978 N N . ARG A 1 719 ? -7.096 -11.325 -0.611 1.00 93.94 719 ARG A N 1
ATOM 5979 C CA . ARG A 1 719 ? -5.893 -11.016 -1.415 1.00 93.94 719 ARG A CA 1
ATOM 5980 C C . ARG A 1 719 ? -5.314 -12.200 -2.171 1.00 93.94 719 ARG A C 1
ATOM 5982 O O . ARG A 1 719 ? -4.514 -11.994 -3.087 1.00 93.94 719 ARG A O 1
ATOM 5989 N N . VAL A 1 720 ? -5.687 -13.422 -1.801 1.00 96.31 720 VAL A N 1
ATOM 5990 C CA . VAL A 1 720 ? -5.409 -14.610 -2.612 1.00 96.31 720 VAL A CA 1
ATOM 5991 C C . VAL A 1 720 ? -6.290 -14.537 -3.851 1.00 96.31 720 VAL A C 1
ATOM 5993 O O . VAL A 1 720 ? -7.510 -14.642 -3.759 1.00 96.31 720 VAL A O 1
ATOM 5996 N N . ILE A 1 721 ? -5.670 -14.304 -5.007 1.00 96.50 721 ILE A N 1
ATOM 5997 C CA . ILE A 1 721 ? -6.395 -14.150 -6.267 1.00 96.50 721 ILE A CA 1
ATOM 5998 C C . ILE A 1 721 ? -6.455 -15.461 -7.017 1.00 96.50 721 ILE A C 1
ATOM 6000 O O . ILE A 1 721 ? -7.521 -15.799 -7.511 1.00 96.50 721 ILE A O 1
ATOM 6004 N N . GLU A 1 722 ? -5.351 -16.206 -7.083 1.00 97.62 722 GLU A N 1
ATOM 6005 C CA . GLU A 1 722 ? -5.312 -17.476 -7.805 1.00 97.62 722 GLU A CA 1
ATOM 6006 C C . GLU A 1 722 ? -4.911 -18.628 -6.879 1.00 97.62 722 GLU A C 1
ATOM 6008 O O . GLU A 1 722 ? -3.941 -18.518 -6.131 1.00 97.62 722 GLU A O 1
ATOM 6013 N N . PHE A 1 723 ? -5.622 -19.747 -6.977 1.00 98.00 723 PHE A N 1
ATOM 6014 C CA . PHE A 1 723 ? -5.269 -21.030 -6.383 1.00 98.00 723 PHE A CA 1
ATOM 6015 C C . PHE A 1 723 ? -4.837 -21.947 -7.517 1.00 98.00 723 PHE A C 1
ATOM 6017 O O . PHE A 1 723 ? -5.601 -22.180 -8.451 1.00 98.00 723 PHE A O 1
ATOM 6024 N N . HIS A 1 724 ? -3.617 -22.456 -7.452 1.00 97.50 724 HIS A N 1
ATOM 6025 C CA . HIS A 1 724 ? -3.047 -23.360 -8.443 1.00 97.50 724 HIS A CA 1
ATOM 6026 C C . HIS A 1 724 ? -2.837 -24.732 -7.815 1.00 97.50 724 HIS A C 1
ATOM 6028 O O . HIS A 1 724 ? -2.402 -24.827 -6.672 1.00 97.50 724 HIS A O 1
ATOM 6034 N N . ARG A 1 725 ? -3.134 -25.791 -8.565 1.00 95.31 725 ARG A N 1
ATOM 6035 C CA . ARG A 1 725 ? -2.862 -27.177 -8.173 1.00 95.31 725 ARG A CA 1
ATOM 6036 C C . ARG A 1 725 ? -1.471 -27.541 -8.649 1.00 95.31 725 ARG A C 1
ATOM 6038 O O . ARG A 1 725 ? -1.181 -27.371 -9.830 1.00 95.31 725 ARG A O 1
ATOM 6045 N N . ALA A 1 726 ? -0.626 -28.013 -7.747 1.00 94.88 726 ALA A N 1
ATOM 6046 C CA . ALA A 1 726 ? 0.694 -28.534 -8.047 1.00 94.88 726 ALA A CA 1
ATOM 6047 C C . ALA A 1 726 ? 0.689 -30.063 -8.040 1.00 94.88 726 ALA A C 1
ATOM 6049 O O . ALA A 1 726 ? -0.027 -30.689 -7.257 1.00 94.88 726 ALA A O 1
ATOM 6050 N N . ILE A 1 727 ? 1.514 -30.660 -8.902 1.00 92.25 727 ILE A N 1
ATOM 6051 C CA . ILE A 1 727 ? 1.688 -32.114 -8.937 1.00 92.25 727 ILE A CA 1
ATOM 6052 C C . ILE A 1 727 ? 2.530 -32.535 -7.723 1.00 92.25 727 ILE A C 1
ATOM 6054 O O . ILE A 1 727 ? 3.706 -32.157 -7.655 1.00 92.25 727 ILE A O 1
ATOM 6058 N N . PRO A 1 728 ? 1.963 -33.309 -6.778 1.00 86.50 728 PRO A N 1
ATOM 6059 C CA . PRO A 1 728 ? 2.573 -33.535 -5.468 1.00 86.50 728 PRO A CA 1
ATOM 6060 C C . PRO A 1 728 ? 3.639 -34.637 -5.473 1.00 86.50 728 PRO A C 1
ATOM 6062 O O . PRO A 1 728 ? 4.333 -34.828 -4.477 1.00 86.50 728 PRO A O 1
ATOM 6065 N N . SER A 1 729 ? 3.765 -35.410 -6.556 1.00 90.62 729 SER A N 1
ATOM 6066 C CA . SER A 1 729 ? 4.700 -36.536 -6.638 1.00 90.62 729 SER A CA 1
ATOM 6067 C C . SER A 1 729 ? 5.186 -36.782 -8.070 1.00 90.62 729 SER A C 1
ATOM 6069 O O . SER A 1 729 ? 4.721 -36.138 -9.008 1.00 90.62 729 SER A O 1
ATOM 6071 N N . SER A 1 730 ? 6.128 -37.711 -8.257 1.00 91.75 730 SER A N 1
ATOM 6072 C CA . SER A 1 730 ? 6.559 -38.146 -9.594 1.00 91.75 730 SER A CA 1
ATOM 6073 C C . SER A 1 730 ? 5.493 -38.962 -10.333 1.00 91.75 730 SER A C 1
ATOM 6075 O O . SER A 1 730 ? 5.680 -39.283 -11.500 1.00 91.75 730 SER A O 1
ATOM 6077 N N . LYS A 1 731 ? 4.385 -39.303 -9.667 1.00 94.88 731 LYS A N 1
ATOM 6078 C CA . LYS A 1 731 ? 3.209 -39.939 -10.253 1.00 94.88 731 LYS A CA 1
ATOM 6079 C C . LYS A 1 731 ? 1.989 -39.030 -10.163 1.00 94.88 731 LYS A C 1
ATOM 6081 O O . LYS A 1 731 ? 1.850 -38.257 -9.211 1.00 94.88 731 LYS A O 1
ATOM 6086 N N . THR A 1 732 ? 1.103 -39.129 -11.147 1.00 94.75 732 THR A N 1
ATOM 6087 C CA . THR A 1 732 ? -0.135 -38.353 -11.183 1.00 94.75 732 THR A CA 1
ATOM 6088 C C . THR A 1 732 ? -1.270 -39.110 -11.857 1.00 94.75 732 THR A C 1
ATOM 6090 O O . THR A 1 732 ? -1.049 -39.903 -12.768 1.00 94.75 732 THR A O 1
ATOM 6093 N N . ASP A 1 733 ? -2.491 -38.842 -11.413 1.00 95.06 733 ASP A N 1
ATOM 6094 C CA . ASP A 1 733 ? -3.746 -39.218 -12.059 1.00 95.06 733 ASP A CA 1
ATOM 6095 C C . ASP A 1 733 ? -4.391 -38.032 -12.802 1.00 95.06 733 ASP A C 1
ATOM 6097 O O . ASP A 1 733 ? -5.522 -38.134 -13.273 1.00 95.06 733 ASP A O 1
ATOM 6101 N N . LEU A 1 734 ? -3.693 -36.897 -12.904 1.00 95.75 734 LEU A N 1
ATOM 6102 C CA . LEU A 1 734 ? -4.201 -35.664 -13.486 1.00 95.75 734 LEU A CA 1
ATOM 6103 C C . LEU A 1 734 ? -3.201 -35.105 -14.495 1.00 95.75 734 LEU A C 1
ATOM 6105 O O . LEU A 1 734 ? -2.091 -34.713 -14.142 1.00 95.75 734 LEU A O 1
ATOM 6109 N N . LEU A 1 735 ? -3.633 -34.998 -15.746 1.00 97.19 735 LEU A N 1
ATOM 6110 C CA . LEU A 1 735 ? -2.921 -34.263 -16.785 1.00 97.19 735 LEU A CA 1
ATOM 6111 C C . LEU A 1 735 ? -3.653 -32.958 -17.081 1.00 97.19 735 LEU A C 1
ATOM 6113 O O . LEU A 1 735 ? -4.848 -32.812 -16.800 1.00 97.19 735 LEU A O 1
ATOM 6117 N N . TRP A 1 736 ? -2.945 -32.008 -17.677 1.00 97.38 736 TRP A N 1
ATOM 6118 C CA . TRP A 1 736 ? -3.568 -30.793 -18.172 1.00 97.38 736 TRP A CA 1
ATOM 6119 C C . TRP A 1 736 ? -2.878 -30.238 -19.409 1.00 97.38 736 TRP A C 1
ATOM 6121 O O . TRP A 1 736 ? -1.700 -30.502 -19.650 1.00 97.38 736 TRP A O 1
ATOM 6131 N N . ILE A 1 737 ? -3.635 -29.444 -20.161 1.00 97.81 737 ILE A N 1
ATOM 6132 C CA . ILE A 1 737 ? -3.177 -28.681 -21.321 1.00 97.81 737 ILE A CA 1
ATOM 6133 C C . ILE A 1 737 ? -3.673 -27.246 -21.152 1.00 97.81 737 ILE A C 1
ATOM 6135 O O . ILE A 1 737 ? -4.870 -27.033 -20.932 1.00 97.81 737 ILE A O 1
ATOM 6139 N N . ASP A 1 738 ? -2.761 -26.284 -21.251 1.00 97.00 738 ASP A N 1
ATOM 6140 C CA . ASP A 1 738 ? -3.069 -24.857 -21.297 1.00 97.00 738 ASP A CA 1
ATOM 6141 C C . ASP A 1 738 ? -3.097 -24.383 -22.756 1.00 97.00 738 ASP A C 1
ATOM 6143 O O . ASP A 1 738 ? -2.153 -24.590 -23.519 1.00 97.00 738 ASP A O 1
ATOM 6147 N N . PHE A 1 739 ? -4.222 -23.817 -23.173 1.00 96.12 739 PHE A N 1
ATOM 6148 C CA . PHE A 1 739 ? -4.458 -23.335 -24.526 1.00 96.12 739 PHE A CA 1
ATOM 6149 C C . PHE A 1 739 ? -4.309 -21.819 -24.528 1.00 96.12 739 PHE A C 1
ATOM 6151 O O . PHE A 1 739 ? -5.192 -21.118 -24.028 1.00 96.12 739 PHE A O 1
ATOM 6158 N N . ASP A 1 740 ? -3.255 -21.319 -25.171 1.00 93.12 740 ASP A N 1
ATOM 6159 C CA . ASP A 1 740 ? -2.941 -19.891 -25.267 1.00 93.12 740 ASP A CA 1
ATOM 6160 C C . ASP A 1 740 ? -3.159 -19.367 -26.702 1.00 93.12 740 ASP A C 1
ATOM 6162 O O . ASP A 1 740 ? -2.215 -19.305 -27.498 1.00 93.12 740 ASP A O 1
ATOM 6166 N N . PRO A 1 741 ? -4.394 -18.991 -27.085 1.00 92.06 741 PRO A N 1
ATOM 6167 C CA . PRO A 1 741 ? -4.691 -18.454 -28.408 1.00 92.06 741 PRO A CA 1
ATOM 6168 C C . PRO A 1 741 ? -4.324 -16.967 -28.537 1.00 92.06 741 PRO A C 1
ATOM 6170 O O . PRO A 1 741 ? -4.604 -16.143 -27.652 1.00 92.06 741 PRO A O 1
ATOM 6173 N N . HIS A 1 742 ? -3.780 -16.584 -29.696 1.00 87.25 742 HIS A N 1
ATOM 6174 C CA . HIS A 1 742 ? -3.623 -15.176 -30.068 1.00 87.25 742 HIS A CA 1
ATOM 6175 C C . HIS A 1 742 ? -4.984 -14.476 -30.305 1.00 87.25 742 HIS A C 1
ATOM 6177 O O . HIS A 1 742 ? -6.020 -15.124 -30.433 1.00 87.25 742 HIS A O 1
ATOM 6183 N N . GLU A 1 743 ? -5.008 -13.137 -30.347 1.00 79.69 743 GLU A N 1
ATOM 6184 C CA . GLU A 1 743 ? -6.243 -12.328 -30.451 1.00 79.69 743 GLU A CA 1
ATOM 6185 C C . GLU A 1 743 ? -7.060 -12.599 -31.714 1.00 79.69 743 GLU A C 1
ATOM 6187 O O . GLU A 1 743 ? -8.275 -12.423 -31.709 1.00 79.69 743 GLU A O 1
ATOM 6192 N N . GLU A 1 744 ? -6.395 -13.039 -32.778 1.00 77.25 744 GLU A N 1
ATOM 6193 C CA . GLU A 1 744 ? -6.996 -13.266 -34.093 1.00 77.25 744 GLU A CA 1
ATOM 6194 C C . GLU A 1 744 ? -7.489 -14.711 -34.287 1.00 77.25 744 GLU A C 1
ATOM 6196 O O . GLU A 1 744 ? -8.011 -15.035 -35.352 1.00 77.25 744 GLU A O 1
ATOM 6201 N N . TYR A 1 745 ? -7.338 -15.588 -33.285 1.00 82.44 745 TYR A N 1
ATOM 6202 C CA . TYR A 1 745 ? -7.721 -16.997 -33.397 1.00 82.44 745 TYR A CA 1
ATOM 6203 C C . TYR A 1 745 ? -9.237 -17.187 -33.219 1.00 82.44 745 TYR A C 1
ATOM 6205 O O . TYR A 1 745 ? -9.813 -16.757 -32.213 1.00 82.44 745 TYR A O 1
ATOM 6213 N N . ASP A 1 746 ? -9.902 -17.847 -34.175 1.00 82.50 746 ASP A N 1
ATOM 6214 C CA . ASP A 1 746 ? -11.348 -18.088 -34.100 1.00 82.50 746 ASP A CA 1
ATOM 6215 C C . ASP A 1 746 ? -11.659 -19.131 -33.015 1.00 82.50 746 ASP A C 1
ATOM 6217 O O . ASP A 1 746 ? -11.095 -20.225 -32.983 1.00 82.50 746 ASP A O 1
ATOM 6221 N N . LYS A 1 747 ? -12.611 -18.815 -32.129 1.00 83.00 747 LYS A N 1
ATOM 6222 C CA . LYS A 1 747 ? -13.088 -19.732 -31.081 1.00 83.00 747 LYS A CA 1
ATOM 6223 C C . LYS A 1 747 ? -13.579 -21.072 -31.634 1.00 83.00 747 LYS A C 1
ATOM 6225 O O . LYS A 1 747 ? -13.500 -22.070 -30.923 1.00 83.00 747 LYS A O 1
ATOM 6230 N N . LYS A 1 748 ? -14.098 -21.098 -32.864 1.00 80.06 748 LYS A N 1
ATOM 6231 C CA . LYS A 1 748 ? -14.520 -22.326 -33.553 1.00 80.06 748 LYS A CA 1
ATOM 6232 C C . LYS A 1 748 ? -13.369 -23.294 -33.734 1.00 80.06 748 LYS A C 1
ATOM 6234 O O . LYS A 1 748 ? -13.495 -24.463 -33.378 1.00 80.06 748 LYS A O 1
ATOM 6239 N N . ASP A 1 749 ? -12.255 -22.782 -34.238 1.00 84.94 749 ASP A N 1
ATOM 6240 C CA . ASP A 1 749 ? -11.072 -23.586 -34.500 1.00 84.94 749 ASP A CA 1
ATOM 6241 C C . ASP A 1 749 ? -10.523 -24.130 -33.181 1.00 84.94 749 ASP A C 1
ATOM 6243 O O . ASP A 1 749 ? -10.254 -25.323 -33.082 1.00 84.94 749 ASP A O 1
ATOM 6247 N N . ILE A 1 750 ? -10.504 -23.308 -32.123 1.00 90.12 750 ILE A N 1
ATOM 6248 C CA . ILE A 1 750 ? -10.102 -23.742 -30.775 1.00 90.12 750 ILE A CA 1
ATOM 6249 C C . ILE A 1 750 ? -10.944 -24.932 -30.294 1.00 90.12 750 ILE A C 1
ATOM 6251 O O . ILE A 1 750 ? -10.390 -25.934 -29.850 1.00 90.12 750 ILE A O 1
ATOM 6255 N N . PHE A 1 751 ? -12.276 -24.857 -30.385 1.00 89.00 751 PHE A N 1
ATOM 6256 C CA . PHE A 1 751 ? -13.142 -25.948 -29.919 1.00 89.00 751 PHE A CA 1
ATOM 6257 C C . PHE A 1 751 ? -13.059 -27.200 -30.789 1.00 89.00 751 PHE A C 1
ATOM 6259 O O . PHE A 1 751 ? -13.148 -28.312 -30.262 1.00 89.00 751 PHE A O 1
ATOM 6266 N N . LYS A 1 752 ? -12.837 -27.039 -32.096 1.00 86.69 752 LYS A N 1
ATOM 6267 C CA . LYS A 1 752 ? -12.555 -28.159 -32.994 1.00 86.69 752 LYS A CA 1
ATOM 6268 C C . LYS A 1 752 ? -11.275 -28.883 -32.574 1.00 86.69 752 LYS A C 1
ATOM 6270 O O . LYS A 1 752 ? -11.303 -30.095 -32.390 1.00 86.69 752 LYS A O 1
ATOM 6275 N N . ILE A 1 753 ? -10.201 -28.133 -32.337 1.00 92.06 753 ILE A N 1
ATOM 6276 C CA . ILE A 1 753 ? -8.904 -28.658 -31.888 1.00 92.06 753 ILE A CA 1
ATOM 6277 C C . ILE A 1 753 ? -9.035 -29.336 -30.521 1.00 92.06 753 ILE A C 1
ATOM 6279 O O . ILE A 1 753 ? -8.526 -30.433 -30.328 1.00 92.06 753 ILE A O 1
ATOM 6283 N N . MET A 1 754 ? -9.751 -28.727 -29.571 1.00 94.38 754 MET A N 1
ATOM 6284 C CA . MET A 1 754 ? -10.007 -29.349 -28.267 1.00 94.38 754 MET A CA 1
ATOM 6285 C C . MET A 1 754 ? -10.754 -30.674 -28.393 1.00 94.38 754 MET A C 1
ATOM 6287 O O . MET A 1 754 ? -10.426 -31.609 -27.674 1.00 94.38 754 MET A O 1
ATOM 6291 N N . SER A 1 755 ? -11.729 -30.760 -29.302 1.00 90.06 755 SER A N 1
ATOM 6292 C CA . SER A 1 755 ? -12.479 -31.999 -29.538 1.00 90.06 755 SER A CA 1
ATOM 6293 C C . SER A 1 755 ? -11.575 -33.098 -30.112 1.00 90.06 755 SER A C 1
ATOM 6295 O O . SER A 1 755 ? -11.651 -34.241 -29.676 1.00 90.06 755 SER A O 1
ATOM 6297 N N . GLU A 1 756 ? -10.682 -32.744 -31.042 1.00 92.94 756 GLU A N 1
ATOM 6298 C CA . GLU A 1 756 ? -9.689 -33.663 -31.618 1.00 92.94 756 GLU A CA 1
ATOM 6299 C C . GLU A 1 756 ? -8.678 -34.146 -30.563 1.00 92.94 756 GLU A C 1
ATOM 6301 O O . GLU A 1 756 ? -8.410 -35.342 -30.458 1.00 92.94 756 GLU A O 1
ATOM 6306 N N . ILE A 1 757 ? -8.175 -33.238 -29.717 1.00 95.62 757 ILE A N 1
ATOM 6307 C CA . ILE A 1 757 ? -7.315 -33.584 -28.574 1.00 95.62 757 ILE A CA 1
ATOM 6308 C C . ILE A 1 757 ? -8.050 -34.515 -27.607 1.00 95.62 757 ILE A C 1
ATOM 6310 O O . ILE A 1 757 ? -7.463 -35.484 -27.132 1.00 95.62 757 ILE A O 1
ATOM 6314 N N . GLU A 1 758 ? -9.321 -34.243 -27.302 1.00 94.69 758 GLU A N 1
ATOM 6315 C CA . GLU A 1 758 ? -10.119 -35.064 -26.391 1.00 94.69 758 GLU A CA 1
ATOM 6316 C C . GLU A 1 758 ? -10.250 -36.511 -26.895 1.00 94.69 758 GLU A C 1
ATOM 6318 O O . GLU A 1 758 ? -10.128 -37.448 -26.104 1.00 94.69 758 GLU A O 1
ATOM 6323 N N . GLU A 1 759 ? -10.460 -36.702 -28.200 1.00 92.50 759 GLU A N 1
ATOM 6324 C CA . GLU A 1 759 ? -10.502 -38.021 -28.844 1.00 92.50 759 GLU A CA 1
ATOM 6325 C C . GLU A 1 759 ? -9.140 -38.727 -28.761 1.00 92.50 759 GLU A C 1
ATOM 6327 O O . GLU A 1 759 ? -9.051 -39.831 -28.222 1.00 92.50 759 GLU A O 1
ATOM 6332 N N . GLN A 1 760 ? -8.061 -38.050 -29.168 1.00 94.56 760 GLN A N 1
ATOM 6333 C CA . GLN A 1 760 ? -6.702 -38.604 -29.114 1.00 94.56 760 GLN A CA 1
ATOM 6334 C C . GLN A 1 760 ? -6.285 -38.990 -27.691 1.00 94.56 760 GLN A C 1
ATOM 6336 O O . GLN A 1 760 ? -5.678 -40.038 -27.468 1.00 94.56 760 GLN A O 1
ATOM 6341 N N . VAL A 1 761 ? -6.627 -38.173 -26.697 1.00 96.38 761 VAL A N 1
ATOM 6342 C CA . VAL A 1 761 ? -6.318 -38.462 -25.294 1.00 96.38 761 VAL A CA 1
ATOM 6343 C C . VAL A 1 761 ? -7.099 -39.683 -24.800 1.00 96.38 761 VAL A C 1
ATOM 6345 O O . VAL A 1 761 ? -6.517 -40.517 -24.110 1.00 96.38 761 VAL A O 1
ATOM 6348 N N . LYS A 1 762 ? -8.381 -39.833 -25.157 1.00 95.12 762 LYS A N 1
ATOM 6349 C CA . LYS A 1 762 ? -9.185 -41.012 -24.778 1.00 95.12 762 LYS A CA 1
ATOM 6350 C C . LYS A 1 762 ? -8.671 -42.310 -25.401 1.00 95.12 762 LYS A C 1
ATOM 6352 O O . LYS A 1 762 ? -8.784 -43.355 -24.765 1.00 95.12 762 LYS A O 1
ATOM 6357 N N . ASP A 1 763 ? -8.102 -42.240 -26.600 1.00 94.62 763 ASP A N 1
ATOM 6358 C CA . ASP A 1 763 ? -7.547 -43.408 -27.290 1.00 94.62 763 ASP A CA 1
ATOM 6359 C C . ASP A 1 763 ? -6.190 -43.852 -26.722 1.00 94.62 763 ASP A C 1
ATOM 6361 O O . ASP A 1 763 ? -5.848 -45.035 -26.786 1.00 94.62 763 ASP A O 1
ATOM 6365 N N . ASN A 1 764 ? -5.417 -42.922 -26.149 1.00 95.50 764 ASN A N 1
ATOM 6366 C CA . ASN A 1 764 ? -4.045 -43.179 -25.698 1.00 95.50 764 ASN A CA 1
ATOM 6367 C C . ASN A 1 764 ? -3.888 -43.258 -24.168 1.00 95.50 764 ASN A C 1
ATOM 6369 O O . ASN A 1 764 ? -2.899 -43.810 -23.687 1.00 95.50 764 ASN A O 1
ATOM 6373 N N . PHE A 1 765 ? -4.850 -42.756 -23.390 1.00 96.56 765 PHE A N 1
ATOM 6374 C CA . PHE A 1 765 ? -4.823 -42.783 -21.926 1.00 96.56 765 PHE A CA 1
ATOM 6375 C C . PHE A 1 765 ? -6.061 -43.476 -21.341 1.00 96.56 765 PHE A C 1
ATOM 6377 O O . PHE A 1 765 ? -7.161 -43.383 -21.881 1.00 96.56 765 PHE A O 1
ATOM 6384 N N . ASP A 1 766 ? -5.918 -44.122 -20.175 1.00 95.94 766 ASP A N 1
ATOM 6385 C CA . ASP A 1 766 ? -7.066 -44.667 -19.432 1.00 95.94 766 ASP A CA 1
ATOM 6386 C C . ASP A 1 766 ? -7.806 -43.552 -18.676 1.00 95.94 766 ASP A C 1
ATOM 6388 O O . ASP A 1 766 ? -7.660 -43.358 -17.465 1.00 95.94 766 ASP A O 1
ATOM 6392 N N . VAL A 1 767 ? -8.572 -42.769 -19.431 1.00 97.19 767 VAL A N 1
ATOM 6393 C CA . VAL A 1 767 ? -9.285 -41.581 -18.959 1.00 97.19 767 VAL A CA 1
ATOM 6394 C C . VAL A 1 767 ? -10.508 -41.964 -18.116 1.00 97.19 767 VAL A C 1
ATOM 6396 O O . VAL A 1 767 ? -11.341 -42.788 -18.500 1.00 97.19 767 VAL A O 1
ATOM 6399 N N . ASN A 1 768 ? -10.640 -41.316 -16.961 1.00 96.31 768 ASN A N 1
ATOM 6400 C CA . ASN A 1 768 ? -11.841 -41.292 -16.130 1.00 96.31 768 ASN A CA 1
ATOM 6401 C C . ASN A 1 768 ? -12.808 -40.186 -16.586 1.00 96.31 768 ASN A C 1
ATOM 6403 O O . ASN A 1 768 ? -13.969 -40.457 -16.885 1.00 96.31 768 ASN A O 1
ATOM 6407 N N . LYS A 1 769 ? -12.327 -38.938 -16.662 1.00 95.81 769 LYS A N 1
ATOM 6408 C CA . LYS A 1 769 ? -13.103 -37.785 -17.146 1.00 95.81 769 LYS A CA 1
ATOM 6409 C C . LYS A 1 769 ? -12.197 -36.700 -17.725 1.00 95.81 769 LYS A C 1
ATOM 6411 O O . LYS A 1 769 ? -11.041 -36.587 -17.324 1.00 95.81 769 LYS A O 1
ATOM 6416 N N . ILE A 1 770 ? -12.739 -35.879 -18.621 1.00 95.75 770 ILE A N 1
ATOM 6417 C CA . ILE A 1 770 ? -12.082 -34.677 -19.150 1.00 95.75 770 ILE A CA 1
ATOM 6418 C C . ILE A 1 770 ? -12.982 -33.482 -18.853 1.00 95.75 770 ILE A C 1
ATOM 6420 O O . ILE A 1 770 ? -14.195 -33.552 -19.043 1.00 95.75 770 ILE A O 1
ATOM 6424 N N . GLU A 1 771 ? -12.397 -32.403 -18.346 1.00 95.38 771 GLU A N 1
ATOM 6425 C CA . GLU A 1 771 ? -13.105 -31.165 -18.031 1.00 95.38 771 GLU A CA 1
ATOM 6426 C C . GLU A 1 771 ? -12.347 -29.977 -18.618 1.00 95.38 771 GLU A C 1
ATOM 6428 O O . GLU A 1 771 ? -11.140 -29.843 -18.423 1.00 95.38 771 GLU A O 1
ATOM 6433 N N . THR A 1 772 ? -13.056 -29.085 -19.304 1.00 95.44 772 THR A N 1
ATOM 6434 C CA . THR A 1 772 ? -12.456 -27.909 -19.942 1.00 95.44 772 THR A CA 1
ATOM 6435 C C . THR A 1 772 ? -13.000 -26.632 -19.331 1.00 95.44 772 THR A C 1
ATOM 6437 O O . THR A 1 772 ? -14.186 -26.534 -19.015 1.00 95.44 772 THR A O 1
ATOM 6440 N N . PHE A 1 773 ? -12.137 -25.636 -19.163 1.00 95.31 773 PHE A N 1
ATOM 6441 C CA . PHE A 1 773 ? -12.462 -24.383 -18.500 1.00 95.31 773 PHE A CA 1
ATOM 6442 C C . PHE A 1 773 ? -11.952 -23.181 -19.295 1.00 95.31 773 PHE A C 1
ATOM 6444 O O . PHE A 1 773 ? -10.855 -23.194 -19.840 1.00 95.31 773 PHE A O 1
ATOM 6451 N N . SER A 1 774 ? -12.738 -22.104 -19.327 1.00 94.19 774 SER A N 1
ATOM 6452 C CA . SER A 1 774 ? -12.278 -20.783 -19.772 1.00 94.19 774 SER A CA 1
ATOM 6453 C C . SER A 1 774 ? -11.446 -20.167 -18.663 1.00 94.19 774 SER A C 1
ATOM 6455 O O . SER A 1 774 ? -11.957 -20.012 -17.557 1.00 94.19 774 SER A O 1
ATOM 6457 N N . THR A 1 775 ? -10.242 -19.692 -18.975 1.00 92.75 775 THR A N 1
ATOM 6458 C CA . THR A 1 775 ? -9.300 -19.080 -18.015 1.00 92.75 775 THR A CA 1
ATOM 6459 C C . THR A 1 775 ? -9.724 -17.698 -17.487 1.00 92.75 775 THR A C 1
ATOM 6461 O O . THR A 1 775 ? -8.960 -17.030 -16.784 1.00 92.75 775 THR A O 1
ATOM 6464 N N . GLY A 1 776 ? -10.889 -17.195 -17.899 1.00 86.31 776 GLY A N 1
ATOM 6465 C CA . GLY A 1 776 ? -11.319 -15.819 -17.634 1.00 86.31 776 GLY A CA 1
ATOM 6466 C C . GLY A 1 776 ? -10.561 -14.767 -18.459 1.00 86.31 776 GLY A C 1
ATOM 6467 O O . GLY A 1 776 ? -10.832 -13.576 -18.315 1.00 86.31 776 GLY A O 1
ATOM 6468 N N . GLY A 1 777 ? -9.628 -15.196 -19.315 1.00 87.44 777 GLY A N 1
ATOM 6469 C CA . GLY A 1 777 ? -8.996 -14.403 -20.367 1.00 87.44 777 GLY A CA 1
ATOM 6470 C C . GLY A 1 777 ? -9.379 -14.941 -21.747 1.00 87.44 777 GLY A C 1
ATOM 6471 O O . GLY A 1 777 ? -10.545 -15.245 -22.000 1.00 87.44 777 GLY A O 1
ATOM 6472 N N . ARG A 1 778 ? -8.388 -15.062 -22.637 1.00 89.00 778 ARG A N 1
ATOM 6473 C CA . ARG A 1 778 ? -8.553 -15.679 -23.965 1.00 89.00 778 ARG A CA 1
ATOM 6474 C C . ARG A 1 778 ? -8.281 -17.185 -23.978 1.00 89.00 778 ARG A C 1
ATOM 6476 O O . ARG A 1 778 ? -8.803 -17.863 -24.855 1.00 89.00 778 ARG A O 1
ATOM 6483 N N . GLY A 1 779 ? -7.486 -17.678 -23.029 1.00 93.56 779 GLY A N 1
ATOM 6484 C CA . GLY A 1 779 ? -7.051 -19.070 -22.983 1.00 93.56 779 GLY A CA 1
ATOM 6485 C C . GLY A 1 779 ? -8.035 -20.024 -22.325 1.00 93.56 779 GLY A C 1
ATOM 6486 O O . GLY A 1 779 ? -9.044 -19.610 -21.733 1.00 93.56 779 GLY A O 1
ATOM 6487 N N . TYR A 1 780 ? -7.706 -21.306 -22.390 1.00 95.81 780 TYR A N 1
ATOM 6488 C CA . TYR A 1 780 ? -8.516 -22.390 -21.849 1.00 95.81 780 TYR A CA 1
ATOM 6489 C C . TYR A 1 780 ? -7.634 -23.435 -21.175 1.00 95.81 780 TYR A C 1
ATOM 6491 O O . TYR A 1 780 ? -6.527 -23.681 -21.623 1.00 95.81 780 TYR A O 1
ATOM 6499 N N . HIS A 1 781 ? -8.148 -24.099 -20.147 1.00 97.25 781 HIS A N 1
ATOM 6500 C CA . HIS A 1 781 ? -7.494 -25.259 -19.549 1.00 97.25 781 HIS A CA 1
ATOM 6501 C C . HIS A 1 781 ? -8.307 -26.512 -19.840 1.00 97.25 781 HIS A C 1
ATOM 6503 O O . HIS A 1 781 ? -9.525 -26.507 -19.662 1.00 97.25 781 HIS A O 1
ATOM 6509 N N . MET A 1 782 ? -7.648 -27.596 -20.231 1.00 97.19 782 MET A N 1
ATOM 6510 C CA . MET A 1 782 ? -8.242 -28.930 -20.275 1.00 97.19 782 MET A CA 1
ATOM 6511 C C . MET A 1 782 ? -7.597 -29.786 -19.196 1.00 97.19 782 MET A C 1
ATOM 6513 O O . MET A 1 782 ? -6.390 -29.989 -19.226 1.00 97.19 782 MET A O 1
ATOM 6517 N N . PHE A 1 783 ? -8.396 -30.287 -18.261 1.00 97.00 783 PHE A N 1
ATOM 6518 C CA . PHE A 1 783 ? -7.982 -31.231 -17.230 1.00 97.00 783 PHE A CA 1
ATOM 6519 C C . PHE A 1 783 ? -8.414 -32.638 -17.618 1.00 97.00 783 PHE A C 1
ATOM 6521 O O . PHE A 1 783 ? -9.583 -32.876 -17.915 1.00 97.00 783 PHE A O 1
ATOM 6528 N N . ILE A 1 784 ? -7.470 -33.570 -17.586 1.00 97.50 784 ILE A N 1
ATOM 6529 C CA . ILE A 1 784 ? -7.653 -34.965 -17.978 1.00 97.50 784 ILE A CA 1
ATOM 6530 C C . ILE A 1 784 ? -7.403 -35.813 -16.735 1.00 97.50 784 ILE A C 1
ATOM 6532 O O . ILE A 1 784 ? -6.271 -35.940 -16.275 1.00 97.50 784 ILE A O 1
ATOM 6536 N N . TYR A 1 785 ? -8.466 -36.378 -16.180 1.00 96.25 785 TYR A N 1
ATOM 6537 C CA . TYR A 1 785 ? -8.406 -37.236 -15.004 1.00 96.25 785 TYR A CA 1
ATOM 6538 C C . TYR A 1 785 ? -8.296 -38.687 -15.460 1.00 96.25 785 TYR A C 1
ATOM 6540 O O . TYR A 1 785 ? -9.143 -39.157 -16.220 1.00 96.25 785 TYR A O 1
ATOM 6548 N N . LEU A 1 786 ? -7.282 -39.397 -14.987 1.00 97.00 786 LEU A N 1
ATOM 6549 C CA . LEU A 1 786 ? -6.981 -40.787 -15.308 1.00 97.00 786 LEU A CA 1
ATOM 6550 C C . LEU A 1 786 ? -7.607 -41.732 -14.275 1.00 97.00 786 LEU A C 1
ATOM 6552 O O . LEU A 1 786 ? -7.896 -41.341 -13.145 1.00 97.00 786 LEU A O 1
ATOM 6556 N N . LYS A 1 787 ? -7.832 -42.996 -14.650 1.00 96.25 787 LYS A N 1
ATOM 6557 C CA . LYS A 1 787 ? -8.304 -44.034 -13.713 1.00 96.25 787 LYS A CA 1
ATOM 6558 C C . LYS A 1 787 ? -7.194 -44.586 -12.819 1.00 96.25 787 LYS A C 1
ATOM 6560 O O . LYS A 1 787 ? -7.485 -45.152 -11.767 1.00 96.25 787 LYS A O 1
ATOM 6565 N N . SER A 1 788 ? -5.939 -44.443 -13.237 1.00 95.00 788 SER A N 1
ATOM 6566 C CA . SER A 1 788 ? -4.758 -44.902 -12.509 1.00 95.00 788 SER A CA 1
ATOM 6567 C C . SER A 1 788 ? -3.619 -43.898 -12.630 1.00 95.00 788 SER A C 1
ATOM 6569 O O . SER A 1 788 ? -3.468 -43.262 -13.672 1.00 95.00 788 SER A O 1
ATOM 6571 N N . GLU A 1 789 ? -2.789 -43.811 -11.594 1.00 96.25 789 GLU A N 1
ATOM 6572 C CA . GLU A 1 789 ? -1.592 -42.973 -11.615 1.00 96.25 789 GLU A CA 1
ATOM 6573 C C . GLU A 1 789 ? -0.559 -43.460 -12.644 1.00 96.25 789 GLU A C 1
ATOM 6575 O O . GLU A 1 789 ? -0.290 -44.659 -12.761 1.00 96.25 789 GLU A O 1
ATOM 6580 N N . ILE A 1 790 ? 0.078 -42.512 -13.323 1.00 96.75 790 ILE A N 1
ATOM 6581 C CA . ILE A 1 790 ? 1.177 -42.710 -14.275 1.00 96.75 790 ILE A CA 1
ATOM 6582 C C . ILE A 1 790 ? 2.382 -41.861 -13.855 1.00 96.75 790 ILE A C 1
ATOM 6584 O O . ILE A 1 790 ? 2.223 -40.861 -13.154 1.00 96.75 790 ILE A O 1
ATOM 6588 N N . ASP A 1 791 ? 3.593 -42.259 -14.251 1.00 97.12 791 ASP A N 1
ATOM 6589 C CA . ASP A 1 791 ? 4.777 -41.415 -14.080 1.00 97.12 791 ASP A CA 1
ATOM 6590 C C . ASP A 1 791 ? 4.617 -40.104 -14.868 1.00 97.12 791 ASP A C 1
ATOM 6592 O O . ASP A 1 791 ? 4.223 -40.105 -16.034 1.00 97.12 791 ASP A O 1
ATOM 6596 N N . VAL A 1 792 ? 4.876 -38.972 -14.216 1.00 96.12 792 VAL A N 1
ATOM 6597 C CA . VAL A 1 792 ? 4.580 -37.642 -14.764 1.00 96.12 792 VAL A CA 1
ATOM 6598 C C . VAL A 1 792 ? 5.421 -37.352 -16.006 1.00 96.12 792 VAL A C 1
ATOM 6600 O O . VAL A 1 792 ? 4.910 -36.757 -16.954 1.00 96.12 792 VAL A O 1
ATOM 6603 N N . ASP A 1 793 ? 6.685 -37.779 -16.034 1.00 94.12 793 ASP A N 1
ATOM 6604 C CA . ASP A 1 793 ? 7.566 -37.533 -17.177 1.00 94.12 793 ASP A CA 1
ATOM 6605 C C . ASP A 1 793 ? 7.173 -38.416 -18.369 1.00 94.12 793 ASP A C 1
ATOM 6607 O O . ASP A 1 793 ? 7.185 -37.956 -19.515 1.00 94.12 793 ASP A O 1
ATOM 6611 N N . GLU A 1 794 ? 6.766 -39.663 -18.107 1.00 95.38 794 GLU A N 1
ATOM 6612 C CA . GLU A 1 794 ? 6.203 -40.561 -19.121 1.00 95.38 794 GLU A CA 1
ATOM 6613 C C . GLU A 1 794 ? 4.902 -39.996 -19.704 1.00 95.38 794 GLU A C 1
ATOM 6615 O O . GLU A 1 794 ? 4.773 -39.870 -20.924 1.00 95.38 794 GLU A O 1
ATOM 6620 N N . ALA A 1 795 ? 3.977 -39.569 -18.843 1.00 95.25 795 ALA A N 1
ATOM 6621 C CA . ALA A 1 795 ? 2.705 -38.991 -19.256 1.00 95.25 795 ALA A CA 1
ATOM 6622 C C . ALA A 1 795 ? 2.888 -37.696 -20.049 1.00 95.25 795 ALA A C 1
ATOM 6624 O O . ALA A 1 795 ? 2.250 -37.507 -21.083 1.00 95.25 795 ALA A O 1
ATOM 6625 N N . ARG A 1 796 ? 3.797 -36.817 -19.608 1.00 96.62 796 ARG A N 1
ATOM 6626 C CA . ARG A 1 796 ? 4.133 -35.585 -20.326 1.00 96.62 796 ARG A CA 1
ATOM 6627 C C . ARG A 1 796 ? 4.727 -35.886 -21.695 1.00 96.62 796 ARG A C 1
ATOM 6629 O O . ARG A 1 796 ? 4.373 -35.216 -22.660 1.00 96.62 796 ARG A O 1
ATOM 6636 N N . LYS A 1 797 ? 5.634 -36.862 -21.792 1.00 96.62 797 LYS A N 1
ATOM 6637 C CA . LYS A 1 797 ? 6.254 -37.258 -23.062 1.00 96.62 797 LYS A CA 1
ATOM 6638 C C . LYS A 1 797 ? 5.213 -37.791 -24.043 1.00 96.62 797 LYS A C 1
ATOM 6640 O O . LYS A 1 797 ? 5.235 -37.400 -25.207 1.00 96.62 797 LYS A O 1
ATOM 6645 N N . GLU A 1 798 ? 4.313 -38.647 -23.572 1.00 96.81 798 GLU A N 1
ATOM 6646 C CA . GLU A 1 798 ? 3.259 -39.221 -24.406 1.00 96.81 798 GLU A CA 1
ATOM 6647 C C . GLU A 1 798 ? 2.243 -38.160 -24.833 1.00 96.81 798 GLU A C 1
ATOM 6649 O O . GLU A 1 798 ? 1.939 -38.033 -26.017 1.00 96.81 798 GLU A O 1
ATOM 6654 N N . LEU A 1 799 ? 1.809 -37.305 -23.904 1.00 97.75 799 LEU A N 1
ATOM 6655 C CA . LEU A 1 799 ? 0.925 -36.189 -24.223 1.00 97.75 799 LEU A CA 1
ATOM 6656 C C . LEU A 1 799 ? 1.586 -35.227 -25.220 1.00 97.75 799 LEU A C 1
ATOM 6658 O O . LEU A 1 799 ? 0.945 -34.801 -26.173 1.00 97.75 799 LEU A O 1
ATOM 6662 N N . LYS A 1 800 ? 2.884 -34.931 -25.062 1.00 97.50 800 LYS A N 1
ATOM 6663 C CA . LYS A 1 800 ? 3.633 -34.087 -26.004 1.00 97.50 800 LYS A CA 1
ATOM 6664 C C . LYS A 1 800 ? 3.629 -34.667 -27.414 1.00 97.50 800 LYS A C 1
ATOM 6666 O O . LYS A 1 800 ? 3.417 -33.909 -28.352 1.00 97.50 800 LYS A O 1
ATOM 6671 N N . ARG A 1 801 ? 3.838 -35.982 -27.551 1.00 97.31 801 ARG A N 1
ATOM 6672 C CA . ARG A 1 801 ? 3.795 -36.684 -28.842 1.00 97.31 801 ARG A CA 1
ATOM 6673 C C . ARG A 1 801 ? 2.439 -36.489 -29.526 1.00 97.31 801 ARG A C 1
ATOM 6675 O O . ARG A 1 801 ? 2.412 -36.105 -30.687 1.00 97.31 801 ARG A O 1
ATOM 6682 N N . LEU A 1 802 ? 1.336 -36.683 -28.796 1.00 97.06 802 LEU A N 1
ATOM 6683 C CA . LEU A 1 802 ? -0.019 -36.485 -29.330 1.00 97.06 802 LEU A CA 1
ATOM 6684 C C . LEU A 1 802 ? -0.266 -35.037 -29.763 1.00 97.06 802 LEU A C 1
ATOM 6686 O O . LEU A 1 802 ? -0.818 -34.789 -30.831 1.00 97.06 802 LEU A O 1
ATOM 6690 N N . LEU A 1 803 ? 0.157 -34.068 -28.946 1.00 97.38 803 LEU A N 1
ATOM 6691 C CA . LEU A 1 803 ? -0.015 -32.653 -29.277 1.00 97.38 803 LEU A CA 1
ATOM 6692 C C . LEU A 1 803 ? 0.864 -32.226 -30.460 1.00 97.38 803 LEU A C 1
ATOM 6694 O O . LEU A 1 803 ? 0.448 -31.357 -31.218 1.00 97.38 803 LEU A O 1
ATOM 6698 N N . ASP A 1 804 ? 2.040 -32.832 -30.640 1.00 95.69 804 ASP A N 1
ATOM 6699 C CA . ASP A 1 804 ? 2.900 -32.608 -31.808 1.00 95.69 804 ASP A CA 1
ATOM 6700 C C . ASP A 1 804 ? 2.258 -33.141 -33.089 1.00 95.69 804 ASP A C 1
ATOM 6702 O O . ASP A 1 804 ? 2.216 -32.425 -34.084 1.00 95.69 804 ASP A O 1
ATOM 6706 N N . GLU A 1 805 ? 1.667 -34.336 -33.047 1.00 94.25 805 GLU A N 1
ATOM 6707 C CA . GLU A 1 805 ? 0.933 -34.908 -34.184 1.00 94.25 805 GLU A CA 1
ATOM 6708 C C . GLU A 1 805 ? -0.264 -34.039 -34.593 1.00 94.25 805 GLU A C 1
ATOM 6710 O O . GLU A 1 805 ? -0.507 -33.823 -35.780 1.00 94.25 805 GLU A O 1
ATOM 6715 N N . ILE A 1 806 ? -0.988 -33.478 -33.621 1.00 93.12 806 ILE A N 1
ATOM 6716 C CA . ILE A 1 806 ? -2.067 -32.519 -33.892 1.00 93.12 806 ILE A CA 1
ATOM 6717 C C . ILE A 1 806 ? -1.487 -31.214 -34.449 1.00 93.12 806 ILE A C 1
ATOM 6719 O O . ILE A 1 806 ? -1.978 -30.696 -35.448 1.00 93.12 806 ILE A O 1
ATOM 6723 N N . SER A 1 807 ? -0.417 -30.691 -33.853 1.00 93.19 807 SER A N 1
ATOM 6724 C CA . SER A 1 807 ? 0.242 -29.464 -34.308 1.00 93.19 807 SER A CA 1
ATOM 6725 C C . SER A 1 807 ? 0.728 -29.559 -35.758 1.00 93.19 807 SER A C 1
ATOM 6727 O O . SER A 1 807 ? 0.615 -28.586 -36.495 1.00 93.19 807 SER A O 1
ATOM 6729 N N . GLU A 1 808 ? 1.215 -30.721 -36.200 1.00 91.56 808 GLU A N 1
ATOM 6730 C CA . GLU A 1 808 ? 1.631 -30.960 -37.590 1.00 91.56 808 GLU A CA 1
ATOM 6731 C C . GLU A 1 808 ? 0.461 -30.895 -38.590 1.00 91.56 808 GLU A C 1
ATOM 6733 O O . GLU A 1 808 ? 0.661 -30.537 -39.753 1.00 91.56 808 GLU A O 1
ATOM 6738 N N . ASN A 1 809 ? -0.765 -31.189 -38.143 1.00 90.56 809 ASN A N 1
ATOM 6739 C CA . ASN A 1 809 ? -1.974 -31.152 -38.970 1.00 90.56 809 ASN A CA 1
ATOM 6740 C C . ASN A 1 809 ? -2.642 -29.768 -39.028 1.00 90.56 809 ASN A C 1
ATOM 6742 O O . ASN A 1 809 ? -3.567 -29.567 -39.820 1.00 90.56 809 ASN A O 1
ATOM 6746 N N . HIS A 1 810 ? -2.182 -28.804 -38.224 1.00 89.88 810 HIS A N 1
ATOM 6747 C CA . HIS A 1 810 ? -2.786 -27.477 -38.111 1.00 89.88 810 HIS A CA 1
ATOM 6748 C C . HIS A 1 810 ? -1.717 -26.376 -38.172 1.00 89.88 810 HIS A C 1
ATOM 6750 O O . HIS A 1 810 ? -1.012 -26.126 -37.200 1.00 89.88 810 HIS A O 1
ATOM 6756 N N . GLU A 1 811 ? -1.654 -25.645 -39.293 1.00 85.44 811 GLU A N 1
ATOM 6757 C CA . GLU A 1 811 ? -0.601 -24.651 -39.613 1.00 85.44 811 GLU A CA 1
ATOM 6758 C C . GLU A 1 811 ? -0.398 -23.556 -38.545 1.00 85.44 811 GLU A C 1
ATOM 6760 O O . GLU A 1 811 ? 0.686 -22.994 -38.440 1.00 85.44 811 GLU A O 1
ATOM 6765 N N . LYS A 1 812 ? -1.424 -23.259 -37.737 1.00 90.75 812 LYS A N 1
ATOM 6766 C CA . LYS A 1 812 ? -1.401 -22.206 -36.706 1.00 90.75 812 LYS A CA 1
ATOM 6767 C C . LYS A 1 812 ? -1.394 -22.739 -35.274 1.00 90.75 812 LYS A C 1
ATOM 6769 O O . LYS A 1 812 ? -1.840 -22.052 -34.356 1.00 90.75 812 LYS A O 1
ATOM 6774 N N . ILE A 1 813 ? -0.969 -23.976 -35.065 1.00 93.44 813 ILE A N 1
ATOM 6775 C CA . ILE A 1 813 ? -0.816 -24.555 -33.732 1.00 93.44 813 ILE A CA 1
ATOM 6776 C C . ILE A 1 813 ? 0.654 -24.844 -33.506 1.00 93.44 813 ILE A C 1
ATOM 6778 O O . ILE A 1 813 ? 1.348 -25.301 -34.409 1.00 93.44 813 ILE A O 1
ATOM 6782 N N . THR A 1 814 ? 1.117 -24.609 -32.283 1.00 94.31 814 THR A N 1
ATOM 6783 C CA . THR A 1 814 ? 2.432 -25.065 -31.854 1.00 94.31 814 THR A CA 1
ATOM 6784 C C . THR A 1 814 ? 2.393 -25.604 -30.435 1.00 94.31 814 THR A C 1
ATOM 6786 O O . THR A 1 814 ? 1.632 -25.157 -29.580 1.00 94.31 814 THR A O 1
ATOM 6789 N N . THR A 1 815 ? 3.271 -26.549 -30.150 1.00 92.94 815 THR A N 1
ATOM 6790 C CA . THR A 1 815 ? 3.601 -26.993 -28.789 1.00 92.94 815 THR A CA 1
ATOM 6791 C C . THR A 1 815 ? 4.885 -26.328 -28.268 1.00 92.94 815 THR A C 1
ATOM 6793 O O . THR A 1 815 ? 5.294 -26.551 -27.125 1.00 92.94 815 THR A O 1
ATOM 6796 N N . GLY A 1 816 ? 5.554 -25.542 -29.122 1.00 89.38 816 GLY A N 1
ATOM 6797 C CA . GLY A 1 816 ? 6.774 -24.793 -28.838 1.00 89.38 816 GLY A CA 1
ATOM 6798 C C . GLY A 1 816 ? 6.501 -23.340 -28.446 1.00 89.38 816 GLY A C 1
ATOM 6799 O O . GLY A 1 816 ? 5.525 -23.032 -27.765 1.00 89.38 816 GLY A O 1
ATOM 6800 N N . ILE A 1 817 ? 7.394 -22.433 -28.845 1.00 86.81 817 ILE A N 1
ATOM 6801 C CA . ILE A 1 817 ? 7.201 -20.987 -28.666 1.00 86.81 817 ILE A CA 1
ATOM 6802 C C . ILE A 1 817 ? 6.267 -20.500 -29.778 1.00 86.81 817 ILE A C 1
ATOM 6804 O O . ILE A 1 817 ? 6.611 -20.648 -30.946 1.00 86.81 817 ILE A O 1
ATOM 6808 N N . ALA A 1 818 ? 5.118 -19.927 -29.414 1.00 87.50 818 ALA A N 1
ATOM 6809 C CA . ALA A 1 818 ? 4.140 -19.419 -30.377 1.00 87.50 818 ALA A CA 1
ATOM 6810 C C . ALA A 1 818 ? 4.574 -18.113 -31.047 1.00 87.50 818 ALA A C 1
ATOM 6812 O O . ALA A 1 818 ? 5.021 -17.172 -30.382 1.00 87.50 818 ALA A O 1
ATOM 6813 N N . ASN A 1 819 ? 4.386 -18.058 -32.365 1.00 86.12 819 ASN A N 1
ATOM 6814 C CA . ASN A 1 819 ? 4.444 -16.836 -33.159 1.00 86.12 819 ASN A CA 1
ATOM 6815 C C . ASN A 1 819 ? 3.176 -15.979 -32.973 1.00 86.12 819 ASN A C 1
ATOM 6817 O O . ASN A 1 819 ? 2.227 -16.359 -32.289 1.00 86.12 819 ASN A O 1
ATOM 6821 N N . LYS A 1 820 ? 3.157 -14.783 -33.580 1.00 80.38 820 LYS A N 1
ATOM 6822 C CA . LYS A 1 820 ? 2.090 -13.779 -33.396 1.00 80.38 820 LYS A CA 1
ATOM 6823 C C . LYS A 1 820 ? 0.704 -14.247 -33.876 1.00 80.38 820 LYS A C 1
ATOM 6825 O O . LYS A 1 820 ? -0.280 -13.609 -33.549 1.00 80.38 820 LYS A O 1
ATOM 6830 N N . ASP A 1 821 ? 0.592 -15.317 -34.646 1.00 85.44 821 ASP A N 1
ATOM 6831 C CA . ASP A 1 821 ? -0.670 -15.827 -35.194 1.00 85.44 821 ASP A CA 1
ATOM 6832 C C . ASP A 1 821 ? -0.954 -17.293 -34.833 1.00 85.44 821 ASP A C 1
ATOM 6834 O O . ASP A 1 821 ? -1.946 -17.860 -35.294 1.00 85.44 821 ASP A O 1
ATOM 6838 N N . GLU A 1 822 ? -0.128 -17.886 -33.971 1.00 90.19 822 GLU A N 1
ATOM 6839 C CA . GLU A 1 822 ? -0.250 -19.274 -33.532 1.00 90.19 822 GLU A CA 1
ATOM 6840 C C . GLU A 1 822 ? -0.948 -19.382 -32.167 1.00 90.19 822 GLU A C 1
ATOM 6842 O O . GLU A 1 822 ? -0.849 -18.499 -31.311 1.00 90.19 822 GLU A O 1
ATOM 6847 N N . MET A 1 823 ? -1.647 -20.497 -31.948 1.00 93.88 823 MET A N 1
ATOM 6848 C CA . MET A 1 823 ? -2.100 -20.926 -30.626 1.00 93.88 823 MET A CA 1
ATOM 6849 C C . MET A 1 823 ? -1.081 -21.900 -30.036 1.00 93.88 823 MET A C 1
ATOM 6851 O O . MET A 1 823 ? -0.710 -22.881 -30.686 1.00 93.88 823 MET A O 1
ATOM 6855 N N . ARG A 1 824 ? -0.665 -21.663 -28.787 1.00 95.88 824 ARG A N 1
ATOM 6856 C CA . ARG A 1 824 ? 0.203 -22.599 -28.066 1.00 95.88 824 ARG A CA 1
ATOM 6857 C C . ARG A 1 824 ? -0.622 -23.634 -27.303 1.00 95.88 824 ARG A C 1
ATOM 6859 O O . ARG A 1 824 ? -1.546 -23.267 -26.582 1.00 95.88 824 ARG A O 1
ATOM 6866 N N . LEU A 1 825 ? -0.243 -24.902 -27.430 1.00 96.69 825 LEU A N 1
ATOM 6867 C CA . LEU A 1 825 ? -0.683 -26.000 -26.568 1.00 96.69 825 LEU A CA 1
ATOM 6868 C C . LEU A 1 825 ? 0.399 -26.242 -25.512 1.00 96.69 825 LEU A C 1
ATOM 6870 O O . LEU A 1 825 ? 1.359 -26.983 -25.745 1.00 96.69 825 LEU A O 1
ATOM 6874 N N . ASP A 1 826 ? 0.297 -25.551 -24.377 1.00 96.12 826 ASP A N 1
ATOM 6875 C CA . ASP A 1 826 ? 1.320 -25.575 -23.342 1.00 96.12 826 ASP A CA 1
ATOM 6876 C C . ASP A 1 826 ? 1.075 -26.673 -22.296 1.00 96.12 826 ASP A C 1
ATOM 6878 O O . ASP A 1 826 ? 0.061 -26.728 -21.605 1.00 96.12 826 ASP A O 1
ATOM 6882 N N . ILE A 1 827 ? 2.075 -27.538 -22.149 1.00 96.94 827 ILE A N 1
ATOM 6883 C CA . ILE A 1 827 ? 2.181 -28.535 -21.077 1.00 96.94 827 ILE A CA 1
ATOM 6884 C C . ILE A 1 827 ? 3.461 -28.309 -20.259 1.00 96.94 827 ILE A C 1
ATOM 6886 O O . ILE A 1 827 ? 3.985 -29.221 -19.616 1.00 96.94 827 ILE A O 1
ATOM 6890 N N . SER A 1 828 ? 4.034 -27.101 -20.324 1.00 93.75 828 SER A N 1
ATOM 6891 C CA . SER A 1 828 ? 5.320 -26.768 -19.708 1.00 93.75 828 SER A CA 1
ATOM 6892 C C . SER A 1 828 ? 5.330 -26.999 -18.202 1.00 93.75 828 SER A C 1
ATOM 6894 O O . SER A 1 828 ? 6.369 -27.397 -17.675 1.00 93.75 828 SER A O 1
ATOM 6896 N N . THR A 1 829 ? 4.176 -26.815 -17.556 1.00 93.44 829 THR A N 1
ATOM 6897 C CA . THR A 1 829 ? 3.932 -26.978 -16.118 1.00 93.44 829 THR A CA 1
ATOM 6898 C C . THR A 1 829 ? 3.554 -28.402 -15.709 1.00 93.44 829 THR A C 1
ATOM 6900 O O . THR A 1 829 ? 3.415 -28.665 -14.517 1.00 93.44 829 THR A O 1
ATOM 6903 N N . LEU A 1 830 ? 3.414 -29.338 -16.654 1.00 95.38 830 LEU A N 1
ATOM 6904 C CA . LEU A 1 830 ? 3.124 -30.744 -16.371 1.00 95.38 830 LEU A CA 1
ATOM 6905 C C . LEU A 1 830 ? 4.420 -31.481 -15.984 1.00 95.38 830 LEU A C 1
ATOM 6907 O O . LEU A 1 830 ? 5.011 -32.202 -16.781 1.00 95.38 830 LEU A O 1
ATOM 6911 N N . HIS A 1 831 ? 4.919 -31.231 -14.776 1.00 94.19 831 HIS A N 1
ATOM 6912 C CA . HIS A 1 831 ? 6.052 -31.934 -14.160 1.00 94.19 831 HIS A CA 1
ATOM 6913 C C . HIS A 1 831 ? 5.916 -31.918 -12.635 1.00 94.19 831 HIS A C 1
ATOM 6915 O O . HIS A 1 831 ? 5.121 -31.152 -12.091 1.00 94.19 831 HIS A O 1
ATOM 6921 N N . TYR A 1 832 ? 6.724 -32.710 -11.923 1.00 92.62 832 TYR A N 1
ATOM 6922 C CA . TYR A 1 832 ? 6.760 -32.680 -10.456 1.00 92.62 832 TYR A CA 1
ATOM 6923 C C . TYR A 1 832 ? 6.964 -31.249 -9.920 1.00 92.62 832 TYR A C 1
ATOM 6925 O O . TYR A 1 832 ? 7.899 -30.552 -10.331 1.00 92.62 832 TYR A O 1
ATOM 6933 N N . GLY A 1 833 ? 6.065 -30.792 -9.040 1.00 89.81 833 GLY A N 1
ATOM 6934 C CA . GLY A 1 833 ? 6.049 -29.428 -8.494 1.00 89.81 833 GLY A CA 1
ATOM 6935 C C . GLY A 1 833 ? 5.627 -28.323 -9.475 1.00 89.81 833 GLY A C 1
ATOM 6936 O O . GLY A 1 833 ? 5.551 -27.150 -9.088 1.00 89.81 833 GLY A O 1
ATOM 6937 N N . GLY A 1 834 ? 5.361 -28.661 -10.737 1.00 94.25 834 GLY A N 1
ATOM 6938 C CA . GLY A 1 834 ? 4.693 -27.782 -11.686 1.00 94.25 834 GLY A CA 1
ATOM 6939 C C . GLY A 1 834 ? 3.222 -27.612 -11.307 1.00 94.25 834 GLY A C 1
ATOM 6940 O O . GLY A 1 834 ? 2.644 -28.480 -10.649 1.00 94.25 834 GLY A O 1
ATOM 6941 N N . SER A 1 835 ? 2.637 -26.460 -11.640 1.00 95.75 835 SER A N 1
ATOM 6942 C CA . SER A 1 835 ? 1.296 -26.093 -11.185 1.00 95.75 835 SER A CA 1
ATOM 6943 C C . SER A 1 835 ? 0.475 -25.387 -12.256 1.00 95.75 835 SER A C 1
ATOM 6945 O O . SER A 1 835 ? 1.031 -24.594 -13.016 1.00 95.75 835 SER A O 1
ATOM 6947 N N . LEU A 1 836 ? -0.840 -25.612 -12.253 1.00 96.38 836 LEU A N 1
ATOM 6948 C CA . LEU A 1 836 ? -1.810 -24.917 -13.103 1.00 96.38 836 LEU A CA 1
ATOM 6949 C C . LEU A 1 836 ? -2.960 -24.369 -12.257 1.00 96.38 836 LEU A C 1
ATOM 6951 O O . LEU A 1 836 ? -3.326 -24.954 -11.232 1.00 96.38 836 LEU A O 1
ATOM 6955 N N . ARG A 1 837 ? -3.545 -23.243 -12.672 1.00 96.44 837 ARG A N 1
ATOM 6956 C CA . ARG A 1 837 ? -4.646 -22.620 -11.935 1.00 96.44 837 ARG A CA 1
ATOM 6957 C C . ARG A 1 837 ? -5.841 -23.572 -11.825 1.00 96.44 837 ARG A C 1
ATOM 6959 O O . ARG A 1 837 ? -6.210 -24.245 -12.776 1.00 96.44 837 ARG A O 1
ATOM 6966 N N . SER A 1 838 ? -6.426 -23.645 -10.637 1.00 95.88 838 SER A N 1
ATOM 6967 C CA . SER A 1 838 ? -7.550 -24.521 -10.326 1.00 95.88 838 SER A CA 1
ATOM 6968 C C . SER A 1 838 ? -8.865 -23.971 -10.896 1.00 95.88 838 SER A C 1
ATOM 6970 O O . SER A 1 838 ? -9.077 -22.753 -10.869 1.00 95.88 838 SER A O 1
ATOM 6972 N N . PRO A 1 839 ? -9.808 -24.845 -11.293 1.00 95.31 839 PRO A N 1
ATOM 6973 C CA . PRO A 1 839 ? -11.182 -24.460 -11.595 1.00 95.31 839 PRO A CA 1
ATOM 6974 C C . PRO A 1 839 ? -11.808 -23.541 -10.540 1.00 95.31 839 PRO A C 1
ATOM 6976 O O . PRO A 1 839 ? -11.559 -23.697 -9.343 1.00 95.31 839 PRO A O 1
ATOM 6979 N N . PHE A 1 840 ? -12.639 -22.595 -10.992 1.00 96.25 840 PHE A N 1
ATOM 6980 C CA . PHE A 1 840 ? -13.278 -21.535 -10.192 1.00 96.25 840 PHE A CA 1
ATOM 6981 C C . PHE A 1 840 ? -12.339 -20.488 -9.594 1.00 96.25 840 PHE A C 1
ATOM 6983 O O . PHE A 1 840 ? -12.816 -19.515 -9.010 1.00 96.25 840 PHE A O 1
ATOM 6990 N N . SER A 1 841 ? -11.028 -20.612 -9.771 1.00 96.94 841 SER A N 1
ATOM 6991 C CA . SER A 1 841 ? -10.108 -19.574 -9.333 1.00 96.94 841 SER A CA 1
ATOM 6992 C C . SER A 1 841 ? -10.208 -18.322 -10.215 1.00 96.94 841 SER A C 1
ATOM 6994 O O . SER A 1 841 ? -10.448 -18.414 -11.419 1.00 96.94 841 SER A O 1
ATOM 6996 N N . LEU A 1 842 ? -10.065 -17.137 -9.620 1.00 96.75 842 LEU A N 1
ATOM 6997 C CA . LEU A 1 842 ? -10.057 -15.862 -10.336 1.00 96.75 842 LEU A CA 1
ATOM 6998 C C . LEU A 1 842 ? -8.797 -15.719 -11.188 1.00 96.75 842 LEU A C 1
ATOM 7000 O O . LEU A 1 842 ? -7.729 -16.202 -10.832 1.00 96.75 842 LEU A O 1
ATOM 7004 N N . ASN A 1 843 ? -8.920 -15.004 -12.300 1.00 95.06 843 ASN A N 1
ATOM 7005 C CA . ASN A 1 843 ? -7.781 -14.536 -13.072 1.00 95.06 843 ASN A CA 1
ATOM 7006 C C . ASN A 1 843 ? -7.182 -13.278 -12.432 1.00 95.06 843 ASN A C 1
ATOM 7008 O O . ASN A 1 843 ? -7.920 -12.334 -12.140 1.00 95.06 843 ASN A O 1
ATOM 7012 N N . ILE A 1 844 ? -5.859 -13.235 -12.248 1.00 92.62 844 ILE A N 1
ATOM 7013 C CA . ILE A 1 844 ? -5.211 -12.099 -11.574 1.00 92.62 844 ILE A CA 1
ATOM 7014 C C . ILE A 1 844 ? -5.392 -10.756 -12.285 1.00 92.62 844 ILE A C 1
ATOM 7016 O O . ILE A 1 844 ? -5.351 -9.710 -11.642 1.00 92.62 844 ILE A O 1
ATOM 7020 N N . THR A 1 845 ? -5.559 -10.791 -13.605 1.00 89.88 845 THR A N 1
ATOM 7021 C CA . THR A 1 845 ? -5.634 -9.608 -14.456 1.00 89.88 845 THR A CA 1
ATOM 7022 C C . THR A 1 845 ? -7.091 -9.202 -14.636 1.00 89.88 845 THR A C 1
ATOM 7024 O O . THR A 1 845 ? -7.492 -8.119 -14.218 1.00 89.88 845 THR A O 1
ATOM 7027 N N . SER A 1 846 ? -7.924 -10.105 -15.163 1.00 92.19 846 SER A N 1
ATOM 7028 C CA . SER A 1 846 ? -9.318 -9.783 -15.488 1.00 92.19 846 SER A CA 1
ATOM 7029 C C . SER A 1 846 ? -10.277 -9.880 -14.299 1.00 92.19 846 SER A C 1
ATOM 7031 O O . SER A 1 846 ? -11.404 -9.393 -14.380 1.00 92.19 846 SER A O 1
ATOM 7033 N N . GLY A 1 847 ? -9.890 -10.547 -13.205 1.00 93.12 847 GLY A N 1
ATOM 7034 C CA . GLY A 1 847 ? -10.783 -10.840 -12.080 1.00 93.12 847 GLY A CA 1
ATOM 7035 C C . GLY A 1 847 ? -11.975 -11.725 -12.460 1.00 93.12 847 GLY A C 1
ATOM 7036 O O . GLY A 1 847 ? -12.935 -11.818 -11.694 1.00 93.12 847 GLY A O 1
ATOM 7037 N N . ILE A 1 848 ? -11.957 -12.345 -13.644 1.00 94.38 848 ILE A N 1
ATOM 7038 C CA . ILE A 1 848 ? -12.999 -13.261 -14.110 1.00 94.38 848 ILE A CA 1
ATOM 7039 C C . ILE A 1 848 ? -12.624 -14.671 -13.645 1.00 94.38 848 ILE A C 1
ATOM 7041 O O . ILE A 1 848 ? -11.475 -15.076 -13.828 1.00 94.38 848 ILE A O 1
ATOM 7045 N N . PRO A 1 849 ? -13.557 -15.429 -13.044 1.00 94.38 849 PRO A N 1
ATOM 7046 C CA . PRO A 1 849 ? -13.264 -16.778 -12.599 1.00 94.38 849 PRO A CA 1
ATOM 7047 C C . PRO A 1 849 ? -13.139 -17.759 -13.751 1.00 94.38 849 PRO A C 1
ATOM 7049 O O . PRO A 1 849 ? -13.801 -17.631 -14.785 1.00 94.38 849 PRO A O 1
ATOM 7052 N N . GLU A 1 850 ? -12.341 -18.787 -13.507 1.00 93.81 850 GLU A N 1
ATOM 7053 C CA . GLU A 1 850 ? -12.244 -19.949 -14.360 1.00 93.81 850 GLU A CA 1
ATOM 7054 C C . GLU A 1 850 ? -13.571 -20.718 -14.360 1.00 93.81 850 GLU A C 1
ATOM 7056 O O . GLU A 1 850 ? -14.055 -21.150 -13.310 1.00 93.81 850 GLU A O 1
ATOM 7061 N N . LYS A 1 851 ? -14.210 -20.841 -15.529 1.00 92.00 851 LYS A N 1
ATOM 7062 C CA . LYS A 1 851 ? -15.569 -21.396 -15.656 1.00 92.00 851 LYS A CA 1
ATOM 7063 C C . LYS A 1 851 ? -15.582 -22.629 -16.551 1.00 92.00 851 LYS A C 1
ATOM 7065 O O . LYS A 1 851 ? -14.961 -22.572 -17.611 1.00 92.00 851 LYS A O 1
ATOM 7070 N N . PRO A 1 852 ? -16.313 -23.693 -16.172 1.00 90.69 852 PRO A N 1
ATOM 7071 C CA . PRO A 1 852 ? -16.428 -24.885 -16.998 1.00 90.69 852 PRO A CA 1
ATOM 7072 C C . PRO A 1 852 ? -17.085 -24.546 -18.334 1.00 90.69 852 PRO A C 1
ATOM 7074 O O . PRO A 1 852 ? -18.010 -23.731 -18.399 1.00 90.69 852 PRO A O 1
ATOM 7077 N N . ILE A 1 853 ? -16.602 -25.192 -19.386 1.00 87.00 853 ILE A N 1
ATOM 7078 C CA . ILE A 1 853 ? -17.134 -25.120 -20.738 1.00 87.00 853 ILE A CA 1
ATOM 7079 C C . ILE A 1 853 ? -17.580 -26.516 -21.120 1.00 87.00 853 ILE A C 1
ATOM 7081 O O . ILE A 1 853 ? -16.802 -27.465 -21.074 1.00 87.00 853 ILE A O 1
ATOM 7085 N N . ASN A 1 854 ? -18.831 -26.626 -21.550 1.00 76.25 854 ASN A N 1
ATOM 7086 C CA . ASN A 1 854 ? -19.276 -27.811 -22.253 1.00 76.25 854 ASN A CA 1
ATOM 7087 C C . ASN A 1 854 ? -18.881 -27.643 -23.729 1.00 76.25 854 ASN A C 1
ATOM 7089 O O . ASN A 1 854 ? -19.473 -26.817 -24.439 1.00 76.25 854 ASN A O 1
ATOM 7093 N N . ILE A 1 855 ? -17.832 -28.361 -24.149 1.00 66.12 855 ILE A N 1
ATOM 7094 C CA . ILE A 1 855 ? -17.309 -28.304 -25.520 1.00 66.12 855 ILE A CA 1
ATOM 7095 C C . ILE A 1 855 ? -18.418 -28.692 -2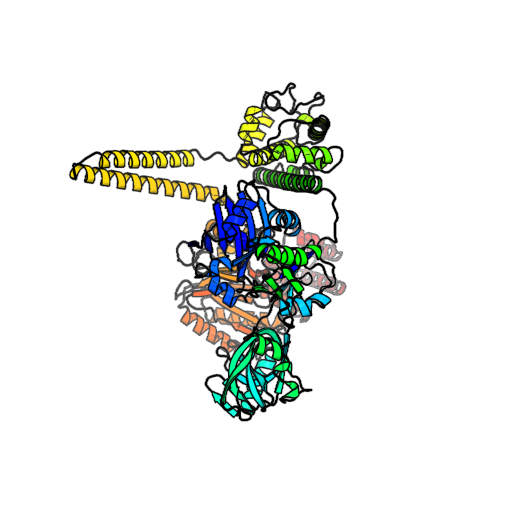6.496 1.00 66.12 855 ILE A C 1
ATOM 7097 O O . ILE A 1 855 ? -18.643 -27.947 -27.439 1.00 66.12 855 ILE A O 1
ATOM 7101 N N . THR A 1 856 ? -19.198 -29.740 -26.217 1.00 58.59 856 THR A N 1
ATOM 7102 C CA . THR A 1 856 ? -20.314 -30.196 -27.061 1.00 58.59 856 THR A CA 1
ATOM 7103 C C . THR A 1 856 ? -21.307 -29.066 -27.343 1.00 58.59 856 THR A C 1
ATOM 7105 O O . THR A 1 856 ? -21.541 -28.722 -28.499 1.00 58.59 856 THR A O 1
ATOM 7108 N N . ILE A 1 857 ? -21.815 -28.393 -26.303 1.00 50.44 857 ILE A N 1
ATOM 7109 C CA . ILE A 1 857 ? -22.770 -27.275 -26.450 1.00 50.44 857 ILE A CA 1
ATOM 7110 C C . ILE A 1 857 ? -22.135 -26.073 -27.172 1.00 50.44 857 ILE A C 1
ATOM 7112 O O . ILE A 1 857 ? -22.784 -25.412 -27.983 1.00 50.44 857 ILE A O 1
ATOM 7116 N N . SER A 1 858 ? -20.864 -25.777 -26.898 1.00 48.41 858 SER A N 1
ATOM 7117 C CA . SER A 1 858 ? -20.168 -24.625 -27.488 1.00 48.41 858 SER A CA 1
ATOM 7118 C C . SER A 1 858 ? -19.825 -24.846 -28.964 1.00 48.41 858 SER A C 1
ATOM 7120 O O . SER A 1 858 ? -19.957 -23.924 -29.771 1.00 48.41 858 SER A O 1
ATOM 7122 N N . HIS A 1 859 ? -19.456 -26.076 -29.326 1.00 50.72 859 HIS A N 1
ATOM 7123 C CA . HIS A 1 859 ? -19.244 -26.530 -30.697 1.00 50.72 859 HIS A CA 1
ATOM 7124 C C . HIS A 1 859 ? -20.571 -26.435 -31.477 1.00 50.72 859 HIS A C 1
ATOM 7126 O O . HIS A 1 859 ? -20.610 -25.799 -32.530 1.00 50.72 859 HIS A O 1
ATOM 7132 N N . LEU A 1 860 ? -21.685 -26.898 -30.891 1.00 43.41 860 LEU A N 1
ATOM 7133 C CA . LEU A 1 860 ? -23.055 -26.774 -31.423 1.00 43.41 860 LEU A CA 1
ATOM 7134 C C . LEU A 1 860 ? -23.499 -25.321 -31.675 1.00 43.41 860 LEU A C 1
ATOM 7136 O O . LEU A 1 860 ? -23.953 -24.992 -32.770 1.00 43.41 860 LEU A O 1
ATOM 7140 N N . LEU A 1 861 ? -23.308 -24.410 -30.712 1.00 45.53 861 LEU A N 1
ATOM 7141 C CA . LEU A 1 861 ? -23.631 -22.979 -30.875 1.00 45.53 861 LEU A CA 1
ATOM 7142 C C . LEU A 1 861 ? -22.823 -22.307 -31.993 1.00 45.53 861 LEU A C 1
ATOM 7144 O O . LEU A 1 861 ? -23.253 -21.310 -32.581 1.00 45.53 861 LEU A O 1
ATOM 7148 N N . SER A 1 862 ? -21.639 -22.840 -32.283 1.00 46.78 862 SER A N 1
ATOM 7149 C CA . SER A 1 862 ? -20.763 -22.330 -33.326 1.00 46.78 862 SER A CA 1
ATOM 7150 C C . SER A 1 862 ? -21.194 -22.764 -34.738 1.00 46.78 862 SER A C 1
ATOM 7152 O O . SER A 1 862 ? -21.072 -21.957 -35.667 1.00 46.78 862 SER A O 1
ATOM 7154 N N . PHE A 1 863 ? -21.801 -23.954 -34.863 1.00 46.81 863 PHE A N 1
ATOM 7155 C CA . PHE A 1 863 ? -22.458 -24.467 -36.076 1.00 46.81 863 PHE A CA 1
ATOM 7156 C C . PHE A 1 863 ? -23.791 -23.763 -36.372 1.00 46.81 863 PHE A C 1
ATOM 7158 O O . PHE A 1 863 ? -24.091 -23.453 -37.526 1.00 46.81 863 PHE A O 1
ATOM 7165 N N . ILE A 1 864 ? -24.559 -23.403 -35.335 1.00 41.12 864 ILE A N 1
ATOM 7166 C CA . ILE A 1 864 ? -25.815 -22.637 -35.478 1.00 41.12 864 ILE A CA 1
ATOM 7167 C C . ILE A 1 864 ? -25.582 -21.290 -36.190 1.00 41.12 864 ILE A C 1
ATOM 7169 O O . ILE A 1 864 ? -26.439 -20.813 -36.930 1.00 41.12 864 ILE A O 1
ATOM 7173 N N . LYS A 1 865 ? -24.395 -20.683 -36.040 1.00 45.62 865 LYS A N 1
ATOM 7174 C CA . LYS A 1 865 ? -24.031 -19.432 -36.729 1.00 45.62 865 LYS A CA 1
ATOM 7175 C C . LYS A 1 865 ? -23.641 -19.598 -38.205 1.00 45.62 865 LYS A C 1
ATOM 7177 O O . LYS A 1 865 ? -23.479 -18.581 -38.874 1.00 45.62 865 LYS A O 1
ATOM 7182 N N . THR A 1 866 ? -23.442 -20.818 -38.708 1.00 47.91 866 THR A N 1
ATOM 7183 C CA . THR A 1 866 ? -22.952 -21.074 -40.080 1.00 47.91 866 THR A CA 1
ATOM 7184 C C . THR A 1 866 ? -23.978 -21.713 -41.009 1.00 47.91 866 THR A C 1
ATOM 7186 O O . THR A 1 866 ? -23.743 -21.731 -42.212 1.00 47.91 866 THR A O 1
ATOM 7189 N N . GLY A 1 867 ? -25.125 -22.163 -40.489 1.00 41.50 867 GLY A N 1
ATOM 7190 C CA . GLY A 1 867 ? -26.283 -22.533 -41.310 1.00 41.50 867 GLY A CA 1
ATOM 7191 C C . GLY A 1 867 ? -26.180 -23.869 -42.051 1.00 41.50 867 GLY A C 1
ATOM 7192 O O . GLY A 1 867 ? -26.798 -24.004 -43.104 1.00 41.50 867 GLY A O 1
ATOM 7193 N N . ASP A 1 868 ? -25.440 -24.851 -41.530 1.00 46.41 868 ASP A N 1
ATOM 7194 C CA . ASP A 1 868 ? -25.427 -26.202 -42.110 1.00 46.41 868 ASP A CA 1
ATOM 7195 C C . ASP A 1 868 ? -26.595 -27.038 -41.548 1.00 46.41 868 ASP A C 1
ATOM 7197 O O . ASP A 1 868 ? -26.582 -27.461 -40.393 1.00 46.41 868 ASP A O 1
ATOM 7201 N N . GLN A 1 869 ? -27.668 -27.173 -42.334 1.00 43.28 869 GLN A N 1
ATOM 7202 C CA . GLN A 1 869 ? -29.010 -27.538 -41.852 1.00 43.28 869 GLN A CA 1
ATOM 7203 C C . GLN A 1 869 ? -29.205 -29.032 -41.530 1.00 43.28 869 GLN A C 1
ATOM 7205 O O . GLN A 1 869 ? -30.077 -29.359 -40.723 1.00 43.28 869 GLN A O 1
ATOM 7210 N N . ASP A 1 870 ? -28.407 -29.941 -42.095 1.00 42.53 870 ASP A N 1
ATOM 7211 C CA . ASP A 1 870 ? -28.694 -31.385 -42.019 1.00 42.53 870 ASP A CA 1
ATOM 7212 C C . ASP A 1 870 ? -28.101 -32.091 -40.776 1.00 42.53 870 ASP A C 1
ATOM 7214 O O . ASP A 1 870 ? -28.627 -33.125 -40.348 1.00 42.53 870 ASP A O 1
ATOM 7218 N N . GLU A 1 871 ? -27.067 -31.533 -40.129 1.00 42.81 871 GLU A N 1
ATOM 7219 C CA . GLU A 1 871 ? -26.523 -32.061 -38.857 1.00 42.81 871 GLU A CA 1
ATOM 7220 C C . GLU A 1 871 ? -27.172 -31.456 -37.599 1.00 42.81 871 GLU A C 1
ATOM 7222 O O . GLU A 1 871 ? -27.263 -32.122 -36.560 1.00 42.81 871 GLU A O 1
ATOM 7227 N N . ILE A 1 872 ? -27.708 -30.236 -37.703 1.00 43.62 872 ILE A N 1
ATOM 7228 C CA . ILE A 1 872 ? -28.420 -29.533 -36.621 1.00 43.62 872 ILE A CA 1
ATOM 7229 C C . ILE A 1 872 ? -29.655 -30.342 -36.173 1.00 43.62 872 ILE A C 1
ATOM 7231 O O . ILE A 1 872 ? -29.880 -30.564 -34.981 1.00 43.62 872 ILE A O 1
ATOM 7235 N N . ILE A 1 873 ? -30.390 -30.910 -37.135 1.00 43.12 873 ILE A N 1
ATOM 7236 C CA . ILE A 1 873 ? -31.658 -31.625 -36.907 1.00 43.12 873 ILE A CA 1
ATOM 7237 C C . ILE A 1 873 ? -31.472 -32.953 -36.147 1.00 43.12 873 ILE A C 1
ATOM 7239 O O . ILE A 1 873 ? -32.373 -33.389 -35.425 1.00 43.12 873 ILE A O 1
ATOM 7243 N N . LYS A 1 874 ? -30.314 -33.619 -36.272 1.00 43.06 874 LYS A N 1
ATOM 7244 C CA . LYS A 1 874 ? -30.050 -34.895 -35.578 1.00 43.06 874 LYS A CA 1
ATOM 7245 C C . LYS A 1 874 ? -29.642 -34.721 -34.116 1.00 43.06 874 LYS A C 1
ATOM 7247 O O . LYS A 1 874 ? -29.870 -35.637 -33.326 1.00 43.06 874 LYS A O 1
ATOM 7252 N N . THR A 1 875 ? -29.079 -33.571 -33.758 1.00 45.22 875 THR A N 1
ATOM 7253 C CA . THR A 1 875 ? -28.376 -33.381 -32.480 1.00 45.22 875 THR A CA 1
ATOM 7254 C C . THR A 1 875 ? -29.235 -32.627 -31.456 1.00 45.22 875 THR A C 1
ATOM 7256 O O . THR A 1 875 ? -29.206 -32.932 -30.264 1.00 45.22 875 THR A O 1
ATOM 7259 N N . GLU A 1 876 ? -30.118 -31.728 -31.902 1.00 46.78 876 GLU A N 1
ATOM 7260 C CA . GLU A 1 876 ? -30.936 -30.888 -31.010 1.00 46.78 876 GLU A CA 1
ATOM 7261 C C . GLU A 1 876 ? -32.049 -31.643 -30.256 1.00 46.78 876 GLU A C 1
ATOM 7263 O O . GLU A 1 876 ? -32.400 -31.280 -29.130 1.00 46.78 876 GLU A O 1
ATOM 7268 N N . TYR A 1 877 ? -32.556 -32.753 -30.807 1.00 44.03 877 TYR A N 1
ATOM 7269 C CA . TYR A 1 877 ? -33.558 -33.595 -30.130 1.00 44.03 877 TYR A CA 1
ATOM 7270 C C . TYR A 1 877 ? -32.963 -34.438 -28.984 1.00 44.03 877 TYR A C 1
ATOM 7272 O O . TYR A 1 877 ? -33.700 -34.888 -28.105 1.00 44.03 877 TYR A O 1
ATOM 7280 N N . GLY A 1 878 ? -31.641 -34.654 -28.986 1.00 47.16 878 GLY A N 1
ATOM 7281 C CA . GLY A 1 878 ? -30.913 -35.297 -27.886 1.00 47.16 878 GLY A CA 1
ATOM 7282 C C . GLY A 1 878 ? -30.716 -34.345 -26.707 1.00 47.16 878 GLY A C 1
ATOM 7283 O O . GLY A 1 878 ? -31.016 -34.697 -25.572 1.00 47.16 878 GLY A O 1
ATOM 7284 N N . ILE A 1 879 ? -30.349 -33.096 -27.003 1.00 42.44 879 ILE A N 1
ATOM 7285 C CA . ILE A 1 879 ? -30.013 -32.061 -26.013 1.00 42.44 879 ILE A CA 1
ATOM 7286 C C . ILE A 1 879 ? -31.228 -31.646 -25.179 1.00 42.44 879 ILE A C 1
ATOM 7288 O O . ILE A 1 879 ? -31.135 -31.523 -23.961 1.00 42.44 879 ILE A O 1
ATOM 7292 N N . LEU A 1 880 ? -32.397 -31.465 -25.802 1.00 44.94 880 LEU A N 1
ATOM 7293 C CA . LEU A 1 880 ? -33.618 -31.115 -25.061 1.00 44.94 880 LEU A CA 1
ATOM 7294 C C . LEU A 1 880 ? -34.099 -32.251 -24.147 1.00 44.94 880 LEU A C 1
ATOM 7296 O O . LEU A 1 880 ? -34.780 -31.995 -23.155 1.00 44.94 880 LEU A O 1
ATOM 7300 N N . ARG A 1 881 ? -33.735 -33.495 -24.471 1.00 46.88 881 ARG A N 1
ATOM 7301 C CA . ARG A 1 881 ? -34.060 -34.672 -23.668 1.00 46.88 881 ARG A CA 1
ATOM 7302 C C . ARG A 1 881 ? -33.077 -34.836 -22.507 1.00 46.88 881 ARG A C 1
ATOM 7304 O O . ARG A 1 881 ? -33.524 -34.974 -21.378 1.00 46.88 881 ARG A O 1
ATOM 7311 N N . GLU A 1 882 ? -31.777 -34.690 -22.753 1.00 45.09 882 GLU A N 1
ATOM 7312 C CA . GLU A 1 882 ? -30.736 -34.761 -21.715 1.00 45.09 882 GLU A CA 1
ATOM 7313 C C . GLU A 1 882 ? -30.815 -33.603 -20.711 1.00 45.09 882 GLU A C 1
ATOM 7315 O O . GLU A 1 882 ? -30.753 -33.837 -19.511 1.00 45.09 882 GLU A O 1
ATOM 7320 N N . LEU A 1 883 ? -31.075 -32.364 -21.146 1.00 42.97 883 LEU A N 1
ATOM 7321 C CA . LEU A 1 883 ? -31.214 -31.219 -20.227 1.00 42.97 883 LEU A CA 1
ATOM 7322 C C . LEU A 1 883 ? -32.461 -31.303 -19.328 1.00 42.97 883 LEU A C 1
ATOM 7324 O O . LEU A 1 883 ? -32.479 -30.732 -18.233 1.00 42.97 883 LEU A O 1
ATOM 7328 N N . SER A 1 884 ? -33.498 -32.008 -19.791 1.00 46.09 884 SER A N 1
ATOM 7329 C CA . SER A 1 884 ? -34.669 -32.360 -18.984 1.00 46.09 884 SER A CA 1
ATOM 7330 C C . SER A 1 884 ? -34.358 -33.518 -18.031 1.00 46.09 884 SER A C 1
ATOM 7332 O O . SER A 1 884 ? -34.769 -33.474 -16.873 1.00 46.09 884 SER A O 1
ATOM 7334 N N . ASP A 1 885 ? -33.632 -34.535 -18.500 1.00 45.97 885 ASP A N 1
ATOM 7335 C CA . ASP A 1 885 ? -33.258 -35.715 -17.711 1.00 45.97 885 ASP A CA 1
ATOM 7336 C C . ASP A 1 885 ? -32.211 -35.376 -16.617 1.00 45.97 885 ASP A C 1
ATOM 7338 O O . ASP A 1 885 ? -32.197 -36.011 -15.563 1.00 45.97 885 ASP A O 1
ATOM 7342 N N . GLU A 1 886 ? -31.406 -34.321 -16.806 1.00 46.44 886 GLU A N 1
ATOM 7343 C CA . GLU A 1 886 ? -30.403 -33.808 -15.851 1.00 46.44 886 GLU A CA 1
ATOM 7344 C C . GLU A 1 886 ? -30.912 -32.681 -14.922 1.00 46.44 886 GLU A C 1
ATOM 7346 O O . GLU A 1 886 ? -30.177 -32.197 -14.061 1.00 46.44 886 GLU A O 1
ATOM 7351 N N . GLY A 1 887 ? -32.169 -32.239 -15.063 1.00 36.38 887 GLY A N 1
ATOM 7352 C CA . GLY A 1 887 ? -32.788 -31.246 -14.166 1.00 36.38 887 GLY A CA 1
ATOM 7353 C C . GLY A 1 887 ? -32.283 -29.802 -14.318 1.00 36.38 887 GLY A C 1
ATOM 7354 O O . GLY A 1 887 ? -32.570 -28.955 -13.470 1.00 36.38 887 GLY A O 1
ATOM 7355 N N . LEU A 1 888 ? -31.553 -29.501 -15.397 1.00 37.09 888 LEU A N 1
ATOM 7356 C CA . LEU A 1 888 ? -30.942 -28.190 -15.657 1.00 37.09 888 LEU A CA 1
ATOM 7357 C C . LEU A 1 888 ? -31.935 -27.150 -16.198 1.00 37.09 888 LEU A C 1
ATOM 7359 O O . LEU A 1 888 ? -31.678 -25.947 -16.127 1.00 37.09 888 LEU A O 1
ATOM 7363 N N . ILE A 1 889 ? -33.091 -27.594 -16.695 1.00 41.12 889 ILE A N 1
ATOM 7364 C CA . ILE A 1 889 ? -34.215 -26.732 -17.064 1.00 41.12 889 ILE A CA 1
ATOM 7365 C C . ILE A 1 889 ? -35.453 -27.223 -16.312 1.00 41.12 889 ILE A C 1
ATOM 7367 O O . ILE A 1 889 ? -35.881 -28.362 -16.469 1.00 41.12 889 ILE A O 1
ATOM 7371 N N . ASN A 1 890 ? -36.062 -26.361 -15.495 1.00 44.22 890 ASN A N 1
ATOM 7372 C CA . ASN A 1 890 ? -37.355 -26.670 -14.883 1.00 44.22 890 ASN A CA 1
ATOM 7373 C C . ASN A 1 890 ? -38.463 -26.570 -15.953 1.00 44.22 890 ASN A C 1
ATOM 7375 O O . ASN A 1 890 ? -38.504 -25.593 -16.707 1.00 44.22 890 ASN A O 1
ATOM 7379 N N . ASN A 1 891 ? -39.398 -27.530 -15.963 1.00 49.09 891 ASN A N 1
ATOM 7380 C CA . ASN A 1 891 ? -40.658 -27.508 -16.724 1.00 49.09 891 ASN A CA 1
ATOM 7381 C C . ASN A 1 891 ? -41.394 -26.155 -16.667 1.00 49.09 891 ASN A C 1
ATOM 7383 O O . ASN A 1 891 ? -42.096 -25.796 -17.605 1.00 49.09 891 ASN A O 1
ATOM 7387 N N . ASP A 1 892 ? -41.195 -25.380 -15.604 1.00 45.00 892 ASP A N 1
ATOM 7388 C CA . ASP A 1 892 ? -41.768 -24.051 -15.394 1.00 45.00 892 ASP A CA 1
ATOM 7389 C C . ASP A 1 892 ? -41.140 -22.958 -16.291 1.00 45.00 892 ASP A C 1
ATOM 7391 O O . ASP A 1 892 ? -41.813 -22.014 -16.699 1.00 45.00 892 ASP A O 1
ATOM 7395 N N . ILE A 1 893 ? -39.854 -23.078 -16.652 1.00 42.72 893 ILE A N 1
ATOM 7396 C CA . ILE A 1 893 ? -39.159 -22.157 -17.578 1.00 42.72 893 ILE A CA 1
ATOM 7397 C C . ILE A 1 893 ? -39.474 -22.525 -19.031 1.00 42.72 893 ILE A C 1
ATOM 7399 O O . ILE A 1 893 ? -39.760 -21.638 -19.837 1.00 42.72 893 ILE A O 1
ATOM 7403 N N . LEU A 1 894 ? -39.511 -23.826 -19.343 1.00 48.19 894 LEU A N 1
ATOM 7404 C CA . LEU A 1 894 ? -40.011 -24.325 -20.626 1.00 48.19 894 LEU A CA 1
ATOM 7405 C C . LEU A 1 894 ? -41.490 -23.932 -20.814 1.00 48.19 894 LEU A C 1
ATOM 7407 O O . LEU A 1 894 ? -41.874 -23.440 -21.872 1.00 48.19 894 LEU A O 1
ATOM 7411 N N . GLY A 1 895 ? -42.294 -24.025 -19.750 1.00 48.12 895 GLY A N 1
ATOM 7412 C CA . GLY A 1 895 ? -43.681 -23.560 -19.696 1.00 48.12 895 GLY A CA 1
ATOM 7413 C C . GLY A 1 895 ? -43.825 -22.058 -19.948 1.00 48.12 895 GLY A C 1
ATOM 7414 O O . GLY A 1 895 ? -44.629 -21.659 -20.785 1.00 48.12 895 GLY A O 1
ATOM 7415 N N . LYS A 1 896 ? -42.989 -21.217 -19.324 1.00 47.66 896 LYS A N 1
ATOM 7416 C CA . LYS A 1 896 ? -43.017 -19.749 -19.506 1.00 47.66 896 LYS A CA 1
ATOM 7417 C C . LYS A 1 896 ? -42.592 -19.290 -20.904 1.00 47.66 896 LYS A C 1
ATOM 7419 O O . LYS A 1 896 ? -43.108 -18.282 -21.390 1.00 47.66 896 LYS A O 1
ATOM 7424 N N . LEU A 1 897 ? -41.688 -20.018 -21.563 1.00 42.66 897 LEU A N 1
ATOM 7425 C CA . LEU A 1 897 ? -41.323 -19.798 -22.971 1.00 42.66 897 LEU A CA 1
ATOM 7426 C C . LEU A 1 897 ? -42.458 -20.208 -23.929 1.00 42.66 897 LEU A C 1
ATOM 7428 O O . LEU A 1 897 ? -42.706 -19.519 -24.918 1.00 42.66 897 LEU A O 1
ATOM 7432 N N . LEU A 1 898 ? -43.198 -21.270 -23.595 1.00 47.91 898 LEU A N 1
ATOM 7433 C CA . LEU A 1 898 ? -44.357 -21.769 -24.350 1.00 47.91 898 LEU A CA 1
ATOM 7434 C C . LEU A 1 898 ? -45.673 -21.011 -24.059 1.00 47.91 898 LEU A C 1
ATOM 7436 O O . LEU A 1 898 ? -46.666 -21.186 -24.767 1.00 47.91 898 LEU A O 1
ATOM 7440 N N . GLU A 1 899 ? -45.737 -20.178 -23.020 1.00 47.00 899 GLU A N 1
ATOM 7441 C CA . GLU A 1 899 ? -46.940 -19.408 -22.661 1.00 47.00 899 GLU A CA 1
ATOM 7442 C C . GLU A 1 899 ? -47.060 -18.055 -23.374 1.00 47.00 899 GLU A C 1
ATOM 7444 O O . GLU A 1 899 ? -48.163 -17.524 -23.479 1.00 47.00 899 GLU A O 1
ATOM 7449 N N . LYS A 1 900 ? -45.962 -17.490 -23.890 1.00 44.28 900 LYS A N 1
ATOM 7450 C CA . LYS A 1 900 ? -45.951 -16.111 -24.415 1.00 44.28 900 LYS A CA 1
ATOM 7451 C C . LYS A 1 900 ? -46.088 -15.977 -25.938 1.00 44.28 900 LYS A C 1
ATOM 7453 O O . LYS A 1 900 ? -46.054 -14.854 -26.435 1.00 44.28 900 LYS A O 1
ATOM 7458 N N . THR A 1 901 ? -46.269 -17.069 -26.686 1.00 54.59 901 THR A N 1
ATOM 7459 C CA . THR A 1 901 ? -46.331 -17.046 -28.161 1.00 54.59 901 THR A CA 1
ATOM 7460 C C . THR A 1 901 ? -47.459 -17.921 -28.725 1.00 54.59 901 THR A C 1
ATOM 7462 O O . THR A 1 901 ? -47.802 -18.963 -28.165 1.00 54.59 901 THR A O 1
ATOM 7465 N N . ASP A 1 902 ? -48.017 -17.522 -29.875 1.00 61.72 902 ASP A N 1
ATOM 7466 C CA . ASP A 1 902 ? -49.031 -18.281 -30.641 1.00 61.72 902 ASP A CA 1
ATOM 7467 C C . ASP A 1 902 ? -48.513 -19.680 -31.057 1.00 61.72 902 ASP A C 1
ATOM 7469 O O . ASP A 1 902 ? -49.258 -20.653 -31.183 1.00 61.72 902 ASP A O 1
ATOM 7473 N N . PHE A 1 903 ? -47.188 -19.810 -31.152 1.00 61.97 903 PHE A N 1
ATOM 7474 C CA . PHE A 1 903 ? -46.459 -21.059 -31.351 1.00 61.97 903 PHE A CA 1
ATOM 7475 C C . PHE A 1 903 ? -46.706 -22.085 -30.232 1.00 61.97 903 PHE A C 1
ATOM 7477 O O . PHE A 1 903 ? -47.015 -23.243 -30.510 1.00 61.97 903 PHE A O 1
ATOM 7484 N N . GLY A 1 904 ? -46.651 -21.672 -28.962 1.00 51.50 904 GLY A N 1
ATOM 7485 C CA . GLY A 1 904 ? -46.864 -22.586 -27.838 1.00 51.50 904 GLY A CA 1
ATOM 7486 C C . GLY A 1 904 ? -48.299 -23.113 -27.740 1.00 51.50 904 GLY A C 1
ATOM 7487 O O . GLY A 1 904 ? -48.529 -24.216 -27.246 1.00 51.50 904 GLY A O 1
ATOM 7488 N N . LYS A 1 905 ? -49.284 -22.365 -28.256 1.00 67.50 905 LYS A N 1
ATOM 7489 C CA . LYS A 1 905 ? -50.666 -22.845 -28.400 1.00 67.50 905 LYS A CA 1
ATOM 7490 C C . LYS A 1 905 ? -50.769 -23.939 -29.471 1.00 67.50 905 LYS A C 1
ATOM 7492 O O . LYS A 1 905 ? -51.276 -25.015 -29.172 1.00 67.50 905 LYS A O 1
ATOM 7497 N N . ARG A 1 906 ? -50.211 -23.707 -30.663 1.00 75.38 906 ARG A N 1
ATOM 7498 C CA . ARG A 1 906 ? -50.224 -24.672 -31.781 1.00 75.38 906 ARG A CA 1
ATOM 7499 C C . ARG A 1 906 ? -49.457 -25.961 -31.456 1.00 75.38 906 ARG A C 1
ATOM 7501 O O . ARG A 1 906 ? -49.907 -27.048 -31.801 1.00 75.38 906 ARG A O 1
ATOM 7508 N N . MET A 1 907 ? -48.346 -25.856 -30.723 1.00 61.53 907 MET A N 1
ATOM 7509 C CA . MET A 1 907 ? -47.598 -27.013 -30.209 1.00 61.53 907 MET A CA 1
ATOM 7510 C C . MET A 1 907 ? -48.444 -27.878 -29.263 1.00 61.53 907 MET A C 1
ATOM 7512 O O . MET A 1 907 ? -48.443 -29.105 -29.378 1.00 61.53 907 MET A O 1
ATOM 7516 N N . ARG A 1 908 ? -49.188 -27.253 -28.338 1.00 60.06 908 ARG A N 1
ATOM 7517 C CA . ARG A 1 908 ? -50.091 -27.968 -27.420 1.00 60.06 908 ARG A CA 1
ATOM 7518 C C . ARG A 1 908 ? -51.224 -28.664 -28.171 1.00 60.06 908 ARG A C 1
ATOM 7520 O O . ARG A 1 908 ? -51.461 -29.838 -27.915 1.00 60.06 908 ARG A O 1
ATOM 7527 N N . GLU A 1 909 ? -51.844 -27.989 -29.135 1.00 76.19 909 GLU A N 1
ATOM 7528 C CA . GLU A 1 909 ? -52.917 -28.559 -29.961 1.00 76.19 909 GLU A CA 1
ATOM 7529 C C . GLU A 1 909 ? -52.436 -29.792 -30.748 1.00 76.19 909 GLU A C 1
ATOM 7531 O O . GLU A 1 909 ? -53.082 -30.836 -30.713 1.00 76.19 909 GLU A O 1
ATOM 7536 N N . GLU A 1 910 ? -51.261 -29.741 -31.382 1.00 73.88 910 GLU A N 1
ATOM 7537 C CA . GLU A 1 910 ? -50.704 -30.913 -32.078 1.00 73.88 910 GLU A CA 1
ATOM 7538 C C . GLU A 1 910 ? -50.331 -32.050 -31.115 1.00 73.88 910 GLU A C 1
ATOM 7540 O O . GLU A 1 910 ? -50.510 -33.230 -31.433 1.00 73.88 910 GLU A O 1
ATOM 7545 N N . THR A 1 911 ? -49.862 -31.717 -29.909 1.00 61.19 911 THR A N 1
ATOM 7546 C CA . THR A 1 911 ? -49.540 -32.716 -28.877 1.00 61.19 911 THR A CA 1
ATOM 7547 C C . THR A 1 911 ? -50.803 -33.422 -28.389 1.00 61.19 911 THR A C 1
ATOM 7549 O O . THR A 1 911 ? -50.821 -34.649 -28.279 1.00 61.19 911 THR A O 1
ATOM 7552 N N . GLU A 1 912 ? -51.885 -32.678 -28.159 1.00 64.62 912 GLU A N 1
ATOM 7553 C CA . GLU A 1 912 ? -53.192 -33.229 -27.791 1.00 64.62 912 GLU A CA 1
ATOM 7554 C C . GLU A 1 912 ? -53.752 -34.126 -28.900 1.00 64.62 912 GLU A C 1
ATOM 7556 O O . GLU A 1 912 ? -54.162 -35.256 -28.624 1.00 64.62 912 GLU A O 1
ATOM 7561 N N . ARG A 1 913 ? -53.661 -33.704 -30.169 1.00 84.19 913 ARG A N 1
ATOM 7562 C CA . ARG A 1 913 ? -54.038 -34.539 -31.325 1.00 84.19 913 ARG A CA 1
ATOM 7563 C C . ARG A 1 913 ? -53.230 -35.838 -31.379 1.00 84.19 913 ARG A C 1
ATOM 7565 O O . ARG A 1 913 ? -53.780 -36.903 -31.673 1.00 84.19 913 ARG A O 1
ATOM 7572 N N . LYS A 1 914 ? -51.929 -35.799 -31.059 1.00 79.06 914 LYS A N 1
ATOM 7573 C CA . LYS A 1 914 ? -51.093 -37.009 -30.988 1.00 79.06 914 LYS A CA 1
ATOM 7574 C C . LYS A 1 914 ? -51.509 -37.926 -29.841 1.00 79.06 914 LYS A C 1
ATOM 7576 O O . LYS A 1 914 ? -51.567 -39.140 -30.066 1.00 79.06 914 LYS A O 1
ATOM 7581 N N . ILE A 1 915 ? -51.772 -37.382 -28.653 1.00 62.78 915 ILE A N 1
ATOM 7582 C CA . ILE A 1 915 ? -52.192 -38.139 -27.461 1.00 62.78 915 ILE A CA 1
ATOM 7583 C C . ILE A 1 915 ? -53.549 -38.810 -27.701 1.00 62.78 915 ILE A C 1
ATOM 7585 O O . ILE A 1 915 ? -53.711 -39.992 -27.398 1.00 62.78 915 ILE A O 1
ATOM 7589 N N . ASN A 1 916 ? -54.476 -38.108 -28.351 1.00 75.81 916 ASN A N 1
ATOM 7590 C CA . ASN A 1 916 ? -55.783 -38.638 -28.743 1.00 75.81 916 ASN A CA 1
ATOM 7591 C C . ASN A 1 916 ? -55.721 -39.602 -29.946 1.00 75.81 916 ASN A C 1
ATOM 7593 O O . ASN A 1 916 ? -56.751 -40.098 -30.393 1.00 75.81 916 ASN A O 1
ATOM 7597 N N . ASN A 1 917 ? -54.519 -39.904 -30.458 1.00 81.44 917 ASN A N 1
ATOM 7598 C CA . ASN A 1 917 ? -54.265 -40.737 -31.640 1.00 81.44 917 ASN A CA 1
ATOM 7599 C C . ASN A 1 917 ? -54.962 -40.263 -32.927 1.00 81.44 917 ASN A C 1
ATOM 7601 O O . ASN A 1 917 ? -55.150 -41.051 -33.851 1.00 81.44 917 ASN A O 1
ATOM 7605 N N . GLU A 1 918 ? -55.295 -38.977 -33.017 1.00 82.12 918 GLU A N 1
ATOM 7606 C CA . GLU A 1 918 ? -55.897 -38.363 -34.207 1.00 82.12 918 GLU A CA 1
ATOM 7607 C C . GLU A 1 918 ? -54.889 -38.203 -35.348 1.00 82.12 918 GLU A C 1
ATOM 7609 O O . GLU A 1 918 ? -55.270 -38.174 -36.515 1.00 82.12 918 GLU A O 1
ATOM 7614 N N . ILE A 1 919 ? -53.602 -38.122 -35.007 1.00 78.12 919 ILE A N 1
ATOM 7615 C CA . ILE A 1 919 ? -52.490 -38.061 -35.956 1.00 78.12 919 ILE A CA 1
ATOM 7616 C C . ILE A 1 919 ? -51.445 -39.133 -35.645 1.00 78.12 919 ILE A C 1
ATOM 7618 O O . ILE A 1 919 ? -51.216 -39.540 -34.489 1.00 78.12 919 ILE A O 1
ATOM 7622 N N . SER A 1 920 ? -50.790 -39.606 -36.705 1.00 74.44 920 SER A N 1
ATOM 7623 C CA . SER A 1 920 ? -49.712 -40.586 -36.583 1.00 74.44 920 SER A CA 1
ATOM 7624 C C . SER A 1 920 ? -48.483 -39.974 -35.902 1.00 74.44 920 SER A C 1
ATOM 7626 O O . SER A 1 920 ? -48.319 -38.757 -35.831 1.00 74.44 920 SER A O 1
ATOM 7628 N N . LYS A 1 921 ? -47.591 -40.821 -35.372 1.00 53.22 921 LYS A N 1
ATOM 7629 C CA . LYS A 1 921 ? -46.338 -40.351 -34.759 1.00 53.22 921 LYS A CA 1
ATOM 7630 C C . LYS A 1 921 ? -45.471 -39.570 -35.754 1.00 53.22 921 LYS A C 1
ATOM 7632 O O . LYS A 1 921 ? -44.871 -38.573 -35.368 1.00 53.22 921 LYS A O 1
ATOM 7637 N N . GLU A 1 922 ? -45.448 -40.010 -37.009 1.00 58.66 922 GLU A N 1
ATOM 7638 C CA . GLU A 1 922 ? -44.652 -39.371 -38.057 1.00 58.66 922 GLU A CA 1
ATOM 7639 C C . GLU A 1 922 ? -45.267 -38.041 -38.505 1.00 58.66 922 GLU A C 1
ATOM 7641 O O . GLU A 1 922 ? -44.561 -37.061 -38.707 1.00 58.66 922 GLU A O 1
ATOM 7646 N N . GLU A 1 923 ? -46.596 -37.974 -38.572 1.00 66.00 923 GLU A N 1
ATOM 7647 C CA . GLU A 1 923 ? -47.320 -36.743 -38.891 1.00 66.00 923 GLU A CA 1
ATOM 7648 C C . GLU A 1 923 ? -47.178 -35.689 -37.788 1.00 66.00 923 GLU A C 1
ATOM 7650 O O . GLU A 1 923 ? -46.862 -34.542 -38.083 1.00 66.00 923 GLU A O 1
ATOM 7655 N N . TYR A 1 924 ? -47.297 -36.085 -36.516 1.00 63.34 924 TYR A N 1
ATOM 7656 C CA . TYR A 1 924 ? -47.017 -35.203 -35.380 1.00 63.34 924 TYR A CA 1
ATOM 7657 C C . TYR A 1 924 ? -45.596 -34.637 -35.440 1.00 63.34 924 TYR A C 1
ATOM 7659 O O . TYR A 1 924 ? -45.400 -33.431 -35.321 1.00 63.34 924 TYR A O 1
ATOM 7667 N N . LYS A 1 925 ? -44.604 -35.499 -35.690 1.00 50.72 925 LYS A N 1
ATOM 7668 C CA . LYS A 1 925 ? -43.201 -35.096 -35.823 1.00 50.72 925 LYS A CA 1
ATOM 7669 C C . LYS A 1 925 ? -43.019 -34.053 -36.931 1.00 50.72 925 LYS A C 1
ATOM 7671 O O . LYS A 1 925 ? -42.393 -33.027 -36.686 1.00 50.72 925 LYS A O 1
ATOM 7676 N N . ASN A 1 926 ? -43.608 -34.274 -38.106 1.00 61.41 926 ASN A N 1
ATOM 7677 C CA . ASN A 1 926 ? -43.526 -33.331 -39.224 1.00 61.41 926 ASN A CA 1
ATOM 7678 C C . ASN A 1 926 ? -44.238 -32.001 -38.925 1.00 61.41 926 ASN A C 1
ATOM 7680 O O . ASN A 1 926 ? -43.731 -30.941 -39.288 1.00 61.41 926 ASN A O 1
ATOM 7684 N N . ASN A 1 927 ? -45.374 -32.035 -38.223 1.00 67.31 927 ASN A N 1
ATOM 7685 C CA . ASN A 1 927 ? -46.100 -30.827 -37.825 1.00 67.31 927 ASN A CA 1
ATOM 7686 C C . ASN A 1 927 ? -45.308 -29.993 -36.808 1.00 67.31 927 ASN A C 1
ATOM 7688 O O . ASN A 1 927 ? -45.263 -28.770 -36.935 1.00 67.31 927 ASN A O 1
ATOM 7692 N N . ILE A 1 928 ? -44.637 -30.637 -35.845 1.00 63.03 928 ILE A N 1
ATOM 7693 C CA . ILE A 1 928 ? -43.760 -29.947 -34.890 1.00 63.03 928 ILE A CA 1
ATOM 7694 C C . ILE A 1 928 ? -42.558 -29.316 -35.601 1.00 63.03 928 ILE A C 1
ATOM 7696 O O . ILE A 1 928 ? -42.248 -28.158 -35.336 1.00 63.03 928 ILE A O 1
ATOM 7700 N N . ILE A 1 929 ? -41.921 -30.037 -36.530 1.00 51.94 929 ILE A N 1
ATOM 7701 C CA . ILE A 1 929 ? -40.797 -29.509 -37.323 1.00 51.94 929 ILE A CA 1
ATOM 7702 C C . ILE A 1 929 ? -41.223 -28.235 -38.059 1.00 51.94 929 ILE A C 1
ATOM 7704 O O . ILE A 1 929 ? -40.597 -27.192 -37.899 1.00 51.94 929 ILE A O 1
ATOM 7708 N N . LYS A 1 930 ? -42.353 -28.284 -38.769 1.00 61.94 930 LYS A N 1
ATOM 7709 C CA . LYS A 1 930 ? -42.872 -27.135 -39.516 1.00 61.94 930 LYS A CA 1
ATOM 7710 C C . LYS A 1 930 ? -43.203 -25.936 -38.619 1.00 61.94 930 LYS A C 1
ATOM 7712 O O . LYS A 1 930 ? -42.962 -24.792 -38.994 1.00 61.94 930 LYS A O 1
ATOM 7717 N N . LEU A 1 931 ? -43.751 -26.177 -37.426 1.00 59.62 931 LEU A N 1
ATOM 7718 C CA . LEU A 1 931 ? -44.023 -25.112 -36.457 1.00 59.62 931 LEU A CA 1
ATOM 7719 C C . LEU A 1 931 ? -42.732 -24.415 -36.013 1.00 59.62 931 LEU A C 1
ATOM 7721 O O . LEU A 1 931 ? -42.716 -23.194 -35.856 1.00 59.62 931 LEU A O 1
ATOM 7725 N N . VAL A 1 932 ? -41.668 -25.187 -35.781 1.00 47.56 932 VAL A N 1
ATOM 7726 C CA . VAL A 1 932 ? -40.362 -24.667 -35.351 1.00 47.56 932 VAL A CA 1
ATOM 7727 C C . VAL A 1 932 ? -39.706 -23.869 -36.479 1.00 47.56 932 VAL A C 1
ATOM 7729 O O . VAL A 1 932 ? -39.202 -22.776 -36.229 1.00 47.56 932 VAL A O 1
ATOM 7732 N N . GLU A 1 933 ? -39.793 -24.352 -37.721 1.00 52.44 933 GLU A N 1
ATOM 7733 C CA . GLU A 1 933 ? -39.347 -23.619 -38.915 1.00 52.44 933 GLU A CA 1
ATOM 7734 C C . GLU A 1 933 ? -40.053 -22.257 -39.048 1.00 52.44 933 GLU A C 1
ATOM 7736 O O . GLU A 1 933 ? -39.398 -21.239 -39.270 1.00 52.44 933 GLU A O 1
ATOM 7741 N N . GLU A 1 934 ? -41.378 -22.211 -38.854 1.00 59.44 934 GLU A N 1
ATOM 7742 C CA . GLU A 1 934 ? -42.167 -20.970 -38.898 1.00 59.44 934 GLU A CA 1
ATOM 7743 C C . GLU A 1 934 ? -41.770 -19.975 -37.788 1.00 59.44 934 GLU A C 1
ATOM 7745 O O . GLU A 1 934 ? -41.718 -18.770 -38.036 1.00 59.44 934 GLU A O 1
ATOM 7750 N N . LEU A 1 935 ? -41.467 -20.454 -36.574 1.00 51.12 935 LEU A N 1
ATOM 7751 C CA . LEU A 1 935 ? -41.014 -19.607 -35.461 1.00 51.12 935 LEU A CA 1
ATOM 7752 C C . LEU A 1 935 ? -39.632 -19.005 -35.735 1.00 51.12 935 LEU A C 1
ATOM 7754 O O . LEU A 1 935 ? -39.409 -17.823 -35.476 1.00 51.12 935 LEU A O 1
ATOM 7758 N N . LEU A 1 936 ? -38.714 -19.815 -36.263 1.00 43.41 936 LEU A N 1
ATOM 7759 C CA . LEU A 1 936 ? -37.361 -19.380 -36.601 1.00 43.41 936 LEU A CA 1
ATOM 7760 C C . LEU A 1 936 ? -37.377 -18.352 -37.738 1.00 43.41 936 LEU A C 1
ATOM 7762 O O . LEU A 1 936 ? -36.700 -17.334 -37.636 1.00 43.41 936 LEU A O 1
ATOM 7766 N N . ALA A 1 937 ? -38.214 -18.553 -38.760 1.00 48.62 937 ALA A N 1
ATOM 7767 C CA . ALA A 1 937 ? -38.395 -17.594 -39.851 1.00 48.62 937 ALA A CA 1
ATOM 7768 C C . ALA A 1 937 ? -39.014 -16.254 -39.410 1.00 48.62 937 ALA A C 1
ATOM 7770 O O . ALA A 1 937 ? -38.865 -15.265 -40.116 1.00 48.62 937 ALA A O 1
ATOM 7771 N N . ALA A 1 938 ? -39.727 -16.220 -38.280 1.00 46.25 938 ALA A N 1
ATOM 7772 C CA . ALA A 1 938 ? -40.292 -14.995 -37.715 1.00 46.25 938 ALA A CA 1
ATOM 7773 C C . ALA A 1 938 ? -39.338 -14.264 -36.748 1.00 46.25 938 ALA A C 1
ATOM 7775 O O . ALA A 1 938 ? -39.571 -13.097 -36.431 1.00 46.25 938 ALA A O 1
ATOM 7776 N N . LEU A 1 939 ? -38.319 -14.959 -36.227 1.00 42.34 939 LEU A N 1
ATOM 7777 C CA . LEU A 1 939 ? -37.292 -14.406 -35.334 1.00 42.34 939 LEU A CA 1
ATOM 7778 C C . LEU A 1 939 ? -36.091 -13.824 -36.094 1.00 42.34 939 LEU A C 1
ATOM 7780 O O . LEU A 1 939 ? -35.427 -12.930 -35.567 1.00 42.34 939 LEU A O 1
ATOM 7784 N N . ILE A 1 940 ? -35.816 -14.357 -37.288 1.00 39.53 940 ILE A N 1
ATOM 7785 C CA . ILE A 1 940 ? -34.896 -13.803 -38.294 1.00 39.53 940 ILE A CA 1
ATOM 7786 C C . ILE A 1 940 ? -35.577 -12.622 -38.984 1.00 39.53 940 ILE A C 1
ATOM 7788 O O . ILE A 1 940 ? -34.895 -11.587 -39.168 1.00 39.53 940 ILE A O 1
#

Foldseek 3Di:
DDKDADQPDPCLVVLVVVCVQQPAAEDAPVPDPDAFPFKFFAAQAFKWKWKDAQLAIWIAGNRRMIDDDFPVSVLVSVLCVVFGIWIFIWGKFFADPVLFTDHHVVRVVCVPDNDPVRSVRIATATQATQDTNRRGDPDSSLGQVVQQVRAPVDDRYHHGHTDPDDQVVCVQPPCVPRVTQAMWGHHPRHIYGHGDKQKAKWFFFKFFQDPVHNQWTQWTWTFFAEPLRKTFTAEIARAQDDRVRRNVVVVVLVVAALDDDDRIGGGQRWWIFMKIARDWDWDWTFIAHNSRHTPGTDTAIHGHNIHTHGIPPVDGSDCVRRPRPSPDPPVVVVCVVPDDDDWDWDFAPQDDFPVRHDFRIFTAGGPPRDTPDTHNDNVVRVVVVVVVVVVVPPDDDDDDDDVLVVLLVLLVVLVVLLLVQLLVLLVLLCVVVVVLVCLNVLSVCPPVCCVDPPNVVLSSVVSVCVLVVNDDHDPSVQVSVVVCLCPRLLHLNVQAPPCDHADPDLVDTPDAGENARRDLSSLLSNLSSLQSVQVSVVHASVVSCVSCDPPRYDYDPVSVVSSVSSSCSSPPDDDPLLVVLVVLLVVLVVVLVVLVVVLVPDPDVVSVVVSVVVSVVSVVSSVVSVVVNVVVVVVVCPVVLEAPFQCCQQQVQQSHGLVNQLVLCVVCVVVQLVFQAPFFKWWWFQDPVGIDIDQADPVPRHGQGDHDSVSVSVPSNSGGQFIKGADADQKDQKAKWKKAAAPPDDPLVVLVLVVLLVVLCVVVAQFPDWWKWDALDRMIMIMTGHPDIDRQVVVLVVSVVSQVVSCVVDVQEDCDDHDNHHMHGDRPQSGHRRIDTGAQGADSHNRGGIGIDDSVVVNLVVVVVVPPPPVNVVPVVVVVVVCVVVVVDDPVVVVVVLVPDPLSVQLVVLVVCVVVVVDDPVRSVVSNVVSVVVVVVVVD

pLDDT: mean 82.3, std 16.48, range [28.02, 98.31]

Secondary structure (DSSP, 8-state):
-EEEE-TT-THHHHHHHHHHHT-EEEE-GGG--S--SEEEEE--SEEEEEEEETTEEEEEETT-EEEES-HHHHHHHHHTTT-SEEEEEEEEEEB-TTSPBPPHHHHHHHTTS--HHHHTTEEEEEEEEEEETTEE---HHHHHHHHHHHHTT-SSEEEPPB--S-HHHHHHHHHHHHT--EEEEE-SS-EEEE---EEEEEEEEEEEEPSS-TTSEEEEEEEEE-TT--EEEEEEE-BS--HHHHHHHHHHHHHTEEEEETTEEEE----EEEEEESEEEEEEEEEE-TT--EEEEEEEEEEES-EEEEE-TT--SSHHHHBGGGSTTHHHHHHHTS-----EEEE-TT-B-TTS-B--EEEE-TTT--EEEEESSHHHHHHHHHHHHHTTS--------SHHHHHHHHHHHHHHHHHHHHHHHHHHHHHH-GGGTTHHHHGGGTTGGGGSTTTHHHHHHHHHHHHTT-----HHHHHHHHHHHHH-TTSGGGG-TT-------TT---S-EE-TT--HHHHHHHHHHHHHHHHHHT--HHHHHHHHBTTTEE--HHHHHHHHHHHHHHSPPPPHHHHHHHHHHHHHHHHHHHHHHHHHH---HHHHHHHHHHHHHHHHHHHHHHHHHHHHHHHHGGG--S-SSTT-EEETTTTEEHHHHHHHHHHHHHHHHHHHTTSEEEEEEEETTEEEEE-B-TTT-SBEE--SHHHHHHH-SS-EEEEEEE--SSEEEEEEEEEE--TT--HHHHHHHHHHHHHHHHHHS-EEEEEEEE-SSS-EEEEEEEEEEEEHHHHHHHHHHHHHHHHHH-TTEESSS--TTPEEEE-TT-STT-EEEPTTPBPTTT-PBPEEE-HHHHHHHHHHTTT-HHHHHHHHHHHHHHHHHTTSS-HHHHHHHHHSSHHHHHHHHHHHHHHTTSS-HHHHHHHHHHHHHHHHHHH-

Sequence (940 aa):
MKLFKNKNHPLIPVLNEWKKLNKMESRTLDSIDEEPILKTFKIDGELTAVYYNNGDVELVSKTGTIRKELPLCEEIKDALKEYKEVILIGELYGVDENGKMLPFNETSSILRTPTSEEEKRIRLSVIQILSADKLFFDSVIESYSLVKELFSEYTYIHPMPEVTKDLNDIWTVEIATKNYEGFVLYYPDKIVKVKPKLEFDLAVIFVEISDIHPDRMGALGLAFMDEERNFRYAGKAGTGFSNKDRYDWLEYGKEREVRKEDNKIFIKPDRVVKIEAMDVFIREAETYDQDLNYIGDKTSGILRQPVFIEIREDKEATPEDIRIEQIPNWNKLVKTSSLSVVSYIQYIKNHKNSKGEPAPWVIKEHNTGRILSSHKTKEEAEKHLKQIYYFRHKKAGYQMELDDYLKERLFEKYLNDHINSVKDNVKKIVFKYPQYIKALENVEEHDKLKNLEPERTPYIELTYKKLYGIKDLSEEEQQALFHHIKNSKHHPEYWDDLVQNVRNDPDNATQEVNVSKMPDEYLLEMVADWKATADVLGNTARSWFEKQNGKRWIFTSHQIDLINKFIDVLEPQESNEERNLIQSVEEEIKAVKLYTDFRDKTNDEKVKDVYNHVIDEEMEHAEEFLDALKNTREALFMNAYFPSHPDKIVIPEAKKTEKDIWNYYDSIKEKMLNYLKGYDIVLRIITDSGPIIVRHDPKTGENIKINTIEDFDRWNNGRVIEFHRAIPSSKTDLLWIDFDPHEEYDKKDIFKIMSEIEEQVKDNFDVNKIETFSTGGRGYHMFIYLKSEIDVDEARKELKRLLDEISENHEKITTGIANKDEMRLDISTLHYGGSLRSPFSLNITSGIPEKPINITISHLLSFIKTGDQDEIIKTEYGILRELSDEGLINNDILGKLLEKTDFGKRMREETERKINNEISKEEYKNNIIKLVEELLAALI

Radius of gyration: 40.19 Å; chains: 1; bounding box: 102×107×93 Å